Protein AF-0000000070405172 (afdb_homodimer)

Structure (mmCIF, N/CA/C/O backbone):
data_AF-0000000070405172-model_v1
#
loop_
_entity.id
_entity.type
_entity.pdbx_description
1 polymer Laccase-like
#
loop_
_atom_site.group_PDB
_atom_site.id
_atom_site.type_symbol
_atom_site.label_atom_id
_atom_site.label_alt_id
_atom_site.label_comp_id
_atom_site.label_asym_id
_atom_site.label_entity_id
_atom_site.label_seq_id
_atom_site.pdbx_PDB_ins_code
_atom_site.Cartn_x
_atom_site.Cartn_y
_atom_site.Cartn_z
_atom_site.occupancy
_atom_site.B_iso_or_equiv
_atom_site.auth_seq_id
_atom_site.auth_comp_id
_atom_site.auth_asym_id
_atom_site.auth_atom_id
_atom_site.pdbx_PDB_model_num
ATOM 1 N N . MET A 1 1 ? -9.422 -10.336 13.742 1 77.25 1 MET A N 1
ATOM 2 C CA . MET A 1 1 ? -10.562 -10.484 12.836 1 77.25 1 MET A CA 1
ATOM 3 C C . MET A 1 1 ? -11.648 -9.469 13.156 1 77.25 1 MET A C 1
ATOM 5 O O . MET A 1 1 ? -12.023 -9.297 14.32 1 77.25 1 MET A O 1
ATOM 9 N N . ILE A 1 2 ? -12.156 -8.758 12.016 1 72.69 2 ILE A N 1
ATOM 10 C CA . ILE A 1 2 ? -13.094 -7.664 12.234 1 72.69 2 ILE A CA 1
ATOM 11 C C . ILE A 1 2 ? -14.414 -7.977 11.547 1 72.69 2 ILE A C 1
ATOM 13 O O . ILE A 1 2 ? -14.438 -8.492 10.43 1 72.69 2 ILE A O 1
ATOM 17 N N . HIS A 1 3 ? -15.445 -7.883 12.359 1 69.69 3 HIS A N 1
ATOM 18 C CA . HIS A 1 3 ? -16.812 -7.941 11.844 1 69.69 3 HIS A CA 1
ATOM 19 C C . HIS A 1 3 ? -17.422 -6.551 11.758 1 69.69 3 HIS A C 1
ATOM 21 O O . HIS A 1 3 ? -17.234 -5.723 12.648 1 69.69 3 HIS A O 1
ATOM 27 N N . GLU A 1 4 ? -18.156 -6.324 10.727 1 67.81 4 GLU A N 1
ATOM 28 C CA . GLU A 1 4 ? -18.719 -5 10.477 1 67.81 4 GLU A CA 1
ATOM 29 C C . GLU A 1 4 ? -19.578 -4.535 11.648 1 67.81 4 GLU A C 1
ATOM 31 O O . GLU A 1 4 ? -19.516 -3.365 12.039 1 67.81 4 GLU A O 1
ATOM 36 N N . ARG A 1 5 ? -20.312 -5.434 12.156 1 63.16 5 ARG A N 1
ATOM 37 C CA . ARG A 1 5 ? -21.25 -5.07 13.211 1 63.16 5 ARG A CA 1
ATOM 38 C C . ARG A 1 5 ? -20.656 -5.336 14.594 1 63.16 5 ARG A C 1
ATOM 40 O O . ARG A 1 5 ? -20.875 -4.566 15.531 1 63.16 5 ARG A O 1
ATOM 47 N N . PHE A 1 6 ? -19.859 -6.395 14.664 1 64.38 6 PHE A N 1
ATOM 48 C CA . PHE A 1 6 ? -19.5 -6.891 15.992 1 64.38 6 PHE A CA 1
ATOM 49 C C . PHE A 1 6 ? -18.047 -6.555 16.312 1 64.38 6 PHE A C 1
ATOM 51 O O . PHE A 1 6 ? -17.531 -6.957 17.359 1 64.38 6 PHE A O 1
ATOM 58 N N . SER A 1 7 ? -17.422 -5.832 15.43 1 74.31 7 SER A N 1
ATOM 59 C CA . SER A 1 7 ? -16.047 -5.406 15.609 1 74.31 7 SER A CA 1
ATOM 60 C C . SER A 1 7 ? -15.094 -6.598 15.594 1 74.31 7 SER A C 1
ATOM 62 O O . SER A 1 7 ? -15.023 -7.328 14.602 1 74.31 7 SER A O 1
ATOM 64 N N . ALA A 1 8 ? -14.57 -6.934 16.906 1 84.31 8 ALA A N 1
ATOM 65 C CA . ALA A 1 8 ? -13.586 -8.016 16.969 1 84.31 8 ALA A CA 1
ATOM 66 C C . ALA A 1 8 ? -14.258 -9.344 17.312 1 84.31 8 ALA A C 1
ATOM 68 O O . ALA A 1 8 ? -15.211 -9.375 18.109 1 84.31 8 ALA A O 1
ATOM 69 N N . VAL A 1 9 ? -13.859 -10.391 16.688 1 89.56 9 VAL A N 1
ATOM 70 C CA . VAL A 1 9 ? -14.359 -11.727 16.969 1 89.56 9 VAL A CA 1
ATOM 71 C C . VAL A 1 9 ? -13.188 -12.672 17.234 1 89.56 9 VAL A C 1
ATOM 73 O O . VAL A 1 9 ? -12.039 -12.344 16.938 1 89.56 9 VAL A O 1
ATOM 76 N N . PHE A 1 10 ? -13.477 -13.758 17.922 1 90.94 10 PHE A N 1
ATOM 77 C CA . PHE A 1 10 ? -12.453 -14.766 18.172 1 90.94 10 PHE A CA 1
ATOM 78 C C . PHE A 1 10 ? -13 -16.156 17.906 1 90.94 10 PHE A C 1
ATOM 80 O O . PHE A 1 10 ? -14.219 -16.359 17.859 1 90.94 10 PHE A O 1
ATOM 87 N N . ALA A 1 11 ? -12.07 -17.062 17.656 1 92.62 11 ALA A N 1
ATOM 88 C CA . ALA A 1 11 ? -12.438 -18.438 17.312 1 92.62 11 ALA A CA 1
ATOM 89 C C . ALA A 1 11 ? -12.422 -19.344 18.531 1 92.62 11 ALA A C 1
ATOM 91 O O . ALA A 1 11 ? -11.562 -19.188 19.406 1 92.62 11 ALA A O 1
ATOM 92 N N . SER A 1 12 ? -13.391 -20.219 18.609 1 92.38 12 SER A N 1
ATOM 93 C CA . SER A 1 12 ? -13.461 -21.266 19.609 1 92.38 12 SER A CA 1
ATOM 94 C C . SER A 1 12 ? -14.219 -22.484 19.078 1 92.38 12 SER A C 1
ATOM 96 O O . SER A 1 12 ? -15.367 -22.359 18.641 1 92.38 12 SER A O 1
ATOM 98 N N . LYS A 1 13 ? -13.547 -23.641 19.047 1 91.62 13 LYS A N 1
ATOM 99 C CA . LYS A 1 13 ? -14.133 -24.922 18.656 1 91.62 13 LYS A CA 1
ATOM 100 C C . LYS A 1 13 ? -14.75 -24.844 17.266 1 91.62 13 LYS A C 1
ATOM 102 O O . LYS A 1 13 ? -15.883 -25.297 17.062 1 91.62 13 LYS A O 1
ATOM 107 N N . GLY A 1 14 ? -14.086 -24.188 16.453 1 92.62 14 GLY A N 1
ATOM 108 C CA . GLY A 1 14 ? -14.492 -24.156 15.055 1 92.62 14 GLY A CA 1
ATOM 109 C C . GLY A 1 14 ? -15.578 -23.125 14.773 1 92.62 14 GLY A C 1
ATOM 110 O O . GLY A 1 14 ? -16.188 -23.141 13.703 1 92.62 14 GLY A O 1
ATOM 111 N N . LYS A 1 15 ? -15.875 -22.312 15.758 1 93.69 15 LYS A N 1
ATOM 112 C CA . LYS A 1 15 ? -16.891 -21.281 15.641 1 93.69 15 LYS A CA 1
ATOM 113 C C . LYS A 1 15 ? -16.328 -19.906 15.977 1 93.69 15 LYS A C 1
ATOM 115 O O . LYS A 1 15 ? -15.18 -19.797 16.422 1 93.69 15 LYS A O 1
ATOM 120 N N . LEU A 1 16 ? -17.125 -18.859 15.617 1 94.19 16 LEU A N 1
ATOM 121 C CA . LEU A 1 16 ? -16.719 -17.5 15.898 1 94.19 16 LEU A CA 1
ATOM 122 C C . LEU A 1 16 ? -17.656 -16.844 16.922 1 94.19 16 LEU A C 1
ATOM 124 O O . LEU A 1 16 ? -18.859 -17.047 16.875 1 94.19 16 LEU A O 1
ATOM 128 N N . PHE A 1 17 ? -17.078 -16.094 17.781 1 93.94 17 PHE A N 1
ATOM 129 C CA . PHE A 1 17 ? -17.844 -15.398 18.812 1 93.94 17 PHE A CA 1
ATOM 130 C C . PHE A 1 17 ? -17.375 -13.945 18.938 1 93.94 17 PHE A C 1
ATOM 132 O O . PHE A 1 17 ? -16.266 -13.609 18.562 1 93.94 17 PHE A O 1
ATOM 139 N N . ARG A 1 18 ? -18.281 -13.148 19.422 1 91.12 18 ARG A N 1
ATOM 140 C CA . ARG A 1 18 ? -17.906 -11.773 19.75 1 91.12 18 ARG A CA 1
ATOM 141 C C . ARG A 1 18 ? -16.797 -11.727 20.781 1 91.12 18 ARG A C 1
ATOM 143 O O . ARG A 1 18 ? -16.719 -12.578 21.672 1 91.12 18 ARG A O 1
ATOM 150 N N . TYR A 1 19 ? -16.031 -10.672 20.703 1 88.75 19 TYR A N 1
ATOM 151 C CA . TYR A 1 19 ? -14.82 -10.578 21.516 1 88.75 19 TYR A CA 1
ATOM 152 C C . TYR A 1 19 ? -15.164 -10.609 23 1 88.75 19 TYR A C 1
ATOM 154 O O . TYR A 1 19 ? -14.359 -11.055 23.828 1 88.75 19 TYR A O 1
ATOM 162 N N . ASN A 1 20 ? -16.375 -10.211 23.391 1 88.19 20 ASN A N 1
ATOM 163 C CA . ASN A 1 20 ? -16.719 -10.047 24.797 1 88.19 20 ASN A CA 1
ATOM 164 C C . ASN A 1 20 ? -17.469 -11.266 25.344 1 88.19 20 ASN A C 1
ATOM 166 O O . ASN A 1 20 ? -17.953 -11.25 26.469 1 88.19 20 ASN A O 1
ATOM 170 N N . VAL A 1 21 ? -17.516 -12.219 24.5 1 91.62 21 VAL A N 1
ATOM 171 C CA . VAL A 1 21 ? -18.156 -13.453 24.953 1 91.62 21 VAL A CA 1
ATOM 172 C C . VAL A 1 21 ? -17.234 -14.195 25.906 1 91.62 21 VAL A C 1
ATOM 174 O O . VAL A 1 21 ? -16.078 -14.461 25.578 1 91.62 21 VAL A O 1
ATOM 177 N N . LYS A 1 22 ? -17.734 -14.523 27.078 1 88.94 22 LYS A N 1
ATOM 178 C CA . LYS A 1 22 ? -16.938 -15.219 28.094 1 88.94 22 LYS A CA 1
ATOM 179 C C . LYS A 1 22 ? -17.219 -16.719 28.062 1 88.94 22 LYS A C 1
ATOM 181 O O . LYS A 1 22 ? -16.297 -17.516 28.266 1 88.94 22 LYS A O 1
ATOM 186 N N . ASN A 1 23 ? -18.484 -17.016 27.844 1 92.5 23 ASN A N 1
ATOM 187 C CA . ASN A 1 23 ? -18.875 -18.422 27.766 1 92.5 23 ASN A CA 1
ATOM 188 C C . ASN A 1 23 ? -19.375 -18.781 26.359 1 92.5 23 ASN A C 1
ATOM 190 O O . ASN A 1 23 ? -20.531 -18.547 26.031 1 92.5 23 ASN A O 1
ATOM 194 N N . THR A 1 24 ? -18.609 -19.453 25.625 1 91.62 24 THR A N 1
ATOM 195 C CA . THR A 1 24 ? -18.906 -19.766 24.234 1 91.62 24 THR A CA 1
ATOM 196 C C . THR A 1 24 ? -19.953 -20.859 24.125 1 91.62 24 THR A C 1
ATOM 198 O O . THR A 1 24 ? -20.578 -21.031 23.078 1 91.62 24 THR A O 1
ATOM 201 N N . THR A 1 25 ? -20.172 -21.594 25.172 1 90.19 25 THR A N 1
ATOM 202 C CA . THR A 1 25 ? -21.141 -22.688 25.141 1 90.19 25 THR A CA 1
ATOM 203 C C . THR A 1 25 ? -22.562 -22.156 25.062 1 90.19 25 THR A C 1
ATOM 205 O O . THR A 1 25 ? -23.453 -22.781 24.469 1 90.19 25 THR A O 1
ATOM 208 N N . SER A 1 26 ? -22.719 -20.984 25.672 1 90.88 26 SER A N 1
ATOM 209 C CA . SER A 1 26 ? -24.078 -20.438 25.75 1 90.88 26 SER A CA 1
ATOM 210 C C . SER A 1 26 ? -24.281 -19.328 24.734 1 90.88 26 SER A C 1
ATOM 212 O O . SER A 1 26 ? -25.406 -18.922 24.469 1 90.88 26 SER A O 1
ATOM 214 N N . ALA A 1 27 ? -23.25 -18.922 24.172 1 93 27 ALA A N 1
ATOM 215 C CA . ALA A 1 27 ? -23.344 -17.797 23.25 1 93 27 ALA A CA 1
ATOM 216 C C . ALA A 1 27 ? -23.656 -18.266 21.828 1 93 27 ALA A C 1
ATOM 218 O O . ALA A 1 27 ? -23.234 -19.344 21.422 1 93 27 ALA A O 1
ATOM 219 N N . LYS A 1 28 ? -24.422 -17.453 21.125 1 92.19 28 LYS A N 1
ATOM 220 C CA . LYS A 1 28 ? -24.688 -17.734 19.719 1 92.19 28 LYS A CA 1
ATOM 221 C C . LYS A 1 28 ? -23.484 -17.375 18.859 1 92.19 28 LYS A C 1
ATOM 223 O O . LYS A 1 28 ? -23 -16.234 18.891 1 92.19 28 LYS A O 1
ATOM 228 N N . PRO A 1 29 ? -23.062 -18.391 18.078 1 93.69 29 PRO A N 1
ATOM 229 C CA . PRO A 1 29 ? -21.922 -18.094 17.219 1 93.69 29 PRO A CA 1
ATOM 230 C C . PRO A 1 29 ? -22.266 -17.125 16.094 1 93.69 29 PRO A C 1
ATOM 232 O O . PRO A 1 29 ? -23.438 -17 15.727 1 93.69 29 PRO A O 1
ATOM 235 N N . ILE A 1 30 ? -21.25 -16.422 15.648 1 92.38 30 ILE A N 1
ATOM 236 C CA . ILE A 1 30 ? -21.344 -15.562 14.469 1 92.38 30 ILE A CA 1
ATOM 237 C C . ILE A 1 30 ? -21.125 -16.391 13.211 1 92.38 30 ILE A C 1
ATOM 239 O O . ILE A 1 30 ? -20.25 -17.266 13.18 1 92.38 30 ILE A O 1
ATOM 243 N N . PRO A 1 31 ? -21.953 -16.109 12.18 1 91.38 31 PRO A N 1
ATOM 244 C CA . PRO A 1 31 ? -21.734 -16.859 10.938 1 91.38 31 PRO A CA 1
ATOM 245 C C . PRO A 1 31 ? -20.328 -16.656 10.359 1 91.38 31 PRO A C 1
ATOM 247 O O . PRO A 1 31 ? -19.891 -15.516 10.211 1 91.38 31 PRO A O 1
ATOM 250 N N . VAL A 1 32 ? -19.75 -17.734 9.977 1 90.56 32 VAL A N 1
ATOM 251 C CA . VAL A 1 32 ? -18.359 -17.75 9.539 1 90.56 32 VAL A CA 1
ATOM 252 C C . VAL A 1 32 ? -18.219 -16.953 8.242 1 90.56 32 VAL A C 1
ATOM 254 O O . VAL A 1 32 ? -17.203 -16.297 8.008 1 90.56 32 VAL A O 1
ATOM 257 N N . ASN A 1 33 ? -19.219 -16.938 7.418 1 88.62 33 ASN A N 1
ATOM 258 C CA . ASN A 1 33 ? -19.141 -16.297 6.105 1 88.62 33 ASN A CA 1
ATOM 259 C C . ASN A 1 33 ? -19.219 -14.781 6.211 1 88.62 33 ASN A C 1
ATOM 261 O O . ASN A 1 33 ? -19 -14.078 5.223 1 88.62 33 ASN A O 1
ATOM 265 N N . GLU A 1 34 ? -19.406 -14.297 7.422 1 89.81 34 GLU A N 1
ATOM 266 C CA . GLU A 1 34 ? -19.5 -12.852 7.621 1 89.81 34 GLU A CA 1
ATOM 267 C C . GLU A 1 34 ? -18.156 -12.266 8.047 1 89.81 34 GLU A C 1
ATOM 269 O O . GLU A 1 34 ? -18.031 -11.047 8.195 1 89.81 34 GLU A O 1
ATOM 274 N N . VAL A 1 35 ? -17.219 -13.125 8.156 1 90.75 35 VAL A N 1
ATOM 275 C CA . VAL A 1 35 ? -15.906 -12.695 8.648 1 90.75 35 VAL A CA 1
ATOM 276 C C . VAL A 1 35 ? -14.812 -13.281 7.766 1 90.75 35 VAL A C 1
ATOM 278 O O . VAL A 1 35 ? -14.891 -14.445 7.355 1 90.75 35 VAL A O 1
ATOM 281 N N . ILE A 1 36 ? -13.891 -12.445 7.379 1 91.81 36 ILE A N 1
ATOM 282 C CA . ILE A 1 36 ? -12.648 -13 6.84 1 91.81 36 ILE A CA 1
ATOM 283 C C . ILE A 1 36 ? -11.828 -13.617 7.965 1 91.81 36 ILE A C 1
ATOM 285 O O . ILE A 1 36 ? -11.148 -12.906 8.711 1 91.81 36 ILE A O 1
ATOM 289 N N . THR A 1 37 ? -11.82 -14.891 8.094 1 92.38 37 THR A N 1
ATOM 290 C CA . THR A 1 37 ? -11.234 -15.578 9.234 1 92.38 37 THR A CA 1
ATOM 291 C C . THR A 1 37 ? -9.75 -15.836 9.008 1 92.38 37 THR A C 1
ATOM 293 O O . THR A 1 37 ? -8.953 -15.781 9.953 1 92.38 37 THR A O 1
ATOM 296 N N . ALA A 1 38 ? -9.414 -16.172 7.777 1 93.56 38 ALA A N 1
ATOM 297 C CA . ALA A 1 38 ? -8.055 -16.609 7.473 1 93.56 38 ALA A CA 1
ATOM 298 C C . ALA A 1 38 ? -7.609 -17.734 8.398 1 93.56 38 ALA A C 1
ATOM 300 O O . ALA A 1 38 ? -8.281 -18.766 8.508 1 93.56 38 ALA A O 1
ATOM 301 N N . ASP A 1 39 ? -6.512 -17.531 9.172 1 93.12 39 ASP A N 1
ATOM 302 C CA . ASP A 1 39 ? -6.047 -18.609 10.039 1 93.12 39 ASP A CA 1
ATOM 303 C C . ASP A 1 39 ? -6.535 -18.406 11.469 1 93.12 39 ASP A C 1
ATOM 305 O O . ASP A 1 39 ? -6.039 -19.047 12.398 1 93.12 39 ASP A O 1
ATOM 309 N N . GLY A 1 40 ? -7.375 -17.484 11.703 1 91.06 40 GLY A N 1
ATOM 310 C CA . GLY A 1 40 ? -7.996 -17.266 13 1 91.06 40 GLY A CA 1
ATOM 311 C C . GLY A 1 40 ? -7.16 -16.391 13.922 1 91.06 40 GLY A C 1
ATOM 312 O O . GLY A 1 40 ? -7.512 -16.203 15.086 1 91.06 40 GLY A O 1
ATOM 313 N N . TRP A 1 41 ? -6.102 -15.883 13.383 1 87.81 41 TRP A N 1
ATOM 314 C CA . TRP A 1 41 ? -5.27 -15.008 14.203 1 87.81 41 TRP A CA 1
ATOM 315 C C . TRP A 1 41 ? -6.059 -13.789 14.672 1 87.81 41 TRP A C 1
ATOM 317 O O . TRP A 1 41 ? -6.812 -13.195 13.898 1 87.81 41 TRP A O 1
ATOM 327 N N . GLU A 1 42 ? -5.848 -13.398 15.93 1 82.38 42 GLU A N 1
ATOM 328 C CA . GLU A 1 42 ? -6.746 -12.414 16.531 1 82.38 42 GLU A CA 1
ATOM 329 C C . GLU A 1 42 ? -6.262 -10.992 16.266 1 82.38 42 GLU A C 1
ATOM 331 O O . GLU A 1 42 ? -7.066 -10.062 16.188 1 82.38 42 GLU A O 1
ATOM 336 N N . LYS A 1 43 ? -4.984 -10.82 16.219 1 77.19 43 LYS A N 1
ATOM 337 C CA . LYS A 1 43 ? -4.492 -9.461 16 1 77.19 43 LYS A CA 1
ATOM 338 C C . LYS A 1 43 ? -4.848 -8.977 14.594 1 77.19 43 LYS A C 1
ATOM 340 O O . LYS A 1 43 ? -4.699 -9.711 13.617 1 77.19 43 LYS A O 1
ATOM 345 N N . PRO A 1 44 ? -5.367 -7.852 14.562 1 73.81 44 PRO A N 1
ATOM 346 C CA . PRO A 1 44 ? -5.797 -7.324 13.266 1 73.81 44 PRO A CA 1
ATOM 347 C C . PRO A 1 44 ? -4.637 -7.141 12.289 1 73.81 44 PRO A C 1
ATOM 349 O O . PRO A 1 44 ? -3.533 -6.766 12.695 1 73.81 44 PRO A O 1
ATOM 352 N N . ARG A 1 45 ? -4.91 -7.465 11.055 1 78 45 ARG A N 1
ATOM 353 C CA . ARG A 1 45 ? -3.969 -7.188 9.977 1 78 45 ARG A CA 1
ATOM 354 C C . ARG A 1 45 ? -4.695 -6.68 8.734 1 78 45 ARG A C 1
ATOM 356 O O . ARG A 1 45 ? -5.863 -7.004 8.516 1 78 45 ARG A O 1
ATOM 363 N N . ILE A 1 46 ? -3.988 -5.957 7.926 1 79.75 46 ILE A N 1
ATOM 364 C CA . ILE A 1 46 ? -4.562 -5.453 6.684 1 79.75 46 ILE A CA 1
ATOM 365 C C . ILE A 1 46 ? -4.574 -6.559 5.633 1 79.75 46 ILE A C 1
ATOM 367 O O . ILE A 1 46 ? -3.592 -7.293 5.48 1 79.75 46 ILE A O 1
ATOM 371 N N . VAL A 1 47 ? -5.684 -6.762 4.988 1 87.06 47 VAL A N 1
ATOM 372 C CA . VAL A 1 47 ? -5.828 -7.672 3.855 1 87.06 47 VAL A CA 1
ATOM 373 C C . VAL A 1 47 ? -6.305 -6.898 2.627 1 87.06 47 VAL A C 1
ATOM 375 O O . VAL A 1 47 ? -6.895 -5.824 2.752 1 87.06 47 VAL A O 1
ATOM 378 N N . THR A 1 48 ? -6 -7.277 1.477 1 91.38 48 THR A N 1
ATOM 379 C CA . THR A 1 48 ? -6.48 -6.754 0.203 1 91.38 48 THR A CA 1
ATOM 380 C C . THR A 1 48 ? -7.371 -7.773 -0.5 1 91.38 48 THR A C 1
ATOM 382 O O . THR A 1 48 ? -6.883 -8.789 -1.003 1 91.38 48 THR A O 1
ATOM 385 N N . VAL A 1 49 ? -8.68 -7.492 -0.509 1 94.12 49 VAL A N 1
ATOM 386 C CA . VAL A 1 49 ? -9.617 -8.516 -0.968 1 94.12 49 VAL A CA 1
ATOM 387 C C . VAL A 1 49 ? -10.602 -7.906 -1.963 1 94.12 49 VAL A C 1
ATOM 389 O O . VAL A 1 49 ? -10.594 -6.695 -2.191 1 94.12 49 VAL A O 1
ATOM 392 N N . ILE A 1 50 ? -11.32 -8.703 -2.658 1 96.44 50 ILE A N 1
ATOM 393 C CA . ILE A 1 50 ? -12.375 -8.289 -3.576 1 96.44 50 ILE A CA 1
ATOM 394 C C . ILE A 1 50 ? -13.742 -8.609 -2.973 1 96.44 50 ILE A C 1
ATOM 396 O O . ILE A 1 50 ? -13.984 -9.734 -2.529 1 96.44 50 ILE A O 1
ATOM 400 N N . ASN A 1 51 ? -14.562 -7.605 -2.885 1 94.69 51 ASN A N 1
ATOM 401 C CA . ASN A 1 51 ? -15.938 -7.734 -2.416 1 94.69 51 ASN A CA 1
ATOM 402 C C . ASN A 1 51 ? -16 -8.383 -1.038 1 94.69 51 ASN A C 1
ATOM 404 O O . ASN A 1 51 ? -16.844 -9.258 -0.798 1 94.69 51 ASN A O 1
ATOM 408 N N . ARG A 1 52 ? -15.008 -8.18 -0.203 1 90.69 52 ARG A N 1
ATOM 409 C CA . ARG A 1 52 ? -14.945 -8.508 1.217 1 90.69 52 ARG A CA 1
ATOM 410 C C . ARG A 1 52 ? -14.883 -10.016 1.425 1 90.69 52 ARG A C 1
ATOM 412 O O . ARG A 1 52 ? -15.43 -10.539 2.398 1 90.69 52 ARG A O 1
ATOM 419 N N . THR A 1 53 ? -14.281 -10.688 0.492 1 94 53 THR A N 1
ATOM 420 C CA . THR A 1 53 ? -14.133 -12.125 0.672 1 94 53 THR A CA 1
ATOM 421 C C . THR A 1 53 ? -12.688 -12.555 0.438 1 94 53 THR A C 1
ATOM 423 O O . THR A 1 53 ? -11.977 -11.945 -0.37 1 94 53 THR A O 1
ATOM 426 N N . LEU A 1 54 ? -12.312 -13.625 1.164 1 94.38 54 LEU A N 1
ATOM 427 C CA . LEU A 1 54 ? -11.047 -14.328 1.021 1 94.38 54 LEU A CA 1
ATOM 428 C C . LEU A 1 54 ? -11.258 -15.828 0.912 1 94.38 54 LEU A C 1
ATOM 430 O O . LEU A 1 54 ? -11.766 -16.453 1.848 1 94.38 54 LEU A O 1
ATOM 434 N N . PRO A 1 55 ? -10.969 -16.438 -0.255 1 96.12 55 PRO A N 1
ATOM 435 C CA . PRO A 1 55 ? -10.469 -15.82 -1.483 1 96.12 55 PRO A CA 1
ATOM 436 C C . PRO A 1 55 ? -11.5 -14.914 -2.152 1 96.12 55 PRO A C 1
ATOM 438 O O . PRO A 1 55 ? -12.633 -14.812 -1.681 1 96.12 55 PRO A O 1
ATOM 441 N N . ALA A 1 56 ? -11.016 -14.234 -3.209 1 97.06 56 ALA A N 1
ATOM 442 C CA . ALA A 1 56 ? -11.93 -13.43 -4.02 1 97.06 56 ALA A CA 1
ATOM 443 C C . ALA A 1 56 ? -13.039 -14.289 -4.609 1 97.06 56 ALA A C 1
ATOM 445 O O . ALA A 1 56 ? -12.914 -15.516 -4.676 1 97.06 56 ALA A O 1
ATOM 446 N N . PRO A 1 57 ? -14.156 -13.688 -5.043 1 96.94 57 PRO A N 1
ATOM 447 C CA . PRO A 1 57 ? -15.297 -14.453 -5.539 1 96.94 57 PRO A CA 1
ATOM 448 C C . PRO A 1 57 ? -14.945 -15.312 -6.754 1 96.94 57 PRO A C 1
ATOM 450 O O . PRO A 1 57 ? -14.188 -14.875 -7.625 1 96.94 57 PRO A O 1
ATOM 453 N N . ASP A 1 58 ? -15.586 -16.516 -6.77 1 97.69 58 ASP A N 1
ATOM 454 C CA . ASP A 1 58 ? -15.438 -17.375 -7.941 1 97.69 58 ASP A CA 1
ATOM 455 C C . ASP A 1 58 ? -16.219 -16.812 -9.133 1 97.69 58 ASP A C 1
ATOM 457 O O . ASP A 1 58 ? -17.344 -16.344 -8.977 1 97.69 58 ASP A O 1
ATOM 461 N N . ILE A 1 59 ? -15.594 -16.797 -10.234 1 98.31 59 ILE A N 1
ATOM 462 C CA . ILE A 1 59 ? -16.266 -16.469 -11.492 1 98.31 59 ILE A CA 1
ATOM 463 C C . ILE A 1 59 ? -16.422 -17.734 -12.336 1 98.31 59 ILE A C 1
ATOM 465 O O . ILE A 1 59 ? -15.422 -18.359 -12.711 1 98.31 59 ILE A O 1
ATOM 469 N N . ILE A 1 60 ? -17.625 -18.156 -12.586 1 97.06 60 ILE A N 1
ATOM 470 C CA . ILE A 1 60 ? -17.938 -19.359 -13.367 1 97.06 60 ILE A CA 1
ATOM 471 C C . ILE A 1 60 ? -18.719 -18.969 -14.617 1 97.06 60 ILE A C 1
ATOM 473 O O . ILE A 1 60 ? -19.797 -18.375 -14.531 1 97.06 60 ILE A O 1
ATOM 477 N N . VAL A 1 61 ? -18.109 -19.266 -15.758 1 97.06 61 VAL A N 1
ATOM 478 C CA . VAL A 1 61 ? -18.734 -18.922 -17.031 1 97.06 61 VAL A CA 1
ATOM 479 C C . VAL A 1 61 ? -18.719 -20.125 -17.969 1 97.06 61 VAL A C 1
ATOM 481 O O . VAL A 1 61 ? -18.234 -21.203 -17.594 1 97.06 61 VAL A O 1
ATOM 484 N N . TYR A 1 62 ? -19.328 -19.984 -19.141 1 95.62 62 TYR A N 1
ATOM 485 C CA . TYR A 1 62 ? -19.328 -21.047 -20.141 1 95.62 62 TYR A CA 1
ATOM 486 C C . TYR A 1 62 ? -18.422 -20.703 -21.312 1 95.62 62 TYR A C 1
ATOM 488 O O . TYR A 1 62 ? -18.25 -19.531 -21.656 1 95.62 62 TYR A O 1
ATOM 496 N N . GLU A 1 63 ? -17.875 -21.766 -21.844 1 94.94 63 GLU A N 1
ATOM 497 C CA . GLU A 1 63 ? -16.953 -21.609 -22.969 1 94.94 63 GLU A CA 1
ATOM 498 C C . GLU A 1 63 ? -17.609 -20.828 -24.109 1 94.94 63 GLU A C 1
ATOM 500 O O . GLU A 1 63 ? -18.75 -21.109 -24.484 1 94.94 63 GLU A O 1
ATOM 505 N N . GLY A 1 64 ? -16.891 -19.844 -24.641 1 93.81 64 GLY A N 1
ATOM 506 C CA . GLY A 1 64 ? -17.359 -19.062 -25.766 1 93.81 64 GLY A CA 1
ATOM 507 C C . GLY A 1 64 ? -18.078 -17.781 -25.359 1 93.81 64 GLY A C 1
ATOM 508 O O . GLY A 1 64 ? -18.297 -16.891 -26.172 1 93.81 64 GLY A O 1
ATOM 509 N N . GLN A 1 65 ? -18.391 -17.625 -24.141 1 95.69 65 GLN A N 1
ATOM 510 C CA . GLN A 1 65 ? -19.094 -16.438 -23.656 1 95.69 65 GLN A CA 1
ATOM 511 C C . GLN A 1 65 ? -18.172 -15.227 -23.625 1 95.69 65 GLN A C 1
ATOM 513 O O . GLN A 1 65 ? -16.969 -15.359 -23.438 1 95.69 65 GLN A O 1
ATOM 518 N N . THR A 1 66 ? -18.828 -14.07 -23.906 1 96.62 66 THR A N 1
ATOM 519 C CA . THR A 1 66 ? -18.141 -12.812 -23.641 1 96.62 66 THR A CA 1
ATOM 520 C C . THR A 1 66 ? -18.156 -12.477 -22.156 1 96.62 66 THR A C 1
ATOM 522 O O . THR A 1 66 ? -19.219 -12.477 -21.516 1 96.62 66 THR A O 1
ATOM 525 N N . VAL A 1 67 ? -17.016 -12.25 -21.672 1 97.5 67 VAL A N 1
ATOM 526 C CA . VAL A 1 67 ? -16.875 -11.898 -20.25 1 97.5 67 VAL A CA 1
ATOM 527 C C . VAL A 1 67 ? -16.625 -10.398 -20.125 1 97.5 67 VAL A C 1
ATOM 529 O O . VAL A 1 67 ? -15.727 -9.852 -20.766 1 97.5 67 VAL A O 1
ATOM 532 N N . ILE A 1 68 ? -17.438 -9.688 -19.344 1 97.88 68 ILE A N 1
ATOM 533 C CA . ILE A 1 68 ? -17.266 -8.281 -18.984 1 97.88 68 ILE A CA 1
ATOM 534 C C . ILE A 1 68 ? -17.109 -8.133 -17.484 1 97.88 68 ILE A C 1
ATOM 536 O O . ILE A 1 68 ? -18.031 -8.484 -16.719 1 97.88 68 ILE A O 1
ATOM 540 N N . VAL A 1 69 ? -15.984 -7.719 -17.031 1 97.81 69 VAL A N 1
ATOM 541 C CA . VAL A 1 69 ? -15.727 -7.547 -15.609 1 97.81 69 VAL A CA 1
ATOM 542 C C . VAL A 1 69 ? -15.352 -6.094 -15.32 1 97.81 69 VAL A C 1
ATOM 544 O O . VAL A 1 69 ? -14.398 -5.566 -15.906 1 97.81 69 VAL A O 1
ATOM 547 N N . HIS A 1 70 ? -16.062 -5.422 -14.414 1 97.81 70 HIS A N 1
ATOM 548 C CA . HIS A 1 70 ? -15.727 -4.086 -13.93 1 97.81 70 HIS A CA 1
ATOM 549 C C . HIS A 1 70 ? -14.883 -4.148 -12.664 1 97.81 70 HIS A C 1
ATOM 551 O O . HIS A 1 70 ? -15.359 -4.605 -11.617 1 97.81 70 HIS A O 1
ATOM 557 N N . VAL A 1 71 ? -13.641 -3.734 -12.758 1 97.94 71 VAL A N 1
ATOM 558 C CA . VAL A 1 71 ? -12.766 -3.662 -11.594 1 97.94 71 VAL A CA 1
ATOM 559 C C . VAL A 1 71 ? -12.703 -2.225 -11.086 1 97.94 71 VAL A C 1
ATOM 561 O O . VAL A 1 71 ? -12.258 -1.322 -11.797 1 97.94 71 VAL A O 1
ATOM 564 N N . ILE A 1 72 ? -13.172 -1.985 -9.891 1 97.38 72 ILE A N 1
ATOM 565 C CA . ILE A 1 72 ? -13.133 -0.686 -9.227 1 97.38 72 ILE A CA 1
ATOM 566 C C . ILE A 1 72 ? -12.141 -0.728 -8.062 1 97.38 72 ILE A C 1
ATOM 568 O O . ILE A 1 72 ? -12.297 -1.527 -7.137 1 97.38 72 ILE A O 1
ATOM 572 N N . ASN A 1 73 ? -11.133 0.082 -8.141 1 97.5 73 ASN A N 1
ATOM 573 C CA . ASN A 1 73 ? -10.133 0.147 -7.082 1 97.5 73 ASN A CA 1
ATOM 574 C C . ASN A 1 73 ? -10.578 1.05 -5.934 1 97.5 73 ASN A C 1
ATOM 576 O O . ASN A 1 73 ? -10.594 2.273 -6.074 1 97.5 73 ASN A O 1
ATOM 580 N N . LYS A 1 74 ? -10.852 0.473 -4.812 1 93.81 74 LYS A N 1
ATOM 581 C CA . LYS A 1 74 ? -11.328 1.233 -3.66 1 93.81 74 LYS A CA 1
ATOM 582 C C . LYS A 1 74 ? -10.234 1.381 -2.607 1 93.81 74 LYS A C 1
ATOM 584 O O . LYS A 1 74 ? -10.5 1.814 -1.485 1 93.81 74 LYS A O 1
ATOM 589 N N . MET A 1 75 ? -9.055 1.018 -2.979 1 91.81 75 MET A N 1
ATOM 590 C CA . MET A 1 75 ? -7.941 1.192 -2.057 1 91.81 75 MET A CA 1
ATOM 591 C C . MET A 1 75 ? -7.504 2.654 -1.998 1 91.81 75 MET A C 1
ATOM 593 O O . MET A 1 75 ? -7.98 3.479 -2.779 1 91.81 75 MET A O 1
ATOM 597 N N . HIS A 1 76 ? -6.637 2.98 -1.044 1 88.75 76 HIS A N 1
ATOM 598 C CA . HIS A 1 76 ? -6.395 4.387 -0.733 1 88.75 76 HIS A CA 1
ATOM 599 C C . HIS A 1 76 ? -5.191 4.918 -1.5 1 88.75 76 HIS A C 1
ATOM 601 O O . HIS A 1 76 ? -5.133 6.109 -1.822 1 88.75 76 HIS A O 1
ATOM 607 N N . SER A 1 77 ? -4.234 4.062 -1.725 1 92.75 77 SER A N 1
ATOM 608 C CA . SER A 1 77 ? -3.057 4.555 -2.43 1 92.75 77 SER A CA 1
ATOM 609 C C . SER A 1 77 ? -2.527 3.516 -3.412 1 92.75 77 SER A C 1
ATOM 611 O O . SER A 1 77 ? -1.801 3.852 -4.348 1 92.75 77 SER A O 1
ATOM 613 N N . ASP A 1 78 ? -2.896 2.275 -3.26 1 94.31 78 ASP A N 1
ATOM 614 C CA . ASP A 1 78 ? -2.369 1.194 -4.086 1 94.31 78 ASP A CA 1
ATOM 615 C C . ASP A 1 78 ? -3.016 1.194 -5.469 1 94.31 78 ASP A C 1
ATOM 617 O O . ASP A 1 78 ? -4.219 1.425 -5.598 1 94.31 78 ASP A O 1
ATOM 621 N N . SER A 1 79 ? -2.178 1.03 -6.445 1 96.69 79 SER A N 1
ATOM 622 C CA . SER A 1 79 ? -2.688 0.712 -7.773 1 96.69 79 SER A CA 1
ATOM 623 C C . SER A 1 79 ? -2.814 -0.795 -7.969 1 96.69 79 SER A C 1
ATOM 625 O O . SER A 1 79 ? -2.189 -1.575 -7.25 1 96.69 79 SER A O 1
ATOM 627 N N . VAL A 1 80 ? -3.662 -1.21 -8.914 1 97.5 80 VAL A N 1
ATOM 628 C CA . VAL A 1 80 ? -3.941 -2.635 -9.062 1 97.5 80 VAL A CA 1
ATOM 629 C C . VAL A 1 80 ? -4.211 -2.953 -10.531 1 97.5 80 VAL A C 1
ATOM 631 O O . VAL A 1 80 ? -4.508 -2.057 -11.328 1 97.5 80 VAL A O 1
ATOM 634 N N . THR A 1 81 ? -3.969 -4.125 -10.945 1 97.75 81 THR A N 1
ATOM 635 C CA . THR A 1 81 ? -4.465 -4.73 -12.18 1 97.75 81 THR A CA 1
ATOM 636 C C . THR A 1 81 ? -5.012 -6.129 -11.906 1 97.75 81 THR A C 1
ATOM 638 O O . THR A 1 81 ? -4.801 -6.688 -10.828 1 97.75 81 THR A O 1
ATOM 641 N N . MET A 1 82 ? -5.777 -6.641 -12.844 1 98.06 82 MET A N 1
ATOM 642 C CA . MET A 1 82 ? -6.289 -8 -12.719 1 98.06 82 MET A CA 1
ATOM 643 C C . MET A 1 82 ? -5.82 -8.867 -13.883 1 98.06 82 MET A C 1
ATOM 645 O O . MET A 1 82 ? -6.133 -8.578 -15.047 1 98.06 82 MET A O 1
ATOM 649 N N . HIS A 1 83 ? -5.066 -9.844 -13.555 1 98.38 83 HIS A N 1
ATOM 650 C CA . HIS A 1 83 ? -4.602 -10.82 -14.531 1 98.38 83 HIS A CA 1
ATOM 651 C C . HIS A 1 83 ? -5.5 -12.055 -14.555 1 98.38 83 HIS A C 1
ATOM 653 O O . HIS A 1 83 ? -5.859 -12.578 -13.5 1 98.38 83 HIS A O 1
ATOM 659 N N . TRP A 1 84 ? -5.82 -12.477 -15.727 1 98.38 84 TRP A N 1
ATOM 660 C CA . TRP A 1 84 ? -6.633 -13.664 -15.945 1 98.38 84 TRP A CA 1
ATOM 661 C C . TRP A 1 84 ? -5.758 -14.867 -16.266 1 98.38 84 TRP A C 1
ATOM 663 O O . TRP A 1 84 ? -5.602 -15.242 -17.438 1 98.38 84 TRP A O 1
ATOM 673 N N . HIS A 1 85 ? -5.336 -15.469 -15.266 1 98.5 85 HIS A N 1
ATOM 674 C CA . HIS A 1 85 ? -4.262 -16.453 -15.297 1 98.5 85 HIS A CA 1
ATOM 675 C C . HIS A 1 85 ? -4.676 -17.703 -16.078 1 98.5 85 HIS A C 1
ATOM 677 O O . HIS A 1 85 ? -5.629 -18.391 -15.703 1 98.5 85 HIS A O 1
ATOM 683 N N . GLY A 1 86 ? -3.906 -18 -17.078 1 97.94 86 GLY A N 1
ATOM 684 C CA . GLY A 1 86 ? -4.129 -19.188 -17.891 1 97.94 86 GLY A CA 1
ATOM 685 C C . GLY A 1 86 ? -4.887 -18.906 -19.172 1 97.94 86 GLY A C 1
ATOM 686 O O . GLY A 1 86 ? -4.906 -19.734 -20.094 1 97.94 86 GLY A O 1
ATOM 687 N N . LEU A 1 87 ? -5.504 -17.734 -19.25 1 98.06 87 LEU A N 1
ATOM 688 C CA . LEU A 1 87 ? -6.215 -17.375 -20.469 1 98.06 87 LEU A CA 1
ATOM 689 C C . LEU A 1 87 ? -5.246 -16.844 -21.531 1 98.06 87 LEU A C 1
ATOM 691 O O . LEU A 1 87 ? -4.273 -16.172 -21.188 1 98.06 87 LEU A O 1
ATOM 695 N N . HIS A 1 88 ? -5.617 -17.094 -22.781 1 97.62 88 HIS A N 1
ATOM 696 C CA . HIS A 1 88 ? -4.707 -16.734 -23.859 1 97.62 88 HIS A CA 1
ATOM 697 C C . HIS A 1 88 ? -4.957 -15.312 -24.344 1 97.62 88 HIS A C 1
ATOM 699 O O . HIS A 1 88 ? -4.109 -14.719 -25.016 1 97.62 88 HIS A O 1
ATOM 705 N N . GLN A 1 89 ? -6.133 -14.797 -24.031 1 96.94 89 GLN A N 1
ATOM 706 C CA . GLN A 1 89 ? -6.492 -13.438 -24.438 1 96.94 89 GLN A CA 1
ATOM 707 C C . GLN A 1 89 ? -6.32 -13.258 -25.953 1 96.94 89 GLN A C 1
ATOM 709 O O . GLN A 1 89 ? -5.727 -12.266 -26.391 1 96.94 89 GLN A O 1
ATOM 714 N N . ARG A 1 90 ? -6.762 -14.211 -26.719 1 95.5 90 ARG A N 1
ATOM 715 C CA . ARG A 1 90 ? -6.672 -14.117 -28.172 1 95.5 90 ARG A CA 1
ATOM 716 C C . ARG A 1 90 ? -7.383 -12.875 -28.688 1 95.5 90 ARG A C 1
ATOM 718 O O . ARG A 1 90 ? -8.531 -12.617 -28.328 1 95.5 90 ARG A O 1
ATOM 725 N N . ASN A 1 91 ? -6.707 -12.055 -29.453 1 94.44 91 ASN A N 1
ATOM 726 C CA . ASN A 1 91 ? -7.199 -10.844 -30.125 1 94.44 91 ASN A CA 1
ATOM 727 C C . ASN A 1 91 ? -7.367 -9.695 -29.125 1 94.44 91 ASN A C 1
ATOM 729 O O . ASN A 1 91 ? -7.75 -8.586 -29.516 1 94.44 91 ASN A O 1
ATOM 733 N N . THR A 1 92 ? -7.176 -9.922 -27.875 1 96 92 THR A N 1
ATOM 734 C CA . THR A 1 92 ? -7.273 -8.875 -26.859 1 96 92 THR A CA 1
ATOM 735 C C . THR A 1 92 ? -6.062 -8.906 -25.938 1 96 92 THR A C 1
ATOM 737 O O . THR A 1 92 ? -6.215 -8.898 -24.703 1 96 92 THR A O 1
ATOM 740 N N . PRO A 1 93 ? -4.875 -8.852 -26.469 1 96.88 93 PRO A N 1
ATOM 741 C CA . PRO A 1 93 ? -3.697 -8.93 -25.594 1 96.88 93 PRO A CA 1
ATOM 742 C C . PRO A 1 93 ? -3.66 -7.812 -24.562 1 96.88 93 PRO A C 1
ATOM 744 O O . PRO A 1 93 ? -3.082 -7.984 -23.484 1 96.88 93 PRO A O 1
ATOM 747 N N . TYR A 1 94 ? -4.324 -6.68 -24.844 1 96.69 94 TYR A N 1
ATOM 748 C CA . TYR A 1 94 ? -4.348 -5.539 -23.922 1 96.69 94 TYR A CA 1
ATOM 749 C C . TYR A 1 94 ? -5.297 -5.793 -22.766 1 96.69 94 TYR A C 1
ATOM 751 O O . TYR A 1 94 ? -5.422 -4.957 -21.859 1 96.69 94 TYR A O 1
ATOM 759 N N . MET A 1 95 ? -5.914 -7.008 -22.672 1 97.5 95 MET A N 1
ATOM 760 C CA . MET A 1 95 ? -6.816 -7.379 -21.594 1 97.5 95 MET A CA 1
ATOM 761 C C . MET A 1 95 ? -6.16 -8.406 -20.672 1 97.5 95 MET A C 1
ATOM 763 O O . MET A 1 95 ? -6.812 -8.953 -19.781 1 97.5 95 MET A O 1
ATOM 767 N N . ASP A 1 96 ? -4.887 -8.68 -20.859 1 97.81 96 ASP A N 1
ATOM 768 C CA . ASP A 1 96 ? -4.18 -9.695 -20.078 1 97.81 96 ASP A CA 1
ATOM 769 C C . ASP A 1 96 ? -4.035 -9.273 -18.625 1 97.81 96 ASP A C 1
ATOM 771 O O . ASP A 1 96 ? -3.99 -10.125 -17.719 1 97.81 96 ASP A O 1
ATOM 775 N N . GLY A 1 97 ? -3.842 -7.969 -18.375 1 97.81 97 GLY A N 1
ATOM 776 C CA . GLY A 1 97 ? -3.904 -7.445 -17.016 1 97.81 97 GLY A CA 1
ATOM 777 C C . GLY A 1 97 ? -2.549 -7.383 -16.344 1 97.81 97 GLY A C 1
ATOM 778 O O . GLY A 1 97 ? -2.449 -7.562 -15.125 1 97.81 97 GLY A O 1
ATOM 779 N N . VAL A 1 98 ? -1.422 -7.207 -17.016 1 97.81 98 VAL A N 1
ATOM 780 C CA . VAL A 1 98 ? -0.102 -7.031 -16.406 1 97.81 98 VAL A CA 1
ATOM 781 C C . VAL A 1 98 ? 0.258 -5.547 -16.391 1 97.81 98 VAL A C 1
ATOM 783 O O . VAL A 1 98 ? 0.321 -4.898 -17.438 1 97.81 98 VAL A O 1
ATOM 786 N N . PRO A 1 99 ? 0.518 -4.98 -15.219 1 97.38 99 PRO A N 1
ATOM 787 C CA . PRO A 1 99 ? 0.84 -3.553 -15.156 1 97.38 99 PRO A CA 1
ATOM 788 C C . PRO A 1 99 ? 2.078 -3.189 -15.977 1 97.38 99 PRO A C 1
ATOM 790 O O . PRO A 1 99 ? 3.102 -3.873 -15.883 1 97.38 99 PRO A O 1
ATOM 793 N N . PHE A 1 100 ? 1.985 -2.176 -16.859 1 97.12 100 PHE A N 1
ATOM 794 C CA . PHE A 1 100 ? 3.059 -1.555 -17.625 1 97.12 100 PHE A CA 1
ATOM 795 C C . PHE A 1 100 ? 3.514 -2.469 -18.75 1 97.12 100 PHE A C 1
ATOM 797 O O 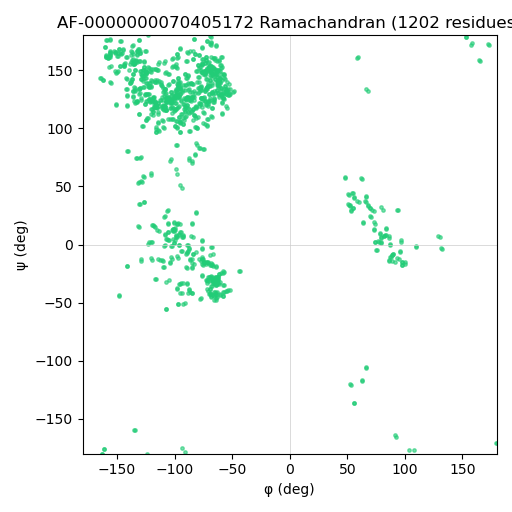. PHE A 1 100 ? 4.465 -2.152 -19.469 1 97.12 100 PHE A O 1
ATOM 804 N N . ILE A 1 101 ? 2.861 -3.639 -18.891 1 97.75 101 ILE A N 1
ATOM 805 C CA . ILE A 1 101 ? 3.127 -4.484 -20.047 1 97.75 101 ILE A CA 1
ATOM 806 C C . ILE A 1 101 ? 1.938 -4.438 -21 1 97.75 101 ILE A C 1
ATOM 808 O O . ILE A 1 101 ? 2.078 -4.027 -22.156 1 97.75 101 ILE A O 1
ATOM 812 N N . THR A 1 102 ? 0.783 -4.766 -20.453 1 97.44 102 THR A N 1
ATOM 813 C CA . THR A 1 102 ? -0.375 -4.816 -21.328 1 97.44 102 THR A CA 1
ATOM 814 C C . THR A 1 102 ? -1.342 -3.678 -21.031 1 97.44 102 THR A C 1
ATOM 816 O O . THR A 1 102 ? -2.248 -3.396 -21.812 1 97.44 102 THR A O 1
ATOM 819 N N . GLN A 1 103 ? -1.189 -2.994 -19.891 1 96.44 103 GLN A N 1
ATOM 820 C CA . GLN A 1 103 ? -2.035 -1.874 -19.5 1 96.44 103 GLN A CA 1
ATOM 821 C C . GLN A 1 103 ? -1.346 -1.007 -18.453 1 96.44 103 GLN A C 1
ATOM 823 O O . GLN A 1 103 ? -0.37 -1.433 -17.828 1 96.44 103 GLN A O 1
ATOM 828 N N . CYS A 1 104 ? -1.808 0.203 -18.297 1 96.06 104 CYS A N 1
ATOM 829 C CA . CYS A 1 104 ? -1.488 0.989 -17.109 1 96.06 104 CYS A CA 1
ATOM 830 C C . CYS A 1 104 ? -2.254 0.48 -15.898 1 96.06 104 CYS A C 1
ATOM 832 O O . CYS A 1 104 ? -3.354 -0.059 -16.031 1 96.06 104 CYS A O 1
ATOM 834 N N . PRO A 1 105 ? -1.686 0.607 -14.719 1 97.38 105 PRO A N 1
ATOM 835 C CA . PRO A 1 105 ? -2.439 0.198 -13.531 1 97.38 105 PRO A CA 1
ATOM 836 C C . PRO A 1 105 ? -3.67 1.066 -13.289 1 97.38 105 PRO A C 1
ATOM 838 O O . PRO A 1 105 ? -3.793 2.15 -13.867 1 97.38 105 PRO A O 1
ATOM 841 N N . ILE A 1 106 ? -4.602 0.558 -12.508 1 97.75 106 ILE A N 1
ATOM 842 C CA . ILE A 1 106 ? -5.824 1.251 -12.117 1 97.75 106 ILE A CA 1
ATOM 843 C C . ILE A 1 106 ? -5.574 2.051 -10.844 1 97.75 106 ILE A C 1
ATOM 845 O O . ILE A 1 106 ? -5.25 1.48 -9.797 1 97.75 106 ILE A O 1
ATOM 849 N N . PHE A 1 107 ? -5.746 3.342 -10.891 1 97.06 107 PHE A N 1
ATOM 850 C CA . PHE A 1 107 ? -5.527 4.207 -9.742 1 97.06 107 PHE A CA 1
ATOM 851 C C . PHE A 1 107 ? -6.637 4.031 -8.711 1 97.06 107 PHE A C 1
ATOM 853 O O . PHE A 1 107 ? -7.715 3.525 -9.031 1 97.06 107 PHE A O 1
ATOM 860 N N . PRO A 1 108 ? -6.352 4.473 -7.457 1 95.12 108 PRO A N 1
ATOM 861 C CA . PRO A 1 108 ? -7.441 4.523 -6.48 1 95.12 108 PRO A CA 1
ATOM 862 C C . PRO A 1 108 ? -8.641 5.332 -6.977 1 95.12 108 PRO A C 1
ATOM 864 O O . PRO A 1 108 ? -8.469 6.414 -7.539 1 95.12 108 PRO A O 1
ATOM 867 N N . GLY A 1 109 ? -9.805 4.703 -6.812 1 94.44 109 GLY A N 1
ATOM 868 C CA . GLY A 1 109 ? -11.023 5.398 -7.188 1 94.44 109 GLY A CA 1
ATOM 869 C C . GLY A 1 109 ? -11.422 5.176 -8.633 1 94.44 109 GLY A C 1
ATOM 870 O O . GLY A 1 109 ? -12.539 5.492 -9.039 1 94.44 109 GLY A O 1
ATOM 871 N N . GLN A 1 110 ? -10.578 4.535 -9.422 1 96.69 110 GLN A N 1
ATOM 872 C CA . GLN A 1 110 ? -10.828 4.375 -10.852 1 96.69 110 GLN A CA 1
ATOM 873 C C . GLN A 1 110 ? -11.43 3.004 -11.148 1 96.69 110 GLN A C 1
ATOM 875 O O . GLN A 1 110 ? -11.398 2.105 -10.305 1 96.69 110 GLN A O 1
ATOM 880 N N . LYS A 1 111 ? -11.953 2.963 -12.305 1 96.25 111 LYS A N 1
ATOM 881 C CA . LYS A 1 111 ? -12.57 1.748 -12.828 1 96.25 111 LYS A CA 1
ATOM 882 C C . LYS A 1 111 ? -11.914 1.319 -14.141 1 96.25 111 LYS A C 1
ATOM 884 O O . LYS A 1 111 ? -11.602 2.158 -14.984 1 96.25 111 LYS A O 1
ATOM 889 N N . PHE A 1 112 ? -11.641 0.096 -14.312 1 97.44 112 PHE A N 1
ATOM 890 C CA . PHE A 1 112 ? -11.203 -0.525 -15.555 1 97.44 112 PHE A CA 1
ATOM 891 C C . PHE A 1 112 ? -12.117 -1.685 -15.93 1 97.44 112 PHE A C 1
ATOM 893 O O . PHE A 1 112 ? -12.328 -2.604 -15.133 1 97.44 112 PHE A O 1
ATOM 900 N N . THR A 1 113 ? -12.695 -1.645 -17.094 1 97.56 113 THR A N 1
ATOM 901 C CA . THR A 1 113 ? -13.555 -2.723 -17.562 1 97.56 113 THR A CA 1
ATOM 902 C C . THR A 1 113 ? -12.797 -3.666 -18.484 1 97.56 113 THR A C 1
ATOM 904 O O . THR A 1 113 ? -12.312 -3.252 -19.547 1 97.56 113 THR A O 1
ATOM 907 N N . TYR A 1 114 ? -12.656 -4.906 -18.094 1 97.69 114 TYR A N 1
ATOM 908 C CA . TYR A 1 114 ? -12.109 -5.961 -18.938 1 97.69 114 TYR A CA 1
ATOM 909 C C . TYR A 1 114 ? -13.195 -6.586 -19.797 1 97.69 114 TYR A C 1
ATOM 911 O O . TYR A 1 114 ? -14.32 -6.789 -19.344 1 97.69 114 TYR A O 1
ATOM 919 N N . LYS A 1 115 ? -12.891 -6.855 -21 1 97.44 115 LYS A N 1
ATOM 920 C CA . LYS A 1 115 ? -13.781 -7.52 -21.938 1 97.44 115 LYS A CA 1
ATOM 921 C C . LYS A 1 115 ? -13.016 -8.5 -22.828 1 97.44 115 LYS A C 1
ATOM 923 O O . LYS A 1 115 ? -12.102 -8.102 -23.547 1 97.44 115 LYS A O 1
ATOM 928 N N . PHE A 1 116 ? -13.32 -9.758 -22.812 1 97 116 PHE A N 1
ATOM 929 C CA . PHE A 1 116 ? -12.648 -10.797 -23.578 1 97 116 PHE A CA 1
ATOM 930 C C . PHE A 1 116 ? -13.539 -12.023 -23.719 1 97 116 PHE A C 1
ATOM 932 O O . PHE A 1 116 ? -14.633 -12.078 -23.141 1 97 116 PHE A O 1
ATOM 939 N N . GLN A 1 117 ? -13.078 -13.016 -24.469 1 96.25 117 GLN A N 1
ATOM 940 C CA . GLN A 1 117 ? -13.82 -14.258 -24.672 1 96.25 117 GLN A CA 1
ATOM 941 C C . GLN A 1 117 ? -13.328 -15.352 -23.719 1 96.25 117 GLN A C 1
ATOM 943 O O . GLN A 1 117 ? -12.125 -15.531 -23.547 1 96.25 117 GLN A O 1
ATOM 948 N N . ALA A 1 118 ? -14.281 -16.062 -23.172 1 96.12 118 ALA A N 1
ATOM 949 C CA . ALA A 1 118 ? -13.938 -17.188 -22.312 1 96.12 118 ALA A CA 1
ATOM 950 C C . ALA A 1 118 ? -13.578 -18.422 -23.141 1 96.12 118 ALA A C 1
ATOM 952 O O . ALA A 1 118 ? -14.461 -19.172 -23.578 1 96.12 118 ALA A O 1
ATOM 953 N N . TYR A 1 119 ? -12.375 -18.641 -23.266 1 94.31 119 TYR A N 1
ATOM 954 C CA . TYR A 1 119 ? -11.859 -19.781 -24.016 1 94.31 119 TYR A CA 1
ATOM 955 C C . TYR A 1 119 ? -10.406 -20.047 -23.656 1 94.31 119 TYR A C 1
ATOM 957 O O . TYR A 1 119 ? -9.609 -19.125 -23.5 1 94.31 119 TYR A O 1
ATOM 965 N N . PRO A 1 120 ? -10.047 -21.375 -23.578 1 94.38 120 PRO A N 1
ATOM 966 C CA . PRO A 1 120 ? -10.805 -22.609 -23.641 1 94.38 120 PRO A CA 1
ATOM 967 C C . PRO A 1 120 ? -11.438 -23 -22.297 1 94.38 120 PRO A C 1
ATOM 969 O O . PRO A 1 120 ? -11.234 -22.297 -21.297 1 94.38 120 PRO A O 1
ATOM 972 N N . GLN A 1 121 ? -12.172 -24.047 -22.328 1 95.19 121 GLN A N 1
ATOM 973 C CA . GLN A 1 121 ? -12.68 -24.562 -21.062 1 95.19 121 GLN A CA 1
ATOM 974 C C . GLN A 1 121 ? -11.539 -25 -20.141 1 95.19 121 GLN A C 1
ATOM 976 O O . GLN A 1 121 ? -10.484 -25.438 -20.625 1 95.19 121 GLN A O 1
ATOM 981 N N . GLY A 1 122 ? -11.742 -24.906 -18.844 1 96.62 122 GLY A N 1
ATOM 982 C CA . GLY A 1 122 ? -10.734 -25.344 -17.906 1 96.62 122 GLY A CA 1
ATOM 983 C C . GLY A 1 122 ? -10.805 -24.625 -16.562 1 96.62 122 GLY A C 1
ATOM 984 O O . GLY A 1 122 ? -11.719 -23.828 -16.344 1 96.62 122 GLY A O 1
ATOM 985 N N . THR A 1 123 ? -9.93 -25 -15.664 1 98.25 123 THR A N 1
ATOM 986 C CA . THR A 1 123 ? -9.758 -24.359 -14.367 1 98.25 123 THR A CA 1
ATOM 987 C C . THR A 1 123 ? -8.703 -23.25 -14.461 1 98.25 123 THR A C 1
ATOM 989 O O . THR A 1 123 ? -7.52 -23.531 -14.656 1 98.25 123 THR A O 1
ATOM 992 N N . PHE A 1 124 ? -9.188 -22.047 -14.359 1 98.62 124 PHE A N 1
ATOM 993 C CA . PHE A 1 124 ? -8.336 -20.875 -14.352 1 98.62 124 PHE A CA 1
ATOM 994 C C . PHE A 1 124 ? -8.562 -20.031 -13.094 1 98.62 124 PHE A C 1
ATOM 996 O O . PHE A 1 124 ? -9.234 -20.484 -12.164 1 98.62 124 PHE A O 1
ATOM 1003 N N . TRP A 1 125 ? -7.855 -18.953 -12.969 1 98.69 125 TRP A N 1
ATOM 1004 C CA . TRP A 1 125 ? -8.016 -18.062 -11.82 1 98.69 125 TRP A CA 1
ATOM 1005 C C . TRP A 1 125 ? -7.551 -16.641 -12.156 1 98.69 125 TRP A C 1
ATOM 1007 O O . TRP A 1 125 ? -7.039 -16.406 -13.25 1 98.69 125 TRP A O 1
ATOM 1017 N N . TYR A 1 126 ? -7.918 -15.727 -11.406 1 98.62 126 TYR A N 1
ATOM 1018 C CA . TYR A 1 126 ? -7.504 -14.336 -11.586 1 98.62 126 TYR A CA 1
ATOM 1019 C C . TYR A 1 126 ? -6.844 -13.797 -10.32 1 98.62 126 TYR A C 1
ATOM 1021 O O . TYR A 1 126 ? -7.117 -14.273 -9.219 1 98.62 126 TYR A O 1
ATOM 1029 N N . HIS A 1 127 ? -5.914 -12.914 -10.484 1 98.25 127 HIS A N 1
ATOM 1030 C CA . HIS A 1 127 ? -5.215 -12.305 -9.352 1 98.25 127 HIS A CA 1
ATOM 1031 C C . HIS A 1 127 ? -4.566 -10.984 -9.758 1 98.25 127 HIS A C 1
ATOM 1033 O O . HIS A 1 127 ? -4.426 -10.695 -10.945 1 98.25 127 HIS A O 1
ATOM 1039 N N . SER A 1 128 ? -4.25 -10.234 -8.758 1 96.88 128 SER A N 1
ATOM 1040 C CA . SER A 1 128 ? -3.504 -9 -8.984 1 96.88 128 SER A CA 1
ATOM 1041 C C . SER A 1 128 ? -2.072 -9.289 -9.422 1 96.88 128 SER A C 1
ATOM 1043 O O . SER A 1 128 ? -1.447 -10.227 -8.93 1 96.88 128 SER A O 1
ATOM 1045 N N . HIS A 1 129 ? -1.57 -8.5 -10.328 1 95.31 129 HIS A N 1
ATOM 1046 C CA . HIS A 1 129 ? -0.167 -8.539 -10.719 1 95.31 129 HIS A CA 1
ATOM 1047 C C . HIS A 1 129 ? 0.6 -7.352 -10.148 1 95.31 129 HIS A C 1
ATOM 1049 O O . HIS A 1 129 ? 1.674 -7.008 -10.648 1 95.31 129 HIS A O 1
ATOM 1055 N N . SER A 1 130 ? 0.057 -6.676 -9.109 1 93.25 130 SER A N 1
ATOM 1056 C CA . SER A 1 130 ? 0.668 -5.484 -8.523 1 93.25 130 SER A CA 1
ATOM 1057 C C . SER A 1 130 ? 1.209 -5.777 -7.129 1 93.25 130 SER A C 1
ATOM 1059 O O . SER A 1 130 ? 0.449 -6.133 -6.223 1 93.25 130 SER A O 1
ATOM 1061 N N . GLY A 1 131 ? 2.494 -5.578 -7.004 1 88.94 131 GLY A N 1
ATOM 1062 C CA . GLY A 1 131 ? 3.115 -5.73 -5.699 1 88.94 131 GLY A CA 1
ATOM 1063 C C . GLY A 1 131 ? 2.861 -7.09 -5.074 1 88.94 131 GLY A C 1
ATOM 1064 O O . GLY A 1 131 ? 3.043 -8.125 -5.723 1 88.94 131 GLY A O 1
ATOM 1065 N N . SER A 1 132 ? 2.549 -7.062 -3.762 1 89.06 132 SER A N 1
ATOM 1066 C CA . SER A 1 132 ? 2.314 -8.289 -3.004 1 89.06 132 SER A CA 1
ATOM 1067 C C . SER A 1 132 ? 0.83 -8.484 -2.719 1 89.06 132 SER A C 1
ATOM 1069 O O . SER A 1 132 ? 0.461 -9.094 -1.714 1 89.06 132 SER A O 1
ATOM 1071 N N . GLN A 1 133 ? 0.062 -7.996 -3.596 1 93.06 133 GLN A N 1
ATOM 1072 C CA . GLN A 1 133 ? -1.376 -7.988 -3.354 1 93.06 133 GLN A CA 1
ATOM 1073 C C . GLN A 1 133 ? -1.954 -9.398 -3.443 1 93.06 133 GLN A C 1
ATOM 1075 O O . GLN A 1 133 ? -2.934 -9.719 -2.766 1 93.06 133 GLN A O 1
ATOM 1080 N N . ARG A 1 134 ? -1.319 -10.273 -4.234 1 93.56 134 ARG A N 1
ATOM 1081 C CA . ARG A 1 134 ? -1.775 -11.656 -4.328 1 93.56 134 ARG A CA 1
ATOM 1082 C C . ARG A 1 134 ? -1.635 -12.375 -2.986 1 93.56 134 ARG A C 1
ATOM 1084 O O . ARG A 1 134 ? -2.588 -12.984 -2.5 1 93.56 134 ARG A O 1
ATOM 1091 N N . SER A 1 135 ? -0.487 -12.211 -2.334 1 90.31 135 SER A N 1
ATOM 1092 C CA . SER A 1 135 ? -0.246 -12.875 -1.057 1 90.31 135 SER A CA 1
ATOM 1093 C C . SER A 1 135 ? -1.093 -12.258 0.053 1 90.31 135 SER A C 1
ATOM 1095 O O . SER A 1 135 ? -1.261 -12.859 1.117 1 90.31 135 SER A O 1
ATOM 1097 N N . ASN A 1 136 ? -1.625 -11.086 -0.234 1 90.62 136 ASN A N 1
ATOM 1098 C CA . ASN A 1 136 ? -2.484 -10.43 0.75 1 90.62 136 ASN A CA 1
ATOM 1099 C C . ASN A 1 136 ? -3.947 -10.828 0.565 1 90.62 136 ASN A C 1
ATOM 1101 O O . ASN A 1 136 ? -4.797 -10.469 1.381 1 90.62 136 ASN A O 1
ATOM 1105 N N . GLY A 1 137 ? -4.254 -11.539 -0.508 1 91.94 137 GLY A N 1
ATOM 1106 C CA . GLY A 1 137 ? -5.602 -12.078 -0.591 1 91.94 137 GLY A CA 1
ATOM 1107 C C . GLY A 1 137 ? -6.266 -11.828 -1.933 1 91.94 137 GLY A C 1
ATOM 1108 O O . GLY A 1 137 ? -7.363 -12.32 -2.193 1 91.94 137 GLY A O 1
ATOM 1109 N N . LEU A 1 138 ? -5.637 -11.117 -2.852 1 95.31 138 LEU A N 1
ATOM 1110 C CA . LEU A 1 138 ? -6.297 -10.695 -4.078 1 95.31 138 LEU A CA 1
ATOM 1111 C C . LEU A 1 138 ? -6.176 -11.766 -5.16 1 95.31 138 LEU A C 1
ATOM 1113 O O . LEU A 1 138 ? -5.492 -11.555 -6.168 1 95.31 138 LEU A O 1
ATOM 1117 N N . ALA A 1 139 ? -6.906 -12.844 -5.051 1 97.38 139 ALA A N 1
ATOM 1118 C CA . ALA A 1 139 ? -6.949 -13.945 -6.008 1 97.38 139 ALA A CA 1
ATOM 1119 C C . ALA A 1 139 ? -8.266 -14.711 -5.91 1 97.38 139 ALA A C 1
ATOM 1121 O O . ALA A 1 139 ? -8.805 -14.891 -4.816 1 97.38 139 ALA A O 1
ATOM 1122 N N . GLY A 1 140 ? -8.805 -15.094 -7.012 1 98.12 140 GLY A N 1
ATOM 1123 C CA . GLY A 1 140 ? -10.039 -15.859 -7.086 1 98.12 140 GLY A CA 1
ATOM 1124 C C . GLY A 1 140 ? -10.062 -16.828 -8.25 1 98.12 140 GLY A C 1
ATOM 1125 O O . GLY A 1 140 ? -9.25 -16.734 -9.172 1 98.12 140 GLY A O 1
ATOM 1126 N N . ALA A 1 141 ? -10.992 -17.766 -8.172 1 98.62 141 ALA A N 1
ATOM 1127 C CA . ALA A 1 141 ? -11.117 -18.781 -9.211 1 98.62 141 ALA A CA 1
ATOM 1128 C C . ALA A 1 141 ? -11.844 -18.219 -10.438 1 98.62 141 ALA A C 1
ATOM 1130 O O . ALA A 1 141 ? -12.734 -17.375 -10.305 1 98.62 141 ALA A O 1
ATOM 1131 N N . PHE A 1 142 ? -11.453 -18.625 -11.602 1 98.62 142 PHE A N 1
ATOM 1132 C CA . PHE A 1 142 ? -12.117 -18.391 -12.875 1 98.62 142 PHE A CA 1
ATOM 1133 C C . PHE A 1 142 ? -12.328 -19.703 -13.625 1 98.62 142 PHE A C 1
ATOM 1135 O O . PHE A 1 142 ? -11.398 -20.234 -14.234 1 98.62 142 PHE A O 1
ATOM 1142 N N . ILE A 1 143 ? -13.516 -20.203 -13.594 1 98.12 143 ILE A N 1
ATOM 1143 C CA . ILE A 1 143 ? -13.82 -21.516 -14.156 1 98.12 143 ILE A CA 1
ATOM 1144 C C . ILE A 1 143 ? -14.594 -21.344 -15.453 1 98.12 143 ILE A C 1
ATOM 1146 O O . ILE A 1 143 ? -15.602 -20.641 -15.5 1 98.12 143 ILE A O 1
ATOM 1150 N N . ILE A 1 144 ? -14.094 -21.953 -16.484 1 97.44 144 ILE A N 1
ATOM 1151 C CA . ILE A 1 144 ? -14.805 -22 -17.766 1 97.44 144 ILE A CA 1
ATOM 1152 C C . ILE A 1 144 ? -15.344 -23.406 -18 1 97.44 144 ILE A C 1
ATOM 1154 O O . ILE A 1 144 ? -14.57 -24.344 -18.203 1 97.44 144 ILE A O 1
ATOM 1158 N N . ARG A 1 145 ? -16.625 -23.547 -18.047 1 94.69 145 ARG A N 1
ATOM 1159 C CA . ARG A 1 145 ? -17.312 -24.812 -18.266 1 94.69 145 ARG A CA 1
ATOM 1160 C C . ARG A 1 145 ? -17.719 -24.969 -19.719 1 94.69 145 ARG A C 1
ATOM 1162 O O . ARG A 1 145 ? -17.922 -23.984 -20.438 1 94.69 145 ARG A O 1
ATOM 1169 N N . LYS A 1 146 ? -17.766 -26.25 -20.016 1 90.56 146 LYS A N 1
ATOM 1170 C CA . LYS A 1 146 ? -18.469 -26.516 -21.266 1 90.56 146 LYS A CA 1
ATOM 1171 C C . LYS A 1 146 ? -19.969 -26.312 -21.125 1 90.56 146 LYS A C 1
ATOM 1173 O O . LYS A 1 146 ? -20.516 -26.469 -20.031 1 90.56 146 LYS A O 1
ATOM 1178 N N . ARG A 1 147 ? -20.594 -25.953 -22.156 1 84.94 147 ARG A N 1
ATOM 1179 C CA . ARG A 1 147 ? -22.031 -25.703 -22.125 1 84.94 147 ARG A CA 1
ATOM 1180 C C . ARG A 1 147 ? -22.797 -26.984 -21.812 1 84.94 147 ARG A C 1
ATOM 1182 O O . ARG A 1 147 ? -23.828 -26.953 -21.156 1 84.94 147 ARG A O 1
ATOM 1189 N N . GLU A 1 148 ? -22.219 -28.031 -22.297 1 80.12 148 GLU A N 1
ATOM 1190 C CA . GLU A 1 148 ? -22.906 -29.281 -22 1 80.12 148 GLU A CA 1
ATOM 1191 C C . GLU A 1 148 ? -22.766 -29.656 -20.531 1 80.12 148 GLU A C 1
ATOM 1193 O O . GLU A 1 148 ? -21.703 -29.484 -19.938 1 80.12 148 GLU A O 1
ATOM 1198 N N . ARG A 1 149 ? -23.906 -29.812 -19.922 1 65.81 149 ARG A N 1
ATOM 1199 C CA . ARG A 1 149 ? -23.953 -30.031 -18.484 1 65.81 149 ARG A CA 1
ATOM 1200 C C . ARG A 1 149 ? -23.156 -31.281 -18.094 1 65.81 149 ARG A C 1
ATOM 1202 O O . ARG A 1 149 ? -23.297 -32.344 -18.719 1 65.81 149 ARG A O 1
ATOM 1209 N N . ASP A 1 150 ? -22.047 -31.156 -17.391 1 68.81 150 ASP A N 1
ATOM 1210 C CA . ASP A 1 150 ? -21.359 -32.25 -16.688 1 68.81 150 ASP A CA 1
ATOM 1211 C C . ASP A 1 150 ? -22.094 -32.625 -15.398 1 68.81 150 ASP A C 1
ATOM 1213 O O . ASP A 1 150 ? -22.297 -31.766 -14.531 1 68.81 150 ASP A O 1
ATOM 1217 N N . PRO A 1 151 ? -22.531 -33.812 -15.367 1 76.56 151 PRO A N 1
ATOM 1218 C CA . PRO A 1 151 ? -23.312 -34.25 -14.203 1 76.56 151 PRO A CA 1
ATOM 1219 C C . PRO A 1 151 ? -22.484 -34.312 -12.922 1 76.56 151 PRO A C 1
ATOM 1221 O O . PRO A 1 151 ? -23.047 -34.375 -11.828 1 76.56 151 PRO A O 1
ATOM 1224 N N . ILE A 1 152 ? -21.297 -34.156 -13.062 1 86.94 152 ILE A N 1
ATOM 1225 C CA . ILE A 1 152 ? -20.469 -34.344 -11.883 1 86.94 152 ILE A CA 1
ATOM 1226 C C . ILE A 1 152 ? -20.422 -33.031 -11.078 1 86.94 152 ILE A C 1
ATOM 1228 O O . ILE A 1 152 ? -20.156 -31.969 -11.625 1 86.94 152 ILE A O 1
ATOM 1232 N N . GLU A 1 153 ? -20.75 -33.219 -9.836 1 93.44 153 GLU A N 1
ATOM 1233 C CA . GLU A 1 153 ? -20.656 -32.062 -8.938 1 93.44 153 GLU A CA 1
ATOM 1234 C C . GLU A 1 153 ? -19.188 -31.656 -8.711 1 93.44 153 GLU A C 1
ATOM 1236 O O . GLU A 1 153 ? -18.297 -32.5 -8.789 1 93.44 153 GLU A O 1
ATOM 1241 N N . GLU A 1 154 ? -19.031 -30.359 -8.508 1 95.38 154 GLU A N 1
ATOM 1242 C CA . GLU A 1 154 ? -17.656 -29.906 -8.406 1 95.38 154 GLU A CA 1
ATOM 1243 C C . GLU A 1 154 ? -17.438 -29.094 -7.137 1 95.38 154 GLU A C 1
ATOM 1245 O O . GLU A 1 154 ? -18.375 -28.5 -6.602 1 95.38 154 GLU A O 1
ATOM 1250 N N . HIS A 1 155 ? -16.297 -29.141 -6.641 1 98.19 155 HIS A N 1
ATOM 1251 C CA . HIS A 1 155 ? -15.773 -28.281 -5.582 1 98.19 155 HIS A CA 1
ATOM 1252 C C . HIS A 1 155 ? -14.539 -27.5 -6.051 1 98.19 155 HIS A C 1
ATOM 1254 O O . HIS A 1 155 ? -13.703 -28.047 -6.773 1 98.19 155 HIS A O 1
ATOM 1260 N N . ILE A 1 156 ? -14.508 -26.234 -5.719 1 98.5 156 ILE A N 1
ATOM 1261 C CA . ILE A 1 156 ? -13.32 -25.422 -5.953 1 98.5 156 ILE A CA 1
ATOM 1262 C C . ILE A 1 156 ? -12.5 -25.328 -4.664 1 98.5 156 ILE A C 1
ATOM 1264 O O . ILE A 1 156 ? -13.039 -25.031 -3.6 1 98.5 156 ILE A O 1
ATOM 1268 N N . MET A 1 157 ? -11.25 -25.641 -4.77 1 98.69 157 MET A N 1
ATOM 1269 C CA . MET A 1 157 ? -10.336 -25.625 -3.627 1 98.69 157 MET A CA 1
ATOM 1270 C C . MET A 1 157 ? -9.133 -24.734 -3.908 1 98.69 157 MET A C 1
ATOM 1272 O O . MET A 1 157 ? -8.242 -25.109 -4.676 1 98.69 157 MET A O 1
ATOM 1276 N N . ASN A 1 158 ? -9.109 -23.625 -3.289 1 98.44 158 ASN A N 1
ATOM 1277 C CA . ASN A 1 158 ? -7.977 -22.703 -3.354 1 98.44 158 ASN A CA 1
ATOM 1278 C C . ASN A 1 158 ? -7.027 -22.906 -2.174 1 98.44 158 ASN A C 1
ATOM 1280 O O . ASN A 1 158 ? -7.461 -22.906 -1.02 1 98.44 158 ASN A O 1
ATOM 1284 N N . VAL A 1 159 ? -5.73 -23.047 -2.447 1 98.19 159 VAL A N 1
ATOM 1285 C CA . VAL A 1 159 ? -4.746 -23.266 -1.396 1 98.19 159 VAL A CA 1
ATOM 1286 C C . VAL A 1 159 ? -3.678 -22.172 -1.452 1 98.19 159 VAL A C 1
ATOM 1288 O O . VAL A 1 159 ? -3.166 -21.859 -2.527 1 98.19 159 VAL A O 1
ATOM 1291 N N . MET A 1 160 ? -3.311 -21.656 -0.29 1 95.88 160 MET A N 1
ATOM 1292 C CA . MET A 1 160 ? -2.262 -20.641 -0.217 1 95.88 160 MET A CA 1
ATOM 1293 C C . MET A 1 160 ? -1.626 -20.609 1.169 1 95.88 160 MET A C 1
ATOM 1295 O O . MET A 1 160 ? -2.264 -20.984 2.156 1 95.88 160 MET A O 1
ATOM 1299 N N . GLU A 1 161 ? -0.382 -20.188 1.241 1 91.81 161 GLU A N 1
ATOM 1300 C CA . GLU A 1 161 ? 0.197 -19.891 2.551 1 91.81 161 GLU A CA 1
ATOM 1301 C C . GLU A 1 161 ? -0.323 -18.578 3.105 1 91.81 161 GLU A C 1
ATOM 1303 O O . GLU A 1 161 ? -0.857 -17.75 2.361 1 91.81 161 GLU A O 1
ATOM 1308 N N . TRP A 1 162 ? -0.203 -18.438 4.402 1 91.75 162 TRP A N 1
ATOM 1309 C CA . TRP A 1 162 ? -0.694 -17.234 5.07 1 91.75 162 TRP A CA 1
ATOM 1310 C C . TRP A 1 162 ? 0.258 -16.812 6.18 1 91.75 162 TRP A C 1
ATOM 1312 O O . TRP A 1 162 ? 0.694 -17.625 6.988 1 91.75 162 TRP A O 1
ATOM 1322 N N . ASN A 1 163 ? 0.65 -15.555 6.129 1 82.81 163 ASN A N 1
ATOM 1323 C CA . ASN A 1 163 ? 1.406 -14.938 7.215 1 82.81 163 ASN A CA 1
ATOM 1324 C C . ASN A 1 163 ? 0.6 -13.844 7.906 1 82.81 163 ASN A C 1
ATOM 1326 O O . ASN A 1 163 ? 0.161 -12.891 7.266 1 82.81 163 ASN A O 1
ATOM 1330 N N . HIS A 1 164 ? 0.354 -13.992 9.125 1 75.81 164 HIS A N 1
ATOM 1331 C CA . HIS A 1 164 ? -0.544 -13.078 9.82 1 75.81 164 HIS A CA 1
ATOM 1332 C C . HIS A 1 164 ? 0.182 -11.797 10.234 1 75.81 164 HIS A C 1
ATOM 1334 O O . HIS A 1 164 ? -0.45 -10.836 10.664 1 75.81 164 HIS A O 1
ATOM 1340 N N . ASP A 1 165 ? 1.53 -11.648 10.07 1 71.62 165 ASP A N 1
ATOM 1341 C CA . ASP A 1 165 ? 2.246 -10.445 10.492 1 71.62 165 ASP A CA 1
ATOM 1342 C C . ASP A 1 165 ? 2.676 -9.609 9.297 1 71.62 165 ASP A C 1
ATOM 1344 O O . ASP A 1 165 ? 2.859 -8.398 9.406 1 71.62 165 ASP A O 1
ATOM 1348 N N . HIS A 1 166 ? 2.934 -10.336 8.273 1 68.12 166 HIS A N 1
ATOM 1349 C CA . HIS A 1 166 ? 3.514 -9.602 7.152 1 68.12 166 HIS A CA 1
ATOM 1350 C C . HIS A 1 166 ? 3.023 -10.156 5.82 1 68.12 166 HIS A C 1
ATOM 1352 O O . HIS A 1 166 ? 2.623 -11.32 5.734 1 68.12 166 HIS A O 1
ATOM 1358 N N . ASP A 1 167 ? 3.051 -9.242 4.824 1 64.31 167 ASP A N 1
ATOM 1359 C CA . ASP A 1 167 ? 2.871 -9.703 3.451 1 64.31 167 ASP A CA 1
ATOM 1360 C C . ASP A 1 167 ? 4.215 -9.977 2.785 1 64.31 167 ASP A C 1
ATOM 1362 O O . ASP A 1 167 ? 5.254 -9.992 3.449 1 64.31 167 ASP A O 1
ATOM 1366 N N . SER A 1 168 ? 4.176 -10.297 1.542 1 69 168 SER A N 1
ATOM 1367 C CA . SER A 1 168 ? 5.379 -10.695 0.822 1 69 168 SER A CA 1
ATOM 1368 C C . SER A 1 168 ? 6.379 -9.547 0.744 1 69 168 SER A C 1
ATOM 1370 O O . SER A 1 168 ? 7.59 -9.773 0.715 1 69 168 SER A O 1
ATOM 1372 N N . LEU A 1 169 ? 5.863 -8.336 0.774 1 71.56 169 LEU A N 1
ATOM 1373 C CA . LEU A 1 169 ? 6.766 -7.195 0.71 1 71.56 169 LEU A CA 1
ATOM 1374 C C . LEU A 1 169 ? 7.594 -7.086 1.985 1 71.56 169 LEU A C 1
ATOM 1376 O O . LEU A 1 169 ? 8.812 -6.906 1.925 1 71.56 169 LEU A O 1
ATOM 1380 N N . ALA A 1 170 ? 6.965 -7.23 3.057 1 73.06 170 ALA A N 1
ATOM 1381 C CA . ALA A 1 170 ? 7.672 -7.207 4.332 1 73.06 170 ALA A CA 1
ATOM 1382 C C . ALA A 1 170 ? 8.656 -8.367 4.438 1 73.06 170 ALA A C 1
ATOM 1384 O O . ALA A 1 170 ? 9.758 -8.211 4.965 1 73.06 170 ALA A O 1
ATOM 1385 N N . GLN A 1 171 ? 8.234 -9.398 3.857 1 72.19 171 GLN A N 1
ATOM 1386 C CA . GLN A 1 171 ? 9.102 -10.578 3.891 1 72.19 171 GLN A CA 1
ATOM 1387 C C . GLN A 1 171 ? 10.352 -10.359 3.043 1 72.19 171 GLN A C 1
ATOM 1389 O O . GLN A 1 171 ? 11.438 -10.836 3.395 1 72.19 171 GLN A O 1
ATOM 1394 N N . THR A 1 172 ? 10.18 -9.703 1.944 1 68.44 172 THR A N 1
ATOM 1395 C CA . THR A 1 172 ? 11.312 -9.414 1.072 1 68.44 172 THR A CA 1
ATOM 1396 C C . THR A 1 172 ? 12.359 -8.578 1.8 1 68.44 172 THR A C 1
ATOM 1398 O O . THR A 1 172 ? 13.555 -8.828 1.679 1 68.44 172 THR A O 1
ATOM 1401 N N . LEU A 1 173 ? 11.852 -7.656 2.479 1 68.94 173 LEU A N 1
ATOM 1402 C CA . LEU A 1 173 ? 12.781 -6.812 3.223 1 68.94 173 LEU A CA 1
ATOM 1403 C C . LEU A 1 173 ? 13.531 -7.629 4.27 1 68.94 173 LEU A C 1
ATOM 1405 O O . LEU A 1 173 ? 14.727 -7.41 4.492 1 68.94 173 LEU A O 1
ATOM 1409 N N . HIS A 1 174 ? 12.82 -8.586 4.715 1 65.62 174 HIS A N 1
ATOM 1410 C CA . HIS A 1 174 ? 13.445 -9.469 5.688 1 65.62 174 HIS A CA 1
ATOM 1411 C C . HIS A 1 174 ? 14.492 -10.359 5.031 1 65.62 174 HIS A C 1
ATOM 1413 O O . HIS A 1 174 ? 15.539 -10.641 5.621 1 65.62 174 HIS A O 1
ATOM 1419 N N . TYR A 1 175 ? 14.148 -10.656 3.816 1 63.81 175 TYR A N 1
ATOM 1420 C CA . TYR A 1 175 ? 15.047 -11.523 3.057 1 63.81 175 TYR A CA 1
ATOM 1421 C C . TYR A 1 175 ? 16.344 -10.805 2.727 1 63.81 175 TYR A C 1
ATOM 1423 O O . TYR A 1 175 ? 17.422 -11.383 2.838 1 63.81 175 TYR A O 1
ATOM 1431 N N . GLU A 1 176 ? 16.141 -9.609 2.369 1 67.31 176 GLU A N 1
ATOM 1432 C CA . GLU A 1 176 ? 17.312 -8.844 1.949 1 67.31 176 GLU A CA 1
ATOM 1433 C C . GLU A 1 176 ? 18.234 -8.562 3.127 1 67.31 176 GLU A C 1
ATOM 1435 O O . GLU A 1 176 ? 19.453 -8.508 2.965 1 67.31 176 GLU A O 1
ATOM 1440 N N . HIS A 1 177 ? 17.641 -8.477 4.297 1 70.25 177 HIS A N 1
ATOM 1441 C CA . HIS A 1 177 ? 18.453 -8.07 5.441 1 70.25 177 HIS A CA 1
ATOM 1442 C C . HIS A 1 177 ? 18.516 -9.172 6.492 1 70.25 177 HIS A C 1
ATOM 1444 O O . HIS A 1 177 ? 19.094 -8.992 7.559 1 70.25 177 HIS A O 1
ATOM 1450 N N . LYS A 1 178 ? 18.172 -10.359 6.258 1 68.62 178 LYS A N 1
ATOM 1451 C CA . LYS A 1 178 ? 18.078 -11.477 7.191 1 68.62 178 LYS A CA 1
ATOM 1452 C C . LYS A 1 178 ? 16.953 -11.266 8.195 1 68.62 178 LYS A C 1
ATOM 1454 O O . LYS A 1 178 ? 16.781 -10.164 8.727 1 68.62 178 LYS A O 1
ATOM 1459 N N . VAL A 1 179 ? 16.203 -12.234 8.359 1 69.12 179 VAL A N 1
ATOM 1460 C CA . VAL A 1 179 ? 15.102 -12.18 9.305 1 69.12 179 VAL A CA 1
ATOM 1461 C C . VAL A 1 179 ? 15.617 -12.414 10.727 1 69.12 179 VAL A C 1
ATOM 1463 O O . VAL A 1 179 ? 16.203 -13.453 11.016 1 69.12 179 VAL A O 1
ATOM 1466 N N . VAL A 1 180 ? 15.594 -11.383 11.516 1 75.06 180 VAL A N 1
ATOM 1467 C CA . VAL A 1 180 ? 15.984 -11.469 12.922 1 75.06 180 VAL A CA 1
ATOM 1468 C C . VAL A 1 180 ? 14.773 -11.195 13.812 1 75.06 180 VAL A C 1
ATOM 1470 O O . VAL A 1 180 ? 14.109 -10.164 13.672 1 75.06 180 VAL A O 1
ATOM 1473 N N . VAL A 1 181 ? 14.344 -12.242 14.523 1 72.12 181 VAL A N 1
ATOM 1474 C CA . VAL A 1 181 ? 13.266 -12.094 15.492 1 72.12 181 VAL A CA 1
ATOM 1475 C C . VAL A 1 181 ? 13.828 -12.219 16.906 1 72.12 181 VAL A C 1
ATOM 1477 O O . VAL A 1 181 ? 14.5 -13.203 17.234 1 72.12 181 VAL A O 1
ATOM 1480 N N . ASP A 1 182 ? 13.539 -11.258 17.75 1 77.94 182 ASP A N 1
ATOM 1481 C CA . ASP A 1 182 ? 14.031 -11.234 19.125 1 77.94 182 ASP A CA 1
ATOM 1482 C C . ASP A 1 182 ? 15.547 -11.398 19.172 1 77.94 182 ASP A C 1
ATOM 1484 O O . ASP A 1 182 ? 16.062 -12.18 19.969 1 77.94 182 ASP A O 1
ATOM 1488 N N . ARG A 1 183 ? 16.156 -10.867 18.141 1 80.94 183 ARG A N 1
ATOM 1489 C CA . ARG A 1 183 ? 17.609 -10.797 18.031 1 80.94 183 ARG A CA 1
ATOM 1490 C C . ARG A 1 183 ? 18.203 -12.164 17.719 1 80.94 183 ARG A C 1
ATOM 1492 O O . ARG A 1 183 ? 19.375 -12.422 18.016 1 80.94 183 ARG A O 1
ATOM 1499 N N . ILE A 1 184 ? 17.391 -13.008 17.266 1 81.12 184 ILE A N 1
ATOM 1500 C CA . ILE A 1 184 ? 17.812 -14.328 16.812 1 81.12 184 ILE A CA 1
ATOM 1501 C C . ILE A 1 184 ? 17.547 -14.469 15.312 1 81.12 184 ILE A C 1
ATOM 1503 O O . ILE A 1 184 ? 16.422 -14.312 14.852 1 81.12 184 ILE A O 1
ATOM 1507 N N . PRO A 1 185 ? 18.609 -14.695 14.609 1 77.94 185 PRO A N 1
ATOM 1508 C CA . PRO A 1 185 ? 18.375 -14.938 13.18 1 77.94 185 PRO A CA 1
ATOM 1509 C C . PRO A 1 185 ? 17.484 -16.141 12.922 1 77.94 185 PRO A C 1
ATOM 1511 O O . PRO A 1 185 ? 17.641 -17.188 13.578 1 77.94 185 PRO A O 1
ATOM 1514 N N . GLN A 1 186 ? 16.516 -15.898 12.133 1 72.56 186 GLN A N 1
ATOM 1515 C CA . GLN A 1 186 ? 15.633 -17 11.766 1 72.56 186 GLN A CA 1
ATOM 1516 C C . GLN A 1 186 ? 16.219 -17.828 10.625 1 72.56 186 GLN A C 1
ATOM 1518 O O . GLN A 1 186 ? 16.781 -17.266 9.672 1 72.56 186 GLN A O 1
ATOM 1523 N N . PRO A 1 187 ? 16.219 -19.125 10.844 1 67.94 187 PRO A N 1
ATOM 1524 C CA . PRO A 1 187 ? 16.781 -19.953 9.766 1 67.94 187 PRO A CA 1
ATOM 1525 C C . PRO A 1 187 ? 15.922 -19.938 8.508 1 67.94 187 PRO A C 1
ATOM 1527 O O . PRO A 1 187 ? 14.719 -19.688 8.578 1 67.94 187 PRO A O 1
ATOM 1530 N N . SER A 1 188 ? 16.641 -20.141 7.414 1 63.97 188 SER A N 1
ATOM 1531 C CA . SER A 1 188 ? 15.93 -20.312 6.152 1 63.97 188 SER A CA 1
ATOM 1532 C C . SER A 1 188 ? 15.078 -21.578 6.16 1 63.97 188 SER A C 1
ATOM 1534 O O . SER A 1 188 ? 15.383 -22.531 6.879 1 63.97 188 SER A O 1
ATOM 1536 N N . SER A 1 189 ? 13.906 -21.406 5.523 1 65.12 189 SER A N 1
ATOM 1537 C CA . SER A 1 189 ? 13.07 -22.578 5.375 1 65.12 189 SER A CA 1
ATOM 1538 C C . SER A 1 189 ? 13.672 -23.578 4.383 1 65.12 189 SER A C 1
ATOM 1540 O O . SER A 1 189 ? 14.234 -23.172 3.363 1 65.12 189 SER A O 1
ATOM 1542 N N . MET A 1 190 ? 13.859 -24.844 4.934 1 63.94 190 MET A N 1
ATOM 1543 C CA . MET A 1 190 ? 14.383 -25.906 4.086 1 63.94 190 MET A CA 1
ATOM 1544 C C . MET A 1 190 ? 13.32 -26.969 3.826 1 63.94 190 MET A C 1
ATOM 1546 O O . MET A 1 190 ? 12.461 -27.219 4.672 1 63.94 190 MET A O 1
ATOM 1550 N N . SER A 1 191 ? 13.32 -27.344 2.648 1 61.28 191 SER A N 1
ATOM 1551 C CA . SER A 1 191 ? 12.477 -28.5 2.346 1 61.28 191 SER A CA 1
ATOM 1552 C C . SER A 1 191 ? 13.023 -29.766 2.99 1 61.28 191 SER A C 1
ATOM 1554 O O . SER A 1 191 ? 14.18 -29.812 3.408 1 61.28 191 SER A O 1
ATOM 1556 N N . HIS A 1 192 ? 12.055 -30.688 3.299 1 53.72 192 HIS A N 1
ATOM 1557 C CA . HIS A 1 192 ? 12.398 -31.984 3.865 1 53.72 192 HIS A CA 1
ATOM 1558 C C . HIS A 1 192 ? 13.594 -32.594 3.145 1 53.72 192 HIS A C 1
ATOM 1560 O O . HIS A 1 192 ? 14.312 -33.438 3.717 1 53.72 192 HIS A O 1
ATOM 1566 N N . ASP A 1 193 ? 13.703 -32.094 1.979 1 49.5 193 ASP A N 1
ATOM 1567 C CA . ASP A 1 193 ? 14.758 -32.719 1.189 1 49.5 193 ASP A CA 1
ATOM 1568 C C . ASP A 1 193 ? 16.031 -31.875 1.19 1 49.5 193 ASP A C 1
ATOM 1570 O O . ASP A 1 193 ? 16.953 -32.125 0.409 1 49.5 193 ASP A O 1
ATOM 1574 N N . GLY A 1 194 ? 15.953 -30.953 2.088 1 52.03 194 GLY A N 1
ATOM 1575 C CA . GLY A 1 194 ? 17.156 -30.141 2.262 1 52.03 194 GLY A CA 1
ATOM 1576 C C . GLY A 1 194 ? 17.219 -28.953 1.322 1 52.03 194 GLY A C 1
ATOM 1577 O O . GLY A 1 194 ? 18.188 -28.188 1.351 1 52.03 194 GLY A O 1
ATOM 1578 N N . MET A 1 195 ? 16.188 -28.922 0.577 1 55.12 195 MET A N 1
ATOM 1579 C CA . MET A 1 195 ? 16.203 -27.812 -0.364 1 55.12 195 MET A CA 1
ATOM 1580 C C . MET A 1 195 ? 15.781 -26.516 0.327 1 55.12 195 MET A C 1
ATOM 1582 O O . MET A 1 195 ? 14.883 -26.516 1.17 1 55.12 195 MET A O 1
ATOM 1586 N N . ILE A 1 196 ? 16.578 -25.531 -0.001 1 60.09 196 ILE A N 1
ATOM 1587 C CA . ILE A 1 196 ? 16.297 -24.219 0.561 1 60.09 196 ILE A CA 1
ATOM 1588 C C . ILE A 1 196 ? 15.07 -23.625 -0.136 1 60.09 196 ILE A C 1
ATOM 1590 O O . ILE A 1 196 ? 15.031 -23.531 -1.365 1 60.09 196 ILE A O 1
ATOM 1594 N N . PHE A 1 197 ? 13.883 -23.594 0.453 1 61.88 197 PHE A N 1
ATOM 1595 C CA . PHE A 1 197 ? 12.719 -22.953 -0.135 1 61.88 197 PHE A CA 1
ATOM 1596 C C . PHE A 1 197 ? 12.867 -21.438 -0.094 1 61.88 197 PHE A C 1
ATOM 1598 O O . PHE A 1 197 ? 12.477 -20.734 -1.038 1 61.88 197 PHE A O 1
ATOM 1605 N N . GLY A 1 198 ? 13.406 -20.984 0.964 1 62.47 198 GLY A N 1
ATOM 1606 C CA . GLY A 1 198 ? 13.531 -19.547 1.082 1 62.47 198 GLY A CA 1
ATOM 1607 C C . GLY A 1 198 ? 13.664 -19.078 2.518 1 62.47 198 GLY A C 1
ATOM 1608 O O . GLY A 1 198 ? 13.664 -19.891 3.445 1 62.47 198 GLY A O 1
ATOM 1609 N N . ASN A 1 199 ? 13.945 -17.844 2.559 1 64.25 199 ASN A N 1
ATOM 1610 C CA . ASN A 1 199 ? 14.047 -17.203 3.869 1 64.25 199 ASN A CA 1
ATOM 1611 C C . ASN A 1 199 ? 12.68 -16.75 4.371 1 64.25 199 ASN A C 1
ATOM 1613 O O . ASN A 1 199 ? 12.586 -15.984 5.34 1 64.25 199 ASN A O 1
ATOM 1617 N N . MET A 1 200 ? 11.656 -17.422 3.641 1 71.5 200 MET A N 1
ATOM 1618 C CA . MET A 1 200 ? 10.32 -17.062 4.094 1 71.5 200 MET A CA 1
ATOM 1619 C C . MET A 1 200 ? 9.867 -17.969 5.234 1 71.5 200 MET A C 1
ATOM 1621 O O . MET A 1 200 ? 10.117 -19.172 5.211 1 71.5 200 MET A O 1
ATOM 1625 N N . ILE A 1 201 ? 9.266 -17.359 6.156 1 74.75 201 ILE A N 1
ATOM 1626 C CA . ILE A 1 201 ? 8.766 -18.109 7.301 1 74.75 201 ILE A CA 1
ATOM 1627 C C . ILE A 1 201 ? 7.324 -18.562 7.039 1 74.75 201 ILE A C 1
ATOM 1629 O O . ILE A 1 201 ? 6.488 -17.75 6.621 1 74.75 201 ILE A O 1
ATOM 1633 N N . PHE A 1 202 ? 7.117 -19.859 7.172 1 82.44 202 PHE A N 1
ATOM 1634 C CA . PHE A 1 202 ? 5.766 -20.391 7.062 1 82.44 202 PHE A CA 1
ATOM 1635 C C . PHE A 1 202 ? 5.016 -20.234 8.383 1 82.44 202 PHE A C 1
ATOM 1637 O O . PHE A 1 202 ? 5.43 -20.797 9.406 1 82.44 202 PHE A O 1
ATOM 1644 N N . HIS A 1 203 ? 3.934 -19.5 8.43 1 83.81 203 HIS A N 1
ATOM 1645 C CA . HIS A 1 203 ? 3.102 -19.375 9.617 1 83.81 203 HIS A CA 1
ATOM 1646 C C . HIS A 1 203 ? 1.913 -20.328 9.57 1 83.81 203 HIS A C 1
ATOM 1648 O O . HIS A 1 203 ? 1.65 -21.047 10.531 1 83.81 203 HIS A O 1
ATOM 1654 N N . SER A 1 204 ? 1.238 -20.281 8.531 1 91 204 SER A N 1
ATOM 1655 C CA . SER A 1 204 ? 0.062 -21.125 8.32 1 91 204 SER A CA 1
ATOM 1656 C C . SER A 1 204 ? -0.319 -21.172 6.844 1 91 204 SER A C 1
ATOM 1658 O O . SER A 1 204 ? 0.385 -20.609 5.996 1 91 204 SER A O 1
ATOM 1660 N N . ALA A 1 205 ? -1.342 -21.891 6.594 1 94.56 205 ALA A N 1
ATOM 1661 C CA . ALA A 1 205 ? -1.898 -21.969 5.246 1 94.56 205 ALA A CA 1
ATOM 1662 C C . ALA A 1 205 ? -3.424 -22.016 5.281 1 94.56 205 ALA A C 1
ATOM 1664 O O . ALA A 1 205 ? -4.02 -22.25 6.34 1 94.56 205 ALA A O 1
ATOM 1665 N N . LEU A 1 206 ? -3.969 -21.688 4.129 1 96.94 206 LEU A N 1
ATOM 1666 C CA . LEU A 1 206 ? -5.418 -21.578 4.027 1 96.94 206 LEU A CA 1
ATOM 1667 C C . LEU A 1 206 ? -5.953 -22.469 2.902 1 96.94 206 LEU A C 1
ATOM 1669 O O . LEU A 1 206 ? -5.309 -22.609 1.86 1 96.94 206 LEU A O 1
ATOM 1673 N N . ILE A 1 207 ? -7.07 -23.031 3.131 1 98.38 207 ILE A N 1
ATOM 1674 C CA . ILE A 1 207 ? -7.906 -23.625 2.098 1 98.38 207 ILE A CA 1
ATOM 1675 C C . ILE A 1 207 ? -9.219 -22.859 1.989 1 98.38 207 ILE A C 1
ATOM 1677 O O . ILE A 1 207 ? -10.008 -22.812 2.939 1 98.38 207 ILE A O 1
ATOM 1681 N N . ASN A 1 208 ? -9.445 -22.297 0.845 1 98.12 208 ASN A N 1
ATOM 1682 C CA . ASN A 1 208 ? -10.594 -21.438 0.601 1 98.12 208 ASN A CA 1
ATOM 1683 C C . ASN A 1 208 ? -10.727 -20.359 1.672 1 98.12 208 ASN A C 1
ATOM 1685 O O . ASN A 1 208 ? -11.812 -20.125 2.203 1 98.12 208 ASN A O 1
ATOM 1689 N N . GLY A 1 209 ? -9.594 -19.766 2.021 1 96.25 209 GLY A N 1
ATOM 1690 C CA . GLY A 1 209 ? -9.562 -18.594 2.896 1 96.25 209 GLY A CA 1
ATOM 1691 C C . GLY A 1 209 ? -9.656 -18.953 4.367 1 96.25 209 GLY A C 1
ATOM 1692 O O . GLY A 1 209 ? -9.711 -18.078 5.227 1 96.25 209 GLY A O 1
ATOM 1693 N N . ARG A 1 210 ? -9.602 -20.266 4.684 1 96.69 210 ARG A N 1
ATOM 1694 C CA . ARG A 1 210 ? -9.75 -20.688 6.066 1 96.69 210 ARG A CA 1
ATOM 1695 C C . ARG A 1 210 ? -8.648 -21.672 6.465 1 96.69 210 ARG A C 1
ATOM 1697 O O . ARG A 1 210 ? -8.266 -22.531 5.684 1 96.69 210 ARG A O 1
ATOM 1704 N N . GLY A 1 211 ? -8.07 -21.453 7.578 1 95.75 211 GLY A N 1
ATOM 1705 C CA . GLY A 1 211 ? -7.043 -22.281 8.18 1 95.75 211 GLY A CA 1
ATOM 1706 C C . GLY A 1 211 ? -6.871 -22.031 9.664 1 95.75 211 GLY A C 1
ATOM 1707 O O . GLY A 1 211 ? -7.672 -21.328 10.281 1 95.75 211 GLY A O 1
ATOM 1708 N N . ARG A 1 212 ? -5.891 -22.703 10.273 1 93.81 212 ARG A N 1
ATOM 1709 C CA . ARG A 1 212 ? -5.625 -22.578 11.703 1 93.81 212 ARG A CA 1
ATOM 1710 C C . ARG A 1 212 ? -4.16 -22.25 11.961 1 93.81 212 ARG A C 1
ATOM 1712 O O . ARG A 1 212 ? -3.283 -22.641 11.188 1 93.81 212 ARG A O 1
ATOM 1719 N N . TYR A 1 213 ? -4.023 -21.484 12.961 1 90.31 213 TYR A N 1
ATOM 1720 C CA . TYR A 1 213 ? -2.674 -21.219 13.445 1 90.31 213 TYR A CA 1
ATOM 1721 C C . TYR A 1 213 ? -2.312 -22.141 14.602 1 90.31 213 TYR A C 1
ATOM 1723 O O . TYR A 1 213 ? -3.062 -22.25 15.57 1 90.31 213 TYR A O 1
ATOM 1731 N N . TYR A 1 214 ? -1.147 -22.797 14.398 1 86.5 214 TYR A N 1
ATOM 1732 C CA . TYR A 1 214 ? -0.651 -23.719 15.422 1 86.5 214 TYR A CA 1
ATOM 1733 C C . TYR A 1 214 ? 0.478 -23.078 16.219 1 86.5 214 TYR A C 1
ATOM 1735 O O . TYR A 1 214 ? 1.37 -22.438 15.656 1 86.5 214 TYR A O 1
ATOM 1743 N N . ASP A 1 215 ? 0.297 -23.031 17.516 1 75.12 215 ASP A N 1
ATOM 1744 C CA . ASP A 1 215 ? 1.354 -22.531 18.391 1 75.12 215 ASP A CA 1
ATOM 1745 C C . ASP A 1 215 ? 2.568 -23.453 18.375 1 75.12 215 ASP A C 1
ATOM 1747 O O . ASP A 1 215 ? 2.441 -24.656 18.609 1 75.12 215 ASP A O 1
ATOM 1751 N N . ASP A 1 216 ? 3.744 -23.016 18.078 1 63.03 216 ASP A N 1
ATOM 1752 C CA . ASP A 1 216 ? 4.957 -23.812 17.938 1 63.03 216 ASP A CA 1
ATOM 1753 C C . ASP A 1 216 ? 5.312 -24.5 19.25 1 63.03 216 ASP A C 1
ATOM 1755 O O . ASP A 1 216 ? 6 -25.531 19.25 1 63.03 216 ASP A O 1
ATOM 1759 N N . ARG A 1 217 ? 4.91 -23.906 20.422 1 59.22 217 ARG A N 1
ATOM 1760 C CA . ARG A 1 217 ? 5.309 -24.453 21.719 1 59.22 217 ARG A CA 1
ATOM 1761 C C . ARG A 1 217 ? 4.469 -25.688 22.078 1 59.22 217 ARG A C 1
ATOM 1763 O O . ARG A 1 217 ? 4.801 -26.406 23 1 59.22 217 ARG A O 1
ATOM 1770 N N . SER A 1 218 ? 3.309 -25.922 21.328 1 59.62 218 SER A N 1
ATOM 1771 C CA . SER A 1 218 ? 2.459 -27.078 21.562 1 59.62 218 SER A CA 1
ATOM 1772 C C . SER A 1 218 ? 2.064 -27.766 20.266 1 59.62 218 SER A C 1
ATOM 1774 O O . SER A 1 218 ? 1.781 -27.094 19.266 1 59.62 218 SER A O 1
ATOM 1776 N N . ARG A 1 219 ? 2.393 -29.062 20.125 1 51.81 219 ARG A N 1
ATOM 1777 C CA . ARG A 1 219 ? 2.039 -29.891 18.969 1 51.81 219 ARG A CA 1
ATOM 1778 C C . ARG A 1 219 ? 0.529 -29.906 18.766 1 51.81 219 ARG A C 1
ATOM 1780 O O . ARG A 1 219 ? 0.055 -30.219 17.656 1 51.81 219 ARG A O 1
ATOM 1787 N N . MET A 1 220 ? -0.239 -29.703 19.562 1 56.84 220 MET A N 1
ATOM 1788 C CA . MET A 1 220 ? -1.661 -30.031 19.516 1 56.84 220 MET A CA 1
ATOM 1789 C C . MET A 1 220 ? -2.514 -28.781 19.625 1 56.84 220 MET A C 1
ATOM 1791 O O . MET A 1 220 ? -3.727 -28.828 19.406 1 56.84 220 MET A O 1
ATOM 1795 N N . HIS A 1 221 ? -1.824 -27.672 19.688 1 76.19 221 HIS A N 1
ATOM 1796 C CA . HIS A 1 221 ? -2.729 -26.609 20.078 1 76.19 221 HIS A CA 1
ATOM 1797 C C . HIS A 1 221 ? -2.846 -25.562 18.969 1 76.19 221 HIS A C 1
ATOM 1799 O O . HIS A 1 221 ? -1.846 -24.953 18.562 1 76.19 221 HIS A O 1
ATOM 1805 N N . HIS A 1 222 ? -3.891 -25.734 18.203 1 87.69 222 HIS A N 1
ATOM 1806 C CA . HIS A 1 222 ? -4.281 -24.672 17.281 1 87.69 222 HIS A CA 1
ATOM 1807 C C . HIS A 1 222 ? -5.344 -23.781 17.891 1 87.69 222 HIS A C 1
ATOM 1809 O O . HIS A 1 222 ? -5.863 -24.062 18.969 1 87.69 222 HIS A O 1
ATOM 1815 N N . ASN A 1 223 ? -5.66 -22.672 17.344 1 90.12 223 ASN A N 1
ATOM 1816 C CA . ASN A 1 223 ? -6.551 -21.656 17.891 1 90.12 223 ASN A CA 1
ATOM 1817 C C . ASN A 1 223 ? -8.016 -21.969 17.594 1 90.12 223 ASN A C 1
ATOM 1819 O O . ASN A 1 223 ? -8.883 -21.109 17.734 1 90.12 223 ASN A O 1
ATOM 1823 N N . ASP A 1 224 ? -8.375 -23.094 17.031 1 92.38 224 ASP A N 1
ATOM 1824 C CA . ASP A 1 224 ? -9.719 -23.641 16.844 1 92.38 224 ASP A CA 1
ATOM 1825 C C . ASP A 1 224 ? -10.492 -22.844 15.797 1 92.38 224 ASP A C 1
ATOM 1827 O O . ASP A 1 224 ? -11.727 -22.797 15.828 1 92.38 224 ASP A O 1
ATOM 1831 N N . ALA A 1 225 ? -9.82 -22.172 14.914 1 94.38 225 ALA A N 1
ATOM 1832 C CA . ALA A 1 225 ? -10.5 -21.422 13.867 1 94.38 225 ALA A CA 1
ATOM 1833 C C . ALA A 1 225 ? -11.344 -22.328 12.984 1 94.38 225 ALA A C 1
ATOM 1835 O O . ALA A 1 225 ? -11.031 -23.516 12.836 1 94.38 225 ALA A O 1
ATOM 1836 N N . PRO A 1 226 ? -12.453 -21.797 12.43 1 95.5 226 PRO A N 1
ATOM 1837 C CA . PRO A 1 226 ? -13.258 -22.625 11.523 1 95.5 226 PRO A CA 1
ATOM 1838 C C . PRO A 1 226 ? -12.5 -23.031 10.266 1 95.5 226 PRO A C 1
ATOM 1840 O O . PRO A 1 226 ? -11.672 -22.25 9.766 1 95.5 226 PRO A O 1
ATOM 1843 N N . LEU A 1 227 ? -12.859 -24.188 9.797 1 97.56 227 LEU A N 1
ATOM 1844 C CA . LEU A 1 227 ? -12.227 -24.719 8.594 1 97.56 227 LEU A CA 1
ATOM 1845 C C . LEU A 1 227 ? -13.234 -24.812 7.449 1 97.56 227 LEU A C 1
ATOM 1847 O O . LEU A 1 227 ? -14.445 -24.781 7.68 1 97.56 227 LEU A O 1
ATOM 1851 N N . GLU A 1 228 ? -12.719 -24.812 6.219 1 97.88 228 GLU A N 1
ATOM 1852 C CA . GLU A 1 228 ? -13.562 -25.109 5.066 1 97.88 228 GLU A CA 1
ATOM 1853 C C . GLU A 1 228 ? -14.109 -26.531 5.137 1 97.88 228 GLU A C 1
ATOM 1855 O O . GLU A 1 228 ? -13.391 -27.453 5.535 1 97.88 228 GLU A O 1
ATOM 1860 N N . ILE A 1 229 ? -15.352 -26.688 4.789 1 97.94 229 ILE A N 1
ATOM 1861 C CA . ILE A 1 229 ? -16 -28 4.746 1 97.94 229 ILE A CA 1
ATOM 1862 C C . ILE A 1 229 ? -16.5 -28.281 3.326 1 97.94 229 ILE A C 1
ATOM 1864 O O . ILE A 1 229 ? -17.234 -27.469 2.746 1 97.94 229 ILE A O 1
ATOM 1868 N N . PHE A 1 230 ? -16.047 -29.359 2.83 1 98.62 230 PHE A N 1
ATOM 1869 C CA . PHE A 1 230 ? -16.562 -29.859 1.56 1 98.62 230 PHE A CA 1
ATOM 1870 C C . PHE A 1 230 ? -17.547 -31 1.784 1 98.62 230 PHE A C 1
ATOM 1872 O O . PHE A 1 230 ? -17.156 -32.062 2.268 1 98.62 230 PHE A O 1
ATOM 1879 N N . ASN A 1 231 ? -18.734 -30.797 1.37 1 98.38 231 ASN A N 1
ATOM 1880 C CA . ASN A 1 231 ? -19.766 -31.828 1.556 1 98.38 231 ASN A CA 1
ATOM 1881 C C . ASN A 1 231 ? -19.828 -32.781 0.36 1 98.38 231 ASN A C 1
ATOM 1883 O O . ASN A 1 231 ? -19.719 -32.344 -0.788 1 98.38 231 ASN A O 1
ATOM 1887 N N . VAL A 1 232 ? -19.953 -34.062 0.686 1 98.62 232 VAL A N 1
ATOM 1888 C CA . VAL A 1 232 ? -20.109 -35.062 -0.363 1 98.62 232 VAL A CA 1
ATOM 1889 C C . VAL A 1 232 ? -21.203 -36.062 0.03 1 98.62 232 VAL A C 1
ATOM 1891 O O . VAL A 1 232 ? -21.547 -36.188 1.206 1 98.62 232 VAL A O 1
ATOM 1894 N N . ARG A 1 233 ? -21.703 -36.719 -0.968 1 97.88 233 ARG A N 1
ATOM 1895 C CA . ARG A 1 233 ? -22.672 -37.781 -0.777 1 97.88 233 ARG A CA 1
ATOM 1896 C C . ARG A 1 233 ? -22.062 -39.156 -1.112 1 97.88 233 ARG A C 1
ATOM 1898 O O . ARG A 1 233 ? -21.469 -39.312 -2.176 1 97.88 233 ARG A O 1
ATOM 1905 N N . LYS A 1 234 ? -22.266 -40.094 -0.194 1 97.75 234 LYS A N 1
ATOM 1906 C CA . LYS A 1 234 ? -21.734 -41.438 -0.438 1 97.75 234 LYS A CA 1
ATOM 1907 C C . LYS A 1 234 ? -22.234 -42 -1.765 1 97.75 234 LYS A C 1
ATOM 1909 O O . LYS A 1 234 ? -23.422 -41.875 -2.092 1 97.75 234 LYS A O 1
ATOM 1914 N N . GLY A 1 235 ? -21.375 -42.562 -2.561 1 97 235 GLY A N 1
ATOM 1915 C CA . GLY A 1 235 ? -21.75 -43.219 -3.816 1 97 235 GLY A CA 1
ATOM 1916 C C . GLY A 1 235 ? -21.594 -42.281 -5.016 1 97 235 GLY A C 1
ATOM 1917 O O . GLY A 1 235 ? -21.734 -42.719 -6.16 1 97 235 GLY A O 1
ATOM 1918 N N . PHE A 1 236 ? -21.297 -41.062 -4.75 1 97.25 236 PHE A N 1
ATOM 1919 C CA . PHE A 1 236 ? -21.188 -40.125 -5.84 1 97.25 236 PHE A CA 1
ATOM 1920 C C . PHE A 1 236 ? -19.719 -39.75 -6.078 1 97.25 236 PHE A C 1
ATOM 1922 O O . PHE A 1 236 ? -18.875 -39.969 -5.211 1 97.25 236 PHE A O 1
ATOM 1929 N N . THR A 1 237 ? -19.453 -39.281 -7.293 1 97.44 237 THR A N 1
ATOM 1930 C CA . THR A 1 237 ? -18.141 -38.781 -7.668 1 97.44 237 THR A CA 1
ATOM 1931 C C . THR A 1 237 ? -18.141 -37.25 -7.75 1 97.44 237 THR A C 1
ATOM 1933 O O . THR A 1 237 ? -19.094 -36.656 -8.242 1 97.44 237 THR A O 1
ATOM 1936 N N . TYR A 1 238 ? -17.125 -36.656 -7.234 1 98.19 238 TYR A N 1
ATOM 1937 C CA . TYR A 1 238 ? -16.984 -35.219 -7.234 1 98.19 238 TYR A CA 1
ATOM 1938 C C . TYR A 1 238 ? -15.711 -34.781 -7.949 1 98.19 238 TYR A C 1
ATOM 1940 O O . TYR A 1 238 ? -14.672 -35.406 -7.812 1 98.19 238 TYR A O 1
ATOM 1948 N N . ARG A 1 239 ? -15.812 -33.75 -8.703 1 97.75 239 ARG A N 1
ATOM 1949 C CA . ARG A 1 239 ? -14.633 -33.094 -9.266 1 97.75 239 ARG A CA 1
ATOM 1950 C C . ARG A 1 239 ? -14.109 -32 -8.336 1 97.75 239 ARG A C 1
ATOM 1952 O O . ARG A 1 239 ? -14.859 -31.109 -7.945 1 97.75 239 ARG A O 1
ATOM 1959 N N . PHE A 1 240 ? -12.898 -32.062 -7.977 1 98.69 240 PHE A N 1
ATOM 1960 C CA . PHE A 1 240 ? -12.227 -31.016 -7.238 1 98.69 240 PHE A CA 1
ATOM 1961 C C . PHE A 1 240 ? -11.312 -30.203 -8.156 1 98.69 240 PHE A C 1
ATOM 1963 O O . PHE A 1 240 ? -10.461 -30.781 -8.852 1 98.69 240 PHE A O 1
ATOM 1970 N N . ARG A 1 241 ? -11.531 -28.922 -8.219 1 98.62 241 ARG A N 1
ATOM 1971 C CA . ARG A 1 241 ? -10.656 -27.984 -8.922 1 98.62 241 ARG A CA 1
ATOM 1972 C C . ARG A 1 241 ? -9.711 -27.297 -7.945 1 98.62 241 ARG A C 1
ATOM 1974 O O . ARG A 1 241 ? -10.117 -26.359 -7.246 1 98.62 241 ARG A O 1
ATOM 1981 N N . VAL A 1 242 ? -8.453 -27.719 -8 1 98.81 242 VAL A N 1
ATOM 1982 C CA . VAL A 1 242 ? -7.484 -27.219 -7.031 1 98.81 242 VAL A CA 1
ATOM 1983 C C . VAL A 1 242 ? -6.645 -26.125 -7.664 1 98.81 242 VAL A C 1
ATOM 1985 O O . VAL A 1 242 ? -6.102 -26.297 -8.758 1 98.81 242 VAL A O 1
ATOM 1988 N N . ILE A 1 243 ? -6.574 -25.016 -6.977 1 98.75 243 ILE A N 1
ATOM 1989 C CA . ILE A 1 243 ? -5.816 -23.844 -7.422 1 98.75 243 ILE A CA 1
ATOM 1990 C C . ILE A 1 243 ? -4.781 -23.469 -6.367 1 98.75 243 ILE A C 1
ATOM 1992 O O . ILE A 1 243 ? -5.121 -23.281 -5.195 1 98.75 243 ILE A O 1
ATOM 1996 N N . ALA A 1 244 ? -3.535 -23.391 -6.766 1 98.31 244 ALA A N 1
ATOM 1997 C CA . ALA A 1 244 ? -2.486 -22.922 -5.867 1 98.31 244 ALA A CA 1
ATOM 1998 C C . ALA A 1 244 ? -2.229 -21.422 -6.055 1 98.31 244 ALA A C 1
ATOM 2000 O O . ALA A 1 244 ? -1.37 -21.031 -6.848 1 98.31 244 ALA A O 1
ATOM 2001 N N . SER A 1 245 ? -2.83 -20.625 -5.23 1 97.19 245 SER A N 1
ATOM 2002 C CA . SER A 1 245 ? -2.736 -19.172 -5.371 1 97.19 245 SER A CA 1
ATOM 2003 C C . SER A 1 245 ? -1.647 -18.594 -4.469 1 97.19 245 SER A C 1
ATOM 2005 O O . SER A 1 245 ? -1.521 -17.375 -4.34 1 97.19 245 SER A O 1
ATOM 2007 N N . GLY A 1 246 ? -0.894 -19.469 -3.898 1 92.88 246 GLY A N 1
ATOM 2008 C CA . GLY A 1 246 ? 0.119 -19.047 -2.941 1 92.88 246 GLY A CA 1
ATOM 2009 C C . GLY A 1 246 ? 1.265 -18.297 -3.58 1 92.88 246 GLY A C 1
ATOM 2010 O O . GLY A 1 246 ? 1.296 -18.109 -4.801 1 92.88 246 GLY A O 1
ATOM 2011 N N . ALA A 1 247 ? 2.197 -17.891 -2.682 1 90.12 247 ALA A N 1
ATOM 2012 C CA . ALA A 1 247 ? 3.268 -17 -3.137 1 90.12 247 ALA A CA 1
ATOM 2013 C C . ALA A 1 247 ? 4.609 -17.734 -3.164 1 90.12 247 ALA A C 1
ATOM 2015 O O . ALA A 1 247 ? 5.539 -17.312 -3.855 1 90.12 247 ALA A O 1
ATOM 2016 N N . ASN A 1 248 ? 4.691 -18.797 -2.459 1 88.06 248 ASN A N 1
ATOM 2017 C CA . ASN A 1 248 ? 6.043 -19.312 -2.299 1 88.06 248 ASN A CA 1
ATOM 2018 C C . ASN A 1 248 ? 6.047 -20.844 -2.18 1 88.06 248 ASN A C 1
ATOM 2020 O O . ASN A 1 248 ? 6.828 -21.516 -2.85 1 88.06 248 ASN A O 1
ATOM 2024 N N . PHE A 1 249 ? 5.203 -21.391 -1.446 1 88.75 249 PHE A N 1
ATOM 2025 C CA . PHE A 1 249 ? 5.352 -22.781 -1.015 1 88.75 249 PHE A CA 1
ATOM 2026 C C . PHE A 1 249 ? 4.551 -23.719 -1.911 1 88.75 249 PHE A C 1
ATOM 2028 O O . PHE A 1 249 ? 3.395 -23.438 -2.234 1 88.75 249 PHE A O 1
ATOM 2035 N N . PRO A 1 250 ? 5.145 -24.812 -2.273 1 92.25 250 PRO A N 1
ATOM 2036 C CA . PRO A 1 250 ? 4.34 -25.906 -2.811 1 92.25 250 PRO A CA 1
ATOM 2037 C C . PRO A 1 250 ? 3.574 -26.672 -1.726 1 92.25 250 PRO A C 1
ATOM 2039 O O . PRO A 1 250 ? 4.012 -26.719 -0.573 1 92.25 250 PRO A O 1
ATOM 2042 N N . PHE A 1 251 ? 2.518 -27.266 -2.131 1 94.44 251 PHE A N 1
ATOM 2043 C CA . PHE A 1 251 ? 1.708 -28.047 -1.202 1 94.44 251 PHE A CA 1
ATOM 2044 C C . PHE A 1 251 ? 1.491 -29.453 -1.728 1 94.44 251 PHE A C 1
ATOM 2046 O O . PHE A 1 251 ? 1.273 -29.656 -2.926 1 94.44 251 PHE A O 1
ATOM 2053 N N . ARG A 1 252 ? 1.635 -30.406 -0.856 1 94.25 252 ARG A N 1
ATOM 2054 C CA . ARG A 1 252 ? 1.188 -31.766 -1.129 1 94.25 252 ARG A CA 1
ATOM 2055 C C . ARG A 1 252 ? -0.245 -31.969 -0.65 1 94.25 252 ARG A C 1
ATOM 2057 O O . ARG A 1 252 ? -0.51 -31.969 0.554 1 94.25 252 ARG A O 1
ATOM 2064 N N . ILE A 1 253 ? -1.133 -32.188 -1.574 1 97.44 253 ILE A N 1
ATOM 2065 C CA . ILE A 1 253 ? -2.559 -32.312 -1.289 1 97.44 253 ILE A CA 1
ATOM 2066 C C . ILE A 1 253 ? -2.945 -33.781 -1.174 1 97.44 253 ILE A C 1
ATOM 2068 O O . ILE A 1 253 ? -2.637 -34.594 -2.059 1 97.44 253 ILE A O 1
ATOM 2072 N N . SER A 1 254 ? -3.6 -34.125 -0.101 1 96.94 254 SER A N 1
ATOM 2073 C CA . SER A 1 254 ? -4.121 -35.469 0.101 1 96.94 254 SER A CA 1
ATOM 2074 C C . SER A 1 254 ? -5.457 -35.438 0.837 1 96.94 254 SER A C 1
ATOM 2076 O O . SER A 1 254 ? -5.797 -34.438 1.481 1 96.94 254 SER A O 1
ATOM 2078 N N . ILE A 1 255 ? -6.246 -36.406 0.636 1 98.06 255 ILE A N 1
ATOM 2079 C CA . ILE A 1 255 ? -7.48 -36.625 1.38 1 98.06 255 ILE A CA 1
ATOM 2080 C C . ILE A 1 255 ? -7.434 -38 2.064 1 98.06 255 ILE A C 1
ATOM 2082 O O . ILE A 1 255 ? -7.312 -39.031 1.399 1 98.06 255 ILE A O 1
ATOM 2086 N N . ASP A 1 256 ? -7.594 -37.938 3.391 1 97.5 256 ASP A N 1
ATOM 2087 C CA . ASP A 1 256 ? -7.438 -39.156 4.176 1 97.5 256 ASP A CA 1
ATOM 2088 C C . ASP A 1 256 ? -8.406 -40.25 3.705 1 97.5 256 ASP A C 1
ATOM 2090 O O . ASP A 1 256 ? -9.602 -40 3.557 1 97.5 256 ASP A O 1
ATOM 2094 N N . GLY A 1 257 ? -7.828 -41.438 3.475 1 95.5 257 GLY A N 1
ATOM 2095 C CA . GLY A 1 257 ? -8.648 -42.594 3.15 1 95.5 257 GLY A CA 1
ATOM 2096 C C . GLY A 1 257 ? -9.133 -42.594 1.715 1 95.5 257 GLY A C 1
ATOM 2097 O O . GLY A 1 257 ? -9.898 -43.469 1.314 1 95.5 257 GLY A O 1
ATOM 2098 N N . HIS A 1 258 ? -8.781 -41.688 0.953 1 96.94 258 HIS A N 1
ATOM 2099 C CA . HIS A 1 258 ? -9.266 -41.562 -0.418 1 96.94 258 HIS A CA 1
ATOM 2100 C C . HIS A 1 258 ? -8.109 -41.5 -1.407 1 96.94 258 HIS A C 1
ATOM 2102 O O . HIS A 1 258 ? -7.02 -41.031 -1.058 1 96.94 258 HIS A O 1
ATOM 2108 N N . PHE A 1 259 ? -8.359 -42 -2.6 1 95.94 259 PHE A N 1
ATOM 2109 C CA . PHE A 1 259 ? -7.457 -41.75 -3.723 1 95.94 259 PHE A CA 1
ATOM 2110 C C . PHE A 1 259 ? -7.969 -40.625 -4.613 1 95.94 259 PHE A C 1
ATOM 2112 O O . PHE A 1 259 ? -9.172 -40.344 -4.637 1 95.94 259 PHE A O 1
ATOM 2119 N N . LEU A 1 260 ? -7.066 -40.031 -5.27 1 98.06 260 LEU A N 1
ATOM 2120 C CA . LEU A 1 260 ? -7.363 -38.938 -6.203 1 98.06 260 LEU A CA 1
ATOM 2121 C C . LEU A 1 260 ? -7.098 -39.375 -7.641 1 98.06 260 LEU A C 1
ATOM 2123 O O . LEU A 1 260 ? -5.996 -39.812 -7.965 1 98.06 260 LEU A O 1
ATOM 2127 N N . THR A 1 261 ? -8.078 -39.25 -8.461 1 98.5 261 THR A N 1
ATOM 2128 C CA . THR A 1 261 ? -7.867 -39.5 -9.891 1 98.5 261 THR A CA 1
ATOM 2129 C C . THR A 1 261 ? -7.691 -38.188 -10.641 1 98.5 261 THR A C 1
ATOM 2131 O O . THR A 1 261 ? -8.672 -37.5 -10.961 1 98.5 261 THR A O 1
ATOM 2134 N N . VAL A 1 262 ? -6.473 -37.844 -10.961 1 98.56 262 VAL A N 1
ATOM 2135 C CA . VAL A 1 262 ? -6.172 -36.594 -11.641 1 98.56 262 VAL A CA 1
ATOM 2136 C C . VAL A 1 262 ? -6.598 -36.688 -13.102 1 98.56 262 VAL A C 1
ATOM 2138 O O . VAL A 1 262 ? -6.258 -37.656 -13.797 1 98.56 262 VAL A O 1
ATOM 2141 N N . ILE A 1 263 ? -7.328 -35.625 -13.562 1 97.94 263 ILE A N 1
ATOM 2142 C CA . ILE A 1 263 ? -7.891 -35.719 -14.906 1 97.94 263 ILE A CA 1
ATOM 2143 C C . ILE A 1 263 ? -7.531 -34.469 -15.711 1 97.94 263 ILE A C 1
ATOM 2145 O O . ILE A 1 263 ? -7.734 -34.438 -16.922 1 97.94 263 ILE A O 1
ATOM 2149 N N . GLU A 1 264 ? -7.055 -33.469 -15.094 1 97.88 264 GLU A N 1
ATOM 2150 C CA . GLU A 1 264 ? -6.73 -32.219 -15.781 1 97.88 264 GLU A CA 1
ATOM 2151 C C . GLU A 1 264 ? -5.594 -31.469 -15.078 1 97.88 264 GLU A C 1
ATOM 2153 O O . GLU A 1 264 ? -5.434 -31.578 -13.859 1 97.88 264 GLU A O 1
ATOM 2158 N N . SER A 1 265 ? -4.797 -30.734 -15.82 1 98.06 265 SER A N 1
ATOM 2159 C CA . SER A 1 265 ? -3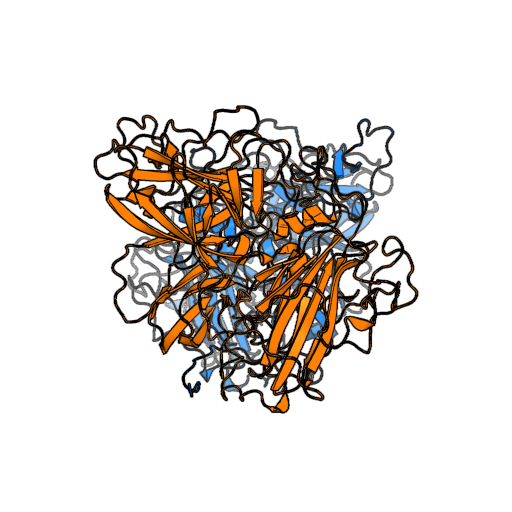.779 -29.812 -15.32 1 98.06 265 SER A CA 1
ATOM 2160 C C . SER A 1 265 ? -3.799 -28.5 -16.078 1 98.06 265 SER A C 1
ATOM 2162 O O . SER A 1 265 ? -3.709 -28.484 -17.312 1 98.06 265 SER A O 1
ATOM 2164 N N . ASP A 1 266 ? -3.881 -27.406 -15.367 1 98.38 266 ASP A N 1
ATOM 2165 C CA . ASP A 1 266 ? -3.861 -26.047 -15.906 1 98.38 266 ASP A CA 1
ATOM 2166 C C . ASP A 1 266 ? -4.918 -25.875 -16.984 1 98.38 266 ASP A C 1
ATOM 2168 O O . ASP A 1 266 ? -4.688 -25.188 -17.984 1 98.38 266 ASP A O 1
ATOM 2172 N N . GLY A 1 267 ? -6.008 -26.625 -16.859 1 96.75 267 GLY A N 1
ATOM 2173 C CA . GLY A 1 267 ? -7.137 -26.453 -17.766 1 96.75 267 GLY A CA 1
ATOM 2174 C C . GLY A 1 267 ? -7.125 -27.438 -18.922 1 96.75 267 GLY A C 1
ATOM 2175 O O . GLY A 1 267 ? -8.031 -27.422 -19.75 1 96.75 267 GLY A O 1
ATOM 2176 N N . PHE A 1 268 ? -6.195 -28.328 -18.969 1 96.94 268 PHE A N 1
ATOM 2177 C CA . PHE A 1 268 ? -6.086 -29.25 -20.094 1 96.94 268 PHE A CA 1
ATOM 2178 C C . PHE A 1 268 ? -6.211 -30.703 -19.625 1 96.94 268 PHE A C 1
ATOM 2180 O O . PHE A 1 268 ? -5.637 -31.078 -18.609 1 96.94 268 PHE A O 1
ATOM 2187 N N . SER A 1 269 ? -6.867 -31.469 -20.391 1 96.25 269 SER A N 1
ATOM 2188 C CA . SER A 1 269 ? -7.234 -32.812 -19.984 1 96.25 269 SER A CA 1
ATOM 2189 C C . SER A 1 269 ? -6.035 -33.75 -20.047 1 96.25 269 SER A C 1
ATOM 2191 O O . SER A 1 269 ? -5.168 -33.625 -20.906 1 96.25 269 SER A O 1
ATOM 2193 N N . LEU A 1 270 ? -6.035 -34.719 -19.156 1 97.81 270 LEU A N 1
ATOM 2194 C CA . LEU A 1 270 ? -5.008 -35.75 -19.031 1 97.81 270 LEU A CA 1
ATOM 2195 C C . LEU A 1 270 ? -5.621 -37.125 -19.047 1 97.81 270 LEU A C 1
ATOM 2197 O O . LEU A 1 270 ? -6.797 -37.312 -18.703 1 97.81 270 LEU A O 1
ATOM 2201 N N . GLU A 1 271 ? -4.738 -38.094 -19.531 1 97.5 271 GLU A N 1
ATOM 2202 C CA . GLU A 1 271 ? -5.105 -39.469 -19.172 1 97.5 271 GLU A CA 1
ATOM 2203 C C . GLU A 1 271 ? -5.203 -39.625 -17.656 1 97.5 271 GLU A C 1
ATOM 2205 O O . GLU A 1 271 ? -4.277 -39.281 -16.938 1 97.5 271 GLU A O 1
ATOM 2210 N N . PRO A 1 272 ? -6.348 -40.125 -17.25 1 97.88 272 PRO A N 1
ATOM 2211 C CA . PRO A 1 272 ? -6.551 -40.188 -15.797 1 97.88 272 PRO A CA 1
ATOM 2212 C C . PRO A 1 272 ? -5.43 -40.938 -15.078 1 97.88 272 PRO A C 1
ATOM 2214 O O . PRO A 1 272 ? -4.938 -41.969 -15.586 1 97.88 272 PRO A O 1
ATOM 2217 N N . MET A 1 273 ? -5.043 -40.438 -13.977 1 97.38 273 MET A N 1
ATOM 2218 C CA . MET A 1 273 ? -4.008 -41.031 -13.141 1 97.38 273 MET A CA 1
ATOM 2219 C C . MET A 1 273 ? -4.461 -41.094 -11.68 1 97.38 273 MET A C 1
ATOM 2221 O O . MET A 1 273 ? -4.785 -40.094 -11.078 1 97.38 273 MET A O 1
ATOM 2225 N N . VAL A 1 274 ? -4.457 -42.344 -11.094 1 97.12 274 VAL A N 1
ATOM 2226 C CA . VAL A 1 274 ? -4.844 -42.531 -9.695 1 97.12 274 VAL A CA 1
ATOM 2227 C C . VAL A 1 274 ? -3.629 -42.344 -8.797 1 97.12 274 VAL A C 1
ATOM 2229 O O . VAL A 1 274 ? -2.604 -43 -8.977 1 97.12 274 VAL A O 1
ATOM 2232 N N . ILE A 1 275 ? -3.779 -41.438 -7.859 1 96.81 275 ILE A N 1
ATOM 2233 C CA . ILE A 1 275 ? -2.658 -41.125 -6.98 1 96.81 275 ILE A CA 1
ATOM 2234 C C . ILE A 1 275 ? -3.146 -41.031 -5.535 1 96.81 275 ILE A C 1
ATOM 2236 O O . ILE A 1 275 ? -4.352 -40.938 -5.289 1 96.81 275 ILE A O 1
ATOM 2240 N N . GLU A 1 276 ? -2.137 -41.094 -4.637 1 95.69 276 GLU A N 1
ATOM 2241 C CA . GLU A 1 276 ? -2.42 -40.844 -3.225 1 95.69 276 GLU A CA 1
ATOM 2242 C C . GLU A 1 276 ? -2.393 -39.375 -2.91 1 95.69 276 GLU A C 1
ATOM 2244 O O . GLU A 1 276 ? -3.189 -38.875 -2.105 1 95.69 276 GLU A O 1
ATOM 2249 N N . SER A 1 277 ? -1.446 -38.688 -3.461 1 95.5 277 SER A N 1
ATOM 2250 C CA . SER A 1 277 ? -1.325 -37.281 -3.215 1 95.5 277 SER A CA 1
ATOM 2251 C C . SER A 1 277 ? -0.712 -36.562 -4.414 1 95.5 277 SER A C 1
ATOM 2253 O O . SER A 1 277 ? -0.164 -37.188 -5.312 1 95.5 277 SER A O 1
ATOM 2255 N N . LEU A 1 278 ? -0.915 -35.25 -4.406 1 96.31 278 LEU A N 1
ATOM 2256 C CA . LEU A 1 278 ? -0.515 -34.375 -5.496 1 96.31 278 LEU A CA 1
ATOM 2257 C C . LEU A 1 278 ? 0.284 -33.188 -4.969 1 96.31 278 LEU A C 1
ATOM 2259 O O . LEU A 1 278 ? -0.139 -32.5 -4.023 1 96.31 278 LEU A O 1
ATOM 2263 N N . ILE A 1 279 ? 1.493 -32.969 -5.516 1 95.5 279 ILE A N 1
ATOM 2264 C CA . ILE A 1 279 ? 2.221 -31.75 -5.191 1 95.5 279 ILE A CA 1
ATOM 2265 C C . ILE A 1 279 ? 1.842 -30.656 -6.176 1 95.5 279 ILE A C 1
ATOM 2267 O O . ILE A 1 279 ? 1.886 -30.859 -7.391 1 95.5 279 ILE A O 1
ATOM 2271 N N . ILE A 1 280 ? 1.435 -29.547 -5.656 1 97.25 280 ILE A N 1
ATOM 2272 C CA . ILE A 1 280 ? 1.01 -28.422 -6.473 1 97.25 280 ILE A CA 1
ATOM 2273 C C . ILE A 1 280 ? 1.85 -27.188 -6.129 1 97.25 280 ILE A C 1
ATOM 2275 O O . ILE A 1 280 ? 2.061 -26.891 -4.953 1 97.25 280 ILE A O 1
ATOM 2279 N N . ASN A 1 281 ? 2.4 -26.547 -7.133 1 96.12 281 ASN A N 1
ATOM 2280 C CA . ASN A 1 281 ? 3.234 -25.359 -6.957 1 96.12 281 ASN A CA 1
ATOM 2281 C C . ASN A 1 281 ? 2.441 -24.078 -7.18 1 96.12 281 ASN A C 1
ATOM 2283 O O . ASN A 1 281 ? 1.387 -24.094 -7.816 1 96.12 281 ASN A O 1
ATOM 2287 N N . PRO A 1 282 ? 2.975 -22.953 -6.664 1 95.75 282 PRO A N 1
ATOM 2288 C CA . PRO A 1 282 ? 2.273 -21.688 -6.91 1 95.75 282 PRO A CA 1
ATOM 2289 C C . PRO A 1 282 ? 1.996 -21.438 -8.391 1 95.75 282 PRO A C 1
ATOM 2291 O O . PRO A 1 282 ? 2.906 -21.547 -9.219 1 95.75 282 PRO A O 1
ATOM 2294 N N . GLY A 1 283 ? 0.721 -21.141 -8.625 1 98.06 283 GLY A N 1
ATOM 2295 C CA . GLY A 1 283 ? 0.331 -20.828 -9.992 1 98.06 283 GLY A CA 1
ATOM 2296 C C . GLY A 1 283 ? -0.264 -22.016 -10.727 1 98.06 283 GLY A C 1
ATOM 2297 O O . GLY A 1 283 ? -0.936 -21.844 -11.75 1 98.06 283 GLY A O 1
ATOM 2298 N N . GLU A 1 284 ? -0.061 -23.234 -10.258 1 98.56 284 GLU A N 1
ATOM 2299 C CA . GLU A 1 284 ? -0.562 -24.438 -10.922 1 98.56 284 GLU A CA 1
ATOM 2300 C C . GLU A 1 284 ? -2.01 -24.719 -10.531 1 98.56 284 GLU A C 1
ATOM 2302 O O . GLU A 1 284 ? -2.498 -24.219 -9.523 1 98.56 284 GLU A O 1
ATOM 2307 N N . ARG A 1 285 ? -2.625 -25.484 -11.383 1 98.81 285 ARG A N 1
ATOM 2308 C CA . ARG A 1 285 ? -3.955 -26.031 -11.117 1 98.81 285 ARG A CA 1
ATOM 2309 C C . ARG A 1 285 ? -4.043 -27.5 -11.5 1 98.81 285 ARG A C 1
ATOM 2311 O O . ARG A 1 285 ? -3.42 -27.922 -12.469 1 98.81 285 ARG A O 1
ATOM 2318 N N . TYR A 1 286 ? -4.824 -28.203 -10.75 1 98.69 286 TYR A N 1
ATOM 2319 C CA . TYR A 1 286 ? -5.152 -29.594 -11.055 1 98.69 286 TYR A CA 1
ATOM 2320 C C . TYR A 1 286 ? -6.613 -29.891 -10.727 1 98.69 286 TYR A C 1
ATOM 2322 O O . TYR A 1 286 ? -7.152 -29.375 -9.742 1 98.69 286 TYR A O 1
ATOM 2330 N N . ASP A 1 287 ? -7.168 -30.688 -11.57 1 98.5 287 ASP A N 1
ATOM 2331 C CA . ASP A 1 287 ? -8.477 -31.266 -11.258 1 98.5 287 ASP A CA 1
ATOM 2332 C C . ASP A 1 287 ? -8.367 -32.75 -11 1 98.5 287 ASP A C 1
ATOM 2334 O O . ASP A 1 287 ? -7.688 -33.469 -11.734 1 98.5 287 ASP A O 1
ATOM 2338 N N . PHE A 1 288 ? -9.039 -33.188 -9.977 1 98.69 288 PHE A N 1
ATOM 2339 C CA . PHE A 1 288 ? -9.125 -34.625 -9.742 1 98.69 288 PHE A CA 1
ATOM 2340 C C . PHE A 1 288 ? -10.555 -35.031 -9.406 1 98.69 288 PHE A C 1
ATOM 2342 O O . PHE A 1 288 ? -11.359 -34.219 -8.992 1 98.69 288 PHE A O 1
ATOM 2349 N N . LEU A 1 289 ? -10.82 -36.281 -9.656 1 98.31 289 LEU A N 1
ATOM 2350 C CA . LEU A 1 289 ? -12.086 -36.906 -9.258 1 98.31 289 LEU A CA 1
ATOM 2351 C C . LEU A 1 289 ? -11.938 -37.625 -7.934 1 98.31 289 LEU A C 1
ATOM 2353 O O . LEU A 1 289 ? -10.922 -38.281 -7.695 1 98.31 289 LEU A O 1
ATOM 2357 N N . LEU A 1 290 ? -12.852 -37.406 -7.125 1 98.44 290 LEU A N 1
ATOM 2358 C CA . LEU A 1 290 ? -12.953 -38.125 -5.859 1 98.44 290 LEU A CA 1
ATOM 2359 C C . LEU A 1 290 ? -14.211 -39 -5.816 1 98.44 290 LEU A C 1
ATOM 2361 O O . LEU A 1 290 ? -15.32 -38.469 -5.953 1 98.44 290 LEU A O 1
ATOM 2365 N N . GLU A 1 291 ? -14.008 -40.25 -5.617 1 98 291 GLU A N 1
ATOM 2366 C CA . GLU A 1 291 ? -15.133 -41.125 -5.391 1 98 291 GLU A CA 1
ATOM 2367 C C . GLU A 1 291 ? -15.469 -41.25 -3.906 1 98 291 GLU A C 1
ATOM 2369 O O . GLU A 1 291 ? -14.641 -41.688 -3.111 1 98 291 GLU A O 1
ATOM 2374 N N . ALA A 1 292 ? -16.656 -40.844 -3.627 1 97.94 292 ALA A N 1
ATOM 2375 C CA . ALA A 1 292 ? -17.094 -40.906 -2.23 1 97.94 292 ALA A CA 1
ATOM 2376 C C . ALA A 1 292 ? -17.547 -42.312 -1.859 1 97.94 292 ALA A C 1
ATOM 2378 O O . ALA A 1 292 ? -18.75 -42.562 -1.716 1 97.94 292 ALA A O 1
ATOM 2379 N N . ILE A 1 293 ? -16.594 -43.125 -1.465 1 97.25 293 ILE A N 1
ATOM 2380 C CA . ILE A 1 293 ? -16.938 -44.531 -1.284 1 97.25 293 ILE A CA 1
ATOM 2381 C C . ILE A 1 293 ? -16.625 -44.969 0.148 1 97.25 293 ILE A C 1
ATOM 2383 O O . ILE A 1 293 ? -16.812 -46.125 0.508 1 97.25 293 ILE A O 1
ATOM 2387 N N . ARG A 1 294 ? -16.172 -44.125 0.974 1 97.12 294 ARG A N 1
ATOM 2388 C CA . ARG A 1 294 ? -15.805 -44.469 2.35 1 97.12 294 ARG A CA 1
ATOM 2389 C C . ARG A 1 294 ? -17.016 -44.375 3.268 1 97.12 294 ARG A C 1
ATOM 2391 O O . ARG A 1 294 ? -18.078 -43.875 2.875 1 97.12 294 ARG A O 1
ATOM 2398 N N . PRO A 1 295 ? -16.891 -44.938 4.492 1 97.75 295 PRO A N 1
ATOM 2399 C CA . PRO A 1 295 ? -18 -44.812 5.445 1 97.75 295 PRO A CA 1
ATOM 2400 C C . PRO A 1 295 ? -18.375 -43.375 5.746 1 97.75 295 PRO A C 1
ATOM 2402 O O . PRO A 1 295 ? -17.516 -42.5 5.734 1 97.75 295 PRO A O 1
ATOM 2405 N N . ILE A 1 296 ? -19.703 -43.219 5.977 1 98.25 296 ILE A N 1
ATOM 2406 C CA . ILE A 1 296 ? -20.203 -41.906 6.34 1 98.25 296 ILE A CA 1
ATOM 2407 C C . ILE A 1 296 ? -19.438 -41.375 7.551 1 98.25 296 ILE A C 1
ATOM 2409 O O . ILE A 1 296 ? -19.391 -42.031 8.594 1 98.25 296 ILE A O 1
ATOM 2413 N N . GLY A 1 297 ? -18.75 -40.281 7.383 1 98.19 297 GLY A N 1
ATOM 2414 C CA . GLY A 1 297 ? -17.906 -39.656 8.406 1 98.19 297 GLY A CA 1
ATOM 2415 C C . GLY A 1 297 ? -17.219 -38.406 7.945 1 98.19 297 GLY A C 1
ATOM 2416 O O . GLY A 1 297 ? -17.656 -37.75 6.988 1 98.19 297 GLY A O 1
ATOM 2417 N N . ASN A 1 298 ? -16.344 -38 8.789 1 98.38 298 ASN A N 1
ATOM 2418 C CA . ASN A 1 298 ? -15.5 -36.844 8.508 1 98.38 298 ASN A CA 1
ATOM 2419 C C . ASN A 1 298 ? -14.055 -37.25 8.234 1 98.38 298 ASN A C 1
ATOM 2421 O O . ASN A 1 298 ? -13.5 -38.094 8.93 1 98.38 298 ASN A O 1
ATOM 2425 N N . TYR A 1 299 ? -13.477 -36.656 7.148 1 98.5 299 TYR A N 1
ATOM 2426 C CA . TYR A 1 299 ? -12.109 -36.969 6.754 1 98.5 299 TYR A CA 1
ATOM 2427 C C . TYR A 1 299 ? -11.289 -35.688 6.566 1 98.5 299 TYR A C 1
ATOM 2429 O O . TYR A 1 299 ? -11.797 -34.688 6.078 1 98.5 299 TYR A O 1
ATOM 2437 N N . TRP A 1 300 ? -10.023 -35.781 6.879 1 98.12 300 TRP A N 1
ATOM 2438 C CA . TRP A 1 300 ? -9.148 -34.656 6.703 1 98.12 300 TRP A CA 1
ATOM 2439 C C . TRP A 1 300 ? -8.75 -34.469 5.238 1 98.12 300 TRP A C 1
ATOM 2441 O O . TRP A 1 300 ? -8.422 -35.438 4.562 1 98.12 300 TRP A O 1
ATOM 2451 N N . ILE A 1 301 ? -8.836 -33.312 4.785 1 98.31 301 ILE A N 1
ATOM 2452 C CA . ILE A 1 301 ? -8.094 -32.844 3.619 1 98.31 301 ILE A CA 1
ATOM 2453 C C . ILE A 1 301 ? -6.836 -32.094 4.07 1 98.31 301 ILE A C 1
ATOM 2455 O O . ILE A 1 301 ? -6.906 -31.219 4.914 1 98.31 301 ILE A O 1
ATOM 2459 N N . ARG A 1 302 ? -5.691 -32.469 3.461 1 96.5 302 ARG A N 1
ATOM 2460 C CA . ARG A 1 302 ? -4.426 -31.922 3.918 1 96.5 302 ARG A CA 1
ATOM 2461 C C . ARG A 1 302 ? -3.66 -31.281 2.764 1 96.5 302 ARG A C 1
ATOM 2463 O O . ARG A 1 302 ? -3.574 -31.859 1.676 1 96.5 302 ARG A O 1
ATOM 2470 N N . ALA A 1 303 ? -3.258 -30.078 2.979 1 96.69 303 ALA A N 1
ATOM 2471 C CA . ALA A 1 303 ? -2.258 -29.406 2.145 1 96.69 303 ALA A CA 1
ATOM 2472 C C . ALA A 1 303 ? -0.981 -29.141 2.936 1 96.69 303 ALA A C 1
ATOM 2474 O O . ALA A 1 303 ? -0.872 -28.109 3.615 1 96.69 303 ALA A O 1
ATOM 2475 N N . LYS A 1 304 ? -0.046 -30 2.758 1 91.94 304 LYS A N 1
ATOM 2476 C CA . LYS A 1 304 ? 1.196 -29.906 3.52 1 91.94 304 LYS A CA 1
ATOM 2477 C C . LYS A 1 304 ? 2.324 -29.328 2.666 1 91.94 304 LYS A C 1
ATOM 2479 O O . LYS A 1 304 ? 2.523 -29.75 1.526 1 91.94 304 LYS A O 1
ATOM 2484 N N . THR A 1 305 ? 2.986 -28.344 3.256 1 89.5 305 THR A N 1
ATOM 2485 C CA . THR A 1 305 ? 4.145 -27.859 2.518 1 89.5 305 THR A CA 1
ATOM 2486 C C . THR A 1 305 ? 5.254 -28.906 2.494 1 89.5 305 THR A C 1
ATOM 2488 O O . THR A 1 305 ? 5.152 -29.938 3.152 1 89.5 305 THR A O 1
ATOM 2491 N N . LEU A 1 306 ? 6.277 -28.641 1.738 1 84.19 306 LEU A N 1
ATOM 2492 C CA . LEU A 1 306 ? 7.383 -29.594 1.644 1 84.19 306 LEU A CA 1
ATOM 2493 C C . LEU A 1 306 ? 8.492 -29.219 2.623 1 84.19 306 LEU A C 1
ATOM 2495 O O . LEU A 1 306 ? 9.578 -29.812 2.584 1 84.19 306 LEU A O 1
ATOM 2499 N N . GLU A 1 307 ? 8.172 -28.312 3.482 1 77.31 307 GLU A N 1
ATOM 2500 C CA . GLU A 1 307 ? 9.141 -27.922 4.496 1 77.31 307 GLU A CA 1
ATOM 2501 C C . GLU A 1 307 ? 9.312 -29 5.559 1 77.31 307 GLU A C 1
ATOM 2503 O O . GLU A 1 307 ? 8.484 -29.906 5.668 1 77.31 307 GLU A O 1
ATOM 2508 N N . GLU A 1 308 ? 10.492 -28.844 6.191 1 72 308 GLU A N 1
ATOM 2509 C CA . GLU A 1 308 ? 10.734 -29.719 7.332 1 72 308 GLU A CA 1
ATOM 2510 C C . GLU A 1 308 ? 10.555 -28.969 8.648 1 72 308 GLU A C 1
ATOM 2512 O O . GLU A 1 308 ? 11.516 -28.438 9.211 1 72 308 GLU A O 1
ATOM 2517 N N . LYS A 1 309 ? 9.336 -28.641 9.016 1 71.31 309 LYS A N 1
ATOM 2518 C CA . LYS A 1 309 ? 9.016 -27.984 10.281 1 71.31 309 LYS A CA 1
ATOM 2519 C C . LYS A 1 309 ? 7.68 -28.484 10.828 1 71.31 309 LYS A C 1
ATOM 2521 O O . LYS A 1 309 ? 6.992 -29.281 10.18 1 71.31 309 LYS A O 1
ATOM 2526 N N . ARG A 1 310 ? 7.559 -28.094 12.07 1 65.31 310 ARG A N 1
ATOM 2527 C CA . ARG A 1 310 ? 6.266 -28.406 12.672 1 65.31 310 ARG A CA 1
ATOM 2528 C C . ARG A 1 310 ? 5.168 -27.5 12.125 1 65.31 310 ARG A C 1
ATOM 2530 O O . ARG A 1 310 ? 5.441 -26.391 11.68 1 65.31 310 ARG A O 1
ATOM 2537 N N . HIS A 1 311 ? 3.949 -27.969 11.992 1 72.38 311 HIS A N 1
ATOM 2538 C CA . HIS A 1 311 ? 2.723 -27.25 11.672 1 72.38 311 HIS A CA 1
ATOM 2539 C C . HIS A 1 311 ? 2.801 -26.609 10.289 1 72.38 311 HIS A C 1
ATOM 2541 O O . HIS A 1 311 ? 2.557 -25.406 10.141 1 72.38 311 HIS A O 1
ATOM 2547 N N . ILE A 1 312 ? 3.045 -27.375 9.359 1 81.62 312 ILE A N 1
ATOM 2548 C CA . ILE A 1 312 ? 3.334 -26.938 8 1 81.62 312 ILE A CA 1
ATOM 2549 C C . ILE A 1 312 ? 2.158 -27.266 7.086 1 81.62 312 ILE A C 1
ATOM 2551 O O . ILE A 1 312 ? 2.348 -27.547 5.898 1 81.62 312 ILE A O 1
ATOM 2555 N N . GLU A 1 313 ? 0.973 -27.391 7.668 1 87.19 313 GLU A N 1
ATOM 2556 C CA . GLU A 1 313 ? -0.099 -27.828 6.773 1 87.19 313 GLU A CA 1
ATOM 2557 C C . GLU A 1 313 ? -1.355 -26.984 6.977 1 87.19 313 GLU A C 1
ATOM 2559 O O . GLU A 1 313 ? -1.551 -26.391 8.047 1 87.19 313 GLU A O 1
ATOM 2564 N N . ALA A 1 314 ? -2.098 -26.859 5.898 1 93.62 314 ALA A N 1
ATOM 2565 C CA . ALA A 1 314 ? -3.49 -26.422 5.945 1 93.62 314 ALA A CA 1
ATOM 2566 C C . ALA A 1 314 ? -4.441 -27.609 5.918 1 93.62 314 ALA A C 1
ATOM 2568 O O . ALA A 1 314 ? -4.172 -28.609 5.25 1 93.62 314 ALA A O 1
ATOM 2569 N N . GLU A 1 315 ? -5.531 -27.469 6.672 1 96.06 315 GLU A N 1
ATOM 2570 C CA . GLU A 1 315 ? -6.496 -28.562 6.758 1 96.06 315 GLU A CA 1
ATOM 2571 C C . GLU A 1 315 ? -7.895 -28.094 6.371 1 96.06 315 GLU A C 1
ATOM 2573 O O . GLU A 1 315 ? -8.242 -26.938 6.57 1 96.06 315 GLU A O 1
ATOM 2578 N N . ALA A 1 316 ? -8.633 -28.938 5.801 1 98.31 316 ALA A N 1
ATOM 2579 C CA . ALA A 1 316 ? -10.07 -28.828 5.566 1 98.31 316 ALA A CA 1
ATOM 2580 C C . ALA A 1 316 ? -10.781 -30.141 5.875 1 98.31 316 ALA A C 1
ATOM 2582 O O . ALA A 1 316 ? -10.133 -31.141 6.23 1 98.31 316 ALA A O 1
ATOM 2583 N N . ILE A 1 317 ? -12.117 -30.125 5.883 1 98.5 317 ILE A N 1
ATOM 2584 C CA . ILE A 1 317 ? -12.883 -31.312 6.25 1 98.5 317 ILE A CA 1
ATOM 2585 C C . ILE A 1 317 ? -13.711 -31.781 5.059 1 98.5 317 ILE A C 1
ATOM 2587 O O . ILE A 1 317 ? -14.453 -30.984 4.465 1 98.5 317 ILE A O 1
ATOM 2591 N N . LEU A 1 318 ? -13.469 -32.969 4.652 1 98.75 318 LEU A N 1
ATOM 2592 C CA . LEU A 1 318 ? -14.422 -33.656 3.791 1 98.75 318 LEU A CA 1
ATOM 2593 C C . LEU A 1 318 ? -15.523 -34.312 4.613 1 98.75 318 LEU A C 1
ATOM 2595 O O . LEU A 1 318 ? -15.266 -35.281 5.367 1 98.75 318 LEU A O 1
ATOM 2599 N N . ARG A 1 319 ? -16.719 -33.875 4.418 1 98.69 319 ARG A N 1
ATOM 2600 C CA . ARG A 1 319 ? -17.812 -34.344 5.246 1 98.69 319 ARG A CA 1
ATOM 2601 C C . ARG A 1 319 ? -18.859 -35.094 4.402 1 98.69 319 ARG A C 1
ATOM 2603 O O . ARG A 1 319 ? -19.422 -34.5 3.471 1 98.69 319 ARG A O 1
ATOM 2610 N N . TYR A 1 320 ? -19.078 -36.312 4.77 1 98.56 320 TYR A N 1
ATOM 2611 C CA . TYR A 1 320 ? -20.141 -37.094 4.137 1 98.56 320 TYR A CA 1
ATOM 2612 C C . TYR A 1 320 ? -21.5 -36.688 4.688 1 98.56 320 TYR A C 1
ATOM 2614 O O . TYR A 1 320 ? -21.656 -36.5 5.898 1 98.56 320 TYR A O 1
ATOM 2622 N N . ASN A 1 321 ? -22.438 -36.531 3.756 1 98 321 ASN A N 1
ATOM 2623 C CA . ASN A 1 321 ? -23.797 -36.25 4.207 1 98 321 ASN A CA 1
ATOM 2624 C C . ASN A 1 321 ? -24.266 -37.281 5.234 1 98 321 ASN A C 1
ATOM 2626 O O . ASN A 1 321 ? -24.172 -38.469 5 1 98 321 ASN A O 1
ATOM 2630 N N . GLY A 1 322 ? -24.781 -36.75 6.324 1 97.44 322 GLY A N 1
ATOM 2631 C CA . GLY A 1 322 ? -25.234 -37.625 7.391 1 97.44 322 GLY A CA 1
ATOM 2632 C C . GLY A 1 322 ? -24.234 -37.75 8.523 1 97.44 322 GLY A C 1
ATOM 2633 O O . GLY A 1 322 ? -24.578 -38.25 9.602 1 97.44 322 GLY A O 1
ATOM 2634 N N . ALA A 1 323 ? -23.047 -37.375 8.273 1 98.12 323 ALA A N 1
ATOM 2635 C CA . ALA A 1 323 ? -22.016 -37.469 9.312 1 98.12 323 ALA A CA 1
ATOM 2636 C C . ALA A 1 323 ? -22.266 -36.438 10.414 1 98.12 323 ALA A C 1
ATOM 2638 O O . ALA A 1 323 ? -22.875 -35.406 10.18 1 98.12 323 ALA A O 1
ATOM 2639 N N . GLU A 1 324 ? -21.734 -36.688 11.594 1 96.06 324 GLU A N 1
ATOM 2640 C CA . GLU A 1 324 ? -21.766 -35.719 12.688 1 96.06 324 GLU A CA 1
ATOM 2641 C C . GLU A 1 324 ? -20.875 -34.531 12.391 1 96.06 324 GLU A C 1
ATOM 2643 O O . GLU A 1 324 ? -19.875 -34.656 11.68 1 96.06 324 GLU A O 1
ATOM 2648 N N . HIS A 1 325 ? -21.281 -33.469 12.953 1 93.31 325 HIS A N 1
ATOM 2649 C CA . HIS A 1 325 ? -20.5 -32.25 12.75 1 93.31 325 HIS A CA 1
ATOM 2650 C C . HIS A 1 325 ? -19.344 -32.188 13.75 1 93.31 325 HIS A C 1
ATOM 2652 O O . HIS A 1 325 ? -19.312 -31.297 14.609 1 93.31 325 HIS A O 1
ATOM 2658 N N . ILE A 1 326 ? -18.375 -33 13.57 1 94.56 326 ILE A N 1
ATOM 2659 C CA . ILE A 1 326 ? -17.188 -33.062 14.43 1 94.56 326 ILE A CA 1
ATOM 2660 C C . ILE A 1 326 ? -15.93 -33.062 13.578 1 94.56 326 ILE A C 1
ATOM 2662 O O . ILE A 1 326 ? -15.992 -33.281 12.367 1 94.56 326 ILE A O 1
ATOM 2666 N N . GLU A 1 327 ? -14.852 -32.844 14.18 1 94.25 327 GLU A N 1
ATOM 2667 C CA . GLU A 1 327 ? -13.57 -32.906 13.484 1 94.25 327 GLU A CA 1
ATOM 2668 C C . GLU A 1 327 ? -13.148 -34.344 13.188 1 94.25 327 GLU A C 1
ATOM 2670 O O . GLU A 1 327 ? -13.453 -35.25 13.969 1 94.25 327 GLU A O 1
ATOM 2675 N N . PRO A 1 328 ? -12.438 -34.469 12.117 1 96.62 328 PRO A N 1
ATOM 2676 C CA . PRO A 1 328 ? -11.992 -35.812 11.758 1 96.62 328 PRO A CA 1
ATOM 2677 C C . PRO A 1 328 ? -10.953 -36.375 12.734 1 96.62 328 PRO A C 1
ATOM 2679 O O . PRO A 1 328 ? -10.227 -35.594 13.367 1 96.62 328 PRO A O 1
ATOM 2682 N N . THR A 1 329 ? -10.906 -37.656 12.812 1 95.25 329 THR A N 1
ATOM 2683 C CA . THR A 1 329 ? -9.859 -38.344 13.547 1 95.25 329 THR A CA 1
ATOM 2684 C C . THR A 1 329 ? -9.062 -39.25 12.609 1 95.25 329 THR A C 1
ATOM 2686 O O . THR A 1 329 ? -8.367 -40.156 13.07 1 95.25 329 THR A O 1
ATOM 2689 N N . THR A 1 330 ? -9.219 -39 11.398 1 95.75 330 THR A N 1
ATOM 2690 C CA . THR A 1 330 ? -8.586 -39.844 10.391 1 95.75 330 THR A CA 1
ATOM 2691 C C . THR A 1 330 ? -7.105 -39.5 10.242 1 95.75 330 THR A C 1
ATOM 2693 O O . THR A 1 330 ? -6.668 -38.438 10.695 1 95.75 330 THR A O 1
ATOM 2696 N N . GLU A 1 331 ? -6.371 -40.406 9.641 1 91.56 331 GLU A N 1
ATOM 2697 C CA . GLU A 1 331 ? -4.957 -40.219 9.336 1 91.56 331 GLU A CA 1
ATOM 2698 C C . GLU A 1 331 ? -4.664 -40.562 7.875 1 91.56 331 GLU A C 1
ATOM 2700 O O . GLU A 1 331 ? -5.43 -41.281 7.23 1 91.56 331 GLU A O 1
ATOM 2705 N N . ARG A 1 332 ? -3.578 -39.969 7.488 1 86.62 332 ARG A N 1
ATOM 2706 C CA . ARG A 1 332 ? -3.148 -40.25 6.125 1 86.62 332 ARG A CA 1
ATOM 2707 C C . ARG A 1 332 ? -2.736 -41.719 5.992 1 86.62 332 ARG A C 1
ATOM 2709 O O . ARG A 1 332 ? -2.266 -42.312 6.957 1 86.62 332 ARG A O 1
ATOM 2716 N N . GLY A 1 333 ? -2.904 -42.156 4.816 1 76.94 333 GLY A N 1
ATOM 2717 C CA . GLY A 1 333 ? -2.51 -43.562 4.57 1 76.94 333 GLY A CA 1
ATOM 2718 C C . GLY A 1 333 ? -1.021 -43.781 4.75 1 76.94 333 GLY A C 1
ATOM 2719 O O . GLY A 1 333 ? -0.215 -42.875 4.539 1 76.94 333 GLY A O 1
ATOM 2720 N N . HIS A 1 334 ? -0.712 -45 5.234 1 80.56 334 HIS A N 1
ATOM 2721 C CA . HIS A 1 334 ? 0.677 -45.375 5.453 1 80.56 334 HIS A CA 1
ATOM 2722 C C . HIS A 1 334 ? 1.354 -45.75 4.141 1 80.56 334 HIS A C 1
ATOM 2724 O O . HIS A 1 334 ? 0.763 -46.469 3.312 1 80.56 334 HIS A O 1
ATOM 2730 N N . CYS A 1 335 ? 2.396 -45.031 3.861 1 86.44 335 CYS A N 1
ATOM 2731 C CA . CYS A 1 335 ? 3.219 -45.375 2.701 1 86.44 335 CYS A CA 1
ATOM 2732 C C . CYS A 1 335 ? 4.438 -46.188 3.111 1 86.44 335 CYS A C 1
ATOM 2734 O O . CYS A 1 335 ? 5.059 -45.906 4.141 1 86.44 335 CYS A O 1
ATOM 2736 N N . SER A 1 336 ? 4.727 -47.312 2.357 1 84.12 336 SER A N 1
ATOM 2737 C CA . SER A 1 336 ? 5.898 -48.156 2.635 1 84.12 336 SER A CA 1
ATOM 2738 C C . SER A 1 336 ? 6.602 -48.562 1.346 1 84.12 336 SER A C 1
ATOM 2740 O O . SER A 1 336 ? 6.078 -48.344 0.25 1 84.12 336 SER A O 1
ATOM 2742 N N . GLU A 1 337 ? 7.766 -49.031 1.572 1 81 337 GLU A N 1
ATOM 2743 C CA . GLU A 1 337 ? 8.523 -49.531 0.427 1 81 337 GLU A CA 1
ATOM 2744 C C . GLU A 1 337 ? 7.758 -50.625 -0.299 1 81 337 GLU A C 1
ATOM 2746 O O . GLU A 1 337 ? 7.855 -50.75 -1.521 1 81 337 GLU A O 1
ATOM 2751 N N . PHE A 1 338 ? 7.043 -51.406 0.479 1 83.25 338 PHE A N 1
ATOM 2752 C CA . PHE A 1 338 ? 6.344 -52.562 -0.086 1 83.25 338 PHE A CA 1
ATOM 2753 C C . PHE A 1 338 ? 4.984 -52.125 -0.639 1 83.25 338 PHE A C 1
ATOM 2755 O O . PHE A 1 338 ? 4.418 -52.844 -1.486 1 83.25 338 PHE A O 1
ATOM 2762 N N . ASP A 1 339 ? 4.531 -51.031 -0.183 1 87.56 339 ASP A N 1
ATOM 2763 C CA . ASP A 1 339 ? 3.279 -50.438 -0.652 1 87.56 339 ASP A CA 1
ATOM 2764 C C . ASP A 1 339 ? 3.393 -48.938 -0.771 1 87.56 339 ASP A C 1
ATOM 2766 O O . ASP A 1 339 ? 2.881 -48.188 0.077 1 87.56 339 ASP A O 1
ATOM 2770 N N . PRO A 1 340 ? 3.992 -48.531 -1.864 1 90.31 340 PRO A N 1
ATOM 2771 C CA . PRO A 1 340 ? 4.312 -47.125 -1.973 1 90.31 340 PRO A CA 1
ATOM 2772 C C . PRO A 1 340 ? 3.092 -46.25 -2.301 1 90.31 340 PRO A C 1
ATOM 2774 O O . PRO A 1 340 ? 2.15 -46.75 -2.941 1 90.31 340 PRO A O 1
ATOM 2777 N N . CYS A 1 341 ? 3.135 -45.094 -1.825 1 92.56 341 CYS A N 1
ATOM 2778 C CA . CYS A 1 341 ? 2.154 -44.094 -2.203 1 92.56 341 CYS A CA 1
ATOM 2779 C C . CYS A 1 341 ? 2.59 -43.344 -3.461 1 92.56 341 CYS A C 1
ATOM 2781 O O . CYS A 1 341 ? 3.713 -42.844 -3.533 1 92.56 341 CYS A O 1
ATOM 2783 N N . ARG A 1 342 ? 1.703 -43.344 -4.414 1 93.69 342 ARG A N 1
ATOM 2784 C CA . ARG A 1 342 ? 1.983 -42.594 -5.637 1 93.69 342 ARG A CA 1
ATOM 2785 C C . ARG A 1 342 ? 1.777 -41.094 -5.43 1 93.69 342 ARG A C 1
ATOM 2787 O O . ARG A 1 342 ? 0.695 -40.656 -5.031 1 93.69 342 ARG A O 1
ATOM 2794 N N . VAL A 1 343 ? 2.818 -40.375 -5.648 1 94.31 343 VAL A N 1
ATOM 2795 C CA . VAL A 1 343 ? 2.783 -38.938 -5.527 1 94.31 343 VAL A CA 1
ATOM 2796 C C . VAL A 1 343 ? 3.068 -38.281 -6.887 1 94.31 343 VAL A C 1
ATOM 2798 O O . VAL A 1 343 ? 4.086 -38.594 -7.516 1 94.31 343 VAL A O 1
ATOM 2801 N N . LEU A 1 344 ? 2.146 -37.469 -7.316 1 96.38 344 LEU A N 1
ATOM 2802 C CA . LEU A 1 344 ? 2.283 -36.812 -8.617 1 96.38 344 LEU A CA 1
ATOM 2803 C C . LEU A 1 344 ? 2.982 -35.469 -8.477 1 96.38 344 LEU A C 1
ATOM 2805 O O . LEU A 1 344 ? 2.746 -34.75 -7.516 1 96.38 344 LEU A O 1
ATOM 2809 N N . ASN A 1 345 ? 3.793 -35.094 -9.539 1 95.38 345 ASN A N 1
ATOM 2810 C CA . ASN A 1 345 ? 4.414 -33.781 -9.688 1 95.38 345 ASN A CA 1
ATOM 2811 C C . ASN A 1 345 ? 5.457 -33.531 -8.594 1 95.38 345 ASN A C 1
ATOM 2813 O O . ASN A 1 345 ? 5.512 -32.438 -8.023 1 95.38 345 ASN A O 1
ATOM 2817 N N . CYS A 1 346 ? 6.215 -34.562 -8.32 1 88.31 346 CYS A N 1
ATOM 2818 C CA . CYS A 1 346 ? 7.305 -34.469 -7.355 1 88.31 346 CYS A CA 1
ATOM 2819 C C . CYS A 1 346 ? 8.43 -33.594 -7.895 1 88.31 346 CYS A C 1
ATOM 2821 O O . CYS A 1 346 ? 8.633 -33.5 -9.109 1 88.31 346 CYS A O 1
ATOM 2823 N N . PRO A 1 347 ? 9.148 -32.938 -7 1 80.94 347 PRO A N 1
ATOM 2824 C CA . PRO A 1 347 ? 10.188 -32 -7.457 1 80.94 347 PRO A CA 1
ATOM 2825 C C . PRO A 1 347 ? 11.344 -32.719 -8.156 1 80.94 347 PRO A C 1
ATOM 2827 O O . PRO A 1 347 ? 12.008 -32.125 -9.008 1 80.94 347 PRO A O 1
ATOM 2830 N N . PHE A 1 348 ? 11.641 -33.906 -7.723 1 78.06 348 PHE A N 1
ATOM 2831 C CA . PHE A 1 348 ? 12.672 -34.75 -8.352 1 78.06 348 PHE A CA 1
ATOM 2832 C C . PHE A 1 348 ? 12.328 -36.219 -8.242 1 78.06 348 PHE A C 1
ATOM 2834 O O . PHE A 1 348 ? 11.477 -36.594 -7.438 1 78.06 348 PHE A O 1
ATOM 2841 N N . SER A 1 349 ? 13 -37.031 -9.031 1 73.06 349 SER A N 1
ATOM 2842 C CA . SER A 1 349 ? 12.602 -38.406 -9.242 1 73.06 349 SER A CA 1
ATOM 2843 C C . SER A 1 349 ? 12.75 -39.25 -7.961 1 73.06 349 SER A C 1
ATOM 2845 O O . SER A 1 349 ? 11.945 -40.125 -7.691 1 73.06 349 SER A O 1
ATOM 2847 N N . SER A 1 350 ? 13.711 -38.906 -7.121 1 74.38 350 SER A N 1
ATOM 2848 C CA . SER A 1 350 ? 13.945 -39.719 -5.934 1 74.38 350 SER A CA 1
ATOM 2849 C C . SER A 1 350 ? 13.266 -39.125 -4.707 1 74.38 350 SER A C 1
ATOM 2851 O O . SER A 1 350 ? 13.602 -39.469 -3.574 1 74.38 350 SER A O 1
ATOM 2853 N N . PHE A 1 351 ? 12.359 -38.281 -5.008 1 79.56 351 PHE A N 1
ATOM 2854 C CA . PHE A 1 351 ? 11.68 -37.625 -3.902 1 79.56 351 PHE A CA 1
ATOM 2855 C C . PHE A 1 351 ? 11.016 -38.656 -2.992 1 79.56 351 PHE A C 1
ATOM 2857 O O . PHE A 1 351 ? 10.188 -39.469 -3.445 1 79.56 351 PHE A O 1
ATOM 2864 N N . GLY A 1 352 ? 11.375 -38.656 -1.699 1 73 352 GLY A N 1
ATOM 2865 C CA . GLY A 1 352 ? 10.742 -39.469 -0.659 1 73 352 GLY A CA 1
ATOM 2866 C C . GLY A 1 352 ? 10.898 -40.969 -0.875 1 73 352 GLY A C 1
ATOM 2867 O O . GLY A 1 352 ? 10.078 -41.75 -0.403 1 73 352 GLY A O 1
ATOM 2868 N N . PHE A 1 353 ? 11.781 -41.375 -1.624 1 68 353 PHE A N 1
ATOM 2869 C CA . PHE A 1 353 ? 11.945 -42.781 -1.955 1 68 353 PHE A CA 1
ATOM 2870 C C . PHE A 1 353 ? 12.086 -43.625 -0.691 1 68 353 PHE A C 1
ATOM 2872 O O . PHE A 1 353 ? 11.398 -44.625 -0.528 1 68 353 PHE A O 1
ATOM 2879 N N . ILE A 1 354 ? 12.805 -43.094 0.228 1 68.62 354 ILE A N 1
ATOM 2880 C CA . ILE A 1 354 ? 13.07 -43.875 1.445 1 68.62 354 ILE A CA 1
ATOM 2881 C C . ILE A 1 354 ? 11.812 -43.906 2.305 1 68.62 354 ILE A C 1
ATOM 2883 O O . ILE A 1 354 ? 11.664 -44.812 3.15 1 68.62 354 ILE A O 1
ATOM 2887 N N . LYS A 1 355 ? 10.922 -43.062 1.998 1 77.31 355 LYS A N 1
ATOM 2888 C CA . LYS A 1 355 ? 9.711 -42.969 2.812 1 77.31 355 LYS A CA 1
ATOM 2889 C C . LYS A 1 355 ? 8.531 -43.656 2.125 1 77.31 355 LYS A C 1
ATOM 2891 O O . LYS A 1 355 ? 7.383 -43.469 2.52 1 77.31 355 LYS A O 1
ATOM 2896 N N . GLY A 1 356 ? 8.852 -44.406 1.109 1 84.12 356 GLY A N 1
ATOM 2897 C CA . GLY A 1 356 ? 7.812 -45.188 0.445 1 84.12 356 GLY A CA 1
ATOM 2898 C C . GLY A 1 356 ? 7.004 -44.375 -0.546 1 84.12 356 GLY A C 1
ATOM 2899 O O . GLY A 1 356 ? 5.801 -44.594 -0.703 1 84.12 356 GLY A O 1
ATOM 2900 N N . ILE A 1 357 ? 7.559 -43.438 -1.11 1 88 357 ILE A N 1
ATOM 2901 C CA . ILE A 1 357 ? 6.891 -42.625 -2.111 1 88 357 ILE A CA 1
ATOM 2902 C C . ILE A 1 357 ? 7.305 -43.062 -3.51 1 88 357 ILE A C 1
ATOM 2904 O O . ILE A 1 357 ? 8.492 -43.281 -3.775 1 88 357 ILE A O 1
ATOM 2908 N N . GLU A 1 358 ? 6.336 -43.375 -4.285 1 90.94 358 GLU A N 1
ATOM 2909 C CA . GLU A 1 358 ? 6.555 -43.5 -5.723 1 90.94 358 GLU A CA 1
ATOM 2910 C C . GLU A 1 358 ? 6.285 -42.156 -6.438 1 90.94 358 GLU A C 1
ATOM 2912 O O . GLU A 1 358 ? 5.129 -41.781 -6.613 1 90.94 358 GLU A O 1
ATOM 2917 N N . CYS A 1 359 ? 7.344 -41.562 -6.852 1 90.69 359 CYS A N 1
ATOM 2918 C CA . CYS A 1 359 ? 7.234 -40.25 -7.477 1 90.69 359 CYS A CA 1
ATOM 2919 C C . CYS A 1 359 ? 6.871 -40.375 -8.953 1 90.69 359 CYS A C 1
ATOM 2921 O O . CYS A 1 359 ? 7.555 -41.062 -9.703 1 90.69 359 CYS A O 1
ATOM 2923 N N . ILE A 1 360 ? 5.828 -39.688 -9.352 1 93.56 360 ILE A N 1
ATOM 2924 C CA . ILE A 1 360 ? 5.457 -39.562 -10.75 1 93.56 360 ILE A CA 1
ATOM 2925 C C . ILE A 1 360 ? 5.715 -38.156 -11.234 1 93.56 360 ILE A C 1
ATOM 2927 O O . ILE A 1 360 ? 4.883 -37.25 -11.031 1 93.56 360 ILE A O 1
ATOM 2931 N N . PRO A 1 361 ? 6.836 -37.938 -11.945 1 92.38 361 PRO A N 1
ATOM 2932 C CA . PRO A 1 361 ? 7.078 -36.594 -12.484 1 92.38 361 PRO A CA 1
ATOM 2933 C C . PRO A 1 361 ? 6.023 -36.188 -13.5 1 92.38 361 PRO A C 1
ATOM 2935 O O . PRO A 1 361 ? 5.363 -37.031 -14.102 1 92.38 361 PRO A O 1
ATOM 2938 N N . PHE A 1 362 ? 5.883 -34.938 -13.68 1 94.06 362 PHE A N 1
ATOM 2939 C CA . PHE A 1 362 ? 4.801 -34.438 -14.516 1 94.06 362 PHE A CA 1
ATOM 2940 C C . PHE A 1 362 ? 4.961 -34.906 -15.961 1 94.06 362 PHE A C 1
ATOM 2942 O O . PHE A 1 362 ? 3.973 -35.188 -16.641 1 94.06 362 PHE A O 1
ATOM 2949 N N . ASP A 1 363 ? 6.203 -34.906 -16.5 1 91.62 363 ASP A N 1
ATOM 2950 C CA . ASP A 1 363 ? 6.406 -35.188 -17.906 1 91.62 363 ASP A CA 1
ATOM 2951 C C . ASP A 1 363 ? 6.078 -36.656 -18.219 1 91.62 363 ASP A C 1
ATOM 2953 O O . ASP A 1 363 ? 6.121 -37.062 -19.375 1 91.62 363 ASP A O 1
ATOM 2957 N N . HIS A 1 364 ? 5.719 -37.438 -17.188 1 92.38 364 HIS A N 1
ATOM 2958 C CA . HIS A 1 364 ? 5.273 -38.812 -17.406 1 92.38 364 HIS A CA 1
ATOM 2959 C C . HIS A 1 364 ? 3.775 -38.875 -17.703 1 92.38 364 HIS A C 1
ATOM 2961 O O . HIS A 1 364 ? 3.264 -39.906 -18.156 1 92.38 364 HIS A O 1
ATOM 2967 N N . LEU A 1 365 ? 3.162 -37.812 -17.453 1 95.94 365 LEU A N 1
ATOM 2968 C CA . LEU A 1 365 ? 1.741 -37.75 -17.781 1 95.94 365 LEU A CA 1
ATOM 2969 C C . LEU A 1 365 ? 1.532 -37.625 -19.281 1 95.94 365 LEU A C 1
ATOM 2971 O O . LEU A 1 365 ? 2.447 -37.25 -20.016 1 95.94 365 LEU A O 1
ATOM 2975 N N . ARG A 1 366 ? 0.314 -38.062 -19.703 1 97.44 366 ARG A N 1
ATOM 2976 C CA . ARG A 1 366 ? -0.062 -38 -21.109 1 97.44 366 ARG A CA 1
ATOM 2977 C C . ARG A 1 366 ? -1.403 -37.281 -21.297 1 97.44 366 ARG A C 1
ATOM 2979 O O . ARG A 1 366 ? -2.303 -37.438 -20.453 1 97.44 366 ARG A O 1
ATOM 2986 N N . SER A 1 367 ? -1.457 -36.5 -22.344 1 97 367 SER A N 1
ATOM 2987 C CA . SER A 1 367 ? -2.746 -35.938 -22.734 1 97 367 SER A CA 1
ATOM 2988 C C . SER A 1 367 ? -3.74 -37.031 -23.125 1 97 367 SER A C 1
ATOM 2990 O O . SER A 1 367 ? -3.352 -38.062 -23.672 1 97 367 SER A O 1
ATOM 2992 N N . ASP A 1 368 ? -4.977 -36.812 -22.797 1 95.06 368 ASP A N 1
ATOM 2993 C CA . ASP A 1 368 ? -5.996 -37.781 -23.188 1 95.06 368 ASP A CA 1
ATOM 2994 C C . ASP A 1 368 ? -6.535 -37.469 -24.594 1 95.06 368 ASP A C 1
ATOM 2996 O O . ASP A 1 368 ? -7.391 -38.188 -25.109 1 95.06 368 ASP A O 1
ATOM 3000 N N . ARG A 1 369 ? -6.055 -36.406 -25.109 1 91.44 369 ARG A N 1
ATOM 3001 C CA . ARG A 1 369 ? -6.5 -36 -26.438 1 91.44 369 ARG A CA 1
ATOM 3002 C C . ARG A 1 369 ? -5.512 -36.438 -27.516 1 91.44 369 ARG A C 1
ATOM 3004 O O . ARG A 1 369 ? -4.34 -36.062 -27.484 1 91.44 369 ARG A O 1
ATOM 3011 N N . GLU A 1 370 ? -5.969 -37.125 -28.5 1 87.31 370 GLU A N 1
ATOM 3012 C CA . GLU A 1 370 ? -5.102 -37.625 -29.562 1 87.31 370 GLU A CA 1
ATOM 3013 C C . GLU A 1 370 ? -4.855 -36.562 -30.625 1 87.31 370 GLU A C 1
ATOM 3015 O O . GLU A 1 370 ? -3.867 -36.625 -31.359 1 87.31 370 GLU A O 1
ATOM 3020 N N . ASP A 1 371 ? -5.688 -35.594 -30.594 1 88.19 371 ASP A N 1
ATOM 3021 C CA . ASP A 1 371 ? -5.609 -34.594 -31.656 1 88.19 371 ASP A CA 1
ATOM 3022 C C . ASP A 1 371 ? -4.859 -33.344 -31.172 1 88.19 371 ASP A C 1
ATOM 3024 O O . ASP A 1 371 ? -4.918 -32.281 -31.812 1 88.19 371 ASP A O 1
ATOM 3028 N N . ASP A 1 372 ? -4.219 -33.438 -30.125 1 92.5 372 ASP A N 1
ATOM 3029 C CA . ASP A 1 372 ? -3.518 -32.281 -29.578 1 92.5 372 ASP A CA 1
ATOM 3030 C C . ASP A 1 372 ? -2.02 -32.562 -29.453 1 92.5 372 ASP A C 1
ATOM 3032 O O . ASP A 1 372 ? -1.447 -32.438 -28.359 1 92.5 372 ASP A O 1
ATOM 3036 N N . GLU A 1 373 ? -1.407 -32.844 -30.578 1 95.69 373 GLU A N 1
ATOM 3037 C CA . GLU A 1 373 ? 0.026 -33.125 -30.594 1 95.69 373 GLU A CA 1
ATOM 3038 C C . GLU A 1 373 ? 0.841 -31.828 -30.469 1 95.69 373 GLU A C 1
ATOM 3040 O O . GLU A 1 373 ? 0.379 -30.75 -30.859 1 95.69 373 GLU A O 1
ATOM 3045 N N . ALA A 1 374 ? 2.027 -31.984 -29.859 1 97.38 374 ALA A N 1
ATOM 3046 C CA . ALA A 1 374 ? 2.945 -30.844 -29.828 1 97.38 374 ALA A CA 1
ATOM 3047 C C . ALA A 1 374 ? 3.32 -30.406 -31.234 1 97.38 374 ALA A C 1
ATOM 3049 O O . ALA A 1 374 ? 3.482 -31.234 -32.125 1 97.38 374 ALA A O 1
ATOM 3050 N N . PRO A 1 375 ? 3.451 -29.094 -31.484 1 97.06 375 PRO A N 1
ATOM 3051 C CA . PRO A 1 375 ? 3.857 -28.641 -32.812 1 97.06 375 PRO A CA 1
ATOM 3052 C C . PRO A 1 375 ? 5.188 -29.25 -33.281 1 97.06 375 PRO A C 1
ATOM 3054 O O . PRO A 1 375 ? 6.141 -29.297 -32.5 1 97.06 375 PRO A O 1
ATOM 3057 N N . PRO A 1 376 ? 5.262 -29.656 -34.469 1 94.88 376 PRO A N 1
ATOM 3058 C CA . PRO A 1 376 ? 6.473 -30.328 -34.938 1 94.88 376 PRO A CA 1
ATOM 3059 C C . PRO A 1 376 ? 7.57 -29.344 -35.344 1 94.88 376 PRO A C 1
ATOM 3061 O O . PRO A 1 376 ? 7.32 -28.141 -35.469 1 94.88 376 PRO A O 1
ATOM 3064 N N . PHE A 1 377 ? 8.695 -29.922 -35.438 1 95.56 377 PHE A N 1
ATOM 3065 C CA . PHE A 1 377 ? 9.781 -29.172 -36.062 1 95.56 377 PHE A CA 1
ATOM 3066 C C . PHE A 1 377 ? 9.508 -28.984 -37.562 1 95.56 377 PHE A C 1
ATOM 3068 O O . PHE A 1 377 ? 9.25 -29.953 -38.281 1 95.56 377 PHE A O 1
ATOM 3075 N N . VAL A 1 378 ? 9.555 -27.75 -38 1 94.25 378 VAL A N 1
ATOM 3076 C CA . VAL A 1 378 ? 9.477 -27.391 -39.406 1 94.25 378 VAL A CA 1
ATOM 3077 C C . VAL A 1 378 ? 10.672 -26.531 -39.812 1 94.25 378 VAL A C 1
ATOM 3079 O O . VAL A 1 378 ? 10.844 -25.422 -39.281 1 94.25 378 VAL A O 1
ATOM 3082 N N . PRO A 1 379 ? 11.453 -27.031 -40.812 1 93.94 379 PRO A N 1
ATOM 3083 C CA . PRO A 1 379 ? 12.625 -26.234 -41.219 1 93.94 379 PRO A CA 1
ATOM 3084 C C . PRO A 1 379 ? 12.258 -24.812 -41.625 1 93.94 379 PRO A C 1
ATOM 3086 O O . PRO A 1 379 ? 11.32 -24.609 -42.406 1 93.94 379 PRO A O 1
ATOM 3089 N N . GLY A 1 380 ? 12.945 -23.875 -41.062 1 94.19 380 GLY A N 1
ATOM 3090 C CA . GLY A 1 380 ? 12.719 -22.469 -41.406 1 94.19 380 GLY A CA 1
ATOM 3091 C C . GLY A 1 380 ? 11.633 -21.828 -40.562 1 94.19 380 GLY A C 1
ATOM 3092 O O . GLY A 1 380 ? 11.453 -20.609 -40.594 1 94.19 380 GLY A O 1
ATOM 3093 N N . GLN A 1 381 ? 10.898 -22.641 -39.812 1 96.75 381 GLN A N 1
ATOM 3094 C CA . GLN A 1 381 ? 9.828 -22.141 -38.969 1 96.75 381 GLN A CA 1
ATOM 3095 C C . GLN A 1 381 ? 9.93 -22.703 -37.562 1 96.75 381 GLN A C 1
ATOM 3097 O O . GLN A 1 381 ? 8.93 -23.156 -37 1 96.75 381 GLN A O 1
ATOM 3102 N N . PHE A 1 382 ? 11.086 -22.875 -37.125 1 97.56 382 PHE A N 1
ATOM 3103 C CA . PHE A 1 382 ? 11.367 -23.406 -35.781 1 97.56 382 PHE A CA 1
ATOM 3104 C C . PHE A 1 382 ? 12.375 -22.531 -35.062 1 97.56 382 PHE A C 1
ATOM 3106 O O . PHE A 1 382 ? 13.391 -22.141 -35.625 1 97.56 382 PHE A O 1
ATOM 3113 N N . GLN A 1 383 ? 12.062 -22.141 -33.844 1 97.62 383 GLN A N 1
ATOM 3114 C CA . GLN A 1 383 ? 12.961 -21.391 -33 1 97.62 383 GLN A CA 1
ATOM 3115 C C . GLN A 1 383 ? 13.172 -22.109 -31.656 1 97.62 383 GLN A C 1
ATOM 3117 O O . GLN A 1 383 ? 12.211 -22.547 -31.031 1 97.62 383 GLN A O 1
ATOM 3122 N N . GLU A 1 384 ? 14.438 -22.266 -31.312 1 97.38 384 GLU A N 1
ATOM 3123 C CA . GLU A 1 384 ? 14.805 -22.859 -30.031 1 97.38 384 GLU A CA 1
ATOM 3124 C C . GLU A 1 384 ? 15.594 -21.859 -29.172 1 97.38 384 GLU A C 1
ATOM 3126 O O . GLU A 1 384 ? 16.547 -21.25 -29.656 1 97.38 384 GLU A O 1
ATOM 3131 N N . HIS A 1 385 ? 15.148 -21.656 -27.984 1 97.44 385 HIS A N 1
ATOM 3132 C CA . HIS A 1 385 ? 15.805 -20.734 -27.062 1 97.44 385 HIS A CA 1
ATOM 3133 C C . HIS A 1 385 ? 16.062 -21.391 -25.719 1 97.44 385 HIS A C 1
ATOM 3135 O O . HIS A 1 385 ? 15.258 -22.203 -25.25 1 97.44 385 HIS A O 1
ATOM 3141 N N . PHE A 1 386 ? 17.203 -21.078 -25.125 1 97.31 386 PHE A N 1
ATOM 3142 C CA . PHE A 1 386 ? 17.547 -21.531 -23.781 1 97.31 386 PHE A CA 1
ATOM 3143 C C . PHE A 1 386 ? 17.391 -20.391 -22.781 1 97.31 386 PHE A C 1
ATOM 3145 O O . PHE A 1 386 ? 17.984 -19.328 -22.938 1 97.31 386 PHE A O 1
ATOM 3152 N N . LEU A 1 387 ? 16.547 -20.594 -21.781 1 97.5 387 LEU A N 1
ATOM 3153 C CA . LEU A 1 387 ? 16.297 -19.625 -20.734 1 97.5 387 LEU A CA 1
ATOM 3154 C C . LEU A 1 387 ? 16.672 -20.188 -19.359 1 97.5 387 LEU A C 1
ATOM 3156 O O . LEU A 1 387 ? 15.984 -21.078 -18.859 1 97.5 387 LEU A O 1
ATOM 3160 N N . ASN A 1 388 ? 17.688 -19.656 -18.766 1 96.38 388 ASN A N 1
ATOM 3161 C CA . ASN A 1 388 ? 18.109 -20.109 -17.438 1 96.38 388 ASN A CA 1
ATOM 3162 C C . ASN A 1 388 ? 17.547 -19.203 -16.344 1 96.38 388 ASN A C 1
ATOM 3164 O O . ASN A 1 388 ? 17.797 -18 -16.328 1 96.38 388 ASN A O 1
ATOM 3168 N N . PHE A 1 389 ? 16.781 -19.766 -15.516 1 96.19 389 PHE A N 1
ATOM 3169 C CA . PHE A 1 389 ? 16.234 -19.094 -14.344 1 96.19 389 PHE A CA 1
ATOM 3170 C C . PHE A 1 389 ? 17.094 -19.359 -13.117 1 96.19 389 PHE A C 1
ATOM 3172 O O . PHE A 1 389 ? 17.047 -20.453 -12.539 1 96.19 389 PHE A O 1
ATOM 3179 N N . ALA A 1 390 ? 17.828 -18.375 -12.742 1 92.38 390 ALA A N 1
ATOM 3180 C CA . ALA A 1 390 ? 18.797 -18.516 -11.664 1 92.38 390 ALA A CA 1
ATOM 3181 C C . ALA A 1 390 ? 19.109 -17.172 -11.023 1 92.38 390 ALA A C 1
ATOM 3183 O O . ALA A 1 390 ? 18.547 -16.156 -11.406 1 92.38 390 ALA A O 1
ATOM 3184 N N . PHE A 1 391 ? 19.922 -17.25 -10 1 87.94 391 PHE A N 1
ATOM 3185 C CA . PHE A 1 391 ? 20.266 -16.031 -9.266 1 87.94 391 PHE A CA 1
ATOM 3186 C C . PHE A 1 391 ? 21.641 -15.516 -9.703 1 87.94 391 PHE A C 1
ATOM 3188 O O . PHE A 1 391 ? 22.578 -16.297 -9.859 1 87.94 391 PHE A O 1
ATOM 3195 N N . THR A 1 392 ? 21.719 -14.32 -10.086 1 84.25 392 THR A N 1
ATOM 3196 C CA . THR A 1 392 ? 22.984 -13.609 -10.234 1 84.25 392 THR A CA 1
ATOM 3197 C C . THR A 1 392 ? 23.297 -12.797 -8.977 1 84.25 392 THR A C 1
ATOM 3199 O O . THR A 1 392 ? 22.688 -11.75 -8.742 1 84.25 392 THR A O 1
ATOM 3202 N N . GLY A 1 393 ? 24.203 -13.281 -8.281 1 76 393 GLY A N 1
ATOM 3203 C CA . GLY A 1 393 ? 24.297 -12.742 -6.934 1 76 393 GLY A CA 1
ATOM 3204 C C . GLY A 1 393 ? 23.062 -13.008 -6.086 1 76 393 GLY A C 1
ATOM 3205 O O . GLY A 1 393 ? 22.688 -14.164 -5.887 1 76 393 GLY A O 1
ATOM 3206 N N . ARG A 1 394 ? 22.406 -11.875 -5.707 1 75.81 394 ARG A N 1
ATOM 3207 C CA . ARG A 1 394 ? 21.219 -12.031 -4.883 1 75.81 394 ARG A CA 1
ATOM 3208 C C . ARG A 1 394 ? 19.953 -11.781 -5.703 1 75.81 394 ARG A C 1
ATOM 3210 O O . ARG A 1 394 ? 18.844 -11.938 -5.199 1 75.81 394 ARG A O 1
ATOM 3217 N N . ASN A 1 395 ? 20.156 -11.555 -6.957 1 85.75 395 ASN A N 1
ATOM 3218 C CA . ASN A 1 395 ? 19.016 -11.125 -7.746 1 85.75 395 ASN A CA 1
ATOM 3219 C C . ASN A 1 395 ? 18.484 -12.25 -8.625 1 85.75 395 ASN A C 1
ATOM 3221 O O . ASN A 1 395 ? 19.25 -12.875 -9.367 1 85.75 395 ASN A O 1
ATOM 3225 N N . PRO A 1 396 ? 17.234 -12.539 -8.508 1 91.5 396 PRO A N 1
ATOM 3226 C CA . PRO A 1 396 ? 16.625 -13.461 -9.477 1 91.5 396 PRO A CA 1
ATOM 3227 C C . PRO A 1 396 ? 16.672 -12.922 -10.898 1 91.5 396 PRO A C 1
ATOM 3229 O O . PRO A 1 396 ? 16.406 -11.742 -11.125 1 91.5 396 PRO A O 1
ATOM 3232 N N . SER A 1 397 ? 17.016 -13.758 -11.875 1 93.81 397 SER A N 1
ATOM 3233 C CA . SER A 1 397 ? 17.234 -13.281 -13.234 1 93.81 397 SER A CA 1
ATOM 3234 C C . SER A 1 397 ? 16.922 -14.375 -14.258 1 93.81 397 SER A C 1
ATOM 3236 O O . SER A 1 397 ? 16.688 -15.531 -13.883 1 93.81 397 SER A O 1
ATOM 3238 N N . VAL A 1 398 ? 16.781 -14.008 -15.445 1 96.12 398 VAL A N 1
ATOM 3239 C CA . VAL A 1 398 ? 16.719 -14.914 -16.594 1 96.12 398 VAL A CA 1
ATOM 3240 C C . VAL A 1 398 ? 17.922 -14.664 -17.516 1 96.12 398 VAL A C 1
ATOM 3242 O O . VAL A 1 398 ? 18.062 -13.578 -18.078 1 96.12 398 VAL A O 1
ATOM 3245 N N . ASN A 1 399 ? 18.766 -15.695 -17.688 1 93.94 399 ASN A N 1
ATOM 3246 C CA . ASN A 1 399 ? 20 -15.562 -18.469 1 93.94 399 ASN A CA 1
ATOM 3247 C C . ASN A 1 399 ? 20.828 -14.367 -18 1 93.94 399 ASN A C 1
ATOM 3249 O O . ASN A 1 399 ? 21.328 -13.602 -18.828 1 93.94 399 ASN A O 1
ATOM 3253 N N . GLY A 1 400 ? 20.75 -14.148 -16.703 1 92.12 400 GLY A N 1
ATOM 3254 C CA . GLY A 1 400 ? 21.594 -13.117 -16.109 1 92.12 400 GLY A CA 1
ATOM 3255 C C . GLY A 1 400 ? 20.938 -11.742 -16.109 1 92.12 400 GLY A C 1
ATOM 3256 O O . GLY A 1 400 ? 21.453 -10.805 -15.492 1 92.12 400 GLY A O 1
ATOM 3257 N N . ASN A 1 401 ? 19.828 -11.594 -16.781 1 94.31 401 ASN A N 1
ATOM 3258 C CA . ASN A 1 401 ? 19.141 -10.312 -16.844 1 94.31 401 ASN A CA 1
ATOM 3259 C C . ASN A 1 401 ? 18.094 -10.188 -15.742 1 94.31 401 ASN A C 1
ATOM 3261 O O . ASN A 1 401 ? 17.172 -11.016 -15.656 1 94.31 401 ASN A O 1
ATOM 3265 N N . VAL A 1 402 ? 18.266 -9.156 -14.883 1 94.75 402 VAL A N 1
ATOM 3266 C CA . VAL A 1 402 ? 17.219 -8.797 -13.93 1 94.75 402 VAL A CA 1
ATOM 3267 C C . VAL A 1 402 ? 16.156 -7.938 -14.625 1 94.75 402 VAL A C 1
ATOM 3269 O O . VAL A 1 402 ? 16.453 -6.836 -15.094 1 94.75 402 VAL A O 1
ATOM 3272 N N . PHE A 1 403 ? 15 -8.398 -14.664 1 96.38 403 PHE A N 1
ATOM 3273 C CA . PHE A 1 403 ? 13.938 -7.746 -15.43 1 96.38 403 PHE A CA 1
ATOM 3274 C C . PHE A 1 403 ? 13.539 -6.43 -14.766 1 96.38 403 PHE A C 1
ATOM 3276 O O . PHE A 1 403 ? 13.203 -6.402 -13.578 1 96.38 403 PHE A O 1
ATOM 3283 N N . ARG A 1 404 ? 13.5 -5.445 -15.5 1 95.31 404 ARG A N 1
ATOM 3284 C CA . ARG A 1 404 ? 12.992 -4.148 -15.062 1 95.31 404 ARG A CA 1
ATOM 3285 C C . ARG A 1 404 ? 11.648 -3.84 -15.711 1 95.31 404 ARG A C 1
ATOM 3287 O O . ARG A 1 404 ? 11.547 -3.744 -16.938 1 95.31 404 ARG A O 1
ATOM 3294 N N . MET A 1 405 ? 10.633 -3.695 -14.859 1 95.25 405 MET A N 1
ATOM 3295 C CA . MET A 1 405 ? 9.328 -3.295 -15.383 1 95.25 405 MET A CA 1
ATOM 3296 C C . MET A 1 405 ? 9.398 -1.911 -16.016 1 95.25 405 MET A C 1
ATOM 3298 O O . MET A 1 405 ? 10.039 -1.007 -15.484 1 95.25 405 MET A O 1
ATOM 3302 N N . PRO A 1 406 ? 8.844 -1.756 -17.219 1 95.94 406 PRO A N 1
ATOM 3303 C CA . PRO A 1 406 ? 8.789 -0.407 -17.781 1 95.94 406 PRO A CA 1
ATOM 3304 C C . PRO A 1 406 ? 7.914 0.543 -16.969 1 95.94 406 PRO A C 1
ATOM 3306 O O . PRO A 1 406 ? 7.207 0.108 -16.062 1 95.94 406 PRO A O 1
ATOM 3309 N N . SER A 1 407 ? 7.961 1.822 -17.328 1 94.06 407 SER A N 1
ATOM 3310 C CA . SER A 1 407 ? 7.152 2.824 -16.641 1 94.06 407 SER A CA 1
ATOM 3311 C C . SER A 1 407 ? 5.934 3.213 -17.469 1 94.06 407 SER A C 1
ATOM 3313 O O . SER A 1 407 ? 5.188 4.121 -17.094 1 94.06 407 SER A O 1
ATOM 3315 N N . VAL A 1 408 ? 5.797 2.645 -18.625 1 95.5 408 VAL A N 1
ATOM 3316 C CA . VAL A 1 408 ? 4.656 2.814 -19.516 1 95.5 408 VAL A CA 1
ATOM 3317 C C . VAL A 1 408 ? 4.156 1.448 -19.984 1 95.5 408 VAL A C 1
ATOM 3319 O O . VAL A 1 408 ? 4.797 0.426 -19.719 1 95.5 408 VAL A O 1
ATOM 3322 N N . SER A 1 409 ? 3.016 1.373 -20.594 1 95.81 409 SER A N 1
ATOM 3323 C CA . SER A 1 409 ? 2.523 0.123 -21.156 1 95.81 409 SER A CA 1
ATOM 3324 C C . SER A 1 409 ? 3.318 -0.272 -22.406 1 95.81 409 SER A C 1
ATOM 3326 O O . SER A 1 409 ? 3.096 0.269 -23.484 1 95.81 409 SER A O 1
ATOM 3328 N N . ALA A 1 410 ? 4.094 -1.236 -22.281 1 97 410 ALA A N 1
ATOM 3329 C CA . ALA A 1 410 ? 4.992 -1.639 -23.359 1 97 410 ALA A CA 1
ATOM 3330 C C . ALA A 1 410 ? 4.211 -2.059 -24.609 1 97 410 ALA A C 1
ATOM 3332 O O . ALA A 1 410 ? 4.66 -1.849 -25.734 1 97 410 ALA A O 1
ATOM 3333 N N . LEU A 1 411 ? 3.082 -2.65 -24.406 1 97.38 411 LEU A N 1
ATOM 3334 C CA . LEU A 1 411 ? 2.256 -3.125 -25.516 1 97.38 411 LEU A CA 1
ATOM 3335 C C . LEU A 1 411 ? 1.67 -1.956 -26.297 1 97.38 411 LEU A C 1
ATOM 3337 O O . LEU A 1 411 ? 1.665 -1.97 -27.531 1 97.38 411 LEU A O 1
ATOM 3341 N N . THR A 1 412 ? 1.175 -0.875 -25.594 1 95 412 THR A N 1
ATOM 3342 C CA . THR A 1 412 ? 0.418 0.184 -26.266 1 95 412 THR A CA 1
ATOM 3343 C C . THR A 1 412 ? 1.277 1.433 -26.438 1 95 412 THR A C 1
ATOM 3345 O O . THR A 1 412 ? 0.925 2.332 -27.203 1 95 412 THR A O 1
ATOM 3348 N N . GLN A 1 413 ? 2.396 1.51 -25.734 1 94.5 413 GLN A N 1
ATOM 3349 C CA . GLN A 1 413 ? 3.328 2.629 -25.844 1 94.5 413 GLN A CA 1
ATOM 3350 C C . GLN A 1 413 ? 4.754 2.139 -26.078 1 94.5 413 GLN A C 1
ATOM 3352 O O . GLN A 1 413 ? 5.676 2.523 -25.359 1 94.5 413 GLN A O 1
ATOM 3357 N N . PRO A 1 414 ? 4.961 1.326 -27.109 1 94.81 414 PRO A N 1
ATOM 3358 C CA . PRO A 1 414 ? 6.258 0.674 -27.297 1 94.81 414 PRO A CA 1
ATOM 3359 C C . PRO A 1 414 ? 7.395 1.673 -27.516 1 94.81 414 PRO A C 1
ATOM 3361 O O . PRO A 1 414 ? 8.523 1.428 -27.078 1 94.81 414 PRO A O 1
ATOM 3364 N N . GLN A 1 415 ? 7.172 2.832 -28.109 1 94.31 415 GLN A N 1
ATOM 3365 C CA . GLN A 1 415 ? 8.219 3.797 -28.422 1 94.31 415 GLN A CA 1
ATOM 3366 C C . GLN A 1 415 ? 8.695 4.527 -27.172 1 94.31 415 GLN A C 1
ATOM 3368 O O . GLN A 1 415 ? 9.75 5.156 -27.172 1 94.31 415 GLN A O 1
ATOM 3373 N N . GLU A 1 416 ? 7.914 4.418 -26.141 1 93.88 416 GLU A N 1
ATOM 3374 C CA . GLU A 1 416 ? 8.211 5.188 -24.938 1 93.88 416 GLU A CA 1
ATOM 3375 C C . GLU A 1 416 ? 8.891 4.32 -23.875 1 93.88 416 GLU A C 1
ATOM 3377 O O . GLU A 1 416 ? 9.211 4.793 -22.781 1 93.88 416 GLU A O 1
ATOM 3382 N N . VAL A 1 417 ? 9.141 3.074 -24.172 1 95.31 417 VAL A N 1
ATOM 3383 C CA . VAL A 1 417 ? 9.836 2.193 -23.234 1 95.31 417 VAL A CA 1
ATOM 3384 C C . VAL A 1 417 ? 11.32 2.541 -23.219 1 95.31 417 VAL A C 1
ATOM 3386 O O . VAL A 1 417 ? 12.047 2.262 -24.172 1 95.31 417 VAL A O 1
ATOM 3389 N N . GLU A 1 418 ? 11.789 3.039 -22.109 1 92.12 418 GLU A N 1
ATOM 3390 C CA . GLU A 1 418 ? 13.164 3.516 -22 1 92.12 418 GLU A CA 1
ATOM 3391 C C . GLU A 1 418 ? 14.07 2.451 -21.375 1 92.12 418 GLU A C 1
ATOM 3393 O O . GLU A 1 418 ? 15.297 2.545 -21.453 1 92.12 418 GLU A O 1
ATOM 3398 N N . SER A 1 419 ? 13.531 1.437 -20.875 1 93.12 419 SER A N 1
ATOM 3399 C CA . SER A 1 419 ? 14.305 0.478 -20.094 1 93.12 419 SER A CA 1
ATOM 3400 C C . SER A 1 419 ? 14.672 -0.748 -20.922 1 93.12 419 SER A C 1
ATOM 3402 O O . SER A 1 419 ? 15.062 -1.781 -20.375 1 93.12 419 SER A O 1
ATOM 3404 N N . ARG A 1 420 ? 14.625 -0.723 -22.25 1 93.12 420 ARG A N 1
ATOM 3405 C CA . ARG A 1 420 ? 14.938 -1.867 -23.109 1 93.12 420 ARG A CA 1
ATOM 3406 C C . ARG A 1 420 ? 16.406 -2.256 -22.984 1 93.12 420 ARG A C 1
ATOM 3408 O O . ARG A 1 420 ? 17.266 -1.402 -22.734 1 93.12 420 ARG A O 1
ATOM 3415 N N . CYS A 1 421 ? 16.625 -3.625 -23.125 1 90.94 421 CYS A N 1
ATOM 3416 C CA . CYS A 1 421 ? 18 -4.094 -23.094 1 90.94 421 CYS A CA 1
ATOM 3417 C C . CYS A 1 421 ? 18.75 -3.668 -24.344 1 90.94 421 CYS A C 1
ATOM 3419 O O . CYS A 1 421 ? 18.188 -3.662 -25.438 1 90.94 421 CYS A O 1
ATOM 3421 N N . HIS A 1 422 ? 20 -3.207 -24.094 1 83.94 422 HIS A N 1
ATOM 3422 C CA . HIS A 1 422 ? 20.891 -2.922 -25.203 1 83.94 422 HIS A CA 1
ATOM 3423 C C . HIS A 1 422 ? 21.859 -4.078 -25.453 1 83.94 422 HIS A C 1
ATOM 3425 O O . HIS A 1 422 ? 23.031 -4 -25.094 1 83.94 422 HIS A O 1
ATOM 3431 N N . GLY A 1 423 ? 21.406 -5.301 -25.781 1 78.31 423 GLY A N 1
ATOM 3432 C CA . GLY A 1 423 ? 22.219 -6.484 -26.016 1 78.31 423 GLY A CA 1
ATOM 3433 C C . GLY A 1 423 ? 22.109 -7.5 -24.891 1 78.31 423 GLY A C 1
ATOM 3434 O O . GLY A 1 423 ? 21.281 -7.359 -24 1 78.31 423 GLY A O 1
ATOM 3435 N N . GLY A 1 424 ? 22.812 -8.5 -25 1 75.75 424 GLY A N 1
ATOM 3436 C CA . GLY A 1 424 ? 22.828 -9.523 -23.969 1 75.75 424 GLY A CA 1
ATOM 3437 C C . GLY A 1 424 ? 23.625 -9.117 -22.734 1 75.75 424 GLY A C 1
ATOM 3438 O O . GLY A 1 424 ? 24.438 -8.195 -22.797 1 75.75 424 GLY A O 1
ATOM 3439 N N . CYS A 1 425 ? 23.266 -9.734 -21.656 1 80.19 425 CYS A N 1
ATOM 3440 C CA . CYS A 1 425 ? 23.984 -9.461 -20.406 1 80.19 425 CYS A CA 1
ATOM 3441 C C . CYS A 1 425 ? 25.344 -10.156 -20.406 1 80.19 425 CYS A C 1
ATOM 3443 O O . CYS A 1 425 ? 25.422 -11.359 -20.656 1 80.19 425 CYS A O 1
ATOM 3445 N N . ARG A 1 426 ? 26.438 -9.359 -20.156 1 74.75 426 ARG A N 1
ATOM 3446 C CA . ARG A 1 426 ? 27.781 -9.93 -20.047 1 74.75 426 ARG A CA 1
ATOM 3447 C C . ARG A 1 426 ? 28.016 -10.531 -18.656 1 74.75 426 ARG A C 1
ATOM 3449 O O . ARG A 1 426 ? 27.531 -10 -17.656 1 74.75 426 ARG A O 1
ATOM 3456 N N . VAL A 1 427 ? 28.672 -11.641 -18.797 1 68.69 427 VAL A N 1
ATOM 3457 C CA . VAL A 1 427 ? 28.984 -12.328 -17.547 1 68.69 427 VAL A CA 1
ATOM 3458 C C . VAL A 1 427 ? 29.656 -11.367 -16.578 1 68.69 427 VAL A C 1
ATOM 3460 O O . VAL A 1 427 ? 30.609 -10.664 -16.953 1 68.69 427 VAL A O 1
ATOM 3463 N N . GLY A 1 428 ? 29.188 -11.406 -15.383 1 65.19 428 GLY A N 1
ATOM 3464 C CA . GLY A 1 428 ? 29.75 -10.547 -14.352 1 65.19 428 GLY A CA 1
ATOM 3465 C C . GLY A 1 428 ? 29.078 -9.195 -14.273 1 65.19 428 GLY A C 1
ATOM 3466 O O . GLY A 1 428 ? 29.297 -8.445 -13.312 1 65.19 428 GLY A O 1
ATOM 3467 N N . ALA A 1 429 ? 28.297 -8.883 -15.32 1 74.25 429 ALA A N 1
ATOM 3468 C CA . ALA A 1 429 ? 27.641 -7.582 -15.32 1 74.25 429 ALA A CA 1
ATOM 3469 C C . ALA A 1 429 ? 26.281 -7.656 -14.625 1 74.25 429 ALA A C 1
ATOM 3471 O O . ALA A 1 429 ? 25.703 -8.742 -14.5 1 74.25 429 ALA A O 1
ATOM 3472 N N . SER A 1 430 ? 26.031 -6.594 -13.945 1 73.5 430 SER A N 1
ATOM 3473 C CA . SER A 1 430 ? 24.672 -6.434 -13.445 1 73.5 430 SER A CA 1
ATOM 3474 C C . SER A 1 430 ? 23.75 -5.883 -14.523 1 73.5 430 SER A C 1
ATOM 3476 O O . SER A 1 430 ? 23.906 -4.746 -14.969 1 73.5 430 SER A O 1
ATOM 3478 N N . CYS A 1 431 ? 22.984 -6.703 -15.117 1 88.56 431 CYS A N 1
ATOM 3479 C CA . CYS A 1 431 ? 22.094 -6.277 -16.188 1 88.56 431 CYS A CA 1
ATOM 3480 C C . CYS A 1 431 ? 20.656 -6.148 -15.672 1 88.56 431 CYS A C 1
ATOM 3482 O O . CYS A 1 431 ? 20.078 -7.125 -15.203 1 88.56 431 CYS A O 1
ATOM 3484 N N . LYS A 1 432 ? 20.203 -4.945 -15.648 1 93.19 432 LYS A N 1
ATOM 3485 C CA . LYS A 1 432 ? 18.812 -4.68 -15.281 1 93.19 432 LYS A CA 1
ATOM 3486 C C . LYS A 1 432 ? 18.094 -3.9 -16.375 1 93.19 432 LYS A C 1
ATOM 3488 O O . LYS A 1 432 ? 18.406 -2.732 -16.625 1 93.19 432 LYS A O 1
ATOM 3493 N N . CYS A 1 433 ? 17.188 -4.555 -17.078 1 95.44 433 CYS A N 1
ATOM 3494 C CA . CYS A 1 433 ? 16.484 -3.959 -18.203 1 95.44 433 CYS A CA 1
ATOM 3495 C C . CYS A 1 433 ? 15.203 -4.73 -18.516 1 95.44 433 CYS A C 1
ATOM 3497 O O . CYS A 1 433 ? 14.945 -5.777 -17.922 1 95.44 433 CYS A O 1
ATOM 3499 N N . THR A 1 434 ? 14.391 -4.172 -19.375 1 96.44 434 THR A N 1
ATOM 3500 C CA . THR A 1 434 ? 13.219 -4.887 -19.859 1 96.44 434 THR A CA 1
ATOM 3501 C C . THR A 1 434 ? 13.602 -5.887 -20.938 1 96.44 434 THR A C 1
ATOM 3503 O O . THR A 1 434 ? 13.484 -5.598 -22.141 1 96.44 434 THR A O 1
ATOM 3506 N N . HIS A 1 435 ? 14.047 -7.035 -20.469 1 95.06 435 HIS A N 1
ATOM 3507 C CA . HIS A 1 435 ? 14.539 -8.078 -21.359 1 95.06 435 HIS A CA 1
ATOM 3508 C C . HIS A 1 435 ? 13.391 -8.742 -22.125 1 95.06 435 HIS A C 1
ATOM 3510 O O . HIS A 1 435 ? 12.336 -9.016 -21.547 1 95.06 435 HIS A O 1
ATOM 3516 N N . SER A 1 436 ? 13.617 -8.898 -23.453 1 95.75 436 SER A N 1
ATOM 3517 C CA . SER A 1 436 ? 12.586 -9.492 -24.297 1 95.75 436 SER A CA 1
ATOM 3518 C C . SER A 1 436 ? 13.18 -10.492 -25.281 1 95.75 436 SER A C 1
ATOM 3520 O O . SER A 1 436 ? 14.32 -10.344 -25.719 1 95.75 436 SER A O 1
ATOM 3522 N N . LEU A 1 437 ? 12.469 -11.516 -25.5 1 95.88 437 LEU A N 1
ATOM 3523 C CA . LEU A 1 437 ? 12.758 -12.523 -26.516 1 95.88 437 LEU A CA 1
ATOM 3524 C C . LEU A 1 437 ? 11.859 -12.344 -27.734 1 95.88 437 LEU A C 1
ATOM 3526 O O . LEU A 1 437 ? 10.633 -12.273 -27.594 1 95.88 437 LEU A O 1
ATOM 3530 N N . GLN A 1 438 ? 12.453 -12.266 -28.922 1 96 438 GLN A N 1
ATOM 3531 C CA . GLN A 1 438 ? 11.68 -12.086 -30.141 1 96 438 GLN A CA 1
ATOM 3532 C C . GLN A 1 438 ? 11.273 -13.438 -30.734 1 96 438 GLN A C 1
ATOM 3534 O O . GLN A 1 438 ? 12.117 -14.32 -30.906 1 96 438 GLN A O 1
ATOM 3539 N N . ILE A 1 439 ? 10.031 -13.633 -30.984 1 96.62 439 ILE A N 1
ATOM 3540 C CA . ILE A 1 439 ? 9.586 -14.828 -31.688 1 96.62 439 ILE A CA 1
ATOM 3541 C C . ILE A 1 439 ? 8.758 -14.43 -32.906 1 96.62 439 ILE A C 1
ATOM 3543 O O . ILE A 1 439 ? 8 -13.461 -32.875 1 96.62 439 ILE A O 1
ATOM 3547 N N . ASP A 1 440 ? 8.852 -15.211 -33.938 1 96.44 440 ASP A N 1
ATOM 3548 C CA . ASP A 1 440 ? 8.25 -14.859 -35.219 1 96.44 440 ASP A CA 1
ATOM 3549 C C . ASP A 1 440 ? 6.938 -15.617 -35.438 1 96.44 440 ASP A C 1
ATOM 3551 O O . ASP A 1 440 ? 6.773 -16.734 -34.938 1 96.44 440 ASP A O 1
ATOM 3555 N N . LYS A 1 441 ? 6.133 -14.992 -36.219 1 95 441 LYS A N 1
ATOM 3556 C CA . LYS A 1 441 ? 4.797 -15.516 -36.469 1 95 441 LYS A CA 1
ATOM 3557 C C . LYS A 1 441 ? 4.867 -16.922 -37.094 1 95 441 LYS A C 1
ATOM 3559 O O . LYS A 1 441 ? 5.695 -17.172 -37.969 1 95 441 LYS A O 1
ATOM 3564 N N . ARG A 1 442 ? 4.109 -17.844 -36.594 1 94.38 442 ARG A N 1
ATOM 3565 C CA . ARG A 1 442 ? 3.836 -19.172 -37.125 1 94.38 442 ARG A CA 1
ATOM 3566 C C . ARG A 1 442 ? 4.984 -20.125 -36.812 1 94.38 442 ARG A C 1
ATOM 3568 O O . ARG A 1 442 ? 4.91 -21.328 -37.125 1 94.38 442 ARG A O 1
ATOM 3575 N N . ASN A 1 443 ? 5.941 -19.719 -36.156 1 97.25 443 ASN A N 1
ATOM 3576 C CA . ASN A 1 443 ? 7.023 -20.609 -35.781 1 97.25 443 ASN A CA 1
ATOM 3577 C C . ASN A 1 443 ? 6.59 -21.578 -34.688 1 97.25 443 ASN A C 1
ATOM 3579 O O . ASN A 1 443 ? 5.746 -21.234 -33.844 1 97.25 443 ASN A O 1
ATOM 3583 N N . THR A 1 444 ? 7.102 -22.812 -34.812 1 98.06 444 THR A N 1
ATOM 3584 C CA . THR A 1 444 ? 7.184 -23.641 -33.594 1 98.06 444 THR A CA 1
ATOM 3585 C C . THR A 1 444 ? 8.289 -23.141 -32.688 1 98.06 444 THR A C 1
ATOM 3587 O O . THR A 1 444 ? 9.453 -23.062 -33.094 1 98.06 444 THR A O 1
ATOM 3590 N N . VAL A 1 445 ? 7.902 -22.781 -31.516 1 98.44 445 VAL A N 1
ATOM 3591 C CA . VAL A 1 445 ? 8.859 -22.25 -30.562 1 98.44 445 VAL A CA 1
ATOM 3592 C C . VAL A 1 445 ? 9.133 -23.297 -29.469 1 98.44 445 VAL A C 1
ATOM 3594 O O . VAL A 1 445 ? 8.203 -23.797 -28.844 1 98.44 445 VAL A O 1
ATOM 3597 N N . GLN A 1 446 ? 10.398 -23.656 -29.328 1 98.5 446 GLN A N 1
ATOM 3598 C CA . GLN A 1 446 ? 10.852 -24.516 -28.25 1 98.5 446 GLN A CA 1
ATOM 3599 C C . GLN A 1 446 ? 11.664 -23.719 -27.219 1 98.5 446 GLN A C 1
ATOM 3601 O O . GLN A 1 446 ? 12.656 -23.078 -27.578 1 98.5 446 GLN A O 1
ATOM 3606 N N . LEU A 1 447 ? 11.211 -23.688 -26.016 1 98.62 447 LEU A N 1
ATOM 3607 C CA . LEU A 1 447 ? 11.961 -23.094 -24.922 1 98.62 447 LEU A CA 1
ATOM 3608 C C . LEU A 1 447 ? 12.539 -24.172 -24.016 1 98.62 447 LEU A C 1
ATOM 3610 O O . LEU A 1 447 ? 11.828 -25.078 -23.594 1 98.62 447 LEU A O 1
ATOM 3614 N N . VAL A 1 448 ? 13.789 -24.094 -23.797 1 98.5 448 VAL A N 1
ATOM 3615 C CA . VAL A 1 448 ? 14.453 -24.906 -22.781 1 98.5 448 VAL A CA 1
ATOM 3616 C C . VAL A 1 448 ? 14.625 -24.094 -21.5 1 98.5 448 VAL A C 1
ATOM 3618 O O . VAL A 1 448 ? 15.555 -23.297 -21.375 1 98.5 448 VAL A O 1
ATOM 3621 N N . LEU A 1 449 ? 13.742 -24.344 -20.578 1 98.44 449 LEU A N 1
ATOM 3622 C CA . LEU A 1 449 ? 13.789 -23.672 -19.281 1 98.44 449 LEU A CA 1
ATOM 3623 C C . LEU A 1 449 ? 14.719 -24.422 -18.328 1 98.44 449 LEU A C 1
ATOM 3625 O O . LEU A 1 449 ? 14.547 -25.625 -18.078 1 98.44 449 LEU A O 1
ATOM 3629 N N . SER A 1 450 ? 15.703 -23.703 -17.781 1 97.5 450 SER A N 1
ATOM 3630 C CA . SER A 1 450 ? 16.656 -24.422 -16.953 1 97.5 450 SER A CA 1
ATOM 3631 C C . SER A 1 450 ? 16.906 -23.672 -15.641 1 97.5 450 SER A C 1
ATOM 3633 O O . SER A 1 450 ? 16.547 -22.5 -15.508 1 97.5 450 SER A O 1
ATOM 3635 N N . ASN A 1 451 ? 17.344 -24.328 -14.68 1 95.19 451 ASN A N 1
ATOM 3636 C CA . ASN A 1 451 ? 17.844 -23.906 -13.375 1 95.19 451 ASN A CA 1
ATOM 3637 C C . ASN A 1 451 ? 19.188 -24.531 -13.062 1 95.19 451 ASN A C 1
ATOM 3639 O O . ASN A 1 451 ? 19.266 -25.5 -12.305 1 95.19 451 ASN A O 1
ATOM 3643 N N . LEU A 1 452 ? 20.156 -23.984 -13.734 1 95 452 LEU A N 1
ATOM 3644 C CA . LEU A 1 452 ? 21.5 -24.578 -13.75 1 95 452 LEU A CA 1
ATOM 3645 C C . LEU A 1 452 ? 22.547 -23.531 -13.438 1 95 452 LEU A C 1
ATOM 3647 O O . LEU A 1 452 ? 22.266 -22.328 -13.453 1 95 452 LEU A O 1
ATOM 3651 N N . GLY A 1 453 ? 23.703 -24.047 -13.125 1 92.88 453 GLY A N 1
ATOM 3652 C CA . GLY A 1 453 ? 24.859 -23.188 -12.93 1 92.88 453 GLY A CA 1
ATOM 3653 C C . GLY A 1 453 ? 25.047 -22.766 -11.484 1 92.88 453 GLY A C 1
ATOM 3654 O O . GLY A 1 453 ? 24.438 -23.328 -10.578 1 92.88 453 GLY A O 1
ATOM 3655 N N . MET A 1 454 ? 25.906 -21.734 -11.297 1 88.88 454 MET A N 1
ATOM 3656 C CA . MET A 1 454 ? 26.281 -21.266 -9.969 1 88.88 454 MET A CA 1
ATOM 3657 C C . MET A 1 454 ? 25.094 -20.609 -9.266 1 88.88 454 MET A C 1
ATOM 3659 O O . MET A 1 454 ? 25 -20.641 -8.039 1 88.88 454 MET A O 1
ATOM 3663 N N . GLY A 1 455 ? 24.25 -20.109 -10.023 1 87.25 455 GLY A N 1
ATOM 3664 C CA . GLY A 1 455 ? 23.125 -19.406 -9.445 1 87.25 455 GLY A CA 1
ATOM 3665 C C . GLY A 1 455 ? 21.906 -20.281 -9.266 1 87.25 455 GLY A C 1
ATOM 3666 O O . GLY A 1 455 ? 20.844 -19.797 -8.828 1 87.25 455 GLY A O 1
ATOM 3667 N N . ALA A 1 456 ? 22.062 -21.547 -9.531 1 88.88 456 ALA A N 1
ATOM 3668 C CA . ALA A 1 456 ? 20.922 -22.453 -9.422 1 88.88 456 ALA A CA 1
ATOM 3669 C C . ALA A 1 456 ? 20.484 -22.609 -7.969 1 88.88 456 ALA A C 1
ATOM 3671 O O . ALA A 1 456 ? 21.266 -22.391 -7.047 1 88.88 456 ALA A O 1
ATOM 3672 N N . GLY A 1 457 ? 19.234 -22.797 -7.84 1 81.88 457 GLY A N 1
ATOM 3673 C CA . GLY A 1 457 ? 18.641 -23 -6.527 1 81.88 457 GLY A CA 1
ATOM 3674 C C . GLY A 1 457 ? 17.141 -22.844 -6.52 1 81.88 457 GLY A C 1
ATOM 3675 O O . GLY A 1 457 ? 16.562 -22.328 -7.477 1 81.88 457 GLY A O 1
ATOM 3676 N N . TRP A 1 458 ? 16.656 -23.391 -5.605 1 78.31 458 TRP A N 1
ATOM 3677 C CA . TRP A 1 458 ? 15.203 -23.281 -5.449 1 78.31 458 TRP A CA 1
ATOM 3678 C C . TRP A 1 458 ? 14.484 -23.844 -6.668 1 78.31 458 TRP A C 1
ATOM 3680 O O . TRP A 1 458 ? 15.117 -24.156 -7.68 1 78.31 458 TRP A O 1
ATOM 3690 N N . PHE A 1 459 ? 13.195 -24.188 -6.629 1 84.75 459 PHE A N 1
ATOM 3691 C CA . PHE A 1 459 ? 12.344 -24.562 -7.75 1 84.75 459 PHE A CA 1
ATOM 3692 C C . PHE A 1 459 ? 11.562 -23.359 -8.266 1 84.75 459 PHE A C 1
ATOM 3694 O O . PHE A 1 459 ? 11.188 -22.484 -7.492 1 84.75 459 PHE A O 1
ATOM 3701 N N . HIS A 1 460 ? 11.539 -23.281 -9.586 1 93.12 460 HIS A N 1
ATOM 3702 C CA . HIS A 1 460 ? 10.891 -22.109 -10.164 1 93.12 460 HIS A CA 1
ATOM 3703 C C . HIS A 1 460 ? 9.656 -22.516 -10.969 1 93.12 460 HIS A C 1
ATOM 3705 O O . HIS A 1 460 ? 9.773 -23 -12.094 1 93.12 460 HIS A O 1
ATOM 3711 N N . PRO A 1 461 ? 8.453 -22.359 -10.398 1 96.75 461 PRO A N 1
ATOM 3712 C CA . PRO A 1 461 ? 7.277 -22.5 -11.25 1 96.75 461 PRO A CA 1
ATOM 3713 C C . PRO A 1 461 ? 7.156 -21.359 -12.281 1 96.75 461 PRO A C 1
ATOM 3715 O O . PRO A 1 461 ? 6.844 -20.234 -11.914 1 96.75 461 PRO A O 1
ATOM 3718 N N . ILE A 1 462 ? 7.355 -21.672 -13.5 1 98.38 462 ILE A N 1
ATOM 3719 C CA . ILE A 1 462 ? 7.406 -20.672 -14.547 1 98.38 462 ILE A CA 1
ATOM 3720 C C . ILE A 1 462 ? 6.066 -20.609 -15.281 1 98.38 462 ILE A C 1
ATOM 3722 O O . ILE A 1 462 ? 5.559 -21.641 -15.734 1 98.38 462 ILE A O 1
ATOM 3726 N N . HIS A 1 463 ? 5.543 -19.469 -15.367 1 98.69 463 HIS A N 1
ATOM 3727 C CA . HIS A 1 463 ? 4.277 -19.219 -16.047 1 98.69 463 HIS A CA 1
ATOM 3728 C C . HIS A 1 463 ? 4.492 -18.438 -17.344 1 98.69 463 HIS A C 1
ATOM 3730 O O . HIS A 1 463 ? 5.285 -17.5 -17.375 1 98.69 463 HIS A O 1
ATOM 3736 N N . LEU A 1 464 ? 3.85 -18.859 -18.375 1 98.69 464 LEU A N 1
ATOM 3737 C CA . LEU A 1 464 ? 3.84 -18.188 -19.672 1 98.69 464 LEU A CA 1
ATOM 3738 C C . LEU A 1 464 ? 2.473 -17.578 -19.953 1 98.69 464 LEU A C 1
ATOM 3740 O O . LEU A 1 464 ? 1.474 -18.297 -20.047 1 98.69 464 LEU A O 1
ATOM 3744 N N . HIS A 1 465 ? 2.447 -16.234 -20.062 1 98.56 465 HIS A N 1
ATOM 3745 C CA . HIS A 1 465 ? 1.23 -15.547 -20.469 1 98.56 465 HIS A CA 1
ATOM 3746 C C . HIS A 1 465 ? 0.942 -15.766 -21.953 1 98.56 465 HIS A C 1
ATOM 3748 O O . HIS A 1 465 ? 1.862 -15.984 -22.75 1 98.56 465 HIS A O 1
ATOM 3754 N N . GLY A 1 466 ? -0.354 -15.773 -22.359 1 98 466 GLY A N 1
ATOM 3755 C CA . GLY A 1 466 ? -0.767 -15.695 -23.75 1 98 466 GLY A CA 1
ATOM 3756 C C . GLY A 1 466 ? -0.808 -17.047 -24.438 1 98 466 GLY A C 1
ATOM 3757 O O . GLY A 1 466 ? -1.386 -17.188 -25.516 1 98 466 GLY A O 1
ATOM 3758 N N . HIS A 1 467 ? -0.177 -18.047 -23.766 1 98 467 HIS A N 1
ATOM 3759 C CA . HIS A 1 467 ? -0.122 -19.375 -24.375 1 98 467 HIS A CA 1
ATOM 3760 C C . HIS A 1 467 ? -0.262 -20.469 -23.312 1 98 467 HIS A C 1
ATOM 3762 O O . HIS A 1 467 ? -0.082 -20.219 -22.125 1 98 467 HIS A O 1
ATOM 3768 N N . SER A 1 468 ? -0.7 -21.578 -23.797 1 98 468 SER A N 1
ATOM 3769 C CA . SER A 1 468 ? -0.333 -22.844 -23.188 1 98 468 SER A CA 1
ATOM 3770 C C . SER A 1 468 ? 0.758 -23.547 -23.984 1 98 468 SER A C 1
ATOM 3772 O O . SER A 1 468 ? 1.021 -23.188 -25.141 1 98 468 SER A O 1
ATOM 3774 N N . PHE A 1 469 ? 1.434 -24.438 -23.375 1 98.62 469 PHE A N 1
ATOM 3775 C CA . PHE A 1 469 ? 2.533 -25.125 -24.047 1 98.62 469 PHE A CA 1
ATOM 3776 C C . PHE A 1 469 ? 2.477 -26.625 -23.766 1 98.62 469 PHE A C 1
ATOM 3778 O O . PHE A 1 469 ? 1.893 -27.062 -22.781 1 98.62 469 PHE A O 1
ATOM 3785 N N . HIS A 1 470 ? 3.057 -27.359 -24.688 1 98.31 470 HIS A N 1
ATOM 3786 C CA . HIS A 1 470 ? 3.266 -28.781 -24.5 1 98.31 470 HIS A CA 1
ATOM 3787 C C . HIS A 1 470 ? 4.559 -29.047 -23.734 1 98.31 470 HIS A C 1
ATOM 3789 O O . HIS A 1 470 ? 5.59 -28.438 -24.016 1 98.31 470 HIS A O 1
ATOM 3795 N N . VAL A 1 471 ? 4.449 -29.875 -22.719 1 98.31 471 VAL A N 1
ATOM 3796 C CA . VAL A 1 471 ? 5.641 -30.312 -22 1 98.31 471 VAL A CA 1
ATOM 3797 C C . VAL A 1 471 ? 6.262 -31.516 -22.719 1 98.31 471 VAL A C 1
ATOM 3799 O O . VAL A 1 471 ? 5.73 -32.625 -22.641 1 98.31 471 VAL A O 1
ATOM 3802 N N . ILE A 1 472 ? 7.488 -31.312 -23.25 1 97.38 472 ILE A N 1
ATOM 3803 C CA . ILE A 1 472 ? 8.109 -32.281 -24.172 1 97.38 472 ILE A CA 1
ATOM 3804 C C . ILE A 1 472 ? 9.023 -33.219 -23.391 1 97.38 472 ILE A C 1
ATOM 3806 O O . ILE A 1 472 ? 9.078 -34.406 -23.688 1 97.38 472 ILE A O 1
ATOM 3810 N N . LYS A 1 473 ? 9.688 -32.625 -22.547 1 96.88 473 LYS A N 1
ATOM 3811 C CA . LYS A 1 473 ? 10.68 -33.375 -21.766 1 96.88 473 LYS A CA 1
ATOM 3812 C C . LYS A 1 473 ? 11.117 -32.594 -20.531 1 96.88 473 LYS A C 1
ATOM 3814 O O . LYS A 1 473 ? 11.195 -31.359 -20.562 1 96.88 473 LYS A O 1
ATOM 3819 N N . MET A 1 474 ? 11.328 -33.344 -19.484 1 96.31 474 MET A N 1
ATOM 3820 C CA . MET A 1 474 ? 11.977 -32.781 -18.312 1 96.31 474 MET A CA 1
ATOM 3821 C C . MET A 1 474 ? 13.227 -33.562 -17.922 1 96.31 474 MET A C 1
ATOM 3823 O O . MET A 1 474 ? 13.281 -34.781 -18.125 1 96.31 474 MET A O 1
ATOM 3827 N N . GLY A 1 475 ? 14.242 -32.875 -17.562 1 95.06 475 GLY A N 1
ATOM 3828 C CA . GLY A 1 475 ? 15.469 -33.438 -17.047 1 95.06 475 GLY A CA 1
ATOM 3829 C C . GLY A 1 475 ? 15.75 -33.062 -15.602 1 95.06 475 GLY A C 1
ATOM 3830 O O . GLY A 1 475 ? 15.492 -31.906 -15.211 1 95.06 475 GLY A O 1
ATOM 3831 N N . TYR A 1 476 ? 16.234 -34 -14.875 1 92.56 476 TYR A N 1
ATOM 3832 C CA . TYR A 1 476 ? 16.438 -33.781 -13.445 1 92.56 476 TYR A CA 1
ATOM 3833 C C . TYR A 1 476 ? 17.906 -33.969 -13.07 1 92.56 476 TYR A C 1
ATOM 3835 O O . TYR A 1 476 ? 18.641 -34.688 -13.742 1 92.56 476 TYR A O 1
ATOM 3843 N N . GLY A 1 477 ? 18.266 -33.188 -12.062 1 89.88 477 GLY A N 1
ATOM 3844 C CA . GLY A 1 477 ? 19.562 -33.469 -11.445 1 89.88 477 GLY A CA 1
ATOM 3845 C C . GLY A 1 477 ? 19.547 -34.75 -10.617 1 89.88 477 GLY A C 1
ATOM 3846 O O . GLY A 1 477 ? 18.531 -35.438 -10.539 1 89.88 477 GLY A O 1
ATOM 3847 N N . ILE A 1 478 ? 20.75 -35.062 -10.133 1 88.31 478 ILE A N 1
ATOM 3848 C CA . ILE A 1 478 ? 20.875 -36.188 -9.227 1 88.31 478 ILE A CA 1
ATOM 3849 C C . ILE A 1 478 ? 20.812 -35.719 -7.781 1 88.31 478 ILE A C 1
ATOM 3851 O O . ILE A 1 478 ? 21.547 -34.812 -7.387 1 88.31 478 ILE A O 1
ATOM 3855 N N . PHE A 1 479 ? 19.859 -36.312 -7.102 1 84.31 479 PHE A N 1
ATOM 3856 C CA . PHE A 1 479 ? 19.656 -35.906 -5.715 1 84.31 479 PHE A CA 1
ATOM 3857 C C . PHE A 1 479 ? 19.984 -37.062 -4.766 1 84.31 479 PHE A C 1
ATOM 3859 O O . PHE A 1 479 ? 19.844 -38.25 -5.121 1 84.31 479 PHE A O 1
ATOM 3866 N N . ASP A 1 480 ? 20.422 -36.562 -3.586 1 79.88 480 ASP A N 1
ATOM 3867 C CA . ASP A 1 480 ? 20.656 -37.562 -2.533 1 79.88 480 ASP A CA 1
ATOM 3868 C C . ASP A 1 480 ? 19.344 -38.219 -2.105 1 79.88 480 ASP A C 1
ATOM 3870 O O . ASP A 1 480 ? 18.359 -37.531 -1.821 1 79.88 480 ASP A O 1
ATOM 3874 N N . GLU A 1 481 ? 19.375 -39.5 -2.035 1 73.25 481 GLU A N 1
ATOM 3875 C CA . GLU A 1 481 ? 18.156 -40.25 -1.758 1 73.25 481 GLU A CA 1
ATOM 3876 C C . GLU A 1 481 ? 17.719 -40.094 -0.302 1 73.25 481 GLU A C 1
ATOM 3878 O O . GLU A 1 481 ? 16.531 -40.188 0.014 1 73.25 481 GLU A O 1
ATOM 3883 N N . LYS A 1 482 ? 18.75 -39.906 0.569 1 68.81 482 LYS A N 1
ATOM 3884 C CA . LYS A 1 482 ? 18.453 -39.844 1.999 1 68.81 482 LYS A CA 1
ATOM 3885 C C . LYS A 1 482 ? 18.094 -38.438 2.443 1 68.81 482 LYS A C 1
ATOM 3887 O O . LYS A 1 482 ? 17.156 -38.25 3.201 1 68.81 482 LYS A O 1
ATOM 3892 N N . TYR A 1 483 ? 18.859 -37.438 1.878 1 67.62 483 TYR A N 1
ATOM 3893 C CA . TYR A 1 483 ? 18.719 -36.094 2.428 1 67.62 483 TYR A CA 1
ATOM 3894 C C . TYR A 1 483 ? 18.109 -35.156 1.408 1 67.62 483 TYR A C 1
ATOM 3896 O O . TYR A 1 483 ? 17.641 -34.062 1.763 1 67.62 483 TYR A O 1
ATOM 3904 N N . GLY A 1 484 ? 18.031 -35.562 0.167 1 72.31 484 GLY A N 1
ATOM 3905 C CA . GLY A 1 484 ? 17.297 -34.812 -0.841 1 72.31 484 GLY A CA 1
ATOM 3906 C C . GLY A 1 484 ? 18.078 -33.625 -1.37 1 72.31 484 GLY A C 1
ATOM 3907 O O . GLY A 1 484 ? 17.531 -32.781 -2.082 1 72.31 484 GLY A O 1
ATOM 3908 N N . PHE A 1 485 ? 19.359 -33.469 -0.97 1 75.88 485 PHE A N 1
ATOM 3909 C CA . PHE A 1 485 ? 20.125 -32.344 -1.509 1 75.88 485 PHE A CA 1
ATOM 3910 C C . PHE A 1 485 ? 20.625 -32.688 -2.912 1 75.88 485 PHE A C 1
ATOM 3912 O O . PHE A 1 485 ? 20.828 -33.844 -3.258 1 75.88 485 PHE A O 1
ATOM 3919 N N . LEU A 1 486 ? 20.844 -31.672 -3.662 1 82.06 486 LEU A N 1
ATOM 3920 C CA . LEU A 1 486 ? 21.328 -31.797 -5.031 1 82.06 486 LEU A CA 1
ATOM 3921 C C . LEU A 1 486 ? 22.781 -32.25 -5.059 1 82.06 486 LEU A C 1
ATOM 3923 O O . LEU A 1 486 ? 23.656 -31.578 -4.488 1 82.06 486 LEU A O 1
ATOM 3927 N N . LEU A 1 487 ? 23.078 -33.406 -5.66 1 86.25 487 LEU A N 1
ATOM 3928 C CA . LEU A 1 487 ? 24.438 -33.938 -5.777 1 86.25 487 LEU A CA 1
ATOM 3929 C C . LEU A 1 487 ? 25.094 -33.469 -7.07 1 86.25 487 LEU A C 1
ATOM 3931 O O . LEU A 1 487 ? 26.25 -33 -7.055 1 86.25 487 LEU A O 1
ATOM 3935 N N . GLU A 1 488 ? 24.359 -33.656 -8.141 1 90.38 488 GLU A N 1
ATOM 3936 C CA . GLU A 1 488 ? 24.891 -33.281 -9.453 1 90.38 488 GLU A CA 1
ATOM 3937 C C . GLU A 1 488 ? 23.797 -32.688 -10.336 1 90.38 488 GLU A C 1
ATOM 3939 O O . GLU A 1 488 ? 22.688 -33.219 -10.406 1 90.38 488 GLU A O 1
ATOM 3944 N N . GLN A 1 489 ? 24.141 -31.562 -10.977 1 92.88 489 GLN A N 1
ATOM 3945 C CA . GLN A 1 489 ? 23.219 -30.969 -11.938 1 92.88 489 GLN A CA 1
ATOM 3946 C C . GLN A 1 489 ? 23.109 -31.828 -13.195 1 92.88 489 GLN A C 1
ATOM 3948 O O . GLN A 1 489 ? 24.016 -32.594 -13.508 1 92.88 489 GLN A O 1
ATOM 3953 N N . ASN A 1 490 ? 21.984 -31.719 -13.82 1 93.81 490 ASN A N 1
ATOM 3954 C CA . ASN A 1 490 ? 21.797 -32.438 -15.07 1 93.81 490 ASN A CA 1
ATOM 3955 C C . ASN A 1 490 ? 22.859 -32.062 -16.094 1 93.81 490 ASN A C 1
ATOM 3957 O O . ASN A 1 490 ? 23.234 -30.891 -16.219 1 93.81 490 ASN A O 1
ATOM 3961 N N . LYS A 1 491 ? 23.266 -33.031 -16.938 1 94.19 491 LYS A N 1
ATOM 3962 C CA . LYS A 1 491 ? 24.422 -32.812 -17.812 1 94.19 491 LYS A CA 1
ATOM 3963 C C . LYS A 1 491 ? 24 -32.656 -19.266 1 94.19 491 LYS A C 1
ATOM 3965 O O . LYS A 1 491 ? 24.828 -32.406 -20.141 1 94.19 491 LYS A O 1
ATOM 3970 N N . ASP A 1 492 ? 22.734 -32.75 -19.531 1 96.38 492 ASP A N 1
ATOM 3971 C CA . ASP A 1 492 ? 22.266 -32.656 -20.906 1 96.38 492 ASP A CA 1
ATOM 3972 C C . ASP A 1 492 ? 22.562 -31.281 -21.484 1 96.38 492 ASP A C 1
ATOM 3974 O O . ASP A 1 492 ? 22.781 -31.141 -22.703 1 96.38 492 ASP A O 1
ATOM 3978 N N . ILE A 1 493 ? 22.484 -30.281 -20.625 1 97.12 493 ILE A N 1
ATOM 3979 C CA . ILE A 1 493 ? 22.688 -28.906 -21.047 1 97.12 493 ILE A CA 1
ATOM 3980 C C . ILE A 1 493 ? 24.125 -28.469 -20.719 1 97.12 493 ILE A C 1
ATOM 3982 O O . ILE A 1 493 ? 24.641 -28.75 -19.641 1 97.12 493 ILE A O 1
ATOM 3986 N N . ASP A 1 494 ? 24.766 -27.875 -21.688 1 96.31 494 ASP A N 1
ATOM 3987 C CA . ASP A 1 494 ? 26.094 -27.281 -21.516 1 96.31 494 ASP A CA 1
ATOM 3988 C C . ASP A 1 494 ? 25.984 -25.781 -21.25 1 96.31 494 ASP A C 1
ATOM 3990 O O . ASP A 1 494 ? 25.75 -24.984 -22.156 1 96.31 494 ASP A O 1
ATOM 3994 N N . CYS A 1 495 ? 26.297 -25.391 -20.016 1 94.12 495 CYS A N 1
ATOM 3995 C CA . CYS A 1 495 ? 26.188 -24 -19.594 1 94.12 495 CYS A CA 1
ATOM 3996 C C . CYS A 1 495 ? 27.328 -23.156 -20.156 1 94.12 495 CYS A C 1
ATOM 3998 O O . CYS A 1 495 ? 27.266 -21.938 -20.125 1 94.12 495 CYS A O 1
ATOM 4000 N N . SER A 1 496 ? 28.344 -23.781 -20.703 1 89.25 496 SER A N 1
ATOM 4001 C CA . SER A 1 496 ? 29.516 -23.062 -21.188 1 89.25 496 SER A CA 1
ATOM 4002 C C . SER A 1 496 ? 29.375 -22.719 -22.672 1 89.25 496 SER A C 1
ATOM 4004 O O . SER A 1 496 ? 30.344 -22.25 -23.297 1 89.25 496 SER A O 1
ATOM 4006 N N . GLY A 1 497 ? 28.234 -22.953 -23.219 1 87.19 497 GLY A N 1
ATOM 4007 C CA . GLY A 1 497 ? 28 -22.594 -24.609 1 87.19 497 GLY A CA 1
ATOM 4008 C C . GLY A 1 497 ? 28.734 -23.484 -25.594 1 87.19 497 GLY A C 1
ATOM 4009 O O . GLY A 1 497 ? 29.266 -23 -26.594 1 87.19 497 GLY A O 1
ATOM 4010 N N . GLY A 1 498 ? 28.969 -24.688 -25.266 1 83.69 498 GLY A N 1
ATOM 4011 C CA . GLY A 1 498 ? 29.594 -25.625 -26.172 1 83.69 498 GLY A CA 1
ATOM 4012 C C . GLY A 1 498 ? 31 -26 -25.781 1 83.69 498 GLY A C 1
ATOM 4013 O O . GLY A 1 498 ? 31.641 -26.828 -26.438 1 83.69 498 GLY A O 1
ATOM 4014 N N . LYS A 1 499 ? 31.469 -25.422 -24.75 1 84.06 499 LYS A N 1
ATOM 4015 C CA . LYS A 1 499 ? 32.844 -25.703 -24.344 1 84.06 499 LYS A CA 1
ATOM 4016 C C . LYS A 1 499 ? 32.906 -26.969 -23.5 1 84.06 499 LYS A C 1
ATOM 4018 O O . LYS A 1 499 ? 34 -27.484 -23.234 1 84.06 499 LYS A O 1
ATOM 4023 N N . LYS A 1 500 ? 31.812 -27.453 -23.172 1 84.81 500 LYS A N 1
ATOM 4024 C CA . LYS A 1 500 ? 31.672 -28.719 -22.453 1 84.81 500 LYS A CA 1
ATOM 4025 C C . LYS A 1 500 ? 32.406 -28.688 -21.109 1 84.81 500 LYS A C 1
ATOM 4027 O O . LYS A 1 500 ? 33.094 -29.641 -20.734 1 84.81 500 LYS A O 1
ATOM 4032 N N . LEU A 1 501 ? 32.312 -27.5 -20.5 1 85.06 501 LEU A N 1
ATOM 4033 C CA . LEU A 1 501 ? 32.812 -27.344 -19.141 1 85.06 501 LEU A CA 1
ATOM 4034 C C . LEU A 1 501 ? 31.734 -27.672 -18.109 1 85.06 501 LEU A C 1
ATOM 4036 O O . LEU A 1 501 ? 30.562 -27.812 -18.469 1 85.06 501 LEU A O 1
ATOM 4040 N N . SER A 1 502 ? 32.219 -27.828 -16.922 1 86.5 502 SER A N 1
ATOM 4041 C CA . SER A 1 502 ? 31.281 -28.109 -15.844 1 86.5 502 SER A CA 1
ATOM 4042 C C . SER A 1 502 ? 30.312 -26.953 -15.648 1 86.5 502 SER A C 1
ATOM 4044 O O . SER A 1 502 ? 30.703 -25.797 -15.711 1 86.5 502 SER A O 1
ATOM 4046 N N . ASN A 1 503 ? 29.016 -27.297 -15.453 1 90.31 503 ASN A N 1
ATOM 4047 C CA . ASN A 1 503 ? 27.984 -26.281 -15.242 1 90.31 503 ASN A CA 1
ATOM 4048 C C . ASN A 1 503 ? 28.172 -25.578 -13.906 1 90.31 503 ASN A C 1
ATOM 4050 O O . ASN A 1 503 ? 27.703 -24.438 -13.734 1 90.31 503 ASN A O 1
ATOM 4054 N N . ASP A 1 504 ? 28.938 -26.156 -12.977 1 84.38 504 ASP A N 1
ATOM 4055 C CA . ASP A 1 504 ? 29.047 -25.688 -11.602 1 84.38 504 ASP A CA 1
ATOM 4056 C C . ASP A 1 504 ? 29.844 -24.375 -11.531 1 84.38 504 ASP A C 1
ATOM 4058 O O . ASP A 1 504 ? 29.781 -23.672 -10.523 1 84.38 504 ASP A O 1
ATOM 4062 N N . TYR A 1 505 ? 30.531 -24.078 -12.594 1 85.44 505 TYR A N 1
ATOM 4063 C CA . TYR A 1 505 ? 31.375 -22.891 -12.57 1 85.44 505 TYR A CA 1
ATOM 4064 C C . TYR A 1 505 ? 30.891 -21.859 -13.57 1 85.44 505 TYR A C 1
ATOM 4066 O O . TYR A 1 505 ? 31.609 -20.906 -13.898 1 85.44 505 TYR A O 1
ATOM 4074 N N . SER A 1 506 ? 29.703 -22.109 -14.055 1 88.94 506 SER A N 1
ATOM 4075 C CA . SER A 1 506 ? 29.141 -21.219 -15.055 1 88.94 506 SER A CA 1
ATOM 4076 C C . SER A 1 506 ? 27.859 -20.547 -14.547 1 88.94 506 SER A C 1
ATOM 4078 O O . SER A 1 506 ? 27.125 -21.141 -13.75 1 88.94 506 SER A O 1
ATOM 4080 N N . LEU A 1 507 ? 27.578 -19.359 -15.031 1 89 507 LEU A N 1
ATOM 4081 C CA . LEU A 1 507 ? 26.328 -18.688 -14.711 1 89 507 LEU A CA 1
ATOM 4082 C C . LEU A 1 507 ? 25.234 -19.062 -15.703 1 89 507 LEU A C 1
ATOM 4084 O O . LEU A 1 507 ? 24.062 -18.719 -15.516 1 89 507 LEU A O 1
ATOM 4088 N N . CYS A 1 508 ? 25.609 -19.812 -16.75 1 92.44 508 CYS A N 1
ATOM 4089 C CA . CYS A 1 508 ? 24.703 -20.469 -17.688 1 92.44 508 CYS A CA 1
ATOM 4090 C C . CYS A 1 508 ? 23.922 -19.453 -18.5 1 92.44 508 CYS A C 1
ATOM 4092 O O . CYS A 1 508 ? 22.734 -19.641 -18.75 1 92.44 508 CYS A O 1
ATOM 4094 N N . TYR A 1 509 ? 24.531 -18.312 -18.891 1 89.12 509 TYR A N 1
ATOM 4095 C CA . TYR A 1 509 ? 23.875 -17.25 -19.641 1 89.12 509 TYR A CA 1
ATOM 4096 C C . TYR A 1 509 ? 23.719 -17.641 -21.109 1 89.12 509 TYR A C 1
ATOM 4098 O O . TYR A 1 509 ? 22.844 -17.109 -21.797 1 89.12 509 TYR A O 1
ATOM 4106 N N . ASN A 1 510 ? 24.625 -18.531 -21.641 1 88.56 510 ASN A N 1
ATOM 4107 C CA . ASN A 1 510 ? 24.641 -18.922 -23.047 1 88.56 510 ASN A CA 1
ATOM 4108 C C . ASN A 1 510 ? 24.609 -20.453 -23.203 1 88.56 510 ASN A C 1
ATOM 4110 O O . ASN A 1 510 ? 25.469 -21.016 -23.875 1 88.56 510 ASN A O 1
ATOM 4114 N N . ALA A 1 511 ? 23.609 -21 -22.672 1 94.44 511 ALA A N 1
ATOM 4115 C CA . ALA A 1 511 ? 23.516 -22.453 -22.609 1 94.44 511 ALA A CA 1
ATOM 4116 C C . ALA A 1 511 ? 23.094 -23.031 -23.969 1 94.44 511 ALA A C 1
ATOM 4118 O O . ALA A 1 511 ? 22.484 -22.328 -24.781 1 94.44 511 ALA A O 1
ATOM 4119 N N . THR A 1 512 ? 23.5 -24.234 -24.203 1 96.31 512 THR A N 1
ATOM 4120 C CA . THR A 1 512 ? 23.094 -25.047 -25.328 1 96.31 512 THR A CA 1
ATOM 4121 C C . THR A 1 512 ? 23.062 -26.531 -24.938 1 96.31 512 THR A C 1
ATOM 4123 O O . THR A 1 512 ? 23.359 -26.875 -23.797 1 96.31 512 THR A O 1
ATOM 4126 N N . TRP A 1 513 ? 22.625 -27.344 -25.797 1 97.31 513 TRP A N 1
ATOM 4127 C CA . TRP A 1 513 ? 22.703 -28.766 -25.531 1 97.31 513 TRP A CA 1
ATOM 4128 C C . TRP A 1 513 ? 24.156 -29.25 -25.516 1 97.31 513 TRP A C 1
ATOM 4130 O O . TRP A 1 513 ? 24.953 -28.828 -26.359 1 97.31 513 TRP A O 1
ATOM 4140 N N . ARG A 1 514 ? 24.406 -30.109 -24.562 1 96.31 514 ARG A N 1
ATOM 4141 C CA . ARG A 1 514 ? 25.734 -30.688 -24.547 1 96.31 514 ARG A CA 1
ATOM 4142 C C . ARG A 1 514 ? 25.969 -31.562 -25.766 1 96.31 514 ARG A C 1
ATOM 4144 O O . ARG A 1 514 ? 27.062 -31.547 -26.359 1 96.31 514 ARG A O 1
ATOM 4151 N N . ASP A 1 515 ? 25.047 -32.438 -26.078 1 96.19 515 ASP A N 1
ATOM 4152 C CA . ASP A 1 515 ? 25 -33.125 -27.359 1 96.19 515 ASP A CA 1
ATOM 4153 C C . ASP A 1 515 ? 24.344 -32.25 -28.422 1 96.19 515 ASP A C 1
ATOM 4155 O O . ASP A 1 515 ? 23.125 -32.188 -28.5 1 96.19 515 ASP A O 1
ATOM 4159 N N . GLN A 1 516 ? 25.094 -31.766 -29.344 1 94.88 516 GLN A N 1
ATOM 4160 C CA . GLN A 1 516 ? 24.641 -30.797 -30.328 1 94.88 516 GLN A CA 1
ATOM 4161 C C . GLN A 1 516 ? 23.656 -31.422 -31.312 1 94.88 516 GLN A C 1
ATOM 4163 O O . GLN A 1 516 ? 22.922 -30.703 -32 1 94.88 516 GLN A O 1
ATOM 4168 N N . SER A 1 517 ? 23.641 -32.688 -31.375 1 95.44 517 SER A N 1
ATOM 4169 C CA . SER A 1 517 ? 22.688 -33.344 -32.25 1 95.44 517 SER A CA 1
ATOM 4170 C C . SER A 1 517 ? 21.266 -33.156 -31.781 1 95.44 517 SER A C 1
ATOM 4172 O O . SER A 1 517 ? 20.312 -33.406 -32.531 1 95.44 517 SER A O 1
ATOM 4174 N N . TRP A 1 518 ? 21.062 -32.75 -30.516 1 96.62 518 TRP A N 1
ATOM 4175 C CA . TRP A 1 518 ? 19.734 -32.562 -29.938 1 96.62 518 TRP A CA 1
ATOM 4176 C C . TRP A 1 518 ? 19.109 -31.266 -30.438 1 96.62 518 TRP A C 1
ATOM 4178 O O . TRP A 1 518 ? 17.891 -31.062 -30.312 1 96.62 518 TRP A O 1
ATOM 4188 N N . LEU A 1 519 ? 19.875 -30.375 -31.078 1 95.19 519 LEU A N 1
ATOM 4189 C CA . LEU A 1 519 ? 19.375 -29.109 -31.578 1 95.19 519 LEU A CA 1
ATOM 4190 C C . LEU A 1 519 ? 18.266 -29.328 -32.594 1 95.19 519 LEU A C 1
ATOM 4192 O O . LEU A 1 519 ? 18.156 -30.406 -33.188 1 95.19 519 LEU A O 1
ATOM 4196 N N . ASN A 1 520 ? 17.438 -28.391 -32.719 1 93.38 520 ASN A N 1
ATOM 4197 C CA . ASN A 1 520 ? 16.359 -28.375 -33.719 1 93.38 520 ASN A CA 1
ATOM 4198 C C . ASN A 1 520 ? 15.312 -29.453 -33.406 1 93.38 520 ASN A C 1
ATOM 4200 O O . ASN A 1 520 ? 14.797 -30.109 -34.312 1 93.38 520 ASN A O 1
ATOM 4204 N N . GLY A 1 521 ? 15.156 -29.641 -32.125 1 91.56 521 GLY A N 1
ATOM 4205 C CA . GLY A 1 521 ? 14.047 -30.453 -31.656 1 91.56 521 GLY A CA 1
ATOM 4206 C C . GLY A 1 521 ? 14.352 -31.938 -31.672 1 91.56 521 GLY A C 1
ATOM 4207 O O . GLY A 1 521 ? 13.445 -32.75 -31.531 1 91.56 521 GLY A O 1
ATOM 4208 N N . ASN A 1 522 ? 15.594 -32.281 -31.828 1 93.88 522 ASN A N 1
ATOM 4209 C CA . ASN A 1 522 ? 15.969 -33.688 -31.891 1 93.88 522 ASN A CA 1
ATOM 4210 C C . ASN A 1 522 ? 16.375 -34.25 -30.531 1 93.88 522 ASN A C 1
ATOM 4212 O O . ASN A 1 522 ? 17.453 -34.812 -30.391 1 93.88 522 ASN A O 1
ATOM 4216 N N . ILE A 1 523 ? 15.594 -34 -29.594 1 96.25 523 ILE A N 1
ATOM 4217 C CA . ILE A 1 523 ? 15.898 -34.406 -28.219 1 96.25 523 ILE A CA 1
ATOM 4218 C C . ILE A 1 523 ? 15.469 -35.875 -28.031 1 96.25 523 ILE A C 1
ATOM 4220 O O . ILE A 1 523 ? 14.305 -36.219 -28.234 1 96.25 523 ILE A O 1
ATOM 4224 N N . PRO A 1 524 ? 16.406 -36.719 -27.609 1 95.75 524 PRO A N 1
ATOM 4225 C CA . PRO A 1 524 ? 16 -38.094 -27.344 1 95.75 524 PRO A CA 1
ATOM 4226 C C . PRO A 1 524 ? 14.961 -38.219 -26.234 1 95.75 524 PRO A C 1
ATOM 4228 O O . PRO A 1 524 ? 15.047 -37.469 -25.234 1 95.75 524 PRO A O 1
ATOM 4231 N N . GLY A 1 525 ? 14.023 -39.062 -26.406 1 93.38 525 GLY A N 1
ATOM 4232 C CA . GLY A 1 525 ? 13.039 -39.344 -25.375 1 93.38 525 GLY A CA 1
ATOM 4233 C C . GLY A 1 525 ? 11.961 -38.281 -25.266 1 93.38 525 GLY A C 1
ATOM 4234 O O . GLY A 1 525 ? 11.172 -38.281 -24.312 1 93.38 525 GLY A O 1
ATOM 4235 N N . GLN A 1 526 ? 11.883 -37.344 -26.188 1 95.06 526 GLN A N 1
ATOM 4236 C CA . GLN A 1 526 ? 10.836 -36.312 -26.156 1 95.06 526 GLN A CA 1
ATOM 4237 C C . GLN A 1 526 ? 9.469 -36.938 -26.453 1 95.06 526 GLN A C 1
ATOM 4239 O O . GLN A 1 526 ? 9.367 -37.969 -27.125 1 95.06 526 GLN A O 1
ATOM 4244 N N . GLU A 1 527 ? 8.5 -36.406 -25.828 1 95.81 527 GLU A N 1
ATOM 4245 C CA . GLU A 1 527 ? 7.113 -36.781 -26.078 1 95.81 527 GLU A CA 1
ATOM 4246 C C . GLU A 1 527 ? 6.398 -35.75 -26.922 1 95.81 527 GLU A C 1
ATOM 4248 O O . GLU A 1 527 ? 6.215 -34.594 -26.484 1 95.81 527 GLU A O 1
ATOM 4253 N N . LEU A 1 528 ? 5.918 -36.094 -28.156 1 96 528 LEU A N 1
ATOM 4254 C CA . LEU A 1 528 ? 5.281 -35.125 -29.031 1 96 528 LEU A CA 1
ATOM 4255 C C . LEU A 1 528 ? 3.818 -35.5 -29.281 1 96 528 LEU A C 1
ATOM 4257 O O . LEU A 1 528 ? 2.982 -34.594 -29.484 1 96 528 LEU A O 1
ATOM 4261 N N . LYS A 1 529 ? 3.5 -36.75 -29.25 1 95.69 529 LYS A N 1
ATOM 4262 C CA . LYS A 1 529 ? 2.186 -37.219 -29.688 1 95.69 529 LYS A CA 1
ATOM 4263 C C . LYS A 1 529 ? 1.13 -36.938 -28.609 1 95.69 529 LYS A C 1
ATOM 4265 O O . LYS A 1 529 ? 0.024 -36.5 -28.922 1 95.69 529 LYS A O 1
ATOM 4270 N N . ARG A 1 530 ? 1.427 -37.25 -27.344 1 96.88 530 ARG A N 1
ATOM 4271 C CA . ARG A 1 530 ? 0.478 -37.062 -26.25 1 96.88 530 ARG A CA 1
ATOM 4272 C C . ARG A 1 530 ? 1.092 -36.25 -25.141 1 96.88 530 ARG A C 1
ATOM 4274 O O . ARG A 1 530 ? 0.915 -36.562 -23.953 1 96.88 530 ARG A O 1
ATOM 4281 N N . ALA A 1 531 ? 1.904 -35.281 -25.531 1 97.25 531 ALA A N 1
ATOM 4282 C CA . ALA A 1 531 ? 2.512 -34.406 -24.531 1 97.25 531 ALA A CA 1
ATOM 4283 C C . ALA A 1 531 ? 1.448 -33.625 -23.766 1 97.25 531 ALA A C 1
ATOM 4285 O O . ALA A 1 531 ? 0.545 -33.031 -24.375 1 97.25 531 ALA A O 1
ATOM 4286 N N . PRO A 1 532 ? 1.501 -33.625 -22.453 1 97.31 532 PRO A N 1
ATOM 4287 C CA . PRO A 1 532 ? 0.53 -32.844 -21.703 1 97.31 532 PRO A CA 1
ATOM 4288 C C . PRO A 1 532 ? 0.746 -31.344 -21.844 1 97.31 532 PRO A C 1
ATOM 4290 O O . PRO A 1 532 ? 1.869 -30.891 -22.094 1 97.31 532 PRO A O 1
ATOM 4293 N N . ARG A 1 533 ? -0.294 -30.547 -21.688 1 97.38 533 ARG A N 1
ATOM 4294 C CA . ARG A 1 533 ? -0.228 -29.094 -21.812 1 97.38 533 ARG A CA 1
ATOM 4295 C C . ARG A 1 533 ? -0.304 -28.438 -20.438 1 97.38 533 ARG A C 1
ATOM 4297 O O . ARG A 1 533 ? -0.971 -28.938 -19.531 1 97.38 533 ARG A O 1
ATOM 4304 N N . LYS A 1 534 ? 0.345 -27.375 -20.312 1 98.06 534 LYS A N 1
ATOM 4305 C CA . LYS A 1 534 ? 0.337 -26.516 -19.141 1 98.06 534 LYS A CA 1
ATOM 4306 C C . LYS A 1 534 ? 0.536 -25.047 -19.531 1 98.06 534 LYS A C 1
ATOM 4308 O O . LYS A 1 534 ? 0.8 -24.734 -20.688 1 98.06 534 LYS A O 1
ATOM 4313 N N . ASP A 1 535 ? 0.298 -24.188 -18.562 1 98.5 535 ASP A N 1
ATOM 4314 C CA . ASP A 1 535 ? 0.749 -22.812 -18.703 1 98.5 535 ASP A CA 1
ATOM 4315 C C . ASP A 1 535 ? 1.715 -22.422 -17.578 1 98.5 535 ASP A C 1
ATOM 4317 O O . ASP A 1 535 ? 2.34 -21.359 -17.625 1 98.5 535 ASP A O 1
ATOM 4321 N N . THR A 1 536 ? 1.839 -23.203 -16.578 1 98.62 536 THR A N 1
ATOM 4322 C CA . THR A 1 536 ? 2.76 -23.047 -15.453 1 98.62 536 THR A CA 1
ATOM 4323 C C . THR A 1 536 ? 3.461 -24.359 -15.148 1 98.62 536 THR A C 1
ATOM 4325 O O . THR A 1 536 ? 2.805 -25.375 -14.891 1 98.62 536 THR A O 1
ATOM 4328 N N . LEU A 1 537 ? 4.742 -24.375 -15.18 1 97.94 537 LEU A N 1
ATOM 4329 C CA . LEU A 1 537 ? 5.496 -25.609 -14.992 1 97.94 537 LEU A CA 1
ATOM 4330 C C . LEU A 1 537 ? 6.664 -25.406 -14.039 1 97.94 537 LEU A C 1
ATOM 4332 O O . LEU A 1 537 ? 7.391 -24.422 -14.148 1 97.94 537 LEU A O 1
ATOM 4336 N N . ILE A 1 538 ? 6.812 -26.328 -13.141 1 95.25 538 ILE A N 1
ATOM 4337 C CA . ILE A 1 538 ? 7.926 -26.266 -12.195 1 95.25 538 ILE A CA 1
ATOM 4338 C C . ILE A 1 538 ? 9.227 -26.625 -12.914 1 95.25 538 ILE A C 1
ATOM 4340 O O . ILE A 1 538 ? 9.32 -27.656 -13.578 1 95.25 538 ILE A O 1
ATOM 4344 N N . VAL A 1 539 ? 10.195 -25.781 -12.891 1 95.56 539 VAL A N 1
ATOM 4345 C CA . VAL A 1 539 ? 11.547 -26.078 -13.352 1 95.56 539 VAL A CA 1
ATOM 4346 C C . VAL A 1 539 ? 12.391 -26.594 -12.188 1 95.56 539 VAL A C 1
ATOM 4348 O O . VAL A 1 539 ? 12.602 -25.875 -11.203 1 95.56 539 VAL A O 1
ATOM 4351 N N . PRO A 1 540 ? 12.844 -27.812 -12.297 1 91.94 540 PRO A N 1
ATOM 4352 C CA . PRO A 1 540 ? 13.539 -28.422 -11.164 1 91.94 540 PRO A CA 1
ATOM 4353 C C . PRO A 1 540 ? 14.898 -27.781 -10.891 1 91.94 540 PRO A C 1
ATOM 4355 O O . PRO A 1 540 ? 15.586 -27.359 -11.828 1 91.94 540 PRO A O 1
ATOM 4358 N N . ASP A 1 541 ? 15.273 -27.781 -9.625 1 89.31 541 ASP A N 1
ATOM 4359 C CA . ASP A 1 541 ? 16.625 -27.375 -9.266 1 89.31 541 ASP A CA 1
ATOM 4360 C C . ASP A 1 541 ? 17.656 -28.297 -9.906 1 89.31 541 ASP A C 1
ATOM 4362 O O . ASP A 1 541 ? 17.547 -29.516 -9.836 1 89.31 541 ASP A O 1
ATOM 4366 N N . GLY A 1 542 ? 18.625 -27.688 -10.578 1 91.25 542 GLY A N 1
ATOM 4367 C CA . GLY A 1 542 ? 19.656 -28.469 -11.227 1 91.25 542 GLY A CA 1
ATOM 4368 C C . GLY A 1 542 ? 19.172 -29.188 -12.477 1 91.25 542 GLY A C 1
ATOM 4369 O O . GLY A 1 542 ? 19.828 -30.094 -12.977 1 91.25 542 GLY A O 1
ATOM 4370 N N . GLY A 1 543 ? 18.078 -28.875 -12.938 1 94.19 543 GLY A N 1
ATOM 4371 C CA . GLY A 1 543 ? 17.5 -29.562 -14.086 1 94.19 543 GLY A CA 1
ATOM 4372 C C . GLY A 1 543 ? 16.922 -28.609 -15.109 1 94.19 543 GLY A C 1
ATOM 4373 O O . GLY A 1 543 ? 17.406 -27.469 -15.258 1 94.19 543 GLY A O 1
ATOM 4374 N N . TYR A 1 544 ? 16.016 -29.188 -15.93 1 96.44 544 TYR A N 1
ATOM 4375 C CA . TYR A 1 544 ? 15.438 -28.375 -17 1 96.44 544 TYR A CA 1
ATOM 4376 C C . TYR A 1 544 ? 14.086 -28.922 -17.422 1 96.44 544 TYR A C 1
ATOM 4378 O O . TYR A 1 544 ? 13.695 -30.016 -17.031 1 96.44 544 TYR A O 1
ATOM 4386 N N . ALA A 1 545 ? 13.344 -28.172 -18.109 1 97.56 545 ALA A N 1
ATOM 4387 C CA . ALA A 1 545 ? 12.094 -28.547 -18.766 1 97.56 545 ALA A CA 1
ATOM 4388 C C . ALA A 1 545 ? 12.023 -27.984 -20.188 1 97.56 545 ALA A C 1
ATOM 4390 O O . ALA A 1 545 ? 12.367 -26.812 -20.422 1 97.56 545 ALA A O 1
ATOM 4391 N N . VAL A 1 546 ? 11.664 -28.828 -21.125 1 98.44 546 VAL A N 1
ATOM 4392 C CA . VAL A 1 546 ? 11.5 -28.406 -22.516 1 98.44 546 VAL A CA 1
ATOM 4393 C C . VAL A 1 546 ? 10.016 -28.25 -22.828 1 98.44 546 VAL A C 1
ATOM 4395 O O . VAL A 1 546 ? 9.227 -29.188 -22.672 1 98.44 546 VAL A O 1
ATOM 4398 N N . ILE A 1 547 ? 9.695 -27.047 -23.266 1 98.62 547 ILE A N 1
ATOM 4399 C CA . ILE A 1 547 ? 8.305 -26.781 -23.625 1 98.62 547 ILE A CA 1
ATOM 4400 C C . ILE A 1 547 ? 8.219 -26.312 -25.062 1 98.62 547 ILE A C 1
ATOM 4402 O O . ILE A 1 547 ? 9.188 -25.766 -25.609 1 98.62 547 ILE A O 1
ATOM 4406 N N . ARG A 1 548 ? 7.062 -26.578 -25.688 1 98.31 548 ARG A N 1
ATOM 4407 C CA . ARG A 1 548 ? 6.863 -26.219 -27.094 1 98.31 548 ARG A CA 1
ATOM 4408 C C . ARG A 1 548 ? 5.477 -25.625 -27.312 1 98.31 548 ARG A C 1
ATOM 4410 O O . ARG A 1 548 ? 4.504 -26.047 -26.688 1 98.31 548 ARG A O 1
ATOM 4417 N N . PHE A 1 549 ? 5.383 -24.609 -28.141 1 98.06 549 PHE A N 1
ATOM 4418 C CA . PHE A 1 549 ? 4.113 -24.016 -28.547 1 98.06 549 PHE A CA 1
ATOM 4419 C C . PHE A 1 549 ? 4.23 -23.375 -29.922 1 98.06 549 PHE A C 1
ATOM 4421 O O . PHE A 1 549 ? 5.332 -23.234 -30.453 1 98.06 549 PHE A O 1
ATOM 4428 N N . ARG A 1 550 ? 3.117 -23.062 -30.5 1 97.62 550 ARG A N 1
ATOM 4429 C CA . ARG A 1 550 ? 3.066 -22.359 -31.766 1 97.62 550 ARG A CA 1
ATOM 4430 C C . ARG A 1 550 ? 2.934 -20.844 -31.562 1 97.62 550 ARG A C 1
ATOM 4432 O O . ARG A 1 550 ? 2.123 -20.391 -30.75 1 97.62 550 ARG A O 1
ATOM 4439 N N . ALA A 1 551 ? 3.748 -20.094 -32.25 1 97.81 551 ALA A N 1
ATOM 4440 C CA . ALA A 1 551 ? 3.625 -18.641 -32.219 1 97.81 551 ALA A CA 1
ATOM 4441 C C . ALA A 1 551 ? 2.447 -18.172 -33.062 1 97.81 551 ALA A C 1
ATOM 4443 O O . ALA A 1 551 ? 2.633 -17.656 -34.156 1 97.81 551 ALA A O 1
ATOM 4444 N N . ASP A 1 552 ? 1.269 -18.219 -32.5 1 97.44 552 ASP A N 1
ATOM 4445 C CA . ASP A 1 552 ? 0.064 -17.906 -33.25 1 97.44 552 ASP A CA 1
ATOM 4446 C C . ASP A 1 552 ? -0.82 -16.922 -32.5 1 97.44 552 ASP A C 1
ATOM 4448 O O . ASP A 1 552 ? -2.021 -16.828 -32.75 1 97.44 552 ASP A O 1
ATOM 4452 N N . ASN A 1 553 ? -0.293 -16.281 -31.516 1 97.69 553 ASN A N 1
ATOM 4453 C CA . ASN A 1 553 ? -1.018 -15.312 -30.703 1 97.69 553 ASN A CA 1
ATOM 4454 C C . ASN A 1 553 ? -0.214 -14.023 -30.516 1 97.69 553 ASN A C 1
ATOM 4456 O O . ASN A 1 553 ? 0.296 -13.758 -29.422 1 97.69 553 ASN A O 1
ATOM 4460 N N . PRO A 1 554 ? -0.159 -13.234 -31.594 1 97.88 554 PRO A N 1
ATOM 4461 C CA . PRO A 1 554 ? 0.644 -12.016 -31.5 1 97.88 554 PRO A CA 1
ATOM 4462 C C . PRO A 1 554 ? 0.336 -11.203 -30.25 1 97.88 554 PRO A C 1
ATOM 4464 O O . PRO A 1 554 ? -0.833 -11.023 -29.891 1 97.88 554 PRO A O 1
ATOM 4467 N N . GLY A 1 555 ? 1.347 -10.789 -29.516 1 97.62 555 GLY A N 1
ATOM 4468 C CA . GLY A 1 555 ? 1.231 -10.07 -28.266 1 97.62 555 GLY A CA 1
ATOM 4469 C C . GLY A 1 555 ? 2.562 -9.867 -27.562 1 97.62 555 GLY A C 1
ATOM 4470 O O . GLY A 1 555 ? 3.611 -10.227 -28.094 1 97.62 555 GLY A O 1
ATOM 4471 N N . LEU A 1 556 ? 2.547 -9.109 -26.547 1 97.88 556 LEU A N 1
ATOM 4472 C CA . LEU A 1 556 ? 3.646 -9.016 -25.578 1 97.88 556 LEU A CA 1
ATOM 4473 C C . LEU A 1 556 ? 3.309 -9.75 -24.297 1 97.88 556 LEU A C 1
ATOM 4475 O O . LEU A 1 556 ? 2.475 -9.281 -23.516 1 97.88 556 LEU A O 1
ATOM 4479 N N . TRP A 1 557 ? 3.994 -10.883 -24.141 1 98.5 557 TRP A N 1
ATOM 4480 C CA . TRP A 1 557 ? 3.604 -11.789 -23.062 1 98.5 557 TRP A CA 1
ATOM 4481 C C . TRP A 1 557 ? 4.727 -11.953 -22.047 1 98.5 557 TRP A C 1
ATOM 4483 O O . TRP A 1 557 ? 5.902 -12.023 -22.422 1 98.5 557 TRP A O 1
ATOM 4493 N N . LEU A 1 558 ? 4.336 -11.984 -20.828 1 98.44 558 LEU A N 1
ATOM 4494 C CA . LEU A 1 558 ? 5.312 -12.148 -19.766 1 98.44 558 LEU A CA 1
ATOM 4495 C C . LEU A 1 558 ? 5.57 -13.625 -19.484 1 98.44 558 LEU A C 1
ATOM 4497 O O . LEU A 1 558 ? 4.633 -14.43 -19.438 1 98.44 558 LEU A O 1
ATOM 4501 N N . ILE A 1 559 ? 6.781 -14.039 -19.359 1 98.62 559 ILE A N 1
ATOM 4502 C CA . ILE A 1 559 ? 7.234 -15.289 -18.75 1 98.62 559 ILE A CA 1
ATOM 4503 C C . ILE A 1 559 ? 7.891 -15.016 -17.406 1 98.62 559 ILE A C 1
ATOM 4505 O O . ILE A 1 559 ? 8.805 -14.188 -17.312 1 98.62 559 ILE A O 1
ATOM 4509 N N . HIS A 1 560 ? 7.438 -15.656 -16.422 1 98.06 560 HIS A N 1
ATOM 4510 C CA . HIS A 1 560 ? 8.016 -15.305 -15.125 1 98.06 560 HIS A CA 1
ATOM 4511 C C . HIS A 1 560 ? 7.836 -16.438 -14.117 1 98.06 560 HIS A C 1
ATOM 4513 O O . HIS A 1 560 ? 7.023 -17.344 -14.328 1 98.06 560 HIS A O 1
ATOM 4519 N N . CYS A 1 561 ? 8.664 -16.406 -13.062 1 97 561 CYS A N 1
ATOM 4520 C CA . CYS A 1 561 ? 8.508 -17.297 -11.914 1 97 561 CYS A CA 1
ATOM 4521 C C . CYS A 1 561 ? 7.297 -16.906 -11.078 1 97 561 CYS A C 1
ATOM 4523 O O . CYS A 1 561 ? 7.09 -15.719 -10.797 1 97 561 CYS A O 1
ATOM 4525 N N . HIS A 1 562 ? 6.531 -17.859 -10.68 1 96.5 562 HIS A N 1
ATOM 4526 C CA . HIS A 1 562 ? 5.309 -17.578 -9.938 1 96.5 562 HIS A CA 1
ATOM 4527 C C . HIS A 1 562 ? 5.57 -17.516 -8.438 1 96.5 562 HIS A C 1
ATOM 4529 O O . HIS A 1 562 ? 4.648 -17.281 -7.652 1 96.5 562 HIS A O 1
ATOM 4535 N N . ILE A 1 563 ? 6.82 -17.734 -8.062 1 91.88 563 ILE A N 1
ATOM 4536 C CA . ILE A 1 563 ? 7.211 -17.266 -6.73 1 91.88 563 ILE A CA 1
ATOM 4537 C C . ILE A 1 563 ? 7.199 -15.742 -6.691 1 91.88 563 ILE A C 1
ATOM 4539 O O . ILE A 1 563 ? 7.98 -15.094 -7.391 1 91.88 563 ILE A O 1
ATOM 4543 N N . GLU A 1 564 ? 6.359 -15.258 -5.867 1 90.44 564 GLU A N 1
ATOM 4544 C CA . GLU A 1 564 ? 6.02 -13.844 -5.914 1 90.44 564 GLU A CA 1
ATOM 4545 C C . GLU A 1 564 ? 7.262 -12.969 -5.73 1 90.44 564 GLU A C 1
ATOM 4547 O O . GLU A 1 564 ? 7.473 -12.016 -6.48 1 90.44 564 GLU A O 1
ATOM 4552 N N . LEU A 1 565 ? 8.133 -13.273 -4.797 1 85.5 565 LEU A N 1
ATOM 4553 C CA . LEU A 1 565 ? 9.328 -12.484 -4.523 1 85.5 565 LEU A CA 1
ATOM 4554 C C . LEU A 1 565 ? 10.289 -12.523 -5.711 1 85.5 565 LEU A C 1
ATOM 4556 O O . LEU A 1 565 ? 10.914 -11.516 -6.039 1 85.5 565 LEU A O 1
ATOM 4560 N N . HIS A 1 566 ? 10.43 -13.695 -6.32 1 90.19 566 HIS A N 1
ATOM 4561 C CA . HIS A 1 566 ? 11.328 -13.836 -7.465 1 90.19 566 HIS A CA 1
ATOM 4562 C C . HIS A 1 566 ? 10.859 -12.984 -8.641 1 90.19 566 HIS A C 1
ATOM 4564 O O . HIS A 1 566 ? 11.664 -12.328 -9.297 1 90.19 566 HIS A O 1
ATOM 4570 N N . SER A 1 567 ? 9.625 -13.039 -8.836 1 92 567 SER A N 1
ATOM 4571 C CA . SER A 1 567 ? 9.062 -12.25 -9.922 1 92 567 SER A CA 1
ATOM 4572 C C . SER A 1 567 ? 9.195 -10.75 -9.641 1 92 567 SER A C 1
ATOM 4574 O O . SER A 1 567 ? 9.594 -9.984 -10.516 1 92 567 SER A O 1
ATOM 4576 N N . MET A 1 568 ? 8.914 -10.344 -8.445 1 87.88 568 MET A N 1
ATOM 4577 C CA . MET A 1 568 ? 8.977 -8.938 -8.062 1 87.88 568 MET A CA 1
ATOM 4578 C C . MET A 1 568 ? 10.406 -8.414 -8.172 1 87.88 568 MET A C 1
ATOM 4580 O O . MET A 1 568 ? 10.617 -7.242 -8.484 1 87.88 568 MET A O 1
ATOM 4584 N N . GLN A 1 569 ? 11.336 -9.312 -7.973 1 88.19 569 GLN A N 1
ATOM 4585 C CA . GLN A 1 569 ? 12.734 -8.891 -7.957 1 88.19 569 GLN A CA 1
ATOM 4586 C C . GLN A 1 569 ? 13.375 -9.055 -9.328 1 88.19 569 GLN A C 1
ATOM 4588 O O . GLN A 1 569 ? 14.539 -8.711 -9.523 1 88.19 569 GLN A O 1
ATOM 4593 N N . GLY A 1 570 ? 12.633 -9.648 -10.297 1 92.75 570 GLY A N 1
ATOM 4594 C CA . GLY A 1 570 ? 13.164 -9.492 -11.641 1 92.75 570 GLY A CA 1
ATOM 4595 C C . GLY A 1 570 ? 13.281 -10.805 -12.391 1 92.75 570 GLY A C 1
ATOM 4596 O O . GLY A 1 570 ? 13.812 -10.844 -13.5 1 92.75 570 GLY A O 1
ATOM 4597 N N . MET A 1 571 ? 12.797 -11.898 -11.875 1 95.44 571 MET A N 1
ATOM 4598 C CA . MET A 1 571 ? 12.883 -13.156 -12.602 1 95.44 571 MET A CA 1
ATOM 4599 C C . MET A 1 571 ? 11.75 -13.273 -13.625 1 95.44 571 MET A C 1
ATOM 4601 O O . MET A 1 571 ? 10.812 -14.039 -13.43 1 95.44 571 MET A O 1
ATOM 4605 N N . ALA A 1 572 ? 11.922 -12.609 -14.664 1 97.69 572 ALA A N 1
ATOM 4606 C CA . ALA A 1 572 ? 10.93 -12.523 -15.734 1 97.69 572 ALA A CA 1
ATOM 4607 C C . ALA A 1 572 ? 11.586 -12.148 -17.062 1 97.69 572 ALA A C 1
ATOM 4609 O O . ALA A 1 572 ? 12.734 -11.703 -17.094 1 97.69 572 ALA A O 1
ATOM 4610 N N . ILE A 1 573 ? 10.906 -12.398 -18.109 1 97.5 573 ILE A N 1
ATOM 4611 C CA . ILE A 1 573 ? 11.297 -12.008 -19.469 1 97.5 573 ILE A CA 1
ATOM 4612 C C . ILE A 1 573 ? 10.055 -11.789 -20.328 1 97.5 573 ILE A C 1
ATOM 4614 O O . ILE A 1 573 ? 9.016 -12.406 -20.078 1 97.5 573 ILE A O 1
ATOM 4618 N N . LEU A 1 574 ? 10.133 -10.867 -21.281 1 97.69 574 LEU A N 1
ATOM 4619 C CA . LEU A 1 574 ? 9.016 -10.625 -22.203 1 97.69 574 LEU A CA 1
ATOM 4620 C C . LEU A 1 574 ? 9.148 -11.477 -23.453 1 97.69 574 LEU A C 1
ATOM 4622 O O . LEU A 1 574 ? 10.25 -11.633 -24 1 97.69 574 LEU A O 1
ATOM 4626 N N . LEU A 1 575 ? 8.07 -12.078 -23.797 1 97.81 575 LEU A N 1
ATOM 4627 C CA . LEU A 1 575 ? 7.941 -12.703 -25.109 1 97.81 575 LEU A CA 1
ATOM 4628 C C . LEU A 1 575 ? 7.312 -11.734 -26.109 1 97.81 575 LEU A C 1
ATOM 4630 O O . LEU A 1 575 ? 6.113 -11.453 -26.031 1 97.81 575 LEU A O 1
ATOM 4634 N N . ASN A 1 576 ? 8.125 -11.195 -26.953 1 97.75 576 ASN A N 1
ATOM 4635 C CA . ASN A 1 576 ? 7.656 -10.32 -28.016 1 97.75 576 ASN A CA 1
ATOM 4636 C C . ASN A 1 576 ? 7.266 -11.117 -29.266 1 97.75 576 ASN A C 1
ATOM 4638 O O . ASN A 1 576 ? 8.117 -11.445 -30.094 1 97.75 576 ASN A O 1
ATOM 4642 N N . GLU A 1 577 ? 5.98 -11.367 -29.375 1 97.81 577 GLU A N 1
ATOM 4643 C CA . GLU A 1 577 ? 5.492 -12.242 -30.438 1 97.81 577 GLU A CA 1
ATOM 4644 C C . GLU A 1 577 ? 4.895 -11.445 -31.594 1 97.81 577 GLU A C 1
ATOM 4646 O O . GLU A 1 577 ? 3.789 -10.914 -31.484 1 97.81 577 GLU A O 1
ATOM 4651 N N . SER A 1 578 ? 5.59 -11.406 -32.719 1 94.19 578 SER A N 1
ATOM 4652 C CA . SER A 1 578 ? 5.078 -10.836 -33.969 1 94.19 578 SER A CA 1
ATOM 4653 C C . SER A 1 578 ? 4.445 -9.469 -33.75 1 94.19 578 SER A C 1
ATOM 4655 O O . SER A 1 578 ? 3.289 -9.242 -34.125 1 94.19 578 SER A O 1
ATOM 4657 N N . PHE A 1 579 ? 5.199 -8.578 -33.219 1 92.88 579 PHE A N 1
ATOM 4658 C CA . PHE A 1 579 ? 4.711 -7.297 -32.719 1 92.88 579 PHE A CA 1
ATOM 4659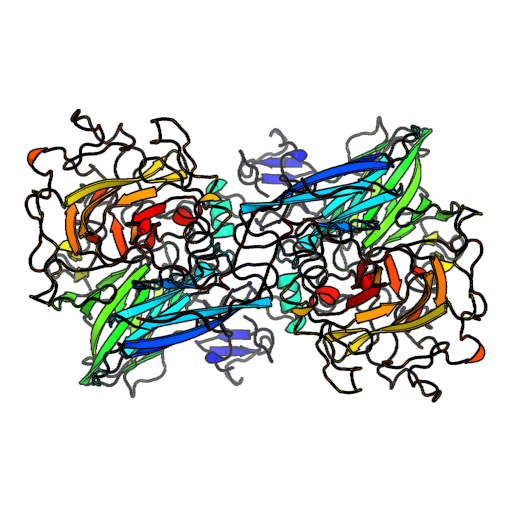 C C . PHE A 1 579 ? 3.883 -6.574 -33.781 1 92.88 579 PHE A C 1
ATOM 4661 O O . PHE A 1 579 ? 2.818 -6.031 -33.469 1 92.88 579 PHE A O 1
ATOM 4668 N N . PRO A 1 580 ? 4.258 -6.602 -35.094 1 93 580 PRO A N 1
ATOM 4669 C CA . PRO A 1 580 ? 3.484 -5.871 -36.125 1 93 580 PRO A CA 1
ATOM 4670 C C . PRO A 1 580 ? 2.068 -6.414 -36.281 1 93 580 PRO A C 1
ATOM 4672 O O . PRO A 1 580 ? 1.207 -5.746 -36.844 1 93 580 PRO A O 1
ATOM 4675 N N . PHE A 1 581 ? 1.871 -7.602 -35.812 1 94.5 581 PHE A N 1
ATOM 4676 C CA . PHE A 1 581 ? 0.588 -8.258 -36.031 1 94.5 581 PHE A CA 1
ATOM 4677 C C . PHE A 1 581 ? -0.287 -8.172 -34.781 1 94.5 581 PHE A C 1
ATOM 4679 O O . PHE A 1 581 ? -1.372 -8.758 -34.75 1 94.5 581 PHE A O 1
ATOM 4686 N N . ILE A 1 582 ? 0.141 -7.508 -33.812 1 94.75 582 ILE A N 1
ATOM 4687 C CA . ILE A 1 582 ? -0.636 -7.359 -32.562 1 94.75 582 ILE A CA 1
ATOM 4688 C C . ILE A 1 582 ? -1.886 -6.527 -32.844 1 94.75 582 ILE A C 1
ATOM 4690 O O . ILE A 1 582 ? -1.807 -5.465 -33.469 1 94.75 582 ILE A O 1
ATOM 4694 N N . PRO A 1 583 ? -3.027 -7.023 -32.406 1 92.31 583 PRO A N 1
ATOM 4695 C CA . PRO A 1 583 ? -4.234 -6.203 -32.562 1 92.31 583 PRO A CA 1
ATOM 4696 C C . PRO A 1 583 ? -4.098 -4.836 -31.891 1 92.31 583 PRO A C 1
ATOM 4698 O O . PRO A 1 583 ? -3.51 -4.723 -30.812 1 92.31 583 PRO A O 1
ATOM 4701 N N . ARG A 1 584 ? -4.676 -3.775 -32.531 1 89.44 584 ARG A N 1
ATOM 4702 C CA . ARG A 1 584 ? -4.621 -2.422 -31.984 1 89.44 584 ARG A CA 1
ATOM 4703 C C . ARG A 1 584 ? -5.504 -2.295 -30.75 1 89.44 584 ARG A C 1
ATOM 4705 O O . ARG A 1 584 ? -6.609 -2.84 -30.719 1 89.44 584 ARG A O 1
ATOM 4712 N N . PRO A 1 585 ? -5 -1.627 -29.75 1 91.19 585 PRO A N 1
ATOM 4713 C CA . PRO A 1 585 ? -5.883 -1.351 -28.625 1 91.19 585 PRO A CA 1
ATOM 4714 C C . PRO A 1 585 ? -7.023 -0.4 -28.969 1 91.19 585 PRO A C 1
ATOM 4716 O O . PRO A 1 585 ? -6.941 0.323 -29.969 1 91.19 585 PRO A O 1
ATOM 4719 N N . PRO A 1 586 ? -8.047 -0.411 -28.156 1 91.31 586 PRO A N 1
ATOM 4720 C CA . PRO A 1 586 ? -9.117 0.555 -28.406 1 91.31 586 PRO A CA 1
ATOM 4721 C C . PRO A 1 586 ? -8.641 2.002 -28.312 1 91.31 586 PRO A C 1
ATOM 4723 O O . PRO A 1 586 ? -7.637 2.281 -27.656 1 91.31 586 PRO A O 1
ATOM 4726 N N . GLN A 1 587 ? -9.352 2.93 -28.906 1 86.5 587 GLN A N 1
ATOM 4727 C CA . GLN A 1 587 ? -8.945 4.328 -29.031 1 86.5 587 GLN A CA 1
ATOM 4728 C C . GLN A 1 587 ? -8.883 5 -27.656 1 86.5 587 GLN A C 1
ATOM 4730 O O . GLN A 1 587 ? -8.031 5.859 -27.422 1 86.5 587 GLN A O 1
ATOM 4735 N N . ASN A 1 588 ? -9.688 4.617 -26.812 1 87.19 588 ASN A N 1
ATOM 4736 C CA . ASN A 1 588 ? -9.773 5.27 -25.516 1 87.19 588 ASN A CA 1
ATOM 4737 C C . ASN A 1 588 ? -8.969 4.52 -24.453 1 87.19 588 ASN A C 1
ATOM 4739 O O . ASN A 1 588 ? -9.203 4.68 -23.266 1 87.19 588 ASN A O 1
ATOM 4743 N N . PHE A 1 589 ? -8.062 3.691 -24.953 1 91.88 589 PHE A N 1
ATOM 4744 C CA . PHE A 1 589 ? -7.32 2.887 -23.984 1 91.88 589 PHE A CA 1
ATOM 4745 C C . PHE A 1 589 ? -6.434 3.768 -23.125 1 91.88 589 PHE A C 1
ATOM 4747 O O . PHE A 1 589 ? -6.012 4.848 -23.547 1 91.88 589 PHE A O 1
ATOM 4754 N N . ASP A 1 590 ? -6.168 3.361 -21.984 1 88.44 590 ASP A N 1
ATOM 4755 C CA . ASP A 1 590 ? -5.457 4.137 -20.969 1 88.44 590 ASP A CA 1
ATOM 4756 C C . ASP A 1 590 ? -4.023 4.43 -21.406 1 88.44 590 ASP A C 1
ATOM 4758 O O . ASP A 1 590 ? -3.443 3.678 -22.203 1 88.44 590 ASP A O 1
ATOM 4762 N N . TYR A 1 591 ? -3.561 5.484 -20.953 1 90.06 591 TYR A N 1
ATOM 4763 C CA . TYR A 1 591 ? -2.209 5.973 -21.203 1 90.06 591 TYR A CA 1
ATOM 4764 C C . TYR A 1 591 ? -1.523 6.367 -19.891 1 90.06 591 TYR A C 1
ATOM 4766 O O . TYR A 1 591 ? -2.158 6.922 -19 1 90.06 591 TYR A O 1
ATOM 4774 N N . CYS A 1 592 ? -0.271 5.965 -19.688 1 91.25 592 CYS A N 1
ATOM 4775 C CA . CYS A 1 592 ? 0.507 6.359 -18.531 1 91.25 592 CYS A CA 1
ATOM 4776 C C . CYS A 1 592 ? 1.942 6.695 -18.906 1 91.25 592 CYS A C 1
ATOM 4778 O O . CYS A 1 592 ? 2.521 6.047 -19.781 1 91.25 592 CYS A O 1
ATOM 4780 N N . ASN A 1 593 ? 2.484 7.75 -18.312 1 90.06 593 ASN A N 1
ATOM 4781 C CA . ASN A 1 593 ? 3.832 8.18 -18.672 1 90.06 593 ASN A CA 1
ATOM 4782 C C . ASN A 1 593 ? 4.48 8.984 -17.547 1 90.06 593 ASN A C 1
ATOM 4784 O O . ASN A 1 593 ? 3.811 9.359 -16.578 1 90.06 593 ASN A O 1
ATOM 4788 N N . ASN A 1 594 ? 5.812 9.156 -17.656 1 88.94 594 ASN A N 1
ATOM 4789 C CA . ASN A 1 594 ? 6.535 10.133 -16.844 1 88.94 594 ASN A CA 1
ATOM 4790 C C . ASN A 1 594 ? 6.16 11.562 -17.219 1 88.94 594 ASN A C 1
ATOM 4792 O O . ASN A 1 594 ? 5.773 11.828 -18.359 1 88.94 594 ASN A O 1
ATOM 4796 N N . PHE A 1 595 ? 6.145 12.367 -16.281 1 92.69 595 PHE A N 1
ATOM 4797 C CA . PHE A 1 595 ? 5.973 13.781 -16.562 1 92.69 595 PHE A CA 1
ATOM 4798 C C . PHE A 1 595 ? 7.281 14.539 -16.359 1 92.69 595 PHE A C 1
ATOM 4800 O O . PHE A 1 595 ? 7.855 14.508 -15.266 1 92.69 595 PHE A O 1
ATOM 4807 N N . ASP A 1 596 ? 7.637 15.164 -17.438 1 89.88 596 ASP A N 1
ATOM 4808 C CA . ASP A 1 596 ? 8.805 16.031 -17.375 1 89.88 596 ASP A CA 1
ATOM 4809 C C . ASP A 1 596 ? 8.398 17.5 -17.438 1 89.88 596 ASP A C 1
ATOM 4811 O O . ASP A 1 596 ? 7.426 17.859 -18.109 1 89.88 596 ASP A O 1
ATOM 4815 N N . ALA A 1 597 ? 8.797 18.375 -16.625 1 87.56 597 ALA A N 1
ATOM 4816 C CA . ALA A 1 597 ? 8.375 19.766 -16.484 1 87.56 597 ALA A CA 1
ATOM 4817 C C . ALA A 1 597 ? 9.062 20.656 -17.5 1 87.56 597 ALA A C 1
ATOM 4819 O O . ALA A 1 597 ? 9.266 21.859 -17.266 1 87.56 597 ALA A O 1
ATOM 4820 N N . SER A 1 598 ? 9.43 20.109 -18.656 1 80.94 598 SER A N 1
ATOM 4821 C CA . SER A 1 598 ? 10.141 20.859 -19.688 1 80.94 598 SER A CA 1
ATOM 4822 C C . SER A 1 598 ? 9.266 21.969 -20.25 1 80.94 598 SER A C 1
ATOM 4824 O O . SER A 1 598 ? 9.766 23.031 -20.625 1 80.94 598 SER A O 1
ATOM 4826 N N . ASP A 1 599 ? 7.918 21.797 -20.25 1 81.69 599 ASP A N 1
ATOM 4827 C CA . ASP A 1 599 ? 7.008 22.781 -20.844 1 81.69 599 ASP A CA 1
ATOM 4828 C C . ASP A 1 599 ? 6.375 23.672 -19.781 1 81.69 599 ASP A C 1
ATOM 4830 O O . ASP A 1 599 ? 5.371 24.328 -20.031 1 81.69 599 ASP A O 1
ATOM 4834 N N . VAL A 1 600 ? 6.891 23.578 -18.625 1 84.88 600 VAL A N 1
ATOM 4835 C CA . VAL A 1 600 ? 6.41 24.453 -17.562 1 84.88 600 VAL A CA 1
ATOM 4836 C C . VAL A 1 600 ? 7.191 25.781 -17.594 1 84.88 600 VAL A C 1
ATOM 4838 O O . VAL A 1 600 ? 8.406 25.781 -17.391 1 84.88 600 VAL A O 1
ATOM 4841 N N . TYR A 1 601 ? 6.508 26.906 -17.859 1 82.44 601 TYR A N 1
ATOM 4842 C CA . TYR A 1 601 ? 7.105 28.234 -17.906 1 82.44 601 TYR A CA 1
ATOM 4843 C C . TYR A 1 601 ? 6.66 29.078 -16.719 1 82.44 601 TYR A C 1
ATOM 4845 O O . TYR A 1 601 ? 5.461 29.234 -16.484 1 82.44 601 TYR A O 1
ATOM 4853 N N . LEU A 1 602 ? 7.621 29.469 -15.953 1 82.5 602 LEU A N 1
ATOM 4854 C CA . LEU A 1 602 ? 7.332 30.281 -14.773 1 82.5 602 LEU A CA 1
ATOM 4855 C C . LEU A 1 602 ? 7.309 31.766 -15.117 1 82.5 602 LEU A C 1
ATOM 4857 O O . LEU A 1 602 ? 8.172 32.25 -15.852 1 82.5 602 LEU A O 1
ATOM 4861 N N . HIS A 1 603 ? 6.156 32.375 -15.016 1 70.94 603 HIS A N 1
ATOM 4862 C CA . HIS A 1 603 ? 6.047 33.812 -15.281 1 70.94 603 HIS A CA 1
ATOM 4863 C C . HIS A 1 603 ? 6.199 34.625 -14 1 70.94 603 HIS A C 1
ATOM 4865 O O .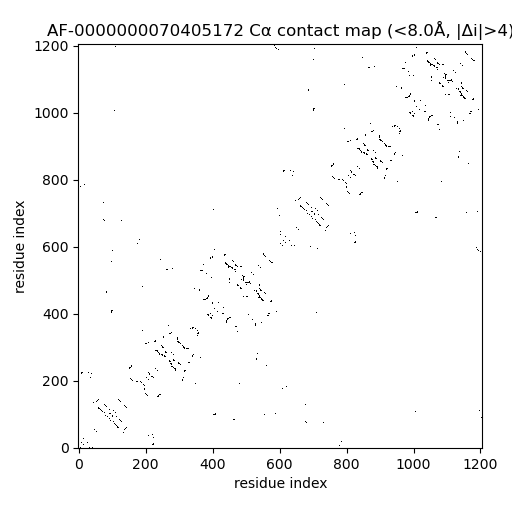 HIS A 1 603 ? 5.879 34.156 -12.914 1 70.94 603 HIS A O 1
ATOM 4871 N N . MET B 1 1 ? 14.25 -2.531 13.484 1 78.5 1 MET B N 1
ATOM 4872 C CA . MET B 1 1 ? 15.18 -1.628 12.805 1 78.5 1 MET B CA 1
ATOM 4873 C C . MET B 1 1 ? 16.172 -2.408 11.961 1 78.5 1 MET B C 1
ATOM 4875 O O . MET B 1 1 ? 16.828 -3.332 12.453 1 78.5 1 MET B O 1
ATOM 4879 N N . ILE B 1 2 ? 16.281 -1.952 10.617 1 73.25 2 ILE B N 1
ATOM 4880 C CA . ILE B 1 2 ? 17.094 -2.719 9.695 1 73.25 2 ILE B CA 1
ATOM 4881 C C . ILE B 1 2 ? 18.234 -1.847 9.172 1 73.25 2 ILE B C 1
ATOM 4883 O O . ILE B 1 2 ? 18.047 -0.667 8.875 1 73.25 2 ILE B O 1
ATOM 4887 N N . HIS B 1 3 ? 19.422 -2.393 9.344 1 69.75 3 HIS B N 1
ATOM 4888 C CA . HIS B 1 3 ? 20.594 -1.802 8.727 1 69.75 3 HIS B CA 1
ATOM 4889 C C . HIS B 1 3 ? 21 -2.564 7.473 1 69.75 3 HIS B C 1
ATOM 4891 O O . HIS B 1 3 ? 20.953 -3.797 7.445 1 69.75 3 HIS B O 1
ATOM 4897 N N . GLU B 1 4 ? 21.391 -1.847 6.492 1 68.38 4 GLU B N 1
ATOM 4898 C CA . GLU B 1 4 ? 21.703 -2.447 5.199 1 68.38 4 GLU B CA 1
ATOM 4899 C C . GLU B 1 4 ? 22.781 -3.52 5.34 1 68.38 4 GLU B C 1
ATOM 4901 O O . GLU B 1 4 ? 22.703 -4.578 4.719 1 68.38 4 GLU B O 1
ATOM 4906 N N . ARG B 1 5 ? 23.734 -3.223 6.133 1 64.69 5 ARG B N 1
ATOM 4907 C CA . ARG B 1 5 ? 24.859 -4.133 6.258 1 64.69 5 ARG B CA 1
ATOM 4908 C C . ARG B 1 5 ? 24.688 -5.07 7.449 1 64.69 5 ARG B C 1
ATOM 4910 O O . ARG B 1 5 ? 25.062 -6.242 7.383 1 64.69 5 ARG B O 1
ATOM 4917 N N . PHE B 1 6 ? 24.062 -4.551 8.5 1 65.5 6 PHE B N 1
ATOM 4918 C CA . PHE B 1 6 ? 24.109 -5.27 9.773 1 65.5 6 PHE B CA 1
ATOM 4919 C C . PHE B 1 6 ? 22.766 -5.918 10.086 1 65.5 6 PHE B C 1
ATOM 4921 O O . PHE B 1 6 ? 22.594 -6.5 11.156 1 65.5 6 PHE B O 1
ATOM 4928 N N . SER B 1 7 ? 21.859 -5.801 9.148 1 75.19 7 SER B N 1
ATOM 4929 C CA . SER B 1 7 ? 20.531 -6.387 9.281 1 75.19 7 SER B CA 1
ATOM 4930 C C . SER B 1 7 ? 19.75 -5.719 10.406 1 75.19 7 SER B C 1
ATOM 4932 O O . SER B 1 7 ? 19.484 -4.516 10.359 1 75.19 7 SER B O 1
ATOM 4934 N N . ALA B 1 8 ? 19.641 -6.551 11.594 1 83.81 8 ALA B N 1
ATOM 4935 C CA . ALA B 1 8 ? 18.844 -6.02 12.703 1 83.81 8 ALA B CA 1
ATOM 4936 C C . ALA B 1 8 ? 19.734 -5.348 13.742 1 83.81 8 ALA B C 1
ATOM 4938 O O . ALA B 1 8 ? 20.844 -5.809 14.008 1 83.81 8 ALA B O 1
ATOM 4939 N N . VAL B 1 9 ? 19.312 -4.23 14.258 1 89.38 9 VAL B N 1
ATOM 4940 C CA . VAL B 1 9 ? 20.016 -3.514 15.312 1 89.38 9 VAL B CA 1
ATOM 4941 C C . VAL B 1 9 ? 19.078 -3.252 16.484 1 89.38 9 VAL B C 1
ATOM 4943 O O . VAL B 1 9 ? 17.859 -3.381 16.344 1 89.38 9 VAL B O 1
ATOM 4946 N N . PHE B 1 10 ? 19.656 -3.047 17.641 1 90.69 10 PHE B N 1
ATOM 4947 C CA . PHE B 1 10 ? 18.859 -2.713 18.812 1 90.69 10 PHE B CA 1
ATOM 4948 C C . PHE B 1 10 ? 19.469 -1.537 19.562 1 90.69 10 PHE B C 1
ATOM 4950 O O . PHE B 1 10 ? 20.641 -1.21 19.375 1 90.69 10 PHE B O 1
ATOM 4957 N N . ALA B 1 11 ? 18.609 -0.899 20.344 1 92.38 11 ALA B N 1
ATOM 4958 C CA . ALA B 1 11 ? 19.031 0.299 21.062 1 92.38 11 ALA B CA 1
ATOM 4959 C C . ALA B 1 11 ? 19.438 -0.041 22.484 1 92.38 11 ALA B C 1
ATOM 4961 O O . ALA B 1 11 ? 18.828 -0.904 23.125 1 92.38 11 ALA B O 1
ATOM 4962 N N . SER B 1 12 ? 20.484 0.586 22.953 1 92.25 12 SER B N 1
ATOM 4963 C CA . SER B 1 12 ? 20.938 0.53 24.328 1 92.25 12 SER B CA 1
ATOM 4964 C C . SER B 1 12 ? 21.656 1.808 24.734 1 92.25 12 SER B C 1
ATOM 4966 O O . SER B 1 12 ? 22.625 2.205 24.078 1 92.25 12 SER B O 1
ATOM 4968 N N . LYS B 1 13 ? 21.156 2.5 25.766 1 91.56 13 LYS B N 1
ATOM 4969 C CA . LYS B 1 13 ? 21.766 3.689 26.359 1 91.56 13 LYS B CA 1
ATOM 4970 C C . LYS B 1 13 ? 22 4.766 25.297 1 91.56 13 LYS B C 1
ATOM 4972 O O . LYS B 1 13 ? 23.078 5.348 25.219 1 91.56 13 LYS B O 1
ATOM 4977 N N . GLY B 1 14 ? 21.047 4.879 24.469 1 92.56 14 GLY B N 1
ATOM 4978 C CA . GLY B 1 14 ? 21.078 5.957 23.5 1 92.56 14 GLY B CA 1
ATOM 4979 C C . GLY B 1 14 ? 21.922 5.645 22.281 1 92.56 14 GLY B C 1
ATOM 4980 O O . GLY B 1 14 ? 22.219 6.531 21.484 1 92.56 14 GLY B O 1
ATOM 4981 N N . LYS B 1 15 ? 22.359 4.418 22.188 1 93.62 15 LYS B N 1
ATOM 4982 C CA . LYS B 1 15 ? 23.188 3.973 21.078 1 93.62 15 LYS B CA 1
ATOM 4983 C C . LYS B 1 15 ? 22.578 2.754 20.391 1 93.62 15 LYS B C 1
ATOM 4985 O O . LYS B 1 15 ? 21.578 2.203 20.859 1 93.62 15 LYS B O 1
ATOM 4990 N N . LEU B 1 16 ? 23.141 2.453 19.172 1 94 16 LEU B N 1
ATOM 4991 C CA . LEU B 1 16 ? 22.656 1.303 18.422 1 94 16 LEU B CA 1
ATOM 4992 C C . LEU B 1 16 ? 23.75 0.24 18.297 1 94 16 LEU B C 1
ATOM 4994 O O . LEU B 1 16 ? 24.922 0.566 18.109 1 94 16 LEU B O 1
ATOM 4998 N N . PHE B 1 17 ? 23.344 -0.972 18.391 1 93.88 17 PHE B N 1
ATOM 4999 C CA . PHE B 1 17 ? 24.25 -2.104 18.297 1 93.88 17 PHE B CA 1
ATOM 5000 C C . PHE B 1 17 ? 23.688 -3.189 17.406 1 93.88 17 PHE B C 1
ATOM 5002 O O . PHE B 1 17 ? 22.469 -3.258 17.188 1 93.88 17 PHE B O 1
ATOM 5009 N N . ARG B 1 18 ? 24.594 -3.969 16.859 1 91.12 18 ARG B N 1
ATOM 5010 C CA . ARG B 1 18 ? 24.156 -5.141 16.109 1 91.12 18 ARG B CA 1
ATOM 5011 C C . ARG B 1 18 ? 23.328 -6.082 16.984 1 91.12 18 ARG B C 1
ATOM 5013 O O . ARG B 1 18 ? 23.594 -6.211 18.188 1 91.12 18 ARG B O 1
ATOM 5020 N N . TYR B 1 19 ? 22.453 -6.809 16.328 1 88.75 19 TYR B N 1
ATOM 5021 C CA . TYR B 1 19 ? 21.516 -7.633 17.062 1 88.75 19 TYR B CA 1
ATOM 5022 C C . TYR B 1 19 ? 22.234 -8.688 17.906 1 88.75 19 TYR B C 1
ATOM 5024 O O . TYR B 1 19 ? 21.719 -9.117 18.938 1 88.75 19 TYR B O 1
ATOM 5032 N N . ASN B 1 20 ? 23.438 -9.094 17.531 1 88.19 20 ASN B N 1
ATOM 5033 C CA . ASN B 1 20 ? 24.109 -10.219 18.172 1 88.19 20 ASN B CA 1
ATOM 5034 C C . ASN B 1 20 ? 25.109 -9.742 19.219 1 88.19 20 ASN B C 1
ATOM 5036 O O . ASN B 1 20 ? 25.875 -10.547 19.766 1 88.19 20 ASN B O 1
ATOM 5040 N N . VAL B 1 21 ? 25.062 -8.477 19.422 1 91.31 21 VAL B N 1
ATOM 5041 C CA . VAL B 1 21 ? 25.938 -7.941 20.453 1 91.31 21 VAL B CA 1
ATOM 5042 C C . VAL B 1 21 ? 25.375 -8.297 21.828 1 91.31 21 VAL B C 1
ATOM 5044 O O . VAL B 1 21 ? 24.219 -8.016 22.125 1 91.31 21 VAL B O 1
ATOM 5047 N N . LYS B 1 22 ? 26.203 -8.914 22.672 1 88.75 22 LYS B N 1
ATOM 5048 C CA . LYS B 1 22 ? 25.781 -9.32 24 1 88.75 22 LYS B CA 1
ATOM 5049 C C . LYS B 1 22 ? 26.219 -8.297 25.047 1 88.75 22 LYS B C 1
ATOM 5051 O O . LYS B 1 22 ? 25.484 -8.031 26.016 1 88.75 22 LYS B O 1
ATOM 5056 N N . ASN B 1 23 ? 27.406 -7.77 24.828 1 92.38 23 ASN B N 1
ATOM 5057 C CA . ASN B 1 23 ? 27.938 -6.75 25.734 1 92.38 23 ASN B CA 1
ATOM 5058 C C . ASN B 1 23 ? 28.078 -5.402 25.031 1 92.38 23 ASN B C 1
ATOM 5060 O O . ASN B 1 23 ? 29.078 -5.152 24.359 1 92.38 23 ASN B O 1
ATOM 5064 N N . THR B 1 24 ? 27.234 -4.52 25.297 1 91.5 24 THR B N 1
ATOM 5065 C CA . THR B 1 24 ? 27.188 -3.236 24.609 1 91.5 24 THR B CA 1
ATOM 5066 C C . THR B 1 24 ? 28.297 -2.311 25.094 1 91.5 24 THR B C 1
ATOM 5068 O O . THR B 1 24 ? 28.625 -1.328 24.438 1 91.5 24 THR B O 1
ATOM 5071 N N . THR B 1 25 ? 28.891 -2.592 26.219 1 90.06 25 THR B N 1
ATOM 5072 C CA . THR B 1 25 ? 29.922 -1.732 26.766 1 90.06 25 THR B CA 1
ATOM 5073 C C . THR B 1 25 ? 31.203 -1.851 25.953 1 90.06 25 THR B C 1
ATOM 5075 O O . THR B 1 25 ? 31.969 -0.889 25.844 1 90.06 25 THR B O 1
ATOM 5078 N N . SER B 1 26 ? 31.375 -3.031 25.406 1 90.75 26 SER B N 1
ATOM 5079 C CA . SER B 1 26 ? 32.625 -3.285 24.688 1 90.75 26 SER B CA 1
ATOM 5080 C C . SER B 1 26 ? 32.438 -3.197 23.172 1 90.75 26 SER B C 1
ATOM 5082 O O . SER B 1 26 ? 33.406 -3.094 22.422 1 90.75 26 SER B O 1
ATOM 5084 N N . ALA B 1 27 ? 31.234 -3.168 22.812 1 92.81 27 ALA B N 1
ATOM 5085 C CA . ALA B 1 27 ? 30.969 -3.197 21.375 1 92.81 27 ALA B CA 1
ATOM 5086 C C . ALA B 1 27 ? 30.953 -1.788 20.797 1 92.81 27 ALA B C 1
ATOM 5088 O O . ALA B 1 27 ? 30.547 -0.834 21.469 1 92.81 27 ALA B O 1
ATOM 5089 N N . LYS B 1 28 ? 31.422 -1.677 19.578 1 92.06 28 LYS B N 1
ATOM 5090 C CA . LYS B 1 28 ? 31.344 -0.404 18.859 1 92.06 28 LYS B CA 1
ATOM 5091 C C . LYS B 1 28 ? 29.922 -0.134 18.375 1 92.06 28 LYS B C 1
ATOM 5093 O O . LYS B 1 28 ? 29.328 -0.957 17.672 1 92.06 28 LYS B O 1
ATOM 5098 N N . PRO B 1 29 ? 29.406 1.045 18.797 1 93.69 29 PRO B N 1
ATOM 5099 C CA . PRO B 1 29 ? 28.062 1.357 18.344 1 93.69 29 PRO B CA 1
ATOM 5100 C C . PRO B 1 29 ? 27.984 1.624 16.844 1 93.69 29 PRO B C 1
ATOM 5102 O O . PRO B 1 29 ? 28.984 1.971 16.219 1 93.69 29 PRO B O 1
ATOM 5105 N N . ILE B 1 30 ? 26.812 1.382 16.297 1 92.5 30 ILE B N 1
ATOM 5106 C CA . ILE B 1 30 ? 26.5 1.722 14.922 1 92.5 30 ILE B CA 1
ATOM 5107 C C . ILE B 1 30 ? 26.047 3.18 14.836 1 92.5 30 ILE B C 1
ATOM 5109 O O . ILE B 1 30 ? 25.297 3.654 15.695 1 92.5 30 ILE B O 1
ATOM 5113 N N . PRO B 1 31 ? 26.531 3.877 13.781 1 91.19 31 PRO B N 1
ATOM 5114 C CA . PRO B 1 31 ? 26.078 5.266 13.648 1 91.19 31 PRO B CA 1
ATOM 5115 C C . PRO B 1 31 ? 24.562 5.387 13.508 1 91.19 31 PRO B C 1
ATOM 5117 O O . PRO B 1 31 ? 23.969 4.707 12.664 1 91.19 31 PRO B O 1
ATOM 5120 N N . VAL B 1 32 ? 24.031 6.309 14.234 1 90.5 32 VAL B N 1
ATOM 5121 C CA . VAL B 1 32 ? 22.578 6.457 14.328 1 90.5 32 VAL B CA 1
ATOM 5122 C C . VAL B 1 32 ? 22.016 6.898 12.984 1 90.5 32 VAL B C 1
ATOM 5124 O O . VAL B 1 32 ? 20.906 6.527 12.617 1 90.5 32 VAL B O 1
ATOM 5127 N N . ASN B 1 33 ? 22.75 7.637 12.211 1 88.75 33 ASN B N 1
ATOM 5128 C CA . ASN B 1 33 ? 22.25 8.203 10.961 1 88.75 33 ASN B CA 1
ATOM 5129 C C . ASN B 1 33 ? 22.172 7.152 9.859 1 88.75 33 ASN B C 1
ATOM 5131 O O . ASN B 1 33 ? 21.625 7.41 8.789 1 88.75 33 ASN B O 1
ATOM 5135 N N . GLU B 1 34 ? 22.625 5.953 10.18 1 89.75 34 GLU B N 1
ATOM 5136 C CA . GLU B 1 34 ? 22.594 4.883 9.188 1 89.75 34 GLU B CA 1
ATOM 5137 C C . GLU B 1 34 ? 21.344 4.016 9.352 1 89.75 34 GLU B C 1
ATOM 5139 O O . GLU B 1 34 ? 21.109 3.1 8.555 1 89.75 34 GLU B O 1
ATOM 5144 N N . VAL B 1 35 ? 20.578 4.371 10.305 1 90.75 35 VAL B N 1
ATOM 5145 C CA . VAL B 1 35 ? 19.406 3.557 10.617 1 90.75 35 VAL B CA 1
ATOM 5146 C C . VAL B 1 35 ? 18.188 4.457 10.812 1 90.75 35 VAL B C 1
ATOM 5148 O O . VAL B 1 35 ? 18.281 5.531 11.406 1 90.75 35 VAL B O 1
ATOM 5151 N N . ILE B 1 36 ? 17.109 4.086 10.172 1 91.56 36 ILE B N 1
ATOM 5152 C CA . ILE B 1 36 ? 15.844 4.688 10.578 1 91.56 36 ILE B CA 1
ATOM 5153 C C . ILE B 1 36 ? 15.422 4.141 11.938 1 91.56 36 ILE B C 1
ATOM 5155 O O . ILE B 1 36 ? 14.883 3.033 12.031 1 91.56 36 ILE B O 1
ATOM 5159 N N . THR B 1 37 ? 15.602 4.867 12.984 1 92.25 37 THR B N 1
ATOM 5160 C CA . THR B 1 37 ? 15.422 4.375 14.344 1 92.25 37 THR B CA 1
ATOM 5161 C C . THR B 1 37 ? 13.969 4.523 14.781 1 92.25 37 THR B C 1
ATOM 5163 O O . THR B 1 37 ? 13.445 3.686 15.523 1 92.25 37 THR B O 1
ATOM 5166 N N . ALA B 1 38 ? 13.375 5.633 14.383 1 93.31 38 ALA B N 1
ATOM 5167 C CA . ALA B 1 38 ? 12.039 5.969 14.875 1 93.31 38 ALA B CA 1
ATOM 5168 C C . ALA B 1 38 ? 11.992 5.941 16.391 1 93.31 38 ALA B C 1
ATOM 5170 O O . ALA B 1 38 ? 12.781 6.617 17.062 1 93.31 38 ALA B O 1
ATOM 5171 N N . ASP B 1 39 ? 11.125 5.09 17 1 92.81 39 ASP B N 1
ATOM 5172 C CA . ASP B 1 39 ? 11.039 5.078 18.453 1 92.81 39 ASP B CA 1
ATOM 5173 C C . ASP B 1 39 ? 11.867 3.934 19.031 1 92.81 39 ASP B C 1
ATOM 5175 O O . ASP B 1 39 ? 11.703 3.584 20.203 1 92.81 39 ASP B O 1
ATOM 5179 N N . GLY B 1 40 ? 12.602 3.264 18.266 1 90.75 40 GLY B N 1
ATOM 5180 C CA . GLY B 1 40 ? 13.508 2.221 18.719 1 90.75 40 GLY B CA 1
ATOM 5181 C C . GLY B 1 40 ? 12.844 0.862 18.844 1 90.75 40 GLY B C 1
ATOM 5182 O O . GLY B 1 40 ? 13.469 -0.1 19.297 1 90.75 40 GLY B O 1
ATOM 5183 N N . TRP B 1 41 ? 11.641 0.79 18.391 1 87.31 41 TRP B N 1
ATOM 5184 C CA . TRP B 1 41 ? 10.961 -0.498 18.438 1 87.31 41 TRP B CA 1
ATOM 5185 C C . TRP B 1 41 ? 11.695 -1.536 17.609 1 87.31 41 TRP B C 1
ATOM 5187 O O . TRP B 1 41 ? 12.141 -1.241 16.484 1 87.31 41 TRP B O 1
ATOM 5197 N N . GLU B 1 42 ? 11.773 -2.758 18.125 1 81.88 42 GLU B N 1
ATOM 5198 C CA . GLU B 1 42 ? 12.68 -3.725 17.516 1 81.88 42 GLU B CA 1
ATOM 5199 C C . GLU B 1 42 ? 11.984 -4.512 16.406 1 81.88 42 GLU B C 1
ATOM 5201 O O . GLU B 1 42 ? 12.625 -4.941 15.445 1 81.88 42 GLU B O 1
ATOM 5206 N N . LYS B 1 43 ? 10.734 -4.754 16.562 1 76.69 43 LYS B N 1
ATOM 5207 C CA . LYS B 1 43 ? 10.039 -5.512 15.516 1 76.69 43 LYS B CA 1
ATOM 5208 C C . LYS B 1 43 ? 9.961 -4.719 14.219 1 76.69 43 LYS B C 1
ATOM 5210 O O . LYS B 1 43 ? 9.617 -3.535 14.227 1 76.69 43 LYS B O 1
ATOM 5215 N N . PRO B 1 44 ? 10.344 -5.328 13.227 1 73.19 44 PRO B N 1
ATOM 5216 C CA . PRO B 1 44 ? 10.359 -4.625 11.938 1 73.19 44 PRO B CA 1
ATOM 5217 C C . PRO B 1 44 ? 8.969 -4.203 11.484 1 73.19 44 PRO B C 1
ATOM 5219 O O . PRO B 1 44 ? 7.992 -4.926 11.703 1 73.19 44 PRO B O 1
ATOM 5222 N N . ARG B 1 45 ? 8.906 -3.029 10.914 1 77.88 45 ARG B N 1
ATOM 5223 C CA . ARG B 1 45 ? 7.684 -2.557 10.273 1 77.88 45 ARG B CA 1
ATOM 5224 C C . ARG B 1 45 ? 7.996 -1.852 8.953 1 77.88 45 ARG B C 1
ATOM 5226 O O . ARG B 1 45 ? 9.094 -1.32 8.773 1 77.88 45 ARG B O 1
ATOM 5233 N N . ILE B 1 46 ? 7.023 -1.802 8.102 1 79.31 46 ILE B N 1
ATOM 5234 C CA . ILE B 1 46 ? 7.188 -1.111 6.828 1 79.31 46 ILE B CA 1
ATOM 5235 C C . ILE B 1 46 ? 7.039 0.395 7.035 1 79.31 46 ILE B C 1
ATOM 5237 O O . ILE B 1 46 ? 6.137 0.845 7.742 1 79.31 46 ILE B O 1
ATOM 5241 N N . VAL B 1 47 ? 7.965 1.156 6.535 1 86.62 47 VAL B N 1
ATOM 5242 C CA . VAL B 1 47 ? 7.902 2.613 6.512 1 86.62 47 VAL B CA 1
ATOM 5243 C C . VAL B 1 47 ? 7.934 3.109 5.066 1 86.62 47 VAL B C 1
ATOM 5245 O O . VAL B 1 47 ? 8.391 2.4 4.172 1 86.62 47 VAL B O 1
ATOM 5248 N N . THR B 1 48 ? 7.371 4.191 4.734 1 91.06 48 THR B N 1
ATOM 5249 C CA . THR B 1 48 ? 7.43 4.883 3.453 1 91.06 48 THR B CA 1
ATOM 5250 C C . THR B 1 48 ? 8.219 6.18 3.572 1 91.06 48 THR B C 1
ATOM 5252 O O . THR B 1 48 ? 7.742 7.152 4.156 1 91.06 48 THR B O 1
ATOM 5255 N N . VAL B 1 49 ? 9.445 6.168 3.02 1 93.88 49 VAL B N 1
ATOM 5256 C CA . VAL B 1 49 ? 10.336 7.289 3.275 1 93.88 49 VAL B CA 1
ATOM 5257 C C . VAL B 1 49 ? 10.953 7.77 1.963 1 93.88 49 VAL B C 1
ATOM 5259 O O . VAL B 1 49 ? 10.734 7.164 0.911 1 93.88 49 VAL B O 1
ATOM 5262 N N . ILE B 1 50 ? 11.547 8.898 1.961 1 96.38 50 ILE B N 1
ATOM 5263 C CA . ILE B 1 50 ? 12.273 9.461 0.823 1 96.38 50 ILE B CA 1
ATOM 5264 C C . ILE B 1 50 ? 13.773 9.375 1.074 1 96.38 50 ILE B C 1
ATOM 5266 O O . ILE B 1 50 ? 14.266 9.797 2.127 1 96.38 50 ILE B O 1
ATOM 5270 N N . ASN B 1 51 ? 14.469 8.766 0.158 1 94.69 51 ASN B N 1
ATOM 5271 C CA . ASN B 1 51 ? 15.922 8.664 0.178 1 94.69 51 ASN B CA 1
ATOM 5272 C C . ASN B 1 51 ? 16.422 8.055 1.482 1 94.69 51 ASN B C 1
ATOM 5274 O O . ASN B 1 51 ? 17.391 8.539 2.068 1 94.69 51 ASN B O 1
ATOM 5278 N N . ARG B 1 52 ? 15.664 7.168 2.086 1 90.56 52 ARG B N 1
ATOM 5279 C CA . ARG B 1 52 ? 16.016 6.301 3.207 1 90.56 52 ARG B CA 1
ATOM 5280 C C . ARG B 1 52 ? 16.188 7.109 4.488 1 90.56 52 ARG B C 1
ATOM 5282 O O . ARG B 1 52 ? 17.016 6.781 5.328 1 90.56 52 ARG B O 1
ATOM 5289 N N . THR B 1 53 ? 15.453 8.172 4.586 1 93.94 53 THR B N 1
ATOM 5290 C CA . THR B 1 53 ? 15.531 8.953 5.816 1 93.94 53 THR B CA 1
ATOM 5291 C C . THR B 1 53 ? 14.133 9.227 6.375 1 93.94 53 THR B C 1
ATOM 5293 O O . THR B 1 53 ? 13.172 9.352 5.613 1 93.94 53 THR B O 1
ATOM 5296 N N . LEU B 1 54 ? 14.102 9.328 7.715 1 94.19 54 LEU B N 1
ATOM 5297 C CA . LEU B 1 54 ? 12.93 9.734 8.492 1 94.19 54 LEU B CA 1
ATOM 5298 C C . LEU B 1 54 ? 13.289 10.812 9.5 1 94.19 54 LEU B C 1
ATOM 5300 O O . LEU B 1 54 ? 14.086 10.578 10.414 1 94.19 54 LEU B O 1
ATOM 5304 N N . PRO B 1 55 ? 12.781 12.055 9.328 1 96.06 55 PRO B N 1
ATOM 5305 C CA . PRO B 1 55 ? 11.898 12.523 8.25 1 96.06 55 PRO B CA 1
ATOM 5306 C C . PRO B 1 55 ? 12.602 12.562 6.895 1 96.06 55 PRO B C 1
ATOM 5308 O O . PRO B 1 55 ? 13.805 12.281 6.809 1 96.06 55 PRO B O 1
ATOM 5311 N N . ALA B 1 56 ? 11.781 12.867 5.871 1 97 56 ALA B N 1
ATOM 5312 C CA . ALA B 1 56 ? 12.352 13.07 4.543 1 97 56 ALA B CA 1
ATOM 5313 C C . ALA B 1 56 ? 13.375 14.211 4.551 1 97 56 ALA B C 1
ATOM 5315 O O . ALA B 1 56 ? 13.383 15.031 5.469 1 97 56 ALA B O 1
ATOM 5316 N N . PRO B 1 57 ? 14.25 14.289 3.543 1 96.94 57 PRO B N 1
ATOM 5317 C CA . PRO B 1 57 ? 15.305 15.297 3.529 1 96.94 57 PRO B CA 1
ATOM 5318 C C . PRO B 1 57 ? 14.766 16.719 3.533 1 96.94 57 PRO B C 1
ATOM 5320 O O . PRO B 1 57 ? 13.758 17 2.877 1 96.94 57 PRO B O 1
ATOM 5323 N N . ASP B 1 58 ? 15.516 17.578 4.27 1 97.69 58 ASP B N 1
ATOM 5324 C CA . ASP B 1 58 ? 15.172 19 4.246 1 97.69 58 ASP B CA 1
ATOM 5325 C C . ASP B 1 58 ? 15.539 19.625 2.906 1 97.69 58 ASP B C 1
ATOM 5327 O O . ASP B 1 58 ? 16.609 19.344 2.354 1 97.69 58 ASP B O 1
ATOM 5331 N N . ILE B 1 59 ? 14.656 20.391 2.398 1 98.31 59 ILE B N 1
ATOM 5332 C CA . ILE B 1 59 ? 14.938 21.203 1.222 1 98.31 59 ILE B CA 1
ATOM 5333 C C . ILE B 1 59 ? 15.016 22.672 1.623 1 98.31 59 ILE B C 1
ATOM 5335 O O . ILE B 1 59 ? 14.039 23.234 2.127 1 98.31 59 ILE B O 1
ATOM 5339 N N . ILE B 1 60 ? 16.156 23.281 1.474 1 97 60 ILE B N 1
ATOM 5340 C CA . ILE B 1 60 ? 16.391 24.672 1.825 1 97 60 ILE B CA 1
ATOM 5341 C C . ILE B 1 60 ? 16.781 25.469 0.575 1 97 60 ILE B C 1
ATOM 5343 O O . ILE B 1 60 ? 17.766 25.141 -0.094 1 97 60 ILE B O 1
ATOM 5347 N N . VAL B 1 61 ? 15.938 26.438 0.271 1 97.06 61 VAL B N 1
ATOM 5348 C CA . VAL B 1 61 ? 16.156 27.266 -0.917 1 97.06 61 VAL B CA 1
ATOM 5349 C C . VAL B 1 61 ? 16.047 28.734 -0.555 1 97.06 61 VAL B C 1
ATOM 5351 O O . VAL B 1 61 ? 15.805 29.094 0.602 1 97.06 61 VAL B O 1
ATOM 5354 N N . TYR B 1 62 ? 16.312 29.609 -1.547 1 95.62 62 TYR B N 1
ATOM 5355 C CA . TYR B 1 62 ? 16.188 31.047 -1.344 1 95.62 62 TYR B CA 1
ATOM 5356 C C . TYR B 1 62 ? 14.977 31.609 -2.08 1 95.62 62 TYR B C 1
ATOM 5358 O O . TYR B 1 62 ? 14.586 31.078 -3.123 1 95.62 62 TYR B O 1
ATOM 5366 N N . GLU B 1 63 ? 14.445 32.625 -1.447 1 94.88 63 GLU B N 1
ATOM 5367 C CA . GLU B 1 63 ? 13.25 33.25 -2.01 1 94.88 63 GLU B CA 1
ATOM 5368 C C . GLU B 1 63 ? 13.492 33.688 -3.449 1 94.88 63 GLU B C 1
ATOM 5370 O O . GLU B 1 63 ? 14.516 34.281 -3.756 1 94.88 63 GLU B O 1
ATOM 5375 N N . GLY B 1 64 ? 12.531 33.344 -4.328 1 93.75 64 GLY B N 1
ATOM 5376 C CA . GLY B 1 64 ? 12.602 33.781 -5.723 1 93.75 64 GLY B CA 1
ATOM 5377 C C . GLY B 1 64 ? 13.242 32.719 -6.617 1 93.75 64 GLY B C 1
ATOM 5378 O O . GLY B 1 64 ? 13.125 32.781 -7.844 1 93.75 64 GLY B O 1
ATOM 5379 N N . GLN B 1 65 ? 13.836 31.734 -6.082 1 95.69 65 GLN B N 1
ATOM 5380 C CA . GLN B 1 65 ? 14.492 30.703 -6.875 1 95.69 65 GLN B CA 1
ATOM 5381 C C . GLN B 1 65 ? 13.477 29.781 -7.527 1 95.69 65 GLN B C 1
ATOM 5383 O O . GLN B 1 65 ? 12.383 29.578 -7 1 95.69 65 GLN B O 1
ATOM 5388 N N . THR B 1 66 ? 13.891 29.312 -8.742 1 96.62 66 THR B N 1
ATOM 5389 C CA . THR B 1 66 ? 13.148 28.219 -9.359 1 96.62 66 THR B CA 1
ATOM 5390 C C . THR B 1 66 ? 13.5 26.891 -8.711 1 96.62 66 THR B C 1
ATOM 5392 O O . THR B 1 66 ? 14.68 26.531 -8.609 1 96.62 66 THR B O 1
ATOM 5395 N N . VAL B 1 67 ? 12.508 26.234 -8.297 1 97.5 67 VAL B N 1
ATOM 5396 C CA . VAL B 1 67 ? 12.688 24.922 -7.672 1 97.5 67 VAL B CA 1
ATOM 5397 C C . VAL B 1 67 ? 12.305 23.828 -8.656 1 97.5 67 VAL B C 1
ATOM 5399 O O . VAL B 1 67 ? 11.203 23.844 -9.219 1 97.5 67 VAL B O 1
ATOM 5402 N N . ILE B 1 68 ? 13.211 22.891 -8.93 1 97.88 68 ILE B N 1
ATOM 5403 C CA . ILE B 1 68 ? 12.953 21.688 -9.734 1 97.88 68 ILE B CA 1
ATOM 5404 C C . ILE B 1 68 ? 13.188 20.438 -8.891 1 97.88 68 ILE B C 1
ATOM 5406 O O . ILE B 1 68 ? 14.297 20.219 -8.398 1 97.88 68 ILE B O 1
ATOM 5410 N N . VAL B 1 69 ? 12.172 19.688 -8.648 1 97.81 69 VAL B N 1
ATOM 5411 C CA . VAL B 1 69 ? 12.273 18.469 -7.852 1 97.81 69 VAL B CA 1
ATOM 5412 C C . VAL B 1 69 ? 11.805 17.281 -8.68 1 97.81 69 VAL B C 1
ATOM 5414 O O . VAL B 1 69 ? 10.68 17.266 -9.18 1 97.81 69 VAL B O 1
ATOM 5417 N N . HIS B 1 70 ? 12.633 16.25 -8.812 1 97.81 70 HIS B N 1
ATOM 5418 C CA . HIS B 1 70 ? 12.281 14.977 -9.453 1 97.81 70 HIS B CA 1
ATOM 5419 C C . HIS B 1 70 ? 11.812 13.961 -8.422 1 97.81 70 HIS B C 1
ATOM 5421 O O . HIS B 1 70 ? 12.594 13.523 -7.566 1 97.81 70 HIS B O 1
ATOM 5427 N N . VAL B 1 71 ? 10.547 13.609 -8.477 1 97.94 71 VAL B N 1
ATOM 5428 C CA . VAL B 1 71 ? 10 12.578 -7.605 1 97.94 71 VAL B CA 1
ATOM 5429 C C . VAL B 1 71 ? 9.898 11.258 -8.367 1 97.94 71 VAL B C 1
ATOM 5431 O O . VAL B 1 71 ? 9.18 11.164 -9.367 1 97.94 71 VAL B O 1
ATOM 5434 N N . ILE B 1 72 ? 10.617 10.25 -7.941 1 97.44 72 ILE B N 1
ATOM 5435 C CA . ILE B 1 72 ? 10.594 8.906 -8.516 1 97.44 72 ILE B CA 1
ATOM 5436 C C . ILE B 1 72 ? 9.953 7.934 -7.531 1 97.44 72 ILE B C 1
ATOM 5438 O O . ILE B 1 72 ? 10.438 7.766 -6.41 1 97.44 72 ILE B O 1
ATOM 5442 N N . ASN B 1 73 ? 8.859 7.352 -7.926 1 97.5 73 ASN B N 1
ATOM 5443 C CA . ASN B 1 73 ? 8.164 6.387 -7.078 1 97.5 73 ASN B CA 1
ATOM 5444 C C . ASN B 1 73 ? 8.781 4.996 -7.191 1 97.5 73 ASN B C 1
ATOM 5446 O O . ASN B 1 73 ? 8.609 4.312 -8.203 1 97.5 73 ASN B O 1
ATOM 5450 N N . LYS B 1 74 ? 9.406 4.543 -6.137 1 93.88 74 LYS B N 1
ATOM 5451 C CA . LYS B 1 74 ? 10.062 3.24 -6.145 1 93.88 74 LYS B CA 1
ATOM 5452 C C . LYS B 1 74 ? 9.266 2.219 -5.344 1 93.88 74 LYS B C 1
ATOM 5454 O O . LYS B 1 74 ? 9.75 1.12 -5.066 1 93.88 74 LYS B O 1
ATOM 5459 N N . MET B 1 75 ? 8.086 2.594 -4.988 1 91.75 75 MET B N 1
ATOM 5460 C CA . MET B 1 75 ? 7.234 1.646 -4.277 1 91.75 75 MET B CA 1
ATOM 5461 C C . MET B 1 75 ? 6.652 0.613 -5.234 1 91.75 75 MET B C 1
ATOM 5463 O O . MET B 1 75 ? 6.793 0.741 -6.453 1 91.75 75 MET B O 1
ATOM 5467 N N . HIS B 1 76 ? 6.047 -0.429 -4.688 1 88.81 76 HIS B N 1
ATOM 5468 C CA . HIS B 1 76 ? 5.723 -1.596 -5.5 1 88.81 76 HIS B CA 1
ATOM 5469 C C . HIS B 1 76 ? 4.305 -1.503 -6.059 1 88.81 76 HIS B C 1
ATOM 5471 O O . HIS B 1 76 ? 4.023 -2.027 -7.137 1 88.81 76 HIS B O 1
ATOM 5477 N N . SER B 1 77 ? 3.434 -0.896 -5.305 1 92.88 77 SER B N 1
ATOM 5478 C CA . SER B 1 77 ? 2.062 -0.824 -5.797 1 92.88 77 SER B CA 1
ATOM 5479 C C . SER B 1 77 ? 1.425 0.521 -5.465 1 92.88 77 SER B C 1
ATOM 5481 O O . SER B 1 77 ? 0.443 0.92 -6.094 1 92.88 77 SER B O 1
ATOM 5483 N N . ASP B 1 78 ? 1.97 1.252 -4.531 1 94.25 78 ASP B N 1
ATOM 5484 C CA . ASP B 1 78 ? 1.38 2.506 -4.074 1 94.25 78 ASP B CA 1
ATOM 5485 C C . ASP B 1 78 ? 1.638 3.631 -5.074 1 94.25 78 ASP B C 1
ATOM 5487 O O . ASP B 1 78 ? 2.729 3.727 -5.641 1 94.25 78 ASP B O 1
ATOM 5491 N N . SER B 1 79 ? 0.604 4.379 -5.312 1 96.69 79 SER B N 1
ATOM 5492 C CA . SER B 1 79 ? 0.786 5.652 -6.004 1 96.69 79 SER B CA 1
ATOM 5493 C C . SER B 1 79 ? 1.035 6.789 -5.016 1 96.69 79 SER B C 1
ATOM 5495 O O . SER B 1 79 ? 0.711 6.672 -3.834 1 96.69 79 SER B O 1
ATOM 5497 N N . VAL B 1 80 ? 1.657 7.867 -5.488 1 97.31 80 VAL B N 1
ATOM 5498 C CA . VAL B 1 80 ? 2.055 8.938 -4.574 1 97.31 80 VAL B CA 1
ATOM 5499 C C . VAL B 1 80 ? 1.978 10.281 -5.289 1 97.31 80 VAL B C 1
ATOM 5501 O O . VAL B 1 80 ? 1.957 10.336 -6.523 1 97.31 80 VAL B O 1
ATOM 5504 N N . THR B 1 81 ? 1.776 11.32 -4.594 1 97.69 81 THR B N 1
ATOM 5505 C CA . THR B 1 81 ? 2.012 12.703 -5.008 1 97.69 81 THR B CA 1
ATOM 5506 C C . THR B 1 81 ? 2.768 13.469 -3.924 1 97.69 81 THR B C 1
ATOM 5508 O O . THR B 1 81 ? 2.898 12.992 -2.795 1 97.69 81 THR B O 1
ATOM 5511 N N . MET B 1 82 ? 3.33 14.594 -4.301 1 98 82 MET B N 1
ATOM 5512 C CA . MET B 1 82 ? 4.016 15.438 -3.33 1 98 82 MET B CA 1
ATOM 5513 C C . MET B 1 82 ? 3.373 16.812 -3.26 1 98 82 MET B C 1
ATOM 5515 O O . MET B 1 82 ? 3.336 17.547 -4.254 1 98 82 MET B O 1
ATOM 5519 N N . HIS B 1 83 ? 2.859 17.109 -2.129 1 98.38 83 HIS B N 1
ATOM 5520 C CA . HIS B 1 83 ? 2.279 18.422 -1.863 1 98.38 83 HIS B CA 1
ATOM 5521 C C . HIS B 1 83 ? 3.287 19.344 -1.182 1 98.38 83 HIS B C 1
ATOM 5523 O O . HIS B 1 83 ? 3.971 18.938 -0.24 1 98.38 83 HIS B O 1
ATOM 5529 N N . TRP B 1 84 ? 3.34 20.531 -1.658 1 98.38 84 TRP B N 1
ATOM 5530 C CA . TRP B 1 84 ? 4.207 21.578 -1.104 1 98.38 84 TRP B CA 1
ATOM 5531 C C . TRP B 1 84 ? 3.43 22.484 -0.161 1 98.38 84 TRP B C 1
ATOM 5533 O O . TRP B 1 84 ? 3.025 23.594 -0.545 1 98.38 84 TRP B O 1
ATOM 5543 N N . HIS B 1 85 ? 3.359 22.062 1.004 1 98.5 85 HIS B N 1
ATOM 5544 C CA . HIS B 1 85 ? 2.443 22.594 2.012 1 98.5 85 HIS B CA 1
ATOM 5545 C C . HIS B 1 85 ? 2.787 24.031 2.369 1 98.5 85 HIS B C 1
ATOM 5547 O O . HIS B 1 85 ? 3.883 24.312 2.863 1 98.5 85 HIS B O 1
ATOM 5553 N N . GLY B 1 86 ? 1.831 24.891 2.195 1 97.94 86 GLY B N 1
ATOM 5554 C CA . GLY B 1 86 ? 1.977 26.297 2.543 1 97.94 86 GLY B CA 1
ATOM 5555 C C . GLY B 1 86 ? 2.336 27.172 1.355 1 97.94 86 GLY B C 1
ATOM 5556 O O . GLY B 1 86 ? 2.223 28.391 1.424 1 97.94 86 GLY B O 1
ATOM 5557 N N . LEU B 1 87 ? 2.764 26.547 0.269 1 98.06 87 LEU B N 1
ATOM 5558 C CA . LEU B 1 87 ? 3.084 27.312 -0.927 1 98.06 87 LEU B CA 1
ATOM 5559 C C . LEU B 1 87 ? 1.821 27.656 -1.713 1 98.06 87 LEU B C 1
ATOM 5561 O O . LEU B 1 87 ? 0.888 26.844 -1.768 1 98.06 87 LEU B O 1
ATOM 5565 N N . HIS B 1 88 ? 1.878 28.812 -2.385 1 97.62 88 HIS B N 1
ATOM 5566 C CA . HIS B 1 88 ? 0.683 29.281 -3.072 1 97.62 88 HIS B CA 1
ATOM 5567 C C . HIS B 1 88 ? 0.626 28.75 -4.504 1 97.62 88 HIS B C 1
ATOM 5569 O O . HIS B 1 88 ? -0.433 28.766 -5.133 1 97.62 88 HIS B O 1
ATOM 5575 N N . GLN B 1 89 ? 1.76 28.344 -5.016 1 96.94 89 GLN B N 1
ATOM 5576 C CA . GLN B 1 89 ? 1.837 27.812 -6.375 1 96.94 89 GLN B CA 1
ATOM 5577 C C . GLN B 1 89 ? 1.261 28.812 -7.379 1 96.94 89 GLN B C 1
ATOM 5579 O O . GLN B 1 89 ? 0.459 28.438 -8.234 1 96.94 89 GLN B O 1
ATOM 5584 N N . ARG B 1 90 ? 1.613 30.062 -7.23 1 95.44 90 ARG B N 1
ATOM 5585 C CA . ARG B 1 90 ? 1.139 31.094 -8.156 1 95.44 90 ARG B CA 1
ATOM 5586 C C . ARG B 1 90 ? 1.535 30.766 -9.586 1 95.44 90 ARG B C 1
ATOM 5588 O O . ARG B 1 90 ? 2.699 30.469 -9.867 1 95.44 90 ARG B O 1
ATOM 5595 N N . ASN B 1 91 ? 0.586 30.734 -10.508 1 94.38 91 ASN B N 1
ATOM 5596 C CA . ASN B 1 91 ? 0.737 30.516 -11.938 1 94.38 91 ASN B CA 1
ATOM 5597 C C . ASN B 1 91 ? 1.017 29.047 -12.25 1 94.38 91 ASN B C 1
ATOM 5599 O O . ASN B 1 91 ? 1.146 28.672 -13.414 1 94.38 91 ASN B O 1
ATOM 5603 N N . THR B 1 92 ? 1.181 28.219 -11.266 1 96 92 THR B N 1
ATOM 5604 C CA . THR B 1 92 ? 1.411 26.797 -11.469 1 96 92 THR B CA 1
ATOM 5605 C C . THR B 1 92 ? 0.495 25.953 -10.578 1 96 92 THR B C 1
ATOM 5607 O O . THR B 1 92 ? 0.954 25.047 -9.875 1 96 92 THR B O 1
ATOM 5610 N N . PRO B 1 93 ? -0.787 26.188 -10.625 1 96.94 93 PRO B N 1
ATOM 5611 C CA . PRO B 1 93 ? -1.681 25.438 -9.742 1 96.94 93 PRO B CA 1
ATOM 5612 C C . PRO B 1 93 ? -1.582 23.938 -9.945 1 96.94 93 PRO B C 1
ATOM 5614 O O . PRO B 1 93 ? -1.835 23.156 -9.016 1 96.94 93 PRO B O 1
ATOM 5617 N N . TYR B 1 94 ? -1.153 23.484 -11.141 1 96.69 94 TYR B N 1
ATOM 5618 C CA . TYR B 1 94 ? -1.033 22.078 -11.453 1 96.69 94 TYR B CA 1
ATOM 5619 C C . TYR B 1 94 ? 0.206 21.469 -10.805 1 96.69 94 TYR B C 1
ATOM 5621 O O . TYR B 1 94 ? 0.457 20.266 -10.922 1 96.69 94 TYR B O 1
ATOM 5629 N N . MET B 1 95 ? 0.972 22.266 -9.992 1 97.44 95 MET B N 1
ATOM 5630 C CA . MET B 1 95 ? 2.16 21.797 -9.289 1 97.44 95 MET B CA 1
ATOM 5631 C C . MET B 1 95 ? 1.894 21.688 -7.789 1 97.44 95 MET B C 1
ATOM 5633 O O . MET B 1 95 ? 2.816 21.453 -7.008 1 97.44 95 MET B O 1
ATOM 5637 N N . ASP B 1 96 ? 0.651 21.844 -7.371 1 97.81 96 ASP B N 1
ATOM 5638 C CA . ASP B 1 96 ? 0.293 21.828 -5.953 1 97.81 96 ASP B CA 1
ATOM 5639 C C . ASP B 1 96 ? 0.484 20.438 -5.355 1 97.81 96 ASP B C 1
ATOM 5641 O O . ASP B 1 96 ? 0.771 20.312 -4.164 1 97.81 96 ASP B O 1
ATOM 5645 N N . GLY B 1 97 ? 0.212 19.391 -6.145 1 97.81 97 GLY B N 1
ATOM 5646 C CA . GLY B 1 97 ? 0.558 18.031 -5.738 1 97.81 97 GLY B CA 1
ATOM 5647 C C . GLY B 1 97 ? -0.573 17.312 -5.027 1 97.81 97 GLY B C 1
ATOM 5648 O O . GLY B 1 97 ? -0.334 16.5 -4.133 1 97.81 97 GLY B O 1
ATOM 5649 N N . VAL B 1 98 ? -1.849 17.578 -5.277 1 97.81 98 VAL B N 1
ATOM 5650 C CA . VAL B 1 98 ? -2.982 16.844 -4.711 1 97.81 98 VAL B CA 1
ATOM 5651 C C . VAL B 1 98 ? -3.5 15.828 -5.719 1 97.81 98 VAL B C 1
ATOM 5653 O O . VAL B 1 98 ? -3.91 16.188 -6.824 1 97.81 98 VAL B O 1
ATOM 5656 N N . PRO B 1 99 ? -3.518 14.555 -5.363 1 97.31 99 PRO B N 1
ATOM 5657 C CA . PRO B 1 99 ? -3.986 13.539 -6.316 1 97.31 99 PRO B CA 1
ATOM 5658 C C . PRO B 1 99 ? -5.43 13.773 -6.758 1 97.31 99 PRO B C 1
ATOM 5660 O O . PRO B 1 99 ? -6.301 14.023 -5.926 1 97.31 99 PRO B O 1
ATOM 5663 N N . PHE B 1 100 ? -5.688 13.797 -8.094 1 97.06 100 PHE B N 1
ATOM 5664 C CA . PHE B 1 100 ? -6.992 13.844 -8.75 1 97.06 100 PHE B CA 1
ATOM 5665 C C . PHE B 1 100 ? -7.609 15.234 -8.625 1 97.06 100 PHE B C 1
ATOM 5667 O O . PHE B 1 100 ? -8.75 15.453 -9.047 1 97.06 100 PHE B O 1
ATOM 5674 N N . ILE B 1 101 ? -6.875 16.172 -7.992 1 97.69 101 ILE B N 1
ATOM 5675 C CA . ILE B 1 101 ? -7.328 17.547 -7.984 1 97.69 101 ILE B CA 1
ATOM 5676 C C . ILE B 1 101 ? -6.441 18.391 -8.906 1 97.69 101 ILE B C 1
ATOM 5678 O O . ILE B 1 101 ? -6.922 18.969 -9.883 1 97.69 101 ILE B O 1
ATOM 5682 N N . THR B 1 102 ? -5.148 18.328 -8.625 1 97.38 102 THR B N 1
ATOM 5683 C CA . THR B 1 102 ? -4.266 19.172 -9.422 1 97.38 102 THR B CA 1
ATOM 5684 C C . THR B 1 102 ? -3.395 18.312 -10.344 1 97.38 102 THR B C 1
ATOM 5686 O O . THR B 1 102 ? -2.762 18.844 -11.266 1 97.38 102 THR B O 1
ATOM 5689 N N . GLN B 1 103 ? -3.336 17.016 -10.133 1 96.44 103 GLN B N 1
ATOM 5690 C CA . GLN B 1 103 ? -2.557 16.094 -10.961 1 96.44 103 GLN B CA 1
ATOM 5691 C C . GLN B 1 103 ? -3.051 14.664 -10.805 1 96.44 103 GLN B C 1
ATOM 5693 O O . GLN B 1 103 ? -3.771 14.344 -9.852 1 96.44 103 GLN B O 1
ATOM 5698 N N . CYS B 1 104 ? -2.711 13.828 -11.75 1 96.06 104 CYS B N 1
ATOM 5699 C CA . CYS B 1 104 ? -2.805 12.391 -11.547 1 96.06 104 CYS B CA 1
ATOM 5700 C C . CYS B 1 104 ? -1.695 11.898 -10.625 1 96.06 104 CYS B C 1
ATOM 5702 O O . CYS B 1 104 ? -0.613 12.484 -10.578 1 96.06 104 CYS B O 1
ATOM 5704 N N . PRO B 1 105 ? -1.956 10.852 -9.859 1 97.38 105 PRO B N 1
ATOM 5705 C CA . PRO B 1 105 ? -0.879 10.305 -9.031 1 97.38 105 PRO B CA 1
ATOM 5706 C C . PRO B 1 105 ? 0.261 9.711 -9.859 1 97.38 105 PRO B C 1
ATOM 5708 O O . PRO B 1 105 ? 0.1 9.477 -11.055 1 97.38 105 PRO B O 1
ATOM 5711 N N . ILE B 1 106 ? 1.417 9.562 -9.234 1 97.69 106 ILE B N 1
ATOM 5712 C CA . ILE B 1 106 ? 2.605 8.961 -9.844 1 97.69 106 ILE B CA 1
ATOM 5713 C C . ILE B 1 106 ? 2.598 7.453 -9.609 1 97.69 106 ILE B C 1
ATOM 5715 O O . ILE B 1 106 ? 2.623 6.992 -8.469 1 97.69 106 ILE B O 1
ATOM 5719 N N . PHE B 1 107 ? 2.594 6.68 -10.664 1 97.06 107 PHE B N 1
ATOM 5720 C CA . PHE B 1 107 ? 2.574 5.223 -10.57 1 97.06 107 PHE B CA 1
ATOM 5721 C C . PHE B 1 107 ? 3.926 4.695 -10.109 1 97.06 107 PHE B C 1
ATOM 5723 O O . PHE B 1 107 ? 4.938 5.395 -10.195 1 97.06 107 PHE B O 1
ATOM 5730 N N . PRO B 1 108 ? 3.92 3.426 -9.602 1 95.25 108 PRO B N 1
ATOM 5731 C CA . PRO B 1 108 ? 5.211 2.787 -9.328 1 95.25 108 PRO B CA 1
ATOM 5732 C C . PRO B 1 108 ? 6.133 2.785 -10.547 1 95.25 108 PRO B C 1
ATOM 5734 O O . PRO B 1 108 ? 5.691 2.492 -11.664 1 95.25 108 PRO B O 1
ATOM 5737 N N . GLY B 1 109 ? 7.371 3.213 -10.273 1 94.56 109 GLY B N 1
ATOM 5738 C CA . GLY B 1 109 ? 8.359 3.197 -11.344 1 94.56 109 GLY B CA 1
ATOM 5739 C C . GLY B 1 109 ? 8.391 4.484 -12.141 1 94.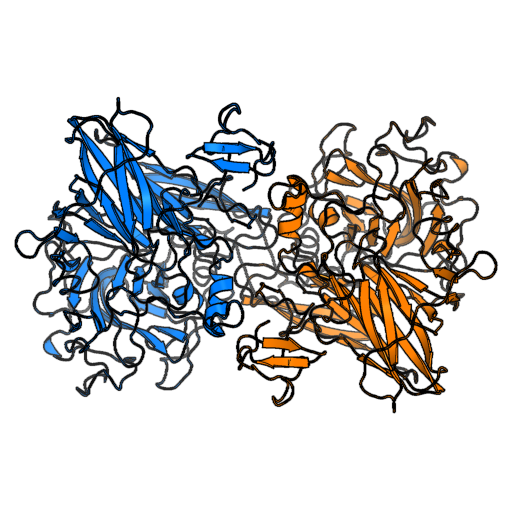56 109 GLY B C 1
ATOM 5740 O O . GLY B 1 109 ? 9.328 4.719 -12.906 1 94.56 109 GLY B O 1
ATOM 5741 N N . GLN B 1 110 ? 7.461 5.383 -11.914 1 96.69 110 GLN B N 1
ATOM 5742 C CA . GLN B 1 110 ? 7.359 6.598 -12.719 1 96.69 110 GLN B CA 1
ATOM 5743 C C . GLN B 1 110 ? 8.023 7.777 -12.023 1 96.69 110 GLN B C 1
ATOM 5745 O O . GLN B 1 110 ? 8.32 7.715 -10.828 1 96.69 110 GLN B O 1
ATOM 5750 N N . LYS B 1 111 ? 8.234 8.75 -12.82 1 96.31 111 LYS B N 1
ATOM 5751 C CA . LYS B 1 111 ? 8.836 10 -12.375 1 96.31 111 LYS B CA 1
ATOM 5752 C C . LYS B 1 111 ? 7.922 11.188 -12.672 1 96.31 111 LYS B C 1
ATOM 5754 O O . LYS B 1 111 ? 7.297 11.242 -13.734 1 96.31 111 LYS B O 1
ATOM 5759 N N . PHE B 1 112 ? 7.762 12.062 -11.781 1 97.5 112 PHE B N 1
ATOM 5760 C CA . PHE B 1 112 ? 7.098 13.352 -11.945 1 97.5 112 PHE B CA 1
ATOM 5761 C C . PHE B 1 112 ? 8.023 14.492 -11.531 1 97.5 112 PHE B C 1
ATOM 5763 O O . PHE B 1 112 ? 8.531 14.508 -10.414 1 97.5 112 PHE B O 1
ATOM 5770 N N . THR B 1 113 ? 8.258 15.414 -12.414 1 97.62 113 THR B N 1
ATOM 5771 C CA . THR B 1 113 ? 9.094 16.562 -12.109 1 97.62 113 THR B CA 1
ATOM 5772 C C . THR B 1 113 ? 8.242 17.781 -11.758 1 97.62 113 THR B C 1
ATOM 5774 O O . THR B 1 113 ? 7.453 18.25 -12.586 1 97.62 113 THR B O 1
ATOM 5777 N N . TYR B 1 114 ? 8.359 18.266 -10.547 1 97.69 114 TYR B N 1
ATOM 5778 C CA . TYR B 1 114 ? 7.746 19.516 -10.117 1 97.69 114 TYR B CA 1
ATOM 5779 C C . TYR B 1 114 ? 8.633 20.703 -10.453 1 97.69 114 TYR B C 1
ATOM 5781 O O . TYR B 1 114 ? 9.859 20.641 -10.32 1 97.69 114 TYR B O 1
ATOM 5789 N N . LYS B 1 115 ? 8.07 21.75 -10.898 1 97.44 115 LYS B N 1
ATOM 5790 C CA . LYS B 1 115 ? 8.758 23 -11.203 1 97.44 115 LYS B CA 1
ATOM 5791 C C . LYS B 1 115 ? 7.91 24.203 -10.805 1 97.44 115 LYS B C 1
ATOM 5793 O O . LYS B 1 115 ? 6.801 24.375 -11.305 1 97.44 115 LYS B O 1
ATOM 5798 N N . PHE B 1 116 ? 8.367 25.031 -9.914 1 96.94 116 PHE B N 1
ATOM 5799 C CA . PHE B 1 116 ? 7.652 26.203 -9.414 1 96.94 116 PHE B CA 1
ATOM 5800 C C . PHE B 1 116 ? 8.617 27.219 -8.805 1 96.94 116 PHE B C 1
ATOM 5802 O O . PHE B 1 116 ? 9.82 26.938 -8.703 1 96.94 116 PHE B O 1
ATOM 5809 N N . GLN B 1 117 ? 8.109 28.375 -8.391 1 96.25 117 GLN B N 1
ATOM 5810 C CA . GLN B 1 117 ? 8.922 29.406 -7.77 1 96.25 117 GLN B CA 1
ATOM 5811 C C . GLN B 1 117 ? 8.828 29.344 -6.25 1 96.25 117 GLN B C 1
ATOM 5813 O O . GLN B 1 117 ? 7.738 29.172 -5.695 1 96.25 117 GLN B O 1
ATOM 5818 N N . ALA B 1 118 ? 9.969 29.516 -5.625 1 96.12 118 ALA B N 1
ATOM 5819 C CA . ALA B 1 118 ? 10 29.547 -4.164 1 96.12 118 ALA B CA 1
ATOM 5820 C C . ALA B 1 118 ? 9.586 30.922 -3.641 1 96.12 118 ALA B C 1
ATOM 5822 O O . ALA B 1 118 ? 10.398 31.844 -3.594 1 96.12 118 ALA B O 1
ATOM 5823 N N . TYR B 1 119 ? 8.422 31.016 -3.244 1 94.31 119 TYR B N 1
ATOM 5824 C CA . TYR B 1 119 ? 7.875 32.25 -2.699 1 94.31 119 TYR B CA 1
ATOM 5825 C C . TYR B 1 119 ? 6.598 31.984 -1.91 1 94.31 119 TYR B C 1
ATOM 5827 O O . TYR B 1 119 ? 5.77 31.156 -2.318 1 94.31 119 TYR B O 1
ATOM 5835 N N . PRO B 1 120 ? 6.445 32.719 -0.77 1 94.38 120 PRO B N 1
ATOM 5836 C CA . PRO B 1 120 ? 7.309 33.656 -0.06 1 94.38 120 PRO B CA 1
ATOM 5837 C C . PRO B 1 120 ? 8.305 32.969 0.871 1 94.38 120 PRO B C 1
ATOM 5839 O O . PRO B 1 120 ? 8.281 31.75 1.005 1 94.38 120 PRO B O 1
ATOM 5842 N N . GLN B 1 121 ? 9.125 33.75 1.462 1 95.19 121 GLN B N 1
ATOM 5843 C CA . GLN B 1 121 ? 10 33.188 2.486 1 95.19 121 GLN B CA 1
ATOM 5844 C C . GLN B 1 121 ? 9.203 32.656 3.662 1 95.19 121 GLN B C 1
ATOM 5846 O O . GLN B 1 121 ? 8.117 33.156 3.973 1 95.19 121 GLN B O 1
ATOM 5851 N N . GLY B 1 122 ? 9.727 31.625 4.328 1 96.62 122 GLY B N 1
ATOM 5852 C CA . GLY B 1 122 ? 9.055 31.078 5.492 1 96.62 122 GLY B CA 1
ATOM 5853 C C . GLY B 1 122 ? 9.383 29.609 5.73 1 96.62 122 GLY B C 1
ATOM 5854 O O . GLY B 1 122 ? 10.211 29.031 5.023 1 96.62 122 GLY B O 1
ATOM 5855 N N . THR B 1 123 ? 8.828 29.078 6.793 1 98.25 123 THR B N 1
ATOM 5856 C CA . THR B 1 123 ? 8.914 27.656 7.125 1 98.25 123 THR B CA 1
ATOM 5857 C C . THR B 1 123 ? 7.75 26.891 6.5 1 98.25 123 THR B C 1
ATOM 5859 O O . THR B 1 123 ? 6.594 27.062 6.895 1 98.25 123 THR B O 1
ATOM 5862 N N . PHE B 1 124 ? 8.094 26.094 5.535 1 98.62 124 PHE B N 1
ATOM 5863 C CA . PHE B 1 124 ? 7.133 25.219 4.867 1 98.62 124 PHE B CA 1
ATOM 5864 C C . PHE B 1 124 ? 7.574 23.766 4.938 1 98.62 124 PHE B C 1
ATOM 5866 O O . PHE B 1 124 ? 8.516 23.438 5.66 1 98.62 124 PHE B O 1
ATOM 5873 N N . TRP B 1 125 ? 6.793 22.875 4.371 1 98.69 125 TRP B N 1
ATOM 5874 C CA . TRP B 1 125 ? 7.137 21.453 4.352 1 98.69 125 TRP B CA 1
ATOM 5875 C C . TRP B 1 125 ? 6.434 20.75 3.203 1 98.69 125 TRP B C 1
ATOM 5877 O O . TRP B 1 125 ? 5.625 21.344 2.49 1 98.69 125 TRP B O 1
ATOM 5887 N N . TYR B 1 126 ? 6.871 19.625 2.861 1 98.62 126 TYR B N 1
ATOM 5888 C CA . TYR B 1 126 ? 6.258 18.828 1.814 1 98.62 126 TYR B CA 1
ATOM 5889 C C . TYR B 1 126 ? 5.891 17.438 2.34 1 98.62 126 TYR B C 1
ATOM 5891 O O . TYR B 1 126 ? 6.5 16.953 3.291 1 98.62 126 TYR B O 1
ATOM 5899 N N . HIS B 1 127 ? 4.852 16.875 1.819 1 98.12 127 HIS B N 1
ATOM 5900 C CA . HIS B 1 127 ? 4.398 15.547 2.225 1 98.12 127 HIS B CA 1
ATOM 5901 C C . HIS B 1 127 ? 3.51 14.922 1.156 1 98.12 127 HIS B C 1
ATOM 5903 O O . HIS B 1 127 ? 3.031 15.609 0.254 1 98.12 127 HIS B O 1
ATOM 5909 N N . SER B 1 128 ? 3.363 13.641 1.275 1 96.62 128 SER B N 1
ATOM 5910 C CA . SER B 1 128 ? 2.438 12.922 0.403 1 96.62 128 SER B CA 1
ATOM 5911 C C . SER B 1 128 ? 0.989 13.273 0.727 1 96.62 128 SER B C 1
ATOM 5913 O O . SER B 1 128 ? 0.633 13.445 1.895 1 96.62 128 SER B O 1
ATOM 5915 N N . HIS B 1 129 ? 0.179 13.383 -0.291 1 95.06 129 HIS B N 1
ATOM 5916 C CA . HIS B 1 129 ? -1.264 13.531 -0.137 1 95.06 129 HIS B CA 1
ATOM 5917 C C . HIS B 1 129 ? -1.994 12.242 -0.494 1 95.06 129 HIS B C 1
ATOM 5919 O O . HIS B 1 129 ? -3.195 12.258 -0.771 1 95.06 129 HIS B O 1
ATOM 5925 N N . SER B 1 130 ? -1.282 11.094 -0.533 1 92.75 130 SER B N 1
ATOM 5926 C CA . SER B 1 130 ? -1.857 9.805 -0.919 1 92.75 130 SER B CA 1
ATOM 5927 C C . SER B 1 130 ? -1.982 8.875 0.28 1 92.75 130 SER B C 1
ATOM 5929 O O . SER B 1 130 ? -0.979 8.516 0.9 1 92.75 130 SER B O 1
ATOM 5931 N N . GLY B 1 131 ? -3.205 8.5 0.541 1 88.62 131 GLY B N 1
ATOM 5932 C CA . GLY B 1 131 ? -3.445 7.539 1.606 1 88.62 131 GLY B CA 1
ATOM 5933 C C . GLY B 1 131 ? -2.875 7.977 2.943 1 88.62 131 GLY B C 1
ATOM 5934 O O . GLY B 1 131 ? -3.094 9.109 3.375 1 88.62 131 GLY B O 1
ATOM 5935 N N . SER B 1 132 ? -2.229 7.02 3.629 1 88.38 132 SER B N 1
ATOM 5936 C CA . SER B 1 132 ? -1.659 7.27 4.949 1 88.38 132 SER B CA 1
ATOM 5937 C C . SER B 1 132 ? -0.138 7.363 4.887 1 88.38 132 SER B C 1
ATOM 5939 O O . SER B 1 132 ? 0.548 7.07 5.867 1 88.38 132 SER B O 1
ATOM 5941 N N . GLN B 1 133 ? 0.311 7.77 3.789 1 92.56 133 GLN B N 1
ATOM 5942 C CA . GLN B 1 133 ? 1.752 7.754 3.562 1 92.56 133 GLN B CA 1
ATOM 5943 C C . GLN B 1 133 ? 2.457 8.797 4.422 1 92.56 133 GLN B C 1
ATOM 5945 O O . GLN B 1 133 ? 3.607 8.609 4.824 1 92.56 133 GLN B O 1
ATOM 5950 N N . ARG B 1 134 ? 1.758 9.898 4.766 1 93 134 ARG B N 1
ATOM 5951 C CA . ARG B 1 134 ? 2.34 10.914 5.633 1 93 134 ARG B CA 1
ATOM 5952 C C . ARG B 1 134 ? 2.645 10.352 7.016 1 93 134 ARG B C 1
ATOM 5954 O O . ARG B 1 134 ? 3.758 10.508 7.523 1 93 134 ARG B O 1
ATOM 5961 N N . SER B 1 135 ? 1.713 9.609 7.594 1 89.19 135 SER B N 1
ATOM 5962 C CA . SER B 1 135 ? 1.898 9.047 8.93 1 89.19 135 SER B CA 1
ATOM 5963 C C . SER B 1 135 ? 2.93 7.926 8.914 1 89.19 135 SER B C 1
ATOM 5965 O O . SER B 1 135 ? 3.457 7.547 9.961 1 89.19 135 SER B O 1
ATOM 5967 N N . ASN B 1 136 ? 3.215 7.434 7.719 1 90.12 136 ASN B N 1
ATOM 5968 C CA . ASN B 1 136 ? 4.219 6.383 7.598 1 90.12 136 ASN B CA 1
ATOM 5969 C C . ASN B 1 136 ? 5.617 6.961 7.402 1 90.12 136 ASN B C 1
ATOM 5971 O O . ASN B 1 136 ? 6.605 6.227 7.395 1 90.12 136 ASN B O 1
ATOM 5975 N N . GLY B 1 137 ? 5.711 8.273 7.215 1 91.31 137 GLY B N 1
ATOM 5976 C CA . GLY B 1 137 ? 7.043 8.852 7.211 1 91.31 137 GLY B CA 1
ATOM 5977 C C . GLY B 1 137 ? 7.293 9.781 6.039 1 91.31 137 GLY B C 1
ATOM 5978 O O . GLY B 1 137 ? 8.336 10.438 5.969 1 91.31 137 GLY B O 1
ATOM 5979 N N . LEU B 1 138 ? 6.344 9.945 5.117 1 94.88 138 LEU B N 1
ATOM 5980 C CA . LEU B 1 138 ? 6.598 10.68 3.883 1 94.88 138 LEU B CA 1
ATOM 5981 C C . LEU B 1 138 ? 6.332 12.172 4.078 1 94.88 138 LEU B C 1
ATOM 5983 O O . LEU B 1 138 ? 5.391 12.719 3.498 1 94.88 138 LEU B O 1
ATOM 5987 N N . ALA B 1 139 ? 7.195 12.859 4.781 1 97.31 139 ALA B N 1
ATOM 5988 C CA . ALA B 1 139 ? 7.121 14.297 5.027 1 97.31 139 ALA B CA 1
ATOM 5989 C C . ALA B 1 139 ? 8.508 14.875 5.324 1 97.31 139 ALA B C 1
ATOM 5991 O O . ALA B 1 139 ? 9.328 14.227 5.977 1 97.31 139 ALA B O 1
ATOM 5992 N N . GLY B 1 140 ? 8.789 16.016 4.801 1 98.06 140 GLY B N 1
ATOM 5993 C CA . GLY B 1 140 ? 10.039 16.719 5.023 1 98.06 140 GLY B CA 1
ATOM 5994 C C . GLY B 1 140 ? 9.883 18.234 5.047 1 98.06 140 GLY B C 1
ATOM 5995 O O . GLY B 1 140 ? 8.852 18.75 4.621 1 98.06 140 GLY B O 1
ATOM 5996 N N . ALA B 1 141 ? 10.906 18.875 5.555 1 98.62 141 ALA B N 1
ATOM 5997 C CA . ALA B 1 141 ? 10.875 20.328 5.656 1 98.62 141 ALA B CA 1
ATOM 5998 C C . ALA B 1 141 ? 11.195 20.984 4.316 1 98.62 141 ALA B C 1
ATOM 6000 O O . ALA B 1 141 ? 11.984 20.453 3.529 1 98.62 141 ALA B O 1
ATOM 6001 N N . PHE B 1 142 ? 10.562 22.094 4.027 1 98.62 142 PHE B N 1
ATOM 6002 C CA . PHE B 1 142 ? 10.836 22.984 2.906 1 98.62 142 PHE B CA 1
ATOM 6003 C C . PHE B 1 142 ? 11.008 24.422 3.389 1 98.62 142 PHE B C 1
ATOM 6005 O O . PHE B 1 142 ? 10.023 25.109 3.656 1 98.62 142 PHE B O 1
ATOM 6012 N N . ILE B 1 143 ? 12.219 24.844 3.477 1 98.12 143 ILE B N 1
ATOM 6013 C CA . ILE B 1 143 ? 12.516 26.156 4.051 1 98.12 143 ILE B CA 1
ATOM 6014 C C . ILE B 1 143 ? 12.906 27.125 2.941 1 98.12 143 ILE B C 1
ATOM 6016 O O . ILE B 1 143 ? 13.781 26.828 2.123 1 98.12 143 ILE B O 1
ATOM 6020 N N . ILE B 1 144 ? 12.227 28.234 2.896 1 97.44 144 ILE B N 1
ATOM 6021 C CA . ILE B 1 144 ? 12.586 29.312 1.98 1 97.44 144 ILE B CA 1
ATOM 6022 C C . ILE B 1 144 ? 13.211 30.469 2.76 1 97.44 144 ILE B C 1
ATOM 6024 O O . ILE B 1 144 ? 12.531 31.141 3.543 1 97.44 144 ILE B O 1
ATOM 6028 N N . ARG B 1 145 ? 14.445 30.75 2.502 1 94.69 145 ARG B N 1
ATOM 6029 C CA . ARG B 1 145 ? 15.195 31.812 3.158 1 94.69 145 ARG B CA 1
ATOM 6030 C C . ARG B 1 145 ? 15.227 33.062 2.297 1 94.69 145 ARG B C 1
ATOM 6032 O O . ARG B 1 145 ? 15.125 33 1.071 1 94.69 145 ARG B O 1
ATOM 6039 N N . LYS B 1 146 ? 15.352 34.125 3.074 1 90.56 146 LYS B N 1
ATOM 6040 C CA . LYS B 1 146 ? 15.711 35.344 2.348 1 90.56 146 LYS B CA 1
ATOM 6041 C C . LYS B 1 146 ? 17.172 35.281 1.895 1 90.56 146 LYS B C 1
ATOM 6043 O O . LYS B 1 146 ? 18 34.625 2.523 1 90.56 146 LYS B O 1
ATOM 6048 N N . ARG B 1 147 ? 17.453 35.906 0.836 1 84.81 147 ARG B N 1
ATOM 6049 C CA . ARG B 1 147 ? 18.812 35.875 0.305 1 84.81 147 ARG B CA 1
ATOM 6050 C C . ARG B 1 147 ? 19.766 36.594 1.257 1 84.81 147 ARG B C 1
ATOM 6052 O O . ARG B 1 147 ? 20.938 36.188 1.366 1 84.81 147 ARG B O 1
ATOM 6059 N N . GLU B 1 148 ? 19.219 37.531 1.901 1 80 148 GLU B N 1
ATOM 6060 C CA . GLU B 1 148 ? 20.094 38.219 2.85 1 80 148 GLU B CA 1
ATOM 6061 C C . GLU B 1 148 ? 20.406 37.344 4.051 1 80 148 GLU B C 1
ATOM 6063 O O . GLU B 1 148 ? 19.531 36.625 4.547 1 80 148 GLU B O 1
ATOM 6068 N N . ARG B 1 149 ? 21.688 37.156 4.246 1 65.75 149 ARG B N 1
ATOM 6069 C CA . ARG B 1 149 ? 22.141 36.219 5.273 1 65.75 149 ARG B CA 1
ATOM 6070 C C . ARG B 1 149 ? 21.609 36.625 6.648 1 65.75 149 ARG B C 1
ATOM 6072 O O . ARG B 1 149 ? 21.703 37.781 7.039 1 65.75 149 ARG B O 1
ATOM 6079 N N . ASP B 1 150 ? 20.734 35.844 7.258 1 68.94 150 ASP B N 1
ATOM 6080 C CA . ASP B 1 150 ? 20.375 35.938 8.672 1 68.94 150 ASP B CA 1
ATOM 6081 C C . ASP B 1 150 ? 21.469 35.281 9.539 1 68.94 150 ASP B C 1
ATOM 6083 O O . ASP B 1 150 ? 21.781 34.094 9.367 1 68.94 150 ASP B O 1
ATOM 6087 N N . PRO B 1 151 ? 22.016 36.062 10.359 1 76.38 151 PRO B N 1
ATOM 6088 C CA . PRO B 1 151 ? 23.125 35.562 11.172 1 76.38 151 PRO B CA 1
ATOM 6089 C C . PRO B 1 151 ? 22.688 34.531 12.211 1 76.38 151 PRO B C 1
ATOM 6091 O O . PRO B 1 151 ? 23.516 33.844 12.781 1 76.38 151 PRO B O 1
ATOM 6094 N N . ILE B 1 152 ? 21.484 34.406 12.32 1 86.88 152 ILE B N 1
ATOM 6095 C CA . ILE B 1 152 ? 21.031 33.531 13.391 1 86.88 152 ILE B CA 1
ATOM 6096 C C . ILE B 1 152 ? 21.031 32.094 12.906 1 86.88 152 ILE B C 1
ATOM 6098 O O . ILE B 1 152 ? 20.516 31.781 11.836 1 86.88 152 ILE B O 1
ATOM 6102 N N . GLU B 1 153 ? 21.688 31.281 13.68 1 93.31 153 GLU B N 1
ATOM 6103 C CA . GLU B 1 153 ? 21.688 29.859 13.383 1 93.31 153 GLU B CA 1
ATOM 6104 C C . GLU B 1 153 ? 20.312 29.25 13.594 1 93.31 153 GLU B C 1
ATOM 6106 O O . GLU B 1 153 ? 19.531 29.75 14.414 1 93.31 153 GLU B O 1
ATOM 6111 N N . GLU B 1 154 ? 20.047 28.25 12.781 1 95.31 154 GLU B N 1
ATOM 6112 C CA . GLU B 1 154 ? 18.703 27.703 12.867 1 95.31 154 GLU B CA 1
ATOM 6113 C C . GLU B 1 154 ? 18.719 26.188 13.07 1 95.31 154 GLU B C 1
ATOM 6115 O O . GLU B 1 154 ? 19.688 25.531 12.703 1 95.31 154 GLU B O 1
ATOM 6120 N N . HIS B 1 155 ? 17.766 25.703 13.703 1 98.19 155 HIS B N 1
ATOM 6121 C CA . HIS B 1 155 ? 17.438 24.297 13.828 1 98.19 155 HIS B CA 1
ATOM 6122 C C . HIS B 1 155 ? 16.047 24 13.281 1 98.19 155 HIS B C 1
ATOM 6124 O O . HIS B 1 155 ? 15.117 24.797 13.469 1 98.19 155 HIS B O 1
ATOM 6130 N N . ILE B 1 156 ? 15.938 22.922 12.531 1 98.44 156 ILE B N 1
ATOM 6131 C CA . ILE B 1 156 ? 14.641 22.438 12.086 1 98.44 156 ILE B CA 1
ATOM 6132 C C . ILE B 1 156 ? 14.18 21.297 13 1 98.44 156 ILE B C 1
ATOM 6134 O O . ILE B 1 156 ? 14.938 20.375 13.273 1 98.44 156 ILE B O 1
ATOM 6138 N N . MET B 1 157 ? 12.992 21.422 13.484 1 98.69 157 MET B N 1
ATOM 6139 C CA . MET B 1 157 ? 12.414 20.438 14.398 1 98.69 157 MET B CA 1
ATOM 6140 C C . MET B 1 157 ? 11.07 19.922 13.867 1 98.69 157 MET B C 1
ATOM 6142 O O . MET B 1 157 ? 10.07 20.641 13.914 1 98.69 157 MET B O 1
ATOM 6146 N N . ASN B 1 158 ? 11.078 18.734 13.414 1 98.38 158 ASN B N 1
ATOM 6147 C CA . ASN B 1 158 ? 9.859 18.047 12.977 1 98.38 158 ASN B CA 1
ATOM 6148 C C . ASN B 1 158 ? 9.281 17.172 14.086 1 98.38 158 ASN B C 1
ATOM 6150 O O . ASN B 1 158 ? 10 16.359 14.672 1 98.38 158 ASN B O 1
ATOM 6154 N N . VAL B 1 159 ? 7.988 17.328 14.359 1 98.12 159 VAL B N 1
ATOM 6155 C CA . VAL B 1 159 ? 7.344 16.547 15.414 1 98.12 159 VAL B CA 1
ATOM 6156 C C . VAL B 1 159 ? 6.172 15.758 14.836 1 98.12 159 VAL B C 1
ATOM 6158 O O . VAL B 1 159 ? 5.363 16.297 14.078 1 98.12 159 VAL B O 1
ATOM 6161 N N . MET B 1 160 ? 6.066 14.492 15.227 1 95.62 160 MET B N 1
ATOM 6162 C CA . MET B 1 160 ? 4.957 13.648 14.781 1 95.62 160 MET B CA 1
ATOM 6163 C C . MET B 1 160 ? 4.703 12.516 15.758 1 95.62 160 MET B C 1
ATOM 6165 O O . MET B 1 160 ? 5.613 12.086 16.469 1 95.62 160 MET B O 1
ATOM 6169 N N . GLU B 1 161 ? 3.488 12.023 15.797 1 91.44 161 GLU B N 1
ATOM 6170 C CA . GLU B 1 161 ? 3.236 10.781 16.516 1 91.44 161 GLU B CA 1
ATOM 6171 C C . GLU B 1 161 ? 3.725 9.57 15.734 1 91.44 161 GLU B C 1
ATOM 6173 O O . GLU B 1 161 ? 3.943 9.656 14.523 1 91.44 161 GLU B O 1
ATOM 6178 N N . TRP B 1 162 ? 3.928 8.484 16.453 1 91.38 162 TRP B N 1
ATOM 6179 C CA . TRP B 1 162 ? 4.434 7.273 15.812 1 91.38 162 TRP B CA 1
ATOM 6180 C C . TRP B 1 162 ? 3.762 6.035 16.391 1 91.38 162 TRP B C 1
ATOM 6182 O O . TRP B 1 162 ? 3.639 5.898 17.609 1 91.38 162 TRP B O 1
ATOM 6192 N N . ASN B 1 163 ? 3.244 5.207 15.508 1 82.94 163 ASN B N 1
ATOM 6193 C CA . ASN B 1 163 ? 2.734 3.889 15.875 1 82.94 163 ASN B CA 1
ATOM 6194 C C . ASN B 1 163 ? 3.582 2.771 15.281 1 82.94 163 ASN B C 1
ATOM 6196 O O . ASN B 1 163 ? 3.795 2.729 14.062 1 82.94 163 ASN B O 1
ATOM 6200 N N . HIS B 1 164 ? 4.062 1.913 16.094 1 75.19 164 HIS B N 1
ATOM 6201 C CA . HIS B 1 164 ? 5.008 0.914 15.609 1 75.19 164 HIS B CA 1
ATOM 6202 C C . HIS B 1 164 ? 4.285 -0.287 15.016 1 75.19 164 HIS B C 1
ATOM 6204 O O . HIS B 1 164 ? 4.902 -1.111 14.336 1 75.19 164 HIS B O 1
ATOM 6210 N N . ASP B 1 165 ? 2.975 -0.493 15.188 1 70.88 165 ASP B N 1
ATOM 6211 C CA . ASP B 1 165 ? 2.287 -1.688 14.711 1 70.88 165 ASP B CA 1
ATOM 6212 C C . ASP B 1 165 ? 1.45 -1.383 13.469 1 70.88 165 ASP B C 1
ATOM 6214 O O . ASP B 1 165 ? 1.156 -2.279 12.672 1 70.88 165 ASP B O 1
ATOM 6218 N N . HIS B 1 166 ? 1.018 -0.167 13.461 1 66.69 166 HIS B N 1
ATOM 6219 C CA . HIS B 1 166 ? 0.047 0.118 12.406 1 66.69 166 HIS B CA 1
ATOM 6220 C C . HIS B 1 166 ? 0.29 1.491 11.789 1 66.69 166 HIS B C 1
ATOM 6222 O O . HIS B 1 166 ? 0.868 2.371 12.438 1 66.69 166 HIS B O 1
ATOM 6228 N N . ASP B 1 167 ? -0.083 1.548 10.516 1 63.09 167 ASP B N 1
ATOM 6229 C CA . ASP B 1 167 ? -0.179 2.875 9.914 1 63.09 167 ASP B CA 1
ATOM 6230 C C . ASP B 1 167 ? -1.59 3.443 10.062 1 63.09 167 ASP B C 1
ATOM 6232 O O . ASP B 1 167 ? -2.428 2.865 10.758 1 63.09 167 ASP B O 1
ATOM 6236 N N . SER B 1 168 ? -1.753 4.594 9.539 1 62.97 168 SER B N 1
ATOM 6237 C CA . SER B 1 168 ? -3.027 5.289 9.695 1 62.97 168 SER B CA 1
ATOM 6238 C C . SER B 1 168 ? -4.164 4.516 9.031 1 62.97 168 SER B C 1
ATOM 6240 O O . SER B 1 168 ? -5.309 4.586 9.477 1 62.97 168 SER B O 1
ATOM 6242 N N . LEU B 1 169 ? -3.82 3.768 8.023 1 68.12 169 LEU B N 1
ATOM 6243 C CA . LEU B 1 169 ? -4.867 2.99 7.371 1 68.12 169 LEU B CA 1
ATOM 6244 C C . LEU B 1 169 ? -5.387 1.891 8.289 1 68.12 169 LEU B C 1
ATOM 6246 O O . LEU B 1 169 ? -6.598 1.725 8.445 1 68.12 169 LEU B O 1
ATOM 6250 N N . ALA B 1 170 ? -4.492 1.239 8.906 1 71.88 170 ALA B N 1
ATOM 6251 C CA . ALA B 1 170 ? -4.879 0.208 9.859 1 71.88 170 ALA B CA 1
ATOM 6252 C C . ALA B 1 170 ? -5.645 0.812 11.039 1 71.88 170 ALA B C 1
ATOM 6254 O O . ALA B 1 170 ? -6.621 0.231 11.516 1 71.88 170 ALA B O 1
ATOM 6255 N N . GLN B 1 171 ? -5.219 1.98 11.344 1 69.94 171 GLN B N 1
ATOM 6256 C CA . GLN B 1 171 ? -5.879 2.654 12.461 1 69.94 171 GLN B CA 1
ATOM 6257 C C . GLN B 1 171 ? -7.309 3.041 12.094 1 69.94 171 GLN B C 1
ATOM 6259 O O . GLN B 1 171 ? -8.211 2.977 12.938 1 69.94 171 GLN B O 1
ATOM 6264 N N . THR B 1 172 ? -7.461 3.461 10.883 1 66.56 172 THR B N 1
ATOM 6265 C CA . THR B 1 172 ? -8.797 3.832 10.414 1 66.56 172 THR B CA 1
ATOM 6266 C C . THR B 1 172 ? -9.742 2.639 10.484 1 66.56 172 THR B C 1
ATOM 6268 O O . THR B 1 172 ? -10.891 2.775 10.922 1 66.56 172 THR B O 1
ATOM 6271 N N . LEU B 1 173 ? -9.227 1.562 10.078 1 68.19 173 LEU B N 1
ATOM 6272 C CA . LEU B 1 173 ? -10.062 0.366 10.125 1 68.19 173 LEU B CA 1
ATOM 6273 C C . LEU B 1 173 ? -10.43 0.019 11.562 1 68.19 173 LEU B C 1
ATOM 6275 O O . LEU B 1 173 ? -11.555 -0.409 11.836 1 68.19 173 LEU B O 1
ATOM 6279 N N . HIS B 1 174 ? -9.523 0.35 12.375 1 65.5 174 HIS B N 1
ATOM 6280 C CA . HIS B 1 174 ? -9.789 0.107 13.789 1 65.5 174 HIS B CA 1
ATOM 6281 C C . HIS B 1 174 ? -10.836 1.073 14.32 1 65.5 174 HIS B C 1
ATOM 6283 O O . HIS B 1 174 ? -11.672 0.695 15.156 1 65.5 174 HIS B O 1
ATOM 6289 N N . TYR B 1 175 ? -10.766 2.197 13.711 1 63.41 175 TYR B N 1
ATOM 6290 C CA . TYR B 1 175 ? -11.703 3.234 14.133 1 63.41 175 TYR B CA 1
ATOM 6291 C C . TYR B 1 175 ? -13.133 2.865 13.742 1 63.41 175 TYR B C 1
ATOM 6293 O O . TYR B 1 175 ? -14.062 3.031 14.531 1 63.41 175 TYR B O 1
ATOM 6301 N N . GLU B 1 176 ? -13.18 2.381 12.57 1 66.75 176 GLU B N 1
ATOM 6302 C CA . GLU B 1 176 ? -14.508 2.064 12.047 1 66.75 176 GLU B CA 1
ATOM 6303 C C . GLU B 1 176 ? -15.133 0.9 12.812 1 66.75 176 GLU B C 1
ATOM 6305 O O . GLU B 1 176 ? -16.359 0.843 12.977 1 66.75 176 GLU B O 1
ATOM 6310 N N . HIS B 1 177 ? -14.289 0.032 13.352 1 69.62 177 HIS B N 1
ATOM 6311 C CA . HIS B 1 177 ? -14.828 -1.173 13.969 1 69.62 177 HIS B CA 1
ATOM 6312 C C . HIS B 1 177 ? -14.477 -1.234 15.453 1 69.62 177 HIS B C 1
ATOM 6314 O O . HIS B 1 177 ? -14.719 -2.248 16.109 1 69.62 177 HIS B O 1
ATOM 6320 N N . LYS B 1 178 ? -14.086 -0.237 16.125 1 68.81 178 LYS B N 1
ATOM 6321 C CA . LYS B 1 178 ? -13.625 -0.199 17.5 1 68.81 178 LYS B CA 1
ATOM 6322 C C . LYS B 1 178 ? -12.305 -0.95 17.672 1 68.81 178 LYS B C 1
ATOM 6324 O O . LYS B 1 178 ? -12.133 -2.041 17.125 1 68.81 178 LYS B O 1
ATOM 6329 N N . VAL B 1 179 ? -11.43 -0.38 18.328 1 69.81 179 VAL B N 1
ATOM 6330 C CA . VAL B 1 179 ? -10.133 -0.989 18.562 1 69.81 179 VAL B CA 1
ATOM 6331 C C . VAL B 1 179 ? -10.219 -1.974 19.734 1 69.81 179 VAL B C 1
ATOM 6333 O O . VAL B 1 179 ? -10.602 -1.597 20.844 1 69.81 179 VAL B O 1
ATOM 6336 N N . VAL B 1 180 ? -10.109 -3.24 19.438 1 75.69 180 VAL B N 1
ATOM 6337 C CA . VAL B 1 180 ? -10.109 -4.293 20.438 1 75.69 180 VAL B CA 1
ATOM 6338 C C . VAL B 1 180 ? -8.742 -4.984 20.469 1 75.69 180 VAL B C 1
ATOM 6340 O O . VAL B 1 180 ? -8.258 -5.453 19.438 1 75.69 180 VAL B O 1
ATOM 6343 N N . VAL B 1 181 ? -8.047 -4.82 21.594 1 72.88 181 VAL B N 1
ATOM 6344 C CA . VAL B 1 181 ? -6.777 -5.512 21.797 1 72.88 181 VAL B CA 1
ATOM 6345 C C . VAL B 1 181 ? -6.934 -6.574 22.891 1 72.88 181 VAL B C 1
ATOM 6347 O O . VAL B 1 181 ? -7.383 -6.277 24 1 72.88 181 VAL B O 1
ATOM 6350 N N . ASP B 1 182 ? -6.562 -7.781 22.594 1 78.44 182 ASP B N 1
ATOM 6351 C CA . ASP B 1 182 ? -6.676 -8.898 23.516 1 78.44 182 ASP B CA 1
ATOM 6352 C C . ASP B 1 182 ? -8.094 -9.016 24.062 1 78.44 182 ASP B C 1
ATOM 6354 O O . ASP B 1 182 ? -8.297 -9.18 25.266 1 78.44 182 ASP B O 1
ATOM 6358 N N . ARG B 1 183 ? -9.023 -8.672 23.203 1 81.38 183 ARG B N 1
ATOM 6359 C CA . ARG B 1 183 ? -10.453 -8.812 23.453 1 81.38 183 ARG B CA 1
ATOM 6360 C C . ARG B 1 183 ? -10.93 -7.766 24.453 1 81.38 183 ARG B C 1
ATOM 6362 O O . ARG B 1 183 ? -11.945 -7.965 25.125 1 81.38 183 ARG B O 1
ATOM 6369 N N . ILE B 1 184 ? -10.172 -6.77 24.594 1 81.56 184 ILE B N 1
ATOM 6370 C CA . ILE B 1 184 ? -10.531 -5.633 25.438 1 81.56 184 ILE B CA 1
ATOM 6371 C C . ILE B 1 184 ? -10.664 -4.379 24.578 1 81.56 184 ILE B C 1
ATOM 6373 O O . ILE B 1 184 ? -9.711 -3.982 23.891 1 81.56 184 ILE B O 1
ATOM 6377 N N . PRO B 1 185 ? -11.836 -3.842 24.578 1 78.31 185 PRO B N 1
ATOM 6378 C CA . PRO B 1 185 ? -11.961 -2.58 23.844 1 78.31 185 PRO B CA 1
ATOM 6379 C C . PRO B 1 185 ? -11.039 -1.489 24.391 1 78.31 185 PRO B C 1
ATOM 6381 O O . PRO B 1 185 ? -10.922 -1.327 25.609 1 78.31 185 PRO B O 1
ATOM 6384 N N . GLN B 1 186 ? -10.336 -0.927 23.469 1 73.31 186 GLN B N 1
ATOM 6385 C CA . GLN B 1 186 ? -9.469 0.174 23.875 1 73.31 186 GLN B CA 1
ATOM 6386 C C . GLN B 1 186 ? -10.242 1.488 23.938 1 73.31 186 GLN B C 1
ATOM 6388 O O . GLN B 1 186 ? -11.078 1.766 23.078 1 73.31 186 GLN B O 1
ATOM 6393 N N . PRO B 1 187 ? -10.039 2.17 25.031 1 68.56 187 PRO B N 1
ATOM 6394 C CA . PRO B 1 187 ? -10.758 3.443 25.141 1 68.56 187 PRO B CA 1
ATOM 6395 C C . PRO B 1 187 ? -10.258 4.484 24.141 1 68.56 187 PRO B C 1
ATOM 6397 O O . PRO B 1 187 ? -9.109 4.414 23.688 1 68.56 187 PRO B O 1
ATOM 6400 N N . SER B 1 188 ? -11.211 5.332 23.797 1 65.06 188 SER B N 1
ATOM 6401 C CA . SER B 1 188 ? -10.828 6.473 22.969 1 65.06 188 SER B CA 1
ATOM 6402 C C . SER B 1 188 ? -9.875 7.395 23.719 1 65.06 188 SER B C 1
ATOM 6404 O O . SER B 1 188 ? -9.875 7.441 24.953 1 65.06 188 SER B O 1
ATOM 6406 N N . SER B 1 189 ? -8.93 7.906 22.922 1 66 189 SER B N 1
ATOM 6407 C CA . SER B 1 189 ? -8.031 8.891 23.516 1 66 189 SER B CA 1
ATOM 6408 C C . SER B 1 189 ? -8.758 10.195 23.812 1 66 189 SER B C 1
ATOM 6410 O O . SER B 1 189 ? -9.594 10.641 23.016 1 66 189 SER B O 1
ATOM 6412 N N . MET B 1 190 ? -8.648 10.555 25.125 1 64.38 190 MET B N 1
ATOM 6413 C CA . MET B 1 190 ? -9.266 11.805 25.547 1 64.38 190 MET B CA 1
ATOM 6414 C C . MET B 1 190 ? -8.195 12.828 25.938 1 64.38 190 MET B C 1
ATOM 6416 O O . MET B 1 190 ? -7.125 12.453 26.422 1 64.38 190 MET B O 1
ATOM 6420 N N . SER B 1 191 ? -8.477 13.969 25.547 1 61.12 191 SER B N 1
ATOM 6421 C CA . SER B 1 191 ? -7.613 15.047 26.031 1 61.12 191 SER B CA 1
ATOM 6422 C C . SER B 1 191 ? -7.863 15.32 27.516 1 61.12 191 SER B C 1
ATOM 6424 O O . SER B 1 191 ? -8.875 14.883 28.078 1 61.12 191 SER B O 1
ATOM 6426 N N . HIS B 1 192 ? -6.789 15.805 28.156 1 54.97 192 HIS B N 1
ATOM 6427 C CA . HIS B 1 192 ? -6.879 16.188 29.562 1 54.97 192 HIS B CA 1
ATOM 6428 C C . HIS B 1 192 ? -8.148 16.969 29.844 1 54.97 192 HIS B C 1
ATOM 6430 O O . HIS B 1 192 ? -8.641 17 30.969 1 54.97 192 HIS B O 1
ATOM 6436 N N . ASP B 1 193 ? -8.57 17.5 28.719 1 49.66 193 ASP B N 1
ATOM 6437 C CA . ASP B 1 193 ? -9.727 18.359 28.938 1 49.66 193 ASP B CA 1
ATOM 6438 C C . ASP B 1 193 ? -11.023 17.641 28.578 1 49.66 193 ASP B C 1
ATOM 6440 O O . ASP B 1 193 ? -12.086 18.281 28.5 1 49.66 193 ASP B O 1
ATOM 6444 N N . GLY B 1 194 ? -10.836 16.406 28.438 1 53.12 194 GLY B N 1
ATOM 6445 C CA . GLY B 1 194 ? -12.023 15.594 28.219 1 53.12 194 GLY B CA 1
ATOM 6446 C C . GLY B 1 194 ? -12.422 15.5 26.75 1 53.12 194 GLY B C 1
ATOM 6447 O O . GLY B 1 194 ? -13.422 14.859 26.422 1 53.12 194 GLY B O 1
ATOM 6448 N N . MET B 1 195 ? -11.602 16.188 26.031 1 55.78 195 MET B N 1
ATOM 6449 C CA . MET B 1 195 ? -11.922 16.156 24.609 1 55.78 195 MET B CA 1
ATOM 6450 C C . MET B 1 195 ? -11.484 14.828 23.984 1 55.78 195 MET B C 1
ATOM 6452 O O . MET B 1 195 ? -10.422 14.305 24.328 1 55.78 195 MET B O 1
ATOM 6456 N N . ILE B 1 196 ? -12.438 14.328 23.234 1 60.34 196 ILE B N 1
ATOM 6457 C CA . ILE B 1 196 ? -12.148 13.078 22.547 1 60.34 196 ILE B CA 1
ATOM 6458 C C . ILE B 1 196 ? -11.227 13.352 21.359 1 60.34 196 ILE B C 1
ATOM 6460 O O . ILE B 1 196 ? -11.516 14.211 20.531 1 60.34 196 ILE B O 1
ATOM 6464 N N . PHE B 1 197 ? -9.938 13.039 21.406 1 62.22 197 PHE B N 1
ATOM 6465 C CA . PHE B 1 197 ? -9.055 13.172 20.25 1 62.22 197 PHE B CA 1
ATOM 6466 C C . PHE B 1 197 ? -9.383 12.125 19.203 1 62.22 197 PHE B C 1
ATOM 6468 O O . PHE B 1 197 ? -9.383 12.43 18 1 62.22 197 PHE B O 1
ATOM 6475 N N . GLY B 1 198 ? -9.656 10.992 19.641 1 62.44 198 GLY B N 1
ATOM 6476 C CA . GLY B 1 198 ? -9.961 9.938 18.688 1 62.44 198 GLY B CA 1
ATOM 6477 C C . GLY B 1 198 ? -9.766 8.547 19.266 1 62.44 198 GLY B C 1
ATOM 6478 O O . GLY B 1 198 ? -9.422 8.398 20.438 1 62.44 198 GLY B O 1
ATOM 6479 N N . ASN B 1 199 ? -10.172 7.66 18.469 1 64.5 199 ASN B N 1
ATOM 6480 C CA . ASN B 1 199 ? -9.984 6.262 18.828 1 64.5 199 ASN B CA 1
ATOM 6481 C C . ASN B 1 199 ? -8.602 5.762 18.438 1 64.5 199 ASN B C 1
ATOM 6483 O O . ASN B 1 199 ? -8.352 4.555 18.406 1 64.5 199 ASN B O 1
ATOM 6487 N N . MET B 1 200 ? -7.73 6.895 18.234 1 71.19 200 MET B N 1
ATOM 6488 C CA . MET B 1 200 ? -6.367 6.492 17.906 1 71.19 200 MET B CA 1
ATOM 6489 C C . MET B 1 200 ? -5.547 6.273 19.172 1 71.19 200 MET B C 1
ATOM 6491 O O . MET B 1 200 ? -5.66 7.039 20.125 1 71.19 200 MET B O 1
ATOM 6495 N N . ILE B 1 201 ? -4.801 5.258 19.125 1 74.75 201 ILE B N 1
ATOM 6496 C CA . ILE B 1 201 ? -3.938 4.949 20.266 1 74.75 201 ILE B CA 1
ATOM 6497 C C . ILE B 1 201 ? -2.574 5.605 20.062 1 74.75 201 ILE B C 1
ATOM 6499 O O . ILE B 1 201 ? -1.972 5.496 19 1 74.75 201 ILE B O 1
ATOM 6503 N N . PHE B 1 202 ? -2.193 6.375 21.062 1 82.31 202 PHE B N 1
ATOM 6504 C CA . PHE B 1 202 ? -0.863 6.977 21.047 1 82.31 202 PHE B CA 1
ATOM 6505 C C . PHE B 1 202 ? 0.182 5.977 21.531 1 82.31 202 PHE B C 1
ATOM 6507 O O . PHE B 1 202 ? 0.115 5.504 22.672 1 82.31 202 PHE B O 1
ATOM 6514 N N . HIS B 1 203 ? 1.146 5.625 20.719 1 83.75 203 HIS B N 1
ATOM 6515 C CA . HIS B 1 203 ? 2.236 4.746 21.125 1 83.75 203 HIS B CA 1
ATOM 6516 C C . HIS B 1 203 ? 3.475 5.547 21.516 1 83.75 203 HIS B C 1
ATOM 6518 O O . HIS B 1 203 ? 4.066 5.309 22.562 1 83.75 203 HIS B O 1
ATOM 6524 N N . SER B 1 204 ? 3.848 6.387 20.688 1 90.75 204 SER B N 1
ATOM 6525 C CA . SER B 1 204 ? 5.02 7.234 20.891 1 90.75 204 SER B CA 1
ATOM 6526 C C . SER B 1 204 ? 5.008 8.43 19.938 1 90.75 204 SER B C 1
ATOM 6528 O O . SER B 1 204 ? 4.051 8.617 19.188 1 90.75 204 SER B O 1
ATOM 6530 N N . ALA B 1 205 ? 5.996 9.203 20.062 1 94.38 205 ALA B N 1
ATOM 6531 C CA . ALA B 1 205 ? 6.188 10.344 19.172 1 94.38 205 ALA B CA 1
ATOM 6532 C C . ALA B 1 205 ? 7.664 10.531 18.828 1 94.38 205 ALA B C 1
ATOM 6534 O O . ALA B 1 205 ? 8.539 9.961 19.484 1 94.38 205 ALA B O 1
ATOM 6535 N N . LEU B 1 206 ? 7.848 11.266 17.766 1 96.81 206 LEU B N 1
ATOM 6536 C CA . LEU B 1 206 ? 9.195 11.453 17.234 1 96.81 206 LEU B CA 1
ATOM 6537 C C . LEU B 1 206 ? 9.523 12.938 17.094 1 96.81 206 LEU B C 1
ATOM 6539 O O . LEU B 1 206 ? 8.656 13.734 16.734 1 96.81 206 LEU B O 1
ATOM 6543 N N . ILE B 1 207 ? 10.719 13.273 17.359 1 98.31 207 ILE B N 1
ATOM 6544 C CA . ILE B 1 207 ? 11.328 14.539 16.969 1 98.31 207 ILE B CA 1
ATOM 6545 C C . ILE B 1 207 ? 12.469 14.289 15.984 1 98.31 207 ILE B C 1
ATOM 6547 O O . ILE B 1 207 ? 13.461 13.641 16.328 1 98.31 207 ILE B O 1
ATOM 6551 N N . ASN B 1 208 ? 12.32 14.805 14.812 1 98.06 208 ASN B N 1
ATOM 6552 C CA . ASN B 1 208 ? 13.25 14.578 13.719 1 98.06 208 ASN B CA 1
ATOM 6553 C C . ASN B 1 208 ? 13.523 13.094 13.508 1 98.06 208 ASN B C 1
ATOM 6555 O O . ASN B 1 208 ? 14.68 12.68 13.375 1 98.06 208 ASN B O 1
ATOM 6559 N N . GLY B 1 209 ? 12.453 12.305 13.57 1 96.12 209 GLY B N 1
ATOM 6560 C CA . GLY B 1 209 ? 12.508 10.898 13.227 1 96.12 209 GLY B CA 1
ATOM 6561 C C . GLY B 1 209 ? 13.023 10.031 14.359 1 96.12 209 GLY B C 1
ATOM 6562 O O . GLY B 1 209 ? 13.188 8.82 14.195 1 96.12 209 GLY B O 1
ATOM 6563 N N . ARG B 1 210 ? 13.219 10.625 15.547 1 96.69 210 ARG B N 1
ATOM 6564 C CA . ARG B 1 210 ? 13.781 9.875 16.656 1 96.69 210 ARG B CA 1
ATOM 6565 C C . ARG B 1 210 ? 12.938 10.062 17.922 1 96.69 210 ARG B C 1
ATOM 6567 O O . ARG B 1 210 ? 12.469 11.164 18.203 1 96.69 210 ARG B O 1
ATOM 6574 N N . GLY B 1 211 ? 12.656 9.008 18.578 1 95.56 211 GLY B N 1
ATOM 6575 C CA . GLY B 1 211 ? 11.922 8.961 19.844 1 95.56 211 GLY B CA 1
ATOM 6576 C C . GLY B 1 211 ? 12.125 7.664 20.594 1 95.56 211 GLY B C 1
ATOM 6577 O O . GLY B 1 211 ? 12.977 6.852 20.234 1 95.56 211 GLY B O 1
ATOM 6578 N N . ARG B 1 212 ? 11.406 7.516 21.734 1 93.62 212 ARG B N 1
ATOM 6579 C CA . ARG B 1 212 ? 11.516 6.32 22.562 1 93.62 212 ARG B CA 1
ATOM 6580 C C . ARG B 1 212 ? 10.141 5.727 22.844 1 93.62 212 ARG B C 1
ATOM 6582 O O . ARG B 1 212 ? 9.141 6.449 22.891 1 93.62 212 ARG B O 1
ATOM 6589 N N . TYR B 1 213 ? 10.18 4.457 22.906 1 89.88 213 TYR B N 1
ATOM 6590 C CA . TYR B 1 213 ? 8.984 3.75 23.344 1 89.88 213 TYR B CA 1
ATOM 6591 C C . TYR B 1 213 ? 9.039 3.434 24.828 1 89.88 213 TYR B C 1
ATOM 6593 O O . TYR B 1 213 ? 10.023 2.867 25.312 1 89.88 213 TYR B O 1
ATOM 6601 N N . TYR B 1 214 ? 7.945 3.854 25.5 1 86.31 214 TYR B N 1
ATOM 6602 C CA . TYR B 1 214 ? 7.84 3.613 26.938 1 86.31 214 TYR B CA 1
ATOM 6603 C C . TYR B 1 214 ? 6.887 2.459 27.234 1 86.31 214 TYR B C 1
ATOM 6605 O O . TYR B 1 214 ? 5.812 2.369 26.641 1 86.31 214 TYR B O 1
ATOM 6613 N N . ASP B 1 215 ? 7.391 1.477 27.922 1 75.06 215 ASP B N 1
ATOM 6614 C CA . ASP B 1 215 ? 6.543 0.365 28.344 1 75.06 215 ASP B CA 1
ATOM 6615 C C . ASP B 1 215 ? 5.48 0.829 29.344 1 75.06 215 ASP B C 1
ATOM 6617 O O . ASP B 1 215 ? 5.797 1.459 30.344 1 75.06 215 ASP B O 1
ATOM 6621 N N . ASP B 1 216 ? 4.234 0.613 29.141 1 63.25 216 ASP B N 1
ATOM 6622 C CA . ASP B 1 216 ? 3.123 1.081 29.953 1 63.25 216 ASP B CA 1
ATOM 6623 C C . ASP B 1 216 ? 3.207 0.507 31.375 1 63.25 216 ASP B C 1
ATOM 6625 O O . ASP B 1 216 ? 2.666 1.086 32.312 1 63.25 216 ASP B O 1
ATOM 6629 N N . ARG B 1 217 ? 3.838 -0.697 31.531 1 59.47 217 ARG B N 1
ATOM 6630 C CA . ARG B 1 217 ? 3.855 -1.358 32.844 1 59.47 217 ARG B CA 1
ATOM 6631 C C . ARG B 1 217 ? 4.891 -0.725 33.75 1 59.47 217 ARG B C 1
ATOM 6633 O O . ARG B 1 217 ? 4.902 -0.987 34.969 1 59.47 217 ARG B O 1
ATOM 6640 N N . SER B 1 218 ? 5.82 0.146 33.156 1 59.75 218 SER B N 1
ATOM 6641 C CA . SER B 1 218 ? 6.832 0.822 33.969 1 59.75 218 SER B CA 1
ATOM 6642 C C . SER B 1 218 ? 6.949 2.295 33.594 1 59.75 218 SER B C 1
ATOM 6644 O O . SER B 1 218 ? 6.867 2.646 32.406 1 59.75 218 SER B O 1
ATOM 6646 N N . ARG B 1 219 ? 6.77 3.201 34.562 1 51.88 219 ARG B N 1
ATOM 6647 C CA . ARG B 1 219 ? 6.91 4.645 34.406 1 51.88 219 ARG B CA 1
ATOM 6648 C C . ARG B 1 219 ? 8.305 5.004 33.906 1 51.88 219 ARG B C 1
ATOM 6650 O O . ARG B 1 219 ? 8.516 6.086 33.344 1 51.88 219 ARG B O 1
ATOM 6657 N N . MET B 1 220 ? 9.219 4.348 34.031 1 56.94 220 MET B N 1
ATOM 6658 C CA . MET B 1 220 ? 10.602 4.777 33.875 1 56.94 220 MET B CA 1
ATOM 6659 C C . MET B 1 220 ? 11.305 3.984 32.781 1 56.94 220 MET B C 1
ATOM 6661 O O . MET B 1 220 ? 12.414 4.328 32.375 1 56.94 220 MET B O 1
ATOM 6665 N N . HIS B 1 221 ? 10.531 3.145 32.188 1 76.19 221 HIS B N 1
ATOM 6666 C CA . HIS B 1 221 ? 11.375 2.264 31.391 1 76.19 221 HIS B CA 1
ATOM 6667 C C . HIS B 1 221 ? 11.078 2.426 29.906 1 76.19 221 HIS B C 1
ATOM 6669 O O . HIS B 1 221 ? 9.945 2.225 29.453 1 76.19 221 HIS B O 1
ATOM 6675 N N . HIS B 1 222 ? 11.914 3.244 29.312 1 87.69 222 HIS B N 1
ATOM 6676 C CA . HIS B 1 222 ? 11.922 3.303 27.844 1 87.69 222 HIS B CA 1
ATOM 6677 C C . HIS B 1 222 ? 13 2.389 27.266 1 87.69 222 HIS B C 1
ATOM 6679 O O . HIS B 1 222 ? 13.812 1.83 28.016 1 87.69 222 HIS B O 1
ATOM 6685 N N . ASN B 1 223 ? 13.039 2.146 26.016 1 89.94 223 ASN B N 1
ATOM 6686 C CA . ASN B 1 223 ? 13.914 1.19 25.359 1 89.94 223 ASN B CA 1
ATOM 6687 C C . ASN B 1 223 ? 15.281 1.803 25.031 1 89.94 223 ASN B C 1
ATOM 6689 O O . ASN B 1 223 ? 16.047 1.258 24.234 1 89.94 223 ASN B O 1
ATOM 6693 N N . ASP B 1 224 ? 15.609 2.984 25.453 1 92.31 224 ASP B N 1
ATOM 6694 C CA . ASP B 1 224 ? 16.906 3.648 25.406 1 92.31 224 ASP B CA 1
ATOM 6695 C C . ASP B 1 224 ? 17.281 4.02 23.969 1 92.31 224 ASP B C 1
ATOM 6697 O O . ASP B 1 224 ? 18.469 4.117 23.641 1 92.31 224 ASP B O 1
ATOM 6701 N N . ALA B 1 225 ? 16.328 4.176 23.109 1 94.31 225 ALA B N 1
ATOM 6702 C CA . ALA B 1 225 ? 16.625 4.562 21.719 1 94.31 225 ALA B CA 1
ATOM 6703 C C . ALA B 1 225 ? 17.312 5.922 21.672 1 94.31 225 ALA B C 1
ATOM 6705 O O . ALA B 1 225 ? 17.109 6.758 22.562 1 94.31 225 ALA B O 1
ATOM 6706 N N . PRO B 1 226 ? 18.172 6.129 20.641 1 95.44 226 PRO B N 1
ATOM 6707 C CA . PRO B 1 226 ? 18.797 7.441 20.516 1 95.44 226 PRO B CA 1
ATOM 6708 C C . PRO B 1 226 ? 17.797 8.562 20.25 1 95.44 226 PRO B C 1
ATOM 6710 O O . PRO B 1 226 ? 16.781 8.336 19.594 1 95.44 226 PRO B O 1
ATOM 6713 N N . LEU B 1 227 ? 18.156 9.703 20.75 1 97.5 227 LEU B N 1
ATOM 6714 C CA . LEU B 1 227 ? 17.297 10.875 20.594 1 97.5 227 LEU B CA 1
ATOM 6715 C C . LEU B 1 227 ? 17.969 11.93 19.719 1 97.5 227 LEU B C 1
ATOM 6717 O O . LEU B 1 227 ? 19.188 11.883 19.516 1 97.5 227 LEU B O 1
ATOM 6721 N N . GLU B 1 228 ? 17.156 12.781 19.094 1 97.81 228 GLU B N 1
ATOM 6722 C CA . GLU B 1 228 ? 17.703 13.953 18.406 1 97.81 228 GLU B CA 1
ATOM 6723 C C . GLU B 1 228 ? 18.406 14.883 19.391 1 97.81 228 GLU B C 1
ATOM 6725 O O . GLU B 1 228 ? 17.953 15.078 20.516 1 97.81 228 GLU B O 1
ATOM 6730 N N . ILE B 1 229 ? 19.531 15.398 18.984 1 97.88 229 ILE B N 1
ATOM 6731 C CA . ILE B 1 229 ? 20.297 16.344 19.781 1 97.88 229 ILE B CA 1
ATOM 6732 C C . ILE B 1 229 ? 20.438 17.656 19.016 1 97.88 229 ILE B C 1
ATOM 6734 O O . ILE B 1 229 ? 20.906 17.672 17.875 1 97.88 229 ILE B O 1
ATOM 6738 N N . PHE B 1 230 ? 20 18.672 19.641 1 98.62 230 PHE B N 1
ATOM 6739 C CA . PHE B 1 230 ? 20.219 20.031 19.125 1 98.62 230 PHE B CA 1
ATOM 6740 C C . PHE B 1 230 ? 21.359 20.719 19.875 1 98.62 230 PHE B C 1
ATOM 6742 O O . PHE B 1 230 ? 21.25 20.984 21.062 1 98.62 230 PHE B O 1
ATOM 6749 N N . ASN B 1 231 ? 22.375 21.031 19.172 1 98.31 231 ASN B N 1
ATOM 6750 C CA . ASN B 1 231 ? 23.531 21.688 19.797 1 98.31 231 ASN B CA 1
ATOM 6751 C C . ASN B 1 231 ? 23.406 23.203 19.766 1 98.31 231 ASN B C 1
ATOM 6753 O O . ASN B 1 231 ? 22.938 23.781 18.781 1 98.31 231 ASN B O 1
ATOM 6757 N N . VAL B 1 232 ? 23.766 23.812 20.906 1 98.62 232 VAL B N 1
ATOM 6758 C CA . VAL B 1 232 ? 23.766 25.266 20.984 1 98.62 232 VAL B CA 1
ATOM 6759 C C . VAL B 1 232 ? 25.016 25.734 21.703 1 98.62 232 VAL B C 1
ATOM 6761 O O . VAL B 1 232 ? 25.688 24.969 22.406 1 98.62 232 VAL B O 1
ATOM 6764 N N . ARG B 1 233 ? 25.344 26.969 21.469 1 97.88 233 ARG B N 1
ATOM 6765 C CA . ARG B 1 233 ? 26.438 27.641 22.141 1 97.88 233 ARG B CA 1
ATOM 6766 C C . ARG B 1 233 ? 25.938 28.688 23.125 1 97.88 233 ARG B C 1
ATOM 6768 O O . ARG B 1 233 ? 25.109 29.531 22.766 1 97.88 233 ARG B O 1
ATOM 6775 N N . LYS B 1 234 ? 26.5 28.641 24.344 1 97.75 234 LYS B N 1
ATOM 6776 C CA . LYS B 1 234 ? 26.078 29.609 25.344 1 97.75 234 LYS B CA 1
ATOM 6777 C C . LYS B 1 234 ? 26.281 31.047 24.844 1 97.75 234 LYS B C 1
ATOM 6779 O O . LYS B 1 234 ? 27.312 31.344 24.234 1 97.75 234 LYS B O 1
ATOM 6784 N N . GLY B 1 235 ? 25.312 31.906 25 1 97 235 GLY B N 1
ATOM 6785 C CA . GLY B 1 235 ? 25.422 33.312 24.641 1 97 235 GLY B CA 1
ATOM 6786 C C . GLY B 1 235 ? 24.859 33.594 23.25 1 97 235 GLY B C 1
ATOM 6787 O O . GLY B 1 235 ? 24.734 34.75 22.859 1 97 235 GLY B O 1
ATOM 6788 N N . PHE B 1 236 ? 24.484 32.594 22.578 1 97.25 236 PHE B N 1
ATOM 6789 C CA . PHE B 1 236 ? 23.984 32.781 21.219 1 97.25 236 PHE B CA 1
ATOM 6790 C C . PHE B 1 236 ? 22.469 32.531 21.172 1 97.25 236 PHE B C 1
ATOM 6792 O O . PHE B 1 236 ? 21.906 31.922 22.078 1 97.25 236 PHE B O 1
ATOM 6799 N N . THR B 1 237 ? 21.859 33.125 20.172 1 97.44 237 THR B N 1
ATOM 6800 C CA . THR B 1 237 ? 20.438 32.906 19.906 1 97.44 237 THR B CA 1
ATOM 6801 C C . THR B 1 237 ? 20.234 32 18.703 1 97.44 237 THR B C 1
ATOM 6803 O O . THR B 1 237 ? 20.953 32.094 17.703 1 97.44 237 THR B O 1
ATOM 6806 N N . TYR B 1 238 ? 19.312 31.094 18.812 1 98.12 238 TYR B N 1
ATOM 6807 C CA . TYR B 1 238 ? 19.016 30.141 17.75 1 98.12 238 TYR B CA 1
ATOM 6808 C C . TYR B 1 238 ? 17.547 30.25 17.328 1 98.12 238 TYR B C 1
ATOM 6810 O O . TYR B 1 238 ? 16.672 30.438 18.156 1 98.12 238 TYR B O 1
ATOM 6818 N N . ARG B 1 239 ? 17.328 30.172 16.062 1 97.75 239 ARG B N 1
ATOM 6819 C CA . ARG B 1 239 ? 15.969 30.031 15.539 1 97.75 239 ARG B CA 1
ATOM 6820 C C . ARG B 1 239 ? 15.578 28.578 15.406 1 97.75 239 ARG B C 1
ATOM 6822 O O . ARG B 1 239 ? 16.297 27.781 14.781 1 97.75 239 ARG B O 1
ATOM 6829 N N . PHE B 1 240 ? 14.523 28.203 15.992 1 98.69 240 PHE B N 1
ATOM 6830 C CA . PHE B 1 240 ? 13.938 26.875 15.812 1 98.69 240 PHE B CA 1
ATOM 6831 C C . PHE B 1 240 ? 12.727 26.938 14.883 1 98.69 240 PHE B C 1
ATOM 6833 O O . PHE B 1 240 ? 11.805 27.719 15.117 1 98.69 240 PHE B O 1
ATOM 6840 N N . ARG B 1 241 ? 12.766 26.188 13.82 1 98.62 241 ARG B N 1
ATOM 6841 C CA . ARG B 1 241 ? 11.625 26 12.922 1 98.62 241 ARG B CA 1
ATOM 6842 C C . ARG B 1 241 ? 10.891 24.703 13.227 1 98.62 241 ARG B C 1
ATOM 6844 O O . ARG B 1 241 ? 11.352 23.625 12.852 1 98.62 241 ARG B O 1
ATOM 6851 N N . VAL B 1 242 ? 9.727 24.859 13.836 1 98.81 242 VAL B N 1
ATOM 6852 C CA . VAL B 1 242 ? 8.984 23.688 14.297 1 98.81 242 VAL B CA 1
ATOM 6853 C C . VAL B 1 242 ? 7.879 23.344 13.297 1 98.81 242 VAL B C 1
ATOM 6855 O O . VAL B 1 242 ? 7.098 24.219 12.906 1 98.81 242 VAL B O 1
ATOM 6858 N N . ILE B 1 243 ? 7.863 22.109 12.891 1 98.75 243 ILE B N 1
ATOM 6859 C CA . ILE B 1 243 ? 6.883 21.594 11.945 1 98.75 243 ILE B CA 1
ATOM 6860 C C . ILE B 1 243 ? 6.117 20.422 12.562 1 98.75 243 ILE B C 1
ATOM 6862 O O . ILE B 1 243 ? 6.723 19.469 13.039 1 98.75 243 ILE B O 1
ATOM 6866 N N . ALA B 1 244 ? 4.809 20.531 12.578 1 98.25 244 ALA B N 1
ATOM 6867 C CA . ALA B 1 244 ? 3.98 19.422 13.039 1 98.25 244 ALA B CA 1
ATOM 6868 C C . ALA B 1 244 ? 3.504 18.562 11.867 1 98.25 244 ALA B C 1
ATOM 6870 O O . ALA B 1 244 ? 2.424 18.797 11.312 1 98.25 244 ALA B O 1
ATOM 6871 N N . SER B 1 245 ? 4.191 17.5 11.602 1 97.12 245 SER B N 1
ATOM 6872 C CA . SER B 1 245 ? 3.889 16.656 10.453 1 97.12 245 SER B CA 1
ATOM 6873 C C . SER B 1 245 ? 3.008 15.477 10.844 1 97.12 245 SER B C 1
ATOM 6875 O O . SER B 1 245 ? 2.77 14.578 10.031 1 97.12 245 SER B O 1
ATOM 6877 N N . GLY B 1 246 ? 2.543 15.508 12.039 1 92.44 246 GLY B N 1
ATOM 6878 C CA . GLY B 1 246 ? 1.77 14.398 12.562 1 92.44 246 GLY B CA 1
ATOM 6879 C C . GLY B 1 246 ? 0.413 14.25 11.898 1 92.44 246 GLY B C 1
ATOM 6880 O O . GLY B 1 246 ? 0.041 15.055 11.047 1 92.44 246 GLY B O 1
ATOM 6881 N N . ALA B 1 247 ? -0.3 13.195 12.367 1 89.62 247 ALA B N 1
ATOM 6882 C CA . ALA B 1 247 ? -1.551 12.836 11.703 1 89.62 247 ALA B CA 1
ATOM 6883 C C . ALA B 1 247 ? -2.752 13.164 12.586 1 89.62 247 ALA B C 1
ATOM 6885 O O . ALA B 1 247 ? -3.873 13.305 12.086 1 89.62 247 ALA B O 1
ATOM 6886 N N . ASN B 1 248 ? -2.518 13.312 13.836 1 87.62 248 ASN B N 1
ATOM 6887 C CA . ASN B 1 248 ? -3.709 13.367 14.672 1 87.62 248 ASN B CA 1
ATOM 6888 C C . ASN B 1 248 ? -3.494 14.258 15.898 1 87.62 248 ASN B C 1
ATOM 6890 O O . ASN B 1 248 ? -4.336 15.094 16.203 1 87.62 248 ASN B O 1
ATOM 6894 N N . PHE B 1 249 ? -2.428 14.172 16.547 1 88.44 249 PHE B N 1
ATOM 6895 C CA . PHE B 1 249 ? -2.291 14.719 17.891 1 88.44 249 PHE B CA 1
ATOM 6896 C C . PHE B 1 249 ? -1.641 16.094 17.844 1 88.44 249 PHE B C 1
ATOM 6898 O O . PHE B 1 249 ? -0.652 16.297 17.141 1 88.44 249 PHE B O 1
ATOM 6905 N N . PRO B 1 250 ? -2.17 17 18.609 1 92.12 250 PRO B N 1
ATOM 6906 C CA . PRO B 1 250 ? -1.402 18.203 18.906 1 92.12 250 PRO B CA 1
ATOM 6907 C C . PRO B 1 250 ? -0.302 17.969 19.938 1 92.12 250 PRO B C 1
ATOM 6909 O O . PRO B 1 250 ? -0.422 17.078 20.781 1 92.12 250 PRO B O 1
ATOM 6912 N N . PHE B 1 251 ? 0.69 18.797 19.875 1 94.38 251 PHE B N 1
ATOM 6913 C CA . PHE B 1 251 ? 1.799 18.688 20.812 1 94.38 251 PHE B CA 1
ATOM 6914 C C . PHE B 1 251 ? 2.045 20.031 21.5 1 94.38 251 PHE B C 1
ATOM 6916 O O . PHE B 1 251 ? 1.968 21.078 20.875 1 94.38 251 PHE B O 1
ATOM 6923 N N . ARG B 1 252 ? 2.24 19.953 22.781 1 94.12 252 ARG B N 1
ATOM 6924 C CA . ARG B 1 252 ? 2.762 21.094 23.531 1 94.12 252 ARG B CA 1
ATOM 6925 C C . ARG B 1 252 ? 4.285 21.047 23.609 1 94.12 252 ARG B C 1
ATOM 6927 O O . ARG B 1 252 ? 4.848 20.156 24.25 1 94.12 252 ARG B O 1
ATOM 6934 N N . ILE B 1 253 ? 4.926 22 23 1 97.38 253 ILE B N 1
ATOM 6935 C CA . ILE B 1 253 ? 6.379 22.016 22.891 1 97.38 253 ILE B CA 1
ATOM 6936 C C . ILE B 1 253 ? 6.957 22.938 23.969 1 97.38 253 ILE B C 1
ATOM 6938 O O . ILE B 1 253 ? 6.535 24.078 24.109 1 97.38 253 ILE B O 1
ATOM 6942 N N . SER B 1 254 ? 7.906 22.422 24.703 1 96.94 254 SER B N 1
ATOM 6943 C CA . SER B 1 254 ? 8.625 23.203 25.703 1 96.94 254 SER B CA 1
ATOM 6944 C C . SER B 1 254 ? 10.094 22.797 25.781 1 96.94 254 SER B C 1
ATOM 6946 O O . SER B 1 254 ? 10.461 21.703 25.312 1 96.94 254 SER B O 1
ATOM 6948 N N . ILE B 1 255 ? 10.906 23.672 26.188 1 98.06 255 ILE B N 1
ATOM 6949 C CA . ILE B 1 255 ? 12.312 23.391 26.484 1 98.06 255 ILE B CA 1
ATOM 6950 C C . ILE B 1 255 ? 12.609 23.75 27.938 1 98.06 255 ILE B C 1
ATOM 6952 O O . ILE B 1 255 ? 12.445 24.906 28.344 1 98.06 255 ILE B O 1
ATOM 6956 N N . ASP B 1 256 ? 13.102 22.734 28.641 1 97.5 256 ASP B N 1
ATOM 6957 C CA . ASP B 1 256 ? 13.305 22.922 30.078 1 97.5 256 ASP B CA 1
ATOM 6958 C C . ASP B 1 256 ? 14.242 24.094 30.359 1 97.5 256 ASP B C 1
ATOM 6960 O O . ASP B 1 256 ? 15.32 24.188 29.766 1 97.5 256 ASP B O 1
ATOM 6964 N N . GLY B 1 257 ? 13.781 24.953 31.266 1 95.5 257 GLY B N 1
ATOM 6965 C CA . GLY B 1 257 ? 14.625 26.047 31.734 1 95.5 257 GLY B CA 1
ATOM 6966 C C . GLY B 1 257 ? 14.719 27.188 30.734 1 95.5 257 GLY B C 1
ATOM 6967 O O . GLY B 1 257 ? 15.453 28.156 30.969 1 95.5 257 GLY B O 1
ATOM 6968 N N . HIS B 1 258 ? 14.07 27.141 29.688 1 96.94 258 HIS B N 1
ATOM 6969 C CA . HIS B 1 258 ? 14.164 28.156 28.656 1 96.94 258 HIS B CA 1
ATOM 6970 C C . HIS B 1 258 ? 12.789 28.719 28.297 1 96.94 258 HIS B C 1
ATOM 6972 O O . HIS B 1 258 ? 11.781 28.016 28.438 1 96.94 258 HIS B O 1
ATOM 6978 N N . PHE B 1 259 ? 12.781 29.953 27.891 1 95.94 259 PHE B N 1
ATOM 6979 C CA . PHE B 1 259 ? 11.594 30.547 27.266 1 95.94 259 PHE B CA 1
ATOM 6980 C C . PHE B 1 259 ? 11.719 30.562 25.75 1 95.94 259 PHE B C 1
ATOM 6982 O O . PHE B 1 259 ? 12.828 30.547 25.219 1 95.94 259 PHE B O 1
ATOM 6989 N N . LEU B 1 260 ? 10.602 30.547 25.125 1 98.06 260 LEU B N 1
ATOM 6990 C CA . LEU B 1 260 ? 10.508 30.594 23.672 1 98.06 260 LEU B CA 1
ATOM 6991 C C . LEU B 1 260 ? 9.938 31.938 23.203 1 98.06 260 LEU B C 1
ATOM 6993 O O . LEU B 1 260 ? 8.852 32.344 23.641 1 98.06 260 LEU B O 1
ATOM 6997 N N . THR B 1 261 ? 10.656 32.594 22.359 1 98.5 261 THR B N 1
ATOM 6998 C CA . THR B 1 261 ? 10.117 33.812 21.75 1 98.5 261 THR B CA 1
ATOM 6999 C C . THR B 1 261 ? 9.594 33.5 20.344 1 98.5 261 THR B C 1
ATOM 7001 O O . THR B 1 261 ? 10.367 33.438 19.391 1 98.5 261 THR B O 1
ATOM 7004 N N . VAL B 1 262 ? 8.289 33.375 20.219 1 98.56 262 VAL B N 1
ATOM 7005 C CA . VAL B 1 262 ? 7.676 33.062 18.938 1 98.56 262 VAL B CA 1
ATOM 7006 C C . VAL B 1 262 ? 7.715 34.25 18.016 1 98.56 262 VAL B C 1
ATOM 7008 O O . VAL B 1 262 ? 7.332 35.375 18.406 1 98.56 262 VAL B O 1
ATOM 7011 N N . ILE B 1 263 ? 8.164 34.031 16.734 1 97.88 263 ILE B N 1
ATOM 7012 C CA . ILE B 1 263 ? 8.367 35.156 15.859 1 97.88 263 ILE B CA 1
ATOM 7013 C C . ILE B 1 263 ? 7.66 34.938 14.531 1 97.88 263 ILE B C 1
ATOM 7015 O O . ILE B 1 263 ? 7.52 35.844 13.719 1 97.88 263 ILE B O 1
ATOM 7019 N N . GLU B 1 264 ? 7.25 33.75 14.25 1 97.81 264 GLU B N 1
ATOM 7020 C CA . GLU B 1 264 ? 6.602 33.406 12.984 1 97.81 264 GLU B CA 1
ATOM 7021 C C . GLU B 1 264 ? 5.605 32.281 13.148 1 97.81 264 GLU B C 1
ATOM 7023 O O . GLU B 1 264 ? 5.785 31.406 14.008 1 97.81 264 GLU B O 1
ATOM 7028 N N . SER B 1 265 ? 4.559 32.25 12.352 1 98.06 265 SER B N 1
ATOM 7029 C CA . SER B 1 265 ? 3.6 31.172 12.227 1 98.06 265 SER B CA 1
ATOM 7030 C C . SER B 1 265 ? 3.262 30.891 10.766 1 98.06 265 SER B C 1
ATOM 7032 O O . SER B 1 265 ? 2.861 31.812 10.031 1 98.06 265 SER B O 1
ATOM 7034 N N . ASP B 1 266 ? 3.393 29.656 10.352 1 98.38 266 ASP B N 1
ATOM 7035 C CA . ASP B 1 266 ? 3.074 29.188 9.008 1 98.38 266 ASP B CA 1
ATOM 7036 C C . ASP B 1 266 ? 3.789 30.016 7.945 1 98.38 266 ASP B C 1
ATOM 7038 O O . ASP B 1 266 ? 3.229 30.297 6.879 1 98.38 266 ASP B O 1
ATOM 7042 N N . GLY B 1 267 ? 4.953 30.547 8.305 1 96.69 267 GLY B N 1
ATOM 7043 C CA . GLY B 1 267 ? 5.785 31.25 7.344 1 96.69 267 GLY B CA 1
ATOM 7044 C C . GLY B 1 267 ? 5.59 32.75 7.383 1 96.69 267 GLY B C 1
ATOM 7045 O O . GLY B 1 267 ? 6.246 33.5 6.645 1 96.69 267 GLY B O 1
ATOM 7046 N N . PHE B 1 268 ? 4.793 33.25 8.273 1 96.88 268 PHE B N 1
ATOM 7047 C CA . PHE B 1 268 ? 4.504 34.688 8.32 1 96.88 268 PHE B CA 1
ATOM 7048 C C . PHE B 1 268 ? 4.918 35.281 9.664 1 96.88 268 PHE B C 1
ATOM 7050 O O . PHE B 1 268 ? 4.688 34.688 10.711 1 96.88 268 PHE B O 1
ATOM 7057 N N . SER B 1 269 ? 5.438 36.438 9.609 1 96.25 269 SER B N 1
ATOM 7058 C CA . SER B 1 269 ? 6.059 37.062 10.781 1 96.25 269 SER B CA 1
ATOM 7059 C C . SER B 1 269 ? 5.008 37.562 11.766 1 96.25 269 SER B C 1
ATOM 7061 O O . SER B 1 269 ? 3.938 38 11.359 1 96.25 269 SER B O 1
ATOM 7063 N N . LEU B 1 270 ? 5.352 37.5 13.016 1 97.81 270 LEU B N 1
ATOM 7064 C CA . LEU B 1 270 ? 4.523 37.938 14.133 1 97.81 270 LEU B CA 1
ATOM 7065 C C . LEU B 1 270 ? 5.277 38.906 15.016 1 97.81 270 LEU B C 1
ATOM 7067 O O . LEU B 1 270 ? 6.512 38.906 15.039 1 97.81 270 LEU B O 1
ATOM 7071 N N . GLU B 1 271 ? 4.43 39.781 15.68 1 97.44 271 GLU B N 1
ATOM 7072 C CA . GLU B 1 271 ? 5.039 40.438 16.844 1 97.44 271 GLU B CA 1
ATOM 7073 C C . GLU B 1 271 ? 5.551 39.438 17.844 1 97.44 271 GLU B C 1
ATOM 7075 O O . GLU B 1 271 ? 4.809 38.531 18.266 1 97.44 271 GLU B O 1
ATOM 7080 N N . PRO B 1 272 ? 6.809 39.562 18.172 1 97.81 272 PRO B N 1
ATOM 7081 C CA . PRO B 1 272 ? 7.391 38.562 19.047 1 97.81 272 PRO B CA 1
ATOM 7082 C C . PRO B 1 272 ? 6.594 38.344 20.344 1 97.81 272 PRO B C 1
ATOM 7084 O O . PRO B 1 272 ? 6.117 39.344 20.938 1 97.81 272 PRO B O 1
ATOM 7087 N N . MET B 1 273 ? 6.461 37.156 20.719 1 97.38 273 MET B N 1
ATOM 7088 C CA . MET B 1 273 ? 5.758 36.781 21.953 1 97.38 273 MET B CA 1
ATOM 7089 C C . MET B 1 273 ? 6.574 35.781 22.75 1 97.38 273 MET B C 1
ATOM 7091 O O . MET B 1 273 ? 6.914 34.688 22.266 1 97.38 273 MET B O 1
ATOM 7095 N N . VAL B 1 274 ? 6.875 36.125 24.047 1 97.06 274 VAL B N 1
ATOM 7096 C CA . VAL B 1 274 ? 7.629 35.219 24.922 1 97.06 274 VAL B CA 1
ATOM 7097 C C . VAL B 1 274 ? 6.676 34.281 25.641 1 97.06 274 VAL B C 1
ATOM 7099 O O . VAL B 1 274 ? 5.727 34.719 26.297 1 97.06 274 VAL B O 1
ATOM 7102 N N . ILE B 1 275 ? 6.957 33.031 25.5 1 96.75 275 ILE B N 1
ATOM 7103 C CA . ILE B 1 275 ? 6.07 32.031 26.078 1 96.75 275 ILE B CA 1
ATOM 7104 C C . ILE B 1 275 ? 6.902 30.922 26.734 1 96.75 275 ILE B C 1
ATOM 7106 O O . ILE B 1 275 ? 8.109 30.812 26.5 1 96.75 275 ILE B O 1
ATOM 7110 N N . GLU B 1 276 ? 6.168 30.172 27.594 1 95.69 276 GLU B N 1
ATOM 7111 C CA . GLU B 1 276 ? 6.773 28.984 28.188 1 95.69 276 GLU B CA 1
ATOM 7112 C C . GLU B 1 276 ? 6.648 27.781 27.266 1 95.69 276 GLU B C 1
ATOM 7114 O O . GLU B 1 276 ? 7.559 26.953 27.188 1 95.69 276 GLU B O 1
ATOM 7119 N N . SER B 1 277 ? 5.52 27.641 26.672 1 95.56 277 SER B N 1
ATOM 7120 C CA . SER B 1 277 ? 5.297 26.516 25.766 1 95.56 277 SER B CA 1
ATOM 7121 C C . SER B 1 277 ? 4.312 26.891 24.656 1 95.56 277 SER B C 1
ATOM 7123 O O . SER B 1 277 ? 3.623 27.906 24.75 1 95.56 277 SER B O 1
ATOM 7125 N N . LEU B 1 278 ? 4.359 26.078 23.625 1 96.31 278 LEU B N 1
ATOM 7126 C CA . LEU B 1 278 ? 3.588 26.281 22.406 1 96.31 278 LEU B CA 1
ATOM 7127 C C . LEU B 1 278 ? 2.816 25.016 22.031 1 96.31 278 LEU B C 1
ATOM 7129 O O . LEU B 1 278 ? 3.387 23.922 22 1 96.31 278 LEU B O 1
ATOM 7133 N N . ILE B 1 279 ? 1.486 25.156 21.875 1 95.44 279 ILE B N 1
ATOM 7134 C CA . ILE B 1 279 ? 0.725 24.031 21.328 1 95.44 279 ILE B CA 1
ATOM 7135 C C . ILE B 1 279 ? 0.7 24.109 19.812 1 95.44 279 ILE B C 1
ATOM 7137 O O . ILE B 1 279 ? 0.369 25.156 19.234 1 95.44 279 ILE B O 1
ATOM 7141 N N . ILE B 1 280 ? 1.09 23.047 19.188 1 97.25 280 ILE B N 1
ATOM 7142 C CA . ILE B 1 280 ? 1.148 23 17.734 1 97.25 280 ILE B CA 1
ATOM 7143 C C . ILE B 1 280 ? 0.284 21.844 17.234 1 97.25 280 ILE B C 1
ATOM 7145 O O . ILE B 1 280 ? 0.35 20.734 17.766 1 97.25 280 ILE B O 1
ATOM 7149 N N . ASN B 1 281 ? -0.59 22.125 16.281 1 96 281 ASN B N 1
ATOM 7150 C CA . ASN B 1 281 ? -1.488 21.125 15.703 1 96 281 ASN B CA 1
ATOM 7151 C C . ASN B 1 281 ? -0.938 20.562 14.398 1 96 281 ASN B C 1
ATOM 7153 O O . ASN B 1 281 ? -0.082 21.172 13.766 1 96 281 ASN B O 1
ATOM 7157 N N . PRO B 1 282 ? -1.465 19.375 13.992 1 95.62 282 PRO B N 1
ATOM 7158 C CA . PRO B 1 282 ? -1.011 18.828 12.711 1 95.62 282 PRO B CA 1
ATOM 7159 C C . PRO B 1 282 ? -1.156 19.828 11.562 1 95.62 282 PRO B C 1
ATOM 7161 O O . PRO B 1 282 ? -2.229 20.406 11.375 1 95.62 282 PRO B O 1
ATOM 7164 N N . GLY B 1 283 ? -0.028 19.969 10.867 1 98.06 283 GLY B N 1
ATOM 7165 C CA . GLY B 1 283 ? -0.045 20.844 9.703 1 98.06 283 GLY B CA 1
ATOM 7166 C C . GLY B 1 283 ? 0.476 22.234 10 1 98.06 283 GLY B C 1
ATOM 7167 O O . GLY B 1 283 ? 0.835 22.969 9.078 1 98.06 283 GLY B O 1
ATOM 7168 N N . GLU B 1 284 ? 0.556 22.641 11.266 1 98.56 284 GLU B N 1
ATOM 7169 C CA . GLU B 1 284 ? 1.009 23.984 11.641 1 98.56 284 GLU B CA 1
ATOM 7170 C C . GLU B 1 284 ? 2.531 24.047 11.711 1 98.56 284 GLU B C 1
ATOM 7172 O O . GLU B 1 284 ? 3.199 23.016 11.812 1 98.56 284 GLU B O 1
ATOM 7177 N N . ARG B 1 285 ? 2.994 25.25 11.625 1 98.75 285 ARG B N 1
ATOM 7178 C CA . ARG B 1 285 ? 4.402 25.562 11.844 1 98.75 285 ARG B CA 1
ATOM 7179 C C . ARG B 1 285 ? 4.562 26.812 12.703 1 98.75 285 ARG B C 1
ATOM 7181 O O . ARG B 1 285 ? 3.764 27.75 12.602 1 98.75 285 ARG B O 1
ATOM 7188 N N . TYR B 1 286 ? 5.598 26.797 13.477 1 98.69 286 TYR B N 1
ATOM 7189 C CA . TYR B 1 286 ? 6 27.969 14.258 1 98.69 286 TYR B CA 1
ATOM 7190 C C . TYR B 1 286 ? 7.516 28.094 14.305 1 98.69 286 TYR B C 1
ATOM 7192 O O . TYR B 1 286 ? 8.227 27.078 14.359 1 98.69 286 TYR B O 1
ATOM 7200 N N . ASP B 1 287 ? 7.926 29.312 14.258 1 98.5 287 ASP B N 1
ATOM 7201 C CA . ASP B 1 287 ? 9.328 29.594 14.547 1 98.5 287 ASP B CA 1
ATOM 7202 C C . ASP B 1 287 ? 9.477 30.359 15.867 1 98.5 287 ASP B C 1
ATOM 7204 O O . ASP B 1 287 ? 8.727 31.297 16.125 1 98.5 287 ASP B O 1
ATOM 7208 N N . PHE B 1 288 ? 10.445 29.953 16.625 1 98.69 288 PHE B N 1
ATOM 7209 C CA . PHE B 1 288 ? 10.766 30.719 17.828 1 98.69 288 PHE B CA 1
ATOM 7210 C C . PHE B 1 288 ? 12.266 30.891 17.969 1 98.69 288 PHE B C 1
ATOM 7212 O O . PHE B 1 288 ? 13.047 30.141 17.391 1 98.69 288 PHE B O 1
ATOM 7219 N N . LEU B 1 289 ? 12.609 31.906 18.703 1 98.31 289 LEU B N 1
ATOM 7220 C CA . LEU B 1 289 ? 14 32.156 19.078 1 98.31 289 LEU B CA 1
ATOM 7221 C C . LEU B 1 289 ? 14.289 31.609 20.469 1 98.31 289 LEU B C 1
ATOM 7223 O O . LEU B 1 289 ? 13.453 31.734 21.375 1 98.31 289 LEU B O 1
ATOM 7227 N N . LEU B 1 290 ? 15.352 30.969 20.547 1 98.44 290 LEU B N 1
ATOM 7228 C CA . LEU B 1 290 ? 15.859 30.484 21.828 1 98.44 290 LEU B CA 1
ATOM 7229 C C . LEU B 1 290 ? 17.172 31.172 22.188 1 98.44 290 LEU B C 1
ATOM 7231 O O . LEU B 1 290 ? 18.141 31.078 21.422 1 98.44 290 LEU B O 1
ATOM 7235 N N . GLU B 1 291 ? 17.188 31.812 23.312 1 97.94 291 GLU B N 1
ATOM 7236 C CA . GLU B 1 291 ? 18.438 32.344 23.828 1 97.94 291 GLU B CA 1
ATOM 7237 C C . GLU B 1 291 ? 19.156 31.344 24.719 1 97.94 291 GLU B C 1
ATOM 7239 O O . GLU B 1 291 ? 18.625 30.922 25.75 1 97.94 291 GLU B O 1
ATOM 7244 N N . ALA B 1 292 ? 20.312 31.016 24.266 1 97.94 292 ALA B N 1
ATOM 7245 C CA . ALA B 1 292 ? 21.094 30.047 25.047 1 97.94 292 ALA B CA 1
ATOM 7246 C C . ALA B 1 292 ? 21.812 30.734 26.203 1 97.94 292 ALA B C 1
ATOM 7248 O O . ALA B 1 292 ? 23.031 30.922 26.172 1 97.94 292 ALA B O 1
ATOM 7249 N N . ILE B 1 293 ? 21.094 30.844 27.328 1 97.25 293 ILE B N 1
ATOM 7250 C CA . ILE B 1 293 ? 21.641 31.656 28.406 1 97.25 293 ILE B CA 1
ATOM 7251 C C . ILE B 1 293 ? 21.766 30.812 29.672 1 97.25 293 ILE B C 1
ATOM 7253 O O . ILE B 1 293 ? 22.172 31.312 30.719 1 97.25 293 ILE B O 1
ATOM 7257 N N . ARG B 1 294 ? 21.422 29.594 29.656 1 97.12 294 ARG B N 1
ATOM 7258 C CA . ARG B 1 294 ? 21.469 28.719 30.828 1 97.12 294 ARG B CA 1
ATOM 7259 C C . ARG B 1 294 ? 22.875 28.141 31.016 1 97.12 294 ARG B C 1
ATOM 7261 O O . ARG B 1 294 ? 23.719 28.234 30.125 1 97.12 294 ARG B O 1
ATOM 7268 N N . PRO B 1 295 ? 23.141 27.547 32.188 1 97.75 295 PRO B N 1
ATOM 7269 C CA . PRO B 1 295 ? 24.438 26.906 32.406 1 97.75 295 PRO B CA 1
ATOM 7270 C C . PRO B 1 295 ? 24.703 25.781 31.391 1 97.75 295 PRO B C 1
ATOM 7272 O O . PRO B 1 295 ? 23.766 25.125 30.953 1 97.75 295 PRO B O 1
ATOM 7275 N N . ILE B 1 296 ? 26.016 25.672 31.078 1 98.25 296 ILE B N 1
ATOM 7276 C CA . ILE B 1 296 ? 26.422 24.609 30.156 1 98.25 296 ILE B CA 1
ATOM 7277 C C . ILE B 1 296 ? 25.938 23.266 30.688 1 98.25 296 ILE B C 1
ATOM 7279 O O . ILE B 1 296 ? 26.266 22.891 31.828 1 98.25 296 ILE B O 1
ATOM 7283 N N . GLY B 1 297 ? 25.109 22.594 29.938 1 98.19 297 GLY B N 1
ATOM 7284 C CA . GLY B 1 297 ? 24.5 21.344 30.312 1 98.19 297 GLY B CA 1
ATOM 7285 C C . GLY B 1 297 ? 23.547 20.781 29.266 1 98.19 297 GLY B C 1
ATOM 7286 O O . GLY B 1 297 ? 23.641 21.156 28.094 1 98.19 297 GLY B O 1
ATOM 7287 N N . ASN B 1 298 ? 22.875 19.766 29.688 1 98.38 298 ASN B N 1
ATOM 7288 C CA . ASN B 1 298 ? 21.859 19.141 28.859 1 98.38 298 ASN B CA 1
ATOM 7289 C C . ASN B 1 298 ? 20.453 19.422 29.375 1 98.38 298 ASN B C 1
ATOM 7291 O O . ASN B 1 298 ? 20.203 19.375 30.578 1 98.38 298 ASN B O 1
ATOM 7295 N N . TYR B 1 299 ? 19.562 19.797 28.422 1 98.5 299 TYR B N 1
ATOM 7296 C CA . TYR B 1 299 ? 18.188 20.141 28.781 1 98.5 299 TYR B CA 1
ATOM 7297 C C . TYR B 1 299 ? 17.188 19.359 27.922 1 98.5 299 TYR B C 1
ATOM 7299 O O . TYR B 1 299 ? 17.438 19.125 26.734 1 98.5 299 TYR B O 1
ATOM 7307 N N . TRP B 1 300 ? 16.062 19.016 28.5 1 98.12 300 TRP B N 1
ATOM 7308 C CA . TRP B 1 300 ? 15.039 18.312 27.75 1 98.12 300 TRP B CA 1
ATOM 7309 C C . TRP B 1 300 ? 14.266 19.25 26.844 1 98.12 300 TRP B C 1
ATOM 7311 O O . TRP B 1 300 ? 13.891 20.359 27.266 1 98.12 300 TRP B O 1
ATOM 7321 N N . ILE B 1 301 ? 14.094 18.844 25.672 1 98.31 301 ILE B N 1
ATOM 7322 C CA . ILE B 1 301 ? 13.016 19.344 24.812 1 98.31 301 ILE B CA 1
ATOM 7323 C C . ILE B 1 301 ? 11.844 18.375 24.844 1 98.31 301 ILE B C 1
ATOM 7325 O O . ILE B 1 301 ? 12.016 17.172 24.656 1 98.31 301 ILE B O 1
ATOM 7329 N N . ARG B 1 302 ? 10.633 18.938 25.062 1 96.44 302 ARG B N 1
ATOM 7330 C CA . ARG B 1 302 ? 9.469 18.062 25.234 1 96.44 302 ARG B CA 1
ATOM 7331 C C . ARG B 1 302 ? 8.359 18.438 24.25 1 96.44 302 ARG B C 1
ATOM 7333 O O . ARG B 1 302 ? 8.062 19.609 24.062 1 96.44 302 ARG B O 1
ATOM 7340 N N . ALA B 1 303 ? 7.883 17.438 23.578 1 96.69 303 ALA B N 1
ATOM 7341 C CA . ALA B 1 303 ? 6.629 17.516 22.828 1 96.69 303 ALA B CA 1
ATOM 7342 C C . ALA B 1 303 ? 5.574 16.594 23.438 1 96.69 303 ALA B C 1
ATOM 7344 O O . ALA B 1 303 ? 5.523 15.406 23.094 1 96.69 303 ALA B O 1
ATOM 7345 N N . LYS B 1 304 ? 4.73 17.172 24.219 1 91.75 304 LYS B N 1
ATOM 7346 C CA . LYS B 1 304 ? 3.727 16.391 24.922 1 91.75 304 LYS B CA 1
ATOM 7347 C C . LYS B 1 304 ? 2.355 16.516 24.266 1 91.75 304 LYS B C 1
ATOM 7349 O O . LYS B 1 304 ? 1.915 17.625 23.953 1 91.75 304 LYS B O 1
ATOM 7354 N N . THR B 1 305 ? 1.748 15.359 24.047 1 89.38 305 THR B N 1
ATOM 7355 C CA . THR B 1 305 ? 0.389 15.453 23.531 1 89.38 305 THR B CA 1
ATOM 7356 C C . THR B 1 305 ? -0.559 16.016 24.594 1 89.38 305 THR B C 1
ATOM 7358 O O . THR B 1 305 ? -0.172 16.172 25.75 1 89.38 305 THR B O 1
ATOM 7361 N N . LEU B 1 306 ? -1.753 16.297 24.203 1 84 306 LEU B N 1
ATOM 7362 C CA . LEU B 1 306 ? -2.727 16.844 25.141 1 84 306 LEU B CA 1
ATOM 7363 C C . LEU B 1 306 ? -3.59 15.742 25.734 1 84 306 LEU B C 1
ATOM 7365 O O . LEU B 1 306 ? -4.559 16.016 26.438 1 84 306 LEU B O 1
ATOM 7369 N N . GLU B 1 307 ? -3.164 14.555 25.469 1 76.94 307 GLU B N 1
ATOM 7370 C CA . GLU B 1 307 ? -3.891 13.414 26.031 1 76.94 307 GLU B CA 1
ATOM 7371 C C . GLU B 1 307 ? -3.641 13.281 27.531 1 76.94 307 GLU B C 1
ATOM 7373 O O . GLU B 1 307 ? -2.688 13.859 28.062 1 76.94 307 GLU B O 1
ATOM 7378 N N . GLU B 1 308 ? -4.641 12.57 28.094 1 71.81 308 GLU B N 1
ATOM 7379 C CA . GLU B 1 308 ? -4.469 12.242 29.5 1 71.81 308 GLU B CA 1
ATOM 7380 C C . GLU B 1 308 ? -4.059 10.781 29.672 1 71.81 308 GLU B C 1
ATOM 7382 O O . GLU B 1 308 ? -4.91 9.914 29.859 1 71.81 308 GLU B O 1
ATOM 7387 N N . LYS B 1 309 ? -2.826 10.445 29.344 1 71.19 309 LYS B N 1
ATOM 7388 C CA . LYS B 1 309 ? -2.279 9.102 29.516 1 71.19 309 LYS B CA 1
ATOM 7389 C C . LYS B 1 309 ? -0.802 9.156 29.891 1 71.19 309 LYS B C 1
ATOM 7391 O O . LYS B 1 309 ? -0.212 10.242 29.953 1 71.19 309 LYS B O 1
ATOM 7396 N N . ARG B 1 310 ? -0.429 7.969 30.281 1 64.94 310 ARG B N 1
ATOM 7397 C CA . ARG B 1 310 ? 1.001 7.859 30.547 1 64.94 310 ARG B CA 1
ATOM 7398 C C . ARG B 1 310 ? 1.806 7.84 29.25 1 64.94 310 ARG B C 1
ATOM 7400 O O . ARG B 1 310 ? 1.294 7.438 28.203 1 64.94 310 ARG B O 1
ATOM 7407 N N . HIS B 1 311 ? 2.996 8.375 29.234 1 72.06 311 HIS B N 1
ATOM 7408 C CA . HIS B 1 311 ? 4.008 8.305 28.188 1 72.06 311 HIS B CA 1
ATOM 7409 C C . HIS B 1 311 ? 3.506 8.945 26.891 1 72.06 311 HIS B C 1
ATOM 7411 O O . HIS B 1 311 ? 3.559 8.328 25.828 1 72.06 311 HIS B O 1
ATOM 7417 N N . ILE B 1 312 ? 3.146 10.125 26.984 1 81.5 312 ILE B N 1
ATOM 7418 C CA . ILE B 1 312 ? 2.469 10.844 25.922 1 81.5 312 ILE B CA 1
ATOM 7419 C C . ILE B 1 312 ? 3.41 11.891 25.328 1 81.5 312 ILE B C 1
ATOM 7421 O O . ILE B 1 312 ? 2.963 12.945 24.859 1 81.5 312 ILE B O 1
ATOM 7425 N N . GLU B 1 313 ? 4.715 11.664 25.469 1 87 313 GLU B N 1
ATOM 7426 C CA . GLU B 1 313 ? 5.566 12.742 24.984 1 87 313 GLU B CA 1
ATOM 7427 C C . GLU B 1 313 ? 6.723 12.203 24.141 1 87 313 GLU B C 1
ATOM 7429 O O . GLU B 1 313 ? 7.117 11.039 24.297 1 87 313 GLU B O 1
ATOM 7434 N N . ALA B 1 314 ? 7.133 13.023 23.219 1 93.5 314 ALA B N 1
ATOM 7435 C CA . ALA B 1 314 ? 8.422 12.883 22.547 1 93.5 314 ALA B CA 1
ATOM 7436 C C . ALA B 1 314 ? 9.477 13.781 23.188 1 93.5 314 ALA B C 1
ATOM 7438 O O . ALA B 1 314 ? 9.172 14.898 23.609 1 93.5 314 ALA B O 1
ATOM 7439 N N . GLU B 1 315 ? 10.711 13.258 23.25 1 96 315 GLU B N 1
ATOM 7440 C CA . GLU B 1 315 ? 11.789 14.008 23.875 1 96 315 GLU B CA 1
ATOM 7441 C C . GLU B 1 315 ? 12.969 14.18 22.938 1 96 315 GLU B C 1
ATOM 7443 O O . GLU B 1 315 ? 13.219 13.32 22.078 1 96 315 GLU B O 1
ATOM 7448 N N . ALA B 1 316 ? 13.633 15.234 23.031 1 98.31 316 ALA B N 1
ATOM 7449 C CA . ALA B 1 316 ? 14.93 15.523 22.438 1 98.31 316 ALA B CA 1
ATOM 7450 C C . ALA B 1 316 ? 15.852 16.219 23.438 1 98.31 316 ALA B C 1
ATOM 7452 O O . ALA B 1 316 ? 15.445 16.516 24.562 1 98.31 316 ALA B O 1
ATOM 7453 N N . ILE B 1 317 ? 17.125 16.391 23.078 1 98.5 317 ILE B N 1
ATOM 7454 C CA . ILE B 1 317 ? 18.094 16.969 24 1 98.5 317 ILE B CA 1
ATOM 7455 C C . ILE B 1 317 ? 18.641 18.266 23.422 1 98.5 317 ILE B C 1
ATOM 7457 O O . ILE B 1 317 ? 19.094 18.312 22.266 1 98.5 317 ILE B O 1
ATOM 7461 N N . LEU B 1 318 ? 18.453 19.297 24.141 1 98.75 318 LEU B N 1
ATOM 7462 C CA . LEU B 1 318 ? 19.219 20.516 23.906 1 98.75 318 LEU B CA 1
ATOM 7463 C C . LEU B 1 318 ? 20.578 20.453 24.609 1 98.75 318 LEU B C 1
ATOM 7465 O O . LEU B 1 318 ? 20.641 20.453 25.844 1 98.75 318 LEU B O 1
ATOM 7469 N N . ARG B 1 319 ? 21.609 20.469 23.828 1 98.69 319 ARG B N 1
ATOM 7470 C CA . ARG B 1 319 ? 22.938 20.281 24.406 1 98.69 319 ARG B CA 1
ATOM 7471 C C . ARG B 1 319 ? 23.797 21.516 24.188 1 98.69 319 ARG B C 1
ATOM 7473 O O . ARG B 1 319 ? 24.031 21.922 23.047 1 98.69 319 ARG B O 1
ATOM 7480 N N . TYR B 1 320 ? 24.266 22.062 25.281 1 98.56 320 TYR B N 1
ATOM 7481 C CA . TYR B 1 320 ? 25.203 23.172 25.203 1 98.56 320 TYR B CA 1
ATOM 7482 C C . TYR B 1 320 ? 26.609 22.672 24.891 1 98.56 320 TYR B C 1
ATOM 7484 O O . TYR B 1 320 ? 27.047 21.656 25.438 1 98.56 320 TYR B O 1
ATOM 7492 N N . ASN B 1 321 ? 27.234 23.375 23.953 1 98 321 ASN B N 1
ATOM 7493 C CA . ASN B 1 321 ? 28.625 23.016 23.672 1 98 321 ASN B CA 1
ATOM 7494 C C . ASN B 1 321 ? 29.469 22.969 24.938 1 98 321 ASN B C 1
ATOM 7496 O O . ASN B 1 321 ? 29.453 23.906 25.734 1 98 321 ASN B O 1
ATOM 7500 N N . GLY B 1 322 ? 30.172 21.875 25.078 1 97.38 322 GLY B N 1
ATOM 7501 C CA . GLY B 1 322 ? 31 21.688 26.25 1 97.38 322 GLY B CA 1
ATOM 7502 C C . GLY B 1 322 ? 30.344 20.797 27.297 1 97.38 322 GLY B C 1
ATOM 7503 O O . GLY B 1 322 ? 31.016 20.344 28.234 1 97.38 322 GLY B O 1
ATOM 7504 N N . ALA B 1 323 ? 29.094 20.578 27.172 1 98.06 323 ALA B N 1
ATOM 7505 C CA . ALA B 1 323 ? 28.391 19.734 28.125 1 98.06 323 ALA B CA 1
ATOM 7506 C C . ALA B 1 323 ? 28.781 18.266 27.953 1 98.06 323 ALA B C 1
ATOM 7508 O O . ALA B 1 323 ? 29.188 17.859 26.859 1 98.06 323 ALA B O 1
ATOM 7509 N N . GLU B 1 324 ? 28.625 17.484 28.984 1 95.88 324 GLU B N 1
ATOM 7510 C CA . GLU B 1 324 ? 28.828 16.047 28.906 1 95.88 324 GLU B CA 1
ATOM 7511 C C . GLU B 1 324 ? 27.75 15.383 28.062 1 95.88 324 GLU B C 1
ATOM 7513 O O . GLU B 1 324 ? 26.625 15.875 27.969 1 95.88 324 GLU B O 1
ATOM 7518 N N . HIS B 1 325 ? 28.141 14.32 27.5 1 93.19 325 HIS B N 1
ATOM 7519 C CA . HIS B 1 325 ? 27.203 13.586 26.656 1 93.19 325 HIS B CA 1
ATOM 7520 C C . HIS B 1 325 ? 26.344 12.641 27.5 1 93.19 325 HIS B C 1
ATOM 7522 O O . HIS B 1 325 ? 26.438 11.422 27.359 1 93.19 325 HIS B O 1
ATOM 7528 N N . ILE B 1 326 ? 25.469 13.211 28.281 1 94.38 326 ILE B N 1
ATOM 7529 C CA . ILE B 1 326 ? 24.562 12.453 29.141 1 94.38 326 ILE B CA 1
ATOM 7530 C C . ILE B 1 326 ? 23.125 12.945 28.953 1 94.38 326 ILE B C 1
ATOM 7532 O O . ILE B 1 326 ? 22.906 14.008 28.375 1 94.38 326 ILE B O 1
ATOM 7536 N N . GLU B 1 327 ? 22.234 12.211 29.422 1 94.19 327 GLU B N 1
ATOM 7537 C CA . GLU B 1 327 ? 20.828 12.609 29.375 1 94.19 327 GLU B CA 1
ATOM 7538 C C . GLU B 1 327 ? 20.516 13.703 30.391 1 94.19 327 GLU B C 1
ATOM 7540 O O . GLU B 1 327 ? 21.125 13.742 31.469 1 94.19 327 GLU B O 1
ATOM 7545 N N . PRO B 1 328 ? 19.578 14.523 30.031 1 96.56 328 PRO B N 1
ATOM 7546 C CA . PRO B 1 328 ? 19.219 15.602 30.953 1 96.56 328 PRO B CA 1
ATOM 7547 C C . PRO B 1 328 ? 18.547 15.102 32.219 1 96.56 328 PRO B C 1
ATOM 7549 O O . PRO B 1 328 ? 17.922 14.039 32.219 1 96.56 328 PRO B O 1
ATOM 7552 N N . THR B 1 329 ? 18.688 15.844 33.25 1 95.19 329 THR B N 1
ATOM 7553 C CA . THR B 1 329 ? 17.953 15.617 34.5 1 95.19 329 THR B CA 1
ATOM 7554 C C . THR B 1 329 ? 17.062 16.812 34.812 1 95.19 329 THR B C 1
ATOM 7556 O O . THR B 1 329 ? 16.609 16.953 35.969 1 95.19 329 THR B O 1
ATOM 7559 N N . THR B 1 330 ? 16.859 17.578 33.875 1 95.75 330 THR B N 1
ATOM 7560 C CA . THR B 1 330 ? 16.094 18.797 34.062 1 95.75 330 THR B CA 1
ATOM 7561 C C . THR B 1 330 ? 14.594 18.5 34.094 1 95.75 330 THR B C 1
ATOM 7563 O O . THR B 1 330 ? 14.172 17.422 33.688 1 95.75 330 THR B O 1
ATOM 7566 N N . GLU B 1 331 ? 13.844 19.453 34.594 1 91.5 331 GLU B N 1
ATOM 7567 C CA . GLU B 1 331 ? 12.383 19.391 34.625 1 91.5 331 GLU B CA 1
ATOM 7568 C C . GLU B 1 331 ? 11.766 20.672 34.094 1 91.5 331 GLU B C 1
ATOM 7570 O O . GLU B 1 331 ? 12.422 21.719 34.031 1 91.5 331 GLU B O 1
ATOM 7575 N N . ARG B 1 332 ? 10.555 20.453 33.688 1 86.5 332 ARG B N 1
ATOM 7576 C CA . ARG B 1 332 ? 9.828 21.625 33.219 1 86.5 332 ARG B CA 1
ATOM 7577 C C . ARG B 1 332 ? 9.578 22.609 34.344 1 86.5 332 ARG B C 1
ATOM 7579 O O . ARG B 1 332 ? 9.445 22.219 35.5 1 86.5 332 ARG B O 1
ATOM 7586 N N . GLY B 1 333 ? 9.5 23.812 33.938 1 76.81 333 GLY B N 1
ATOM 7587 C CA . GLY B 1 333 ? 9.227 24.844 34.938 1 76.81 333 GLY B CA 1
ATOM 7588 C C . GLY B 1 333 ? 7.871 24.672 35.594 1 76.81 333 GLY B C 1
ATOM 7589 O O . GLY B 1 333 ? 6.934 24.156 34.969 1 76.81 333 GLY B O 1
ATOM 7590 N N . HIS B 1 334 ? 7.852 25.047 36.844 1 80.56 334 HIS B N 1
ATOM 7591 C CA . HIS B 1 334 ? 6.621 24.969 37.625 1 80.56 334 HIS B CA 1
ATOM 7592 C C . HIS B 1 334 ? 5.684 26.125 37.312 1 80.56 334 HIS B C 1
ATOM 7594 O O . HIS B 1 334 ? 6.121 27.266 37.188 1 80.56 334 HIS B O 1
ATOM 7600 N N . CYS B 1 335 ? 4.512 25.734 36.875 1 86.56 335 CYS B N 1
ATOM 7601 C CA . CYS B 1 335 ? 3.467 26.734 36.625 1 86.56 335 CYS B CA 1
ATOM 7602 C C . CYS B 1 335 ? 2.506 26.797 37.812 1 86.56 335 CYS B C 1
ATOM 7604 O O . CYS B 1 335 ? 2.146 25.781 38.375 1 86.56 335 CYS B O 1
ATOM 7606 N N . SER B 1 336 ? 2.174 28.078 38.281 1 84.25 336 SER B N 1
ATOM 7607 C CA . SER B 1 336 ? 1.225 28.25 39.375 1 84.25 336 SER B CA 1
ATOM 7608 C C . SER B 1 336 ? 0.267 29.406 39.094 1 84.25 336 SER B C 1
ATOM 7610 O O . SER B 1 336 ? 0.458 30.156 38.125 1 84.25 336 SER B O 1
ATOM 7612 N N . GLU B 1 337 ? -0.736 29.375 39.906 1 80.94 337 GLU B N 1
ATOM 7613 C CA . GLU B 1 337 ? -1.697 30.469 39.781 1 80.94 337 GLU B CA 1
ATOM 7614 C C . GLU B 1 337 ? -1.021 31.828 39.969 1 80.94 337 GLU B C 1
ATOM 7616 O O . GLU B 1 337 ? -1.418 32.812 39.375 1 80.94 337 GLU B O 1
ATOM 7621 N N . PHE B 1 338 ? -0.031 31.844 40.844 1 83.25 338 PHE B N 1
ATOM 7622 C CA . PHE B 1 338 ? 0.635 33.094 41.188 1 83.25 338 PHE B CA 1
ATOM 7623 C C . PHE B 1 338 ? 1.739 33.406 40.188 1 83.25 338 PHE B C 1
ATOM 7625 O O . PHE B 1 338 ? 2.148 34.562 40.031 1 83.25 338 PHE B O 1
ATOM 7632 N N . ASP B 1 339 ? 2.162 32.406 39.5 1 87.56 339 ASP B N 1
ATOM 7633 C CA . ASP B 1 339 ? 3.164 32.531 38.469 1 87.56 339 ASP B CA 1
ATOM 7634 C C . ASP B 1 339 ? 2.836 31.625 37.281 1 87.56 339 ASP B C 1
ATOM 7636 O O . ASP B 1 339 ? 3.459 30.578 37.094 1 87.56 339 ASP B O 1
ATOM 7640 N N . PRO B 1 340 ? 1.932 32.125 36.469 1 90.31 340 PRO B N 1
ATOM 7641 C CA . PRO B 1 340 ? 1.421 31.25 35.406 1 90.31 340 PRO B CA 1
ATOM 7642 C C . PRO B 1 340 ? 2.398 31.094 34.25 1 90.31 340 PRO B C 1
ATOM 7644 O O . PRO B 1 340 ? 3.182 32 33.969 1 90.31 340 PRO B O 1
ATOM 7647 N N . CYS B 1 341 ? 2.34 29.984 33.688 1 92.56 341 CYS B N 1
ATOM 7648 C CA . CYS B 1 341 ? 3.057 29.734 32.438 1 92.56 341 CYS B CA 1
ATOM 7649 C C . CYS B 1 341 ? 2.221 30.156 31.219 1 92.56 341 CYS B C 1
ATOM 7651 O O . CYS B 1 341 ? 1.065 29.75 31.094 1 92.56 341 CYS B O 1
ATOM 7653 N N . ARG B 1 342 ? 2.834 30.969 30.406 1 93.62 342 ARG B N 1
ATOM 7654 C CA . ARG B 1 342 ? 2.158 31.375 29.172 1 93.62 342 ARG B CA 1
ATOM 7655 C C . ARG B 1 342 ? 2.223 30.281 28.125 1 93.62 342 ARG B C 1
ATOM 7657 O O . ARG B 1 342 ? 3.311 29.828 27.75 1 93.62 342 ARG B O 1
ATOM 7664 N N . VAL B 1 343 ? 1.083 29.859 27.719 1 94.25 343 VAL B N 1
ATOM 7665 C CA . VAL B 1 343 ? 0.967 28.828 26.672 1 94.25 343 VAL B CA 1
ATOM 7666 C C . VAL B 1 343 ? 0.266 29.406 25.453 1 94.25 343 VAL B C 1
ATOM 7668 O O . VAL B 1 343 ? -0.839 29.953 25.562 1 94.25 343 VAL B O 1
ATOM 7671 N N . LEU B 1 344 ? 0.943 29.328 24.344 1 96.31 344 LEU B N 1
ATOM 7672 C CA . LEU B 1 344 ? 0.396 29.875 23.109 1 96.31 344 LEU B CA 1
ATOM 7673 C C . LEU B 1 344 ? -0.403 28.828 22.359 1 96.31 344 LEU B C 1
ATOM 7675 O O . LEU B 1 344 ? -0.017 27.656 22.328 1 96.31 344 LEU B O 1
ATOM 7679 N N . ASN B 1 345 ? -1.5 29.281 21.641 1 95.25 345 ASN B N 1
ATOM 7680 C CA . ASN B 1 345 ? -2.293 28.469 20.719 1 95.25 345 ASN B CA 1
ATOM 7681 C C . ASN B 1 345 ? -3.041 27.359 21.453 1 95.25 345 ASN B C 1
ATOM 7683 O O . ASN B 1 345 ? -3.084 26.219 20.984 1 95.25 345 ASN B O 1
ATOM 7687 N N . CYS B 1 346 ? -3.564 27.719 22.594 1 88.12 346 CYS B N 1
ATOM 7688 C CA . CYS B 1 346 ? -4.375 26.797 23.375 1 88.12 346 CYS B CA 1
ATOM 7689 C C . CYS B 1 346 ? -5.707 26.516 22.688 1 88.12 346 CYS B C 1
ATOM 7691 O O . CYS B 1 346 ? -6.219 27.359 21.953 1 88.12 346 CYS B O 1
ATOM 7693 N N . PRO B 1 347 ? -6.25 25.344 22.906 1 80.38 347 PRO B N 1
ATOM 7694 C CA . PRO B 1 347 ? -7.48 24.969 22.203 1 80.38 347 PRO B CA 1
ATOM 7695 C C . PRO B 1 347 ? -8.68 25.812 22.641 1 80.38 347 PRO B C 1
ATOM 7697 O O . PRO B 1 347 ? -9.617 26 21.859 1 80.38 347 PRO B O 1
ATOM 7700 N N . PHE B 1 348 ? -8.695 26.234 23.891 1 77.44 348 PHE B N 1
ATOM 7701 C CA . PHE B 1 348 ? -9.742 27.109 24.391 1 77.44 348 PHE B CA 1
ATOM 7702 C C . PHE B 1 348 ? -9.195 28.016 25.5 1 77.44 348 PHE B C 1
ATOM 7704 O O . PHE B 1 348 ? -8.133 27.75 26.047 1 77.44 348 PHE B O 1
ATOM 7711 N N . SER B 1 349 ? -9.93 29.047 25.812 1 72.12 349 SER B N 1
ATOM 7712 C CA . SER B 1 349 ? -9.422 30.141 26.625 1 72.12 349 SER B CA 1
ATOM 7713 C C . SER B 1 349 ? -9.133 29.672 28.047 1 72.12 349 SER B C 1
ATOM 7715 O O . SER B 1 349 ? -8.188 30.141 28.688 1 72.12 349 SER B O 1
ATOM 7717 N N . SER B 1 350 ? -9.867 28.719 28.562 1 73.5 350 SER B N 1
ATOM 7718 C CA . SER B 1 350 ? -9.695 28.312 29.953 1 73.5 350 SER B CA 1
ATOM 7719 C C . SER B 1 350 ? -8.805 27.078 30.047 1 73.5 350 SER B C 1
ATOM 7721 O O . SER B 1 350 ? -8.789 26.406 31.094 1 73.5 350 SER B O 1
ATOM 7723 N N . PHE B 1 351 ? -8.125 26.875 29 1 78.81 351 PHE B N 1
ATOM 7724 C CA . PHE B 1 351 ? -7.266 25.703 29 1 78.81 351 PHE B CA 1
ATOM 7725 C C . PHE B 1 351 ? -6.266 25.75 30.141 1 78.81 351 PHE B C 1
ATOM 7727 O O . PHE B 1 351 ? -5.492 26.703 30.25 1 78.81 351 PHE B O 1
ATOM 7734 N N . GLY B 1 352 ? -6.273 24.734 31.016 1 72.75 352 GLY B N 1
ATOM 7735 C CA . GLY B 1 352 ? -5.301 24.547 32.094 1 72.75 352 GLY B CA 1
ATOM 7736 C C . GLY B 1 352 ? -5.324 25.641 33.125 1 72.75 352 GLY B C 1
ATOM 7737 O O . GLY B 1 352 ? -4.324 25.891 33.812 1 72.75 352 GLY B O 1
ATOM 7738 N N . PHE B 1 353 ? -6.32 26.359 33.188 1 67.75 353 PHE B N 1
ATOM 7739 C CA . PHE B 1 353 ? -6.398 27.5 34.125 1 67.75 353 PHE B CA 1
ATOM 7740 C C . PHE B 1 353 ? -6.109 27.062 35.562 1 67.75 353 PHE B C 1
ATOM 7742 O O . PHE B 1 353 ? -5.285 27.672 36.25 1 67.75 353 PHE B O 1
ATOM 7749 N N . ILE B 1 354 ? -6.625 25.938 35.875 1 68.56 354 ILE B N 1
ATOM 7750 C CA . ILE B 1 354 ? -6.477 25.469 37.25 1 68.56 354 ILE B CA 1
ATOM 7751 C C . ILE B 1 354 ? -5.039 25.016 37.5 1 68.56 354 ILE B C 1
ATOM 7753 O O . ILE B 1 354 ? -4.578 24.953 38.625 1 68.56 354 ILE B O 1
ATOM 7757 N N . LYS B 1 355 ? -4.363 24.812 36.438 1 77.19 355 LYS B N 1
ATOM 7758 C CA . LYS B 1 355 ? -3.002 24.297 36.531 1 77.19 355 LYS B CA 1
ATOM 7759 C C . LYS B 1 355 ? -1.972 25.406 36.344 1 77.19 355 LYS B C 1
ATOM 7761 O O . LYS B 1 355 ? -0.787 25.125 36.156 1 77.19 355 LYS B O 1
ATOM 7766 N N . GLY B 1 356 ? -2.445 26.609 36.406 1 83.81 356 GLY B N 1
ATOM 7767 C CA . GLY B 1 356 ? -1.533 27.75 36.312 1 83.81 356 GLY B CA 1
ATOM 7768 C C . GLY B 1 356 ? -1.11 28.062 34.906 1 83.81 356 GLY B C 1
ATOM 7769 O O . GLY B 1 356 ? 0.03 28.469 34.656 1 83.81 356 GLY B O 1
ATOM 7770 N N . ILE B 1 357 ? -1.916 27.844 34 1 87.88 357 ILE B N 1
ATOM 7771 C CA . ILE B 1 357 ? -1.631 28.141 32.625 1 87.88 357 ILE B CA 1
ATOM 7772 C C . ILE B 1 357 ? -2.338 29.438 32.219 1 87.88 357 ILE B C 1
ATOM 7774 O O . ILE B 1 357 ? -3.518 29.625 32.531 1 87.88 357 ILE B O 1
ATOM 7778 N N . GLU B 1 358 ? -1.575 30.344 31.719 1 90.75 358 GLU B N 1
ATOM 7779 C CA . GLU B 1 358 ? -2.145 31.469 31 1 90.75 358 GLU B CA 1
ATOM 7780 C C . GLU B 1 358 ? -2.23 31.188 29.5 1 90.75 358 GLU B C 1
ATOM 7782 O O . GLU B 1 358 ? -1.218 31.219 28.797 1 90.75 358 GLU B O 1
ATOM 7787 N N . CYS B 1 359 ? -3.426 31 29.062 1 90.56 359 CYS B N 1
ATOM 7788 C CA . CYS B 1 359 ? -3.645 30.625 27.656 1 90.56 359 CYS B CA 1
ATOM 7789 C C . CYS B 1 359 ? -3.658 31.875 26.781 1 90.56 359 CYS B C 1
ATOM 7791 O O . CYS B 1 359 ? -4.426 32.812 27.016 1 90.56 359 CYS B O 1
ATOM 7793 N N . ILE B 1 360 ? -2.855 31.859 25.75 1 93.5 360 ILE B N 1
ATOM 7794 C CA . ILE B 1 360 ? -2.875 32.875 24.719 1 93.5 360 ILE B CA 1
ATOM 7795 C C . ILE B 1 360 ? -3.42 32.281 23.422 1 93.5 360 ILE B C 1
ATOM 7797 O O . ILE B 1 360 ? -2.678 31.672 22.641 1 93.5 360 ILE B O 1
ATOM 7801 N N . PRO B 1 361 ? -4.695 32.562 23.125 1 92.38 361 PRO B N 1
ATOM 7802 C CA . PRO B 1 361 ? -5.23 32.062 21.844 1 92.38 361 PRO B CA 1
ATOM 7803 C C . PRO B 1 361 ? -4.539 32.688 20.641 1 92.38 361 PRO B C 1
ATOM 7805 O O . PRO B 1 361 ? -3.965 33.781 20.75 1 92.38 361 PRO B O 1
ATOM 7808 N N . PHE B 1 362 ? -4.613 32.062 19.562 1 94 362 PHE B N 1
ATOM 7809 C CA . PHE B 1 362 ? -3.859 32.5 18.406 1 94 362 PHE B CA 1
ATOM 7810 C C . PHE B 1 362 ? -4.328 33.875 17.938 1 94 362 PHE B C 1
ATOM 7812 O O . PHE B 1 362 ? -3.521 34.688 17.484 1 94 362 PHE B O 1
ATOM 7819 N N . ASP B 1 363 ? -5.656 34.125 17.922 1 91.56 363 ASP B N 1
ATOM 7820 C CA . ASP B 1 363 ? -6.184 35.344 17.344 1 91.56 363 ASP B CA 1
ATOM 7821 C C . ASP B 1 363 ? -5.773 36.562 18.188 1 91.56 363 ASP B C 1
ATOM 7823 O O . ASP B 1 363 ? -6.066 37.688 17.812 1 91.56 363 ASP B O 1
ATOM 7827 N N . HIS B 1 364 ? -5.062 36.344 19.312 1 92.44 364 HIS B N 1
ATOM 7828 C CA . HIS B 1 364 ? -4.527 37.438 20.094 1 92.44 364 HIS B CA 1
ATOM 7829 C C . HIS B 1 364 ? -3.162 37.875 19.578 1 92.44 364 HIS B C 1
ATOM 7831 O O . HIS B 1 364 ? -2.666 38.938 19.953 1 92.44 364 HIS B O 1
ATOM 7837 N N . LEU B 1 365 ? -2.639 37.094 18.766 1 95.81 365 LEU B N 1
ATOM 7838 C CA . LEU B 1 365 ? -1.366 37.469 18.156 1 95.81 365 LEU B CA 1
ATOM 7839 C C . LEU B 1 365 ? -1.567 38.562 17.109 1 95.81 365 LEU B C 1
ATOM 7841 O O . LEU B 1 365 ? -2.678 38.75 16.609 1 95.81 365 LEU B O 1
ATOM 7845 N N . ARG B 1 366 ? -0.462 39.312 16.859 1 97.38 366 ARG B N 1
ATOM 7846 C CA . ARG B 1 366 ? -0.472 40.375 15.859 1 97.38 366 ARG B CA 1
ATOM 7847 C C . ARG B 1 366 ? 0.684 40.188 14.883 1 97.38 366 ARG B C 1
ATOM 7849 O O . ARG B 1 366 ? 1.776 39.781 15.258 1 97.38 366 ARG B O 1
ATOM 7856 N N . SER B 1 367 ? 0.371 40.5 13.633 1 96.94 367 SER B N 1
ATOM 7857 C CA . SER B 1 367 ? 1.439 40.594 12.641 1 96.94 367 SER B CA 1
ATOM 7858 C C . SER B 1 367 ? 2.424 41.688 12.977 1 96.94 367 SER B C 1
ATOM 7860 O O . SER B 1 367 ? 2.035 42.719 13.523 1 96.94 367 SER B O 1
ATOM 7862 N N . ASP B 1 368 ? 3.666 41.469 12.695 1 95 368 ASP B N 1
ATOM 7863 C CA . ASP B 1 368 ? 4.656 42.531 12.914 1 95 368 ASP B CA 1
ATOM 7864 C C . ASP B 1 368 ? 4.77 43.438 11.703 1 95 368 ASP B C 1
ATOM 7866 O O . ASP B 1 368 ? 5.539 44.406 11.711 1 95 368 ASP B O 1
ATOM 7870 N N . ARG B 1 369 ? 4.047 43.094 10.703 1 91.38 369 ARG B N 1
ATOM 7871 C CA . ARG B 1 369 ? 4.074 43.875 9.484 1 91.38 369 ARG B CA 1
ATOM 7872 C C . ARG B 1 369 ? 2.902 44.875 9.438 1 91.38 369 ARG B C 1
ATOM 7874 O O . ARG B 1 369 ? 1.742 44.438 9.5 1 91.38 369 ARG B O 1
ATOM 7881 N N . GLU B 1 370 ? 3.178 46.094 9.227 1 87.06 370 GLU B N 1
ATOM 7882 C CA . GLU B 1 370 ? 2.135 47.125 9.195 1 87.06 370 GLU B CA 1
ATOM 7883 C C . GLU B 1 370 ? 1.496 47.219 7.809 1 87.06 370 GLU B C 1
ATOM 7885 O O . GLU B 1 370 ? 0.367 47.688 7.668 1 87.06 370 GLU B O 1
ATOM 7890 N N . ASP B 1 371 ? 2.17 46.656 6.883 1 87.88 371 ASP B N 1
ATOM 7891 C CA . ASP B 1 371 ? 1.704 46.812 5.508 1 87.88 371 ASP B CA 1
ATOM 7892 C C . ASP B 1 371 ? 0.962 45.562 5.047 1 87.88 371 ASP B C 1
ATOM 7894 O O . ASP B 1 371 ? 0.735 45.375 3.852 1 87.88 371 ASP B O 1
ATOM 7898 N N . ASP B 1 372 ? 0.632 44.75 5.914 1 92.31 372 ASP B N 1
ATOM 7899 C CA . ASP B 1 372 ? -0.038 43.5 5.551 1 92.31 372 ASP B CA 1
ATOM 7900 C C . ASP B 1 372 ? -1.405 43.406 6.223 1 92.31 372 ASP B C 1
ATOM 7902 O O . ASP B 1 372 ? -1.69 42.406 6.914 1 92.31 372 ASP B O 1
ATOM 7906 N N . GLU B 1 373 ? -2.252 44.344 5.902 1 95.62 373 GLU B N 1
ATOM 7907 C CA . GLU B 1 373 ? -3.598 44.375 6.469 1 95.62 373 GLU B CA 1
ATOM 7908 C C . GLU B 1 373 ? -4.504 43.344 5.785 1 95.62 373 GLU B C 1
ATOM 7910 O O . GLU B 1 373 ? -4.293 43 4.617 1 95.62 373 GLU B O 1
ATOM 7915 N N . ALA B 1 374 ? -5.465 42.812 6.566 1 97.38 374 ALA B N 1
ATOM 7916 C CA . ALA B 1 374 ? -6.473 41.969 5.961 1 97.38 374 ALA B CA 1
ATOM 7917 C C . ALA B 1 374 ? -7.25 42.688 4.875 1 97.38 374 ALA B C 1
ATOM 7919 O O . ALA B 1 374 ? -7.531 43.906 5.008 1 97.38 374 ALA B O 1
ATOM 7920 N N . PRO B 1 375 ? -7.598 42.031 3.777 1 97 375 PRO B N 1
ATOM 7921 C CA . PRO B 1 375 ? -8.391 42.688 2.744 1 97 375 PRO B CA 1
ATOM 7922 C C . PRO B 1 375 ? -9.703 43.25 3.277 1 97 375 PRO B C 1
ATOM 7924 O O . PRO B 1 375 ? -10.414 42.562 4.023 1 97 375 PRO B O 1
ATOM 7927 N N . PRO B 1 376 ? -10.031 44.438 2.867 1 94.75 376 PRO B N 1
ATOM 7928 C CA . PRO B 1 376 ? -11.234 45.062 3.402 1 94.75 376 PRO B CA 1
ATOM 7929 C C . PRO B 1 376 ? -12.508 44.625 2.707 1 94.75 376 PRO B C 1
ATOM 7931 O O . PRO B 1 376 ? -12.445 43.969 1.653 1 94.75 376 PRO B O 1
ATOM 7934 N N . PHE B 1 377 ? -13.539 44.906 3.375 1 95.56 377 PHE B N 1
ATOM 7935 C CA . PHE B 1 377 ? -14.828 44.781 2.719 1 95.56 377 PHE B CA 1
ATOM 7936 C C . PHE B 1 377 ? -14.977 45.781 1.604 1 95.56 377 PHE B C 1
ATOM 7938 O O . PHE B 1 377 ? -14.797 47 1.83 1 95.56 377 PHE B O 1
ATOM 7945 N N . VAL B 1 378 ? -15.289 45.344 0.41 1 94.25 378 VAL B N 1
ATOM 7946 C CA . VAL B 1 378 ? -15.625 46.188 -0.729 1 94.25 378 VAL B CA 1
ATOM 7947 C C . VAL B 1 378 ? -16.969 45.781 -1.305 1 94.25 378 VAL B C 1
ATOM 7949 O O . VAL B 1 378 ? -17.125 44.625 -1.771 1 94.25 378 VAL B O 1
ATOM 7952 N N . PRO B 1 379 ? -17.938 46.75 -1.336 1 93.94 379 PRO B N 1
ATOM 7953 C CA . PRO B 1 379 ? -19.25 46.406 -1.869 1 93.94 379 PRO B CA 1
ATOM 7954 C C . PRO B 1 379 ? -19.172 45.844 -3.285 1 93.94 379 PRO B C 1
ATOM 7956 O O . PRO B 1 379 ? -18.5 46.406 -4.148 1 93.94 379 PRO B O 1
ATOM 7959 N N . GLY B 1 380 ? -19.797 44.719 -3.486 1 94.19 380 GLY B N 1
ATOM 7960 C CA . GLY B 1 380 ? -19.828 44.094 -4.797 1 94.19 380 GLY B CA 1
ATOM 7961 C C . GLY B 1 380 ? -18.641 43.188 -5.047 1 94.19 380 GLY B C 1
ATOM 7962 O O . GLY B 1 380 ? -18.641 42.438 -6.023 1 94.19 380 GLY B O 1
ATOM 7963 N N . GLN B 1 381 ? -17.656 43.25 -4.18 1 96.75 381 GLN B N 1
ATOM 7964 C CA . GLN B 1 381 ? -16.469 42.406 -4.324 1 96.75 381 GLN B CA 1
ATOM 7965 C C . GLN B 1 381 ? -16.141 41.688 -3.014 1 96.75 381 GLN B C 1
ATOM 7967 O O . GLN B 1 381 ? -14.984 41.688 -2.586 1 96.75 381 GLN B O 1
ATOM 7972 N N . PHE B 1 382 ? -17.125 41.344 -2.324 1 97.56 382 PHE B N 1
ATOM 7973 C CA . PHE B 1 382 ? -16.984 40.625 -1.051 1 97.56 382 PHE B CA 1
ATOM 7974 C C . PHE B 1 382 ? -17.875 39.406 -1.018 1 97.56 382 PHE B C 1
ATOM 7976 O O . PHE B 1 382 ? -19.031 39.438 -1.402 1 97.56 382 PHE B O 1
ATOM 7983 N N . GLN B 1 383 ? -17.297 38.281 -0.66 1 97.69 383 GLN B N 1
ATOM 7984 C CA . GLN B 1 383 ? -18.031 37.031 -0.471 1 97.69 383 GLN B CA 1
ATOM 7985 C C . GLN B 1 383 ? -17.797 36.469 0.929 1 97.69 383 GLN B C 1
ATOM 7987 O O . GLN B 1 383 ? -16.656 36.406 1.398 1 97.69 383 GLN B O 1
ATOM 7992 N N . GLU B 1 384 ? -18.906 36.156 1.57 1 97.38 384 GLU B N 1
ATOM 7993 C CA . GLU B 1 384 ? -18.859 35.531 2.887 1 97.38 384 GLU B CA 1
ATOM 7994 C C . GLU B 1 384 ? -19.516 34.156 2.861 1 97.38 384 GLU B C 1
ATOM 7996 O O . GLU B 1 384 ? -20.641 34 2.363 1 97.38 384 GLU B O 1
ATOM 8001 N N . HIS B 1 385 ? -18.797 33.156 3.314 1 97.38 385 HIS B N 1
ATOM 8002 C CA . HIS B 1 385 ? -19.312 31.797 3.342 1 97.38 385 HIS B CA 1
ATOM 8003 C C . HIS B 1 385 ? -19.125 31.172 4.723 1 97.38 385 HIS B C 1
ATOM 8005 O O . HIS B 1 385 ? -18.125 31.438 5.402 1 97.38 385 HIS B O 1
ATOM 8011 N N . PHE B 1 386 ? -20.109 30.391 5.125 1 97.25 386 PHE B N 1
ATOM 8012 C CA . PHE B 1 386 ? -20.047 29.625 6.359 1 97.25 386 PHE B CA 1
ATOM 8013 C C . PHE B 1 386 ? -19.766 28.156 6.062 1 97.25 386 PHE B C 1
ATOM 8015 O O . PHE B 1 386 ? -20.5 27.516 5.312 1 97.25 386 PHE B O 1
ATOM 8022 N N . LEU B 1 387 ? -18.688 27.625 6.609 1 97.38 387 LEU B N 1
ATOM 8023 C CA . LEU B 1 387 ? -18.297 26.234 6.445 1 97.38 387 LEU B CA 1
ATOM 8024 C C . LEU B 1 387 ? -18.219 25.531 7.797 1 97.38 387 LEU B C 1
ATOM 8026 O O . LEU B 1 387 ? -17.328 25.797 8.602 1 97.38 387 LEU B O 1
ATOM 8030 N N . ASN B 1 388 ? -19.109 24.609 8.016 1 96.25 388 ASN B N 1
ATOM 8031 C CA . ASN B 1 388 ? -19.109 23.844 9.258 1 96.25 388 ASN B CA 1
ATOM 8032 C C . ASN B 1 388 ? -18.391 22.5 9.102 1 96.25 388 ASN B C 1
ATOM 8034 O O . ASN B 1 388 ? -18.766 21.688 8.266 1 96.25 388 ASN B O 1
ATOM 8038 N N . PHE B 1 389 ? -17.391 22.328 9.828 1 96 389 PHE B N 1
ATOM 8039 C CA . PHE B 1 389 ? -16.641 21.078 9.883 1 96 389 PHE B CA 1
ATOM 8040 C C . PHE B 1 389 ? -17.109 20.203 11.039 1 96 389 PHE B C 1
ATOM 8042 O O . PHE B 1 389 ? -16.797 20.484 12.203 1 96 389 PHE B O 1
ATOM 8049 N N . ALA B 1 390 ? -17.828 19.219 10.711 1 92.19 390 ALA B N 1
ATOM 8050 C CA . ALA B 1 390 ? -18.469 18.375 11.719 1 92.19 390 ALA B CA 1
ATOM 8051 C C . ALA B 1 390 ? -18.766 16.984 11.164 1 92.19 390 ALA B C 1
ATOM 8053 O O . ALA B 1 390 ? -18.438 16.672 10.016 1 92.19 390 ALA B O 1
ATOM 8054 N N . PHE B 1 391 ? -19.266 16.156 12.047 1 87.81 391 PHE B N 1
ATOM 8055 C CA . PHE B 1 391 ? -19.562 14.781 11.656 1 87.81 391 PHE B CA 1
ATOM 8056 C C . PHE B 1 391 ? -21.047 14.609 11.359 1 87.81 391 PHE B C 1
ATOM 8058 O O . PHE B 1 391 ? -21.906 15.109 12.094 1 87.81 391 PHE B O 1
ATOM 8065 N N . THR B 1 392 ? -21.375 14.117 10.242 1 84 392 THR B N 1
ATOM 8066 C CA . THR B 1 392 ? -22.703 13.617 9.938 1 84 392 THR B CA 1
ATOM 8067 C C . THR B 1 392 ? -22.781 12.109 10.164 1 84 392 THR B C 1
ATOM 8069 O O . THR B 1 392 ? -22.266 11.328 9.359 1 84 392 THR B O 1
ATOM 8072 N N . GLY B 1 393 ? -23.406 11.781 11.188 1 76.12 393 GLY B N 1
ATOM 8073 C CA . GLY B 1 393 ? -23.219 10.406 11.617 1 76.12 393 GLY B CA 1
ATOM 8074 C C . GLY B 1 393 ? -21.781 10.094 12.008 1 76.12 393 GLY B C 1
ATOM 8075 O O . GLY B 1 393 ? -21.219 10.75 12.891 1 76.12 393 GLY B O 1
ATOM 8076 N N . ARG B 1 394 ? -21.188 9.148 11.219 1 75.56 394 ARG B N 1
ATOM 8077 C CA . ARG B 1 394 ? -19.812 8.781 11.516 1 75.56 394 ARG B CA 1
ATOM 8078 C C . ARG B 1 394 ? -18.844 9.391 10.508 1 75.56 394 ARG B C 1
ATOM 8080 O O . ARG B 1 394 ? -17.625 9.258 10.648 1 75.56 394 ARG B O 1
ATOM 8087 N N . ASN B 1 395 ? -19.406 10.172 9.641 1 85.75 395 ASN B N 1
ATOM 8088 C CA . ASN B 1 395 ? -18.562 10.625 8.539 1 85.75 395 ASN B CA 1
ATOM 8089 C C . ASN B 1 395 ? -18.156 12.086 8.719 1 85.75 395 ASN B C 1
ATOM 8091 O O . ASN B 1 395 ? -19 12.953 8.93 1 85.75 395 ASN B O 1
ATOM 8095 N N . PRO B 1 396 ? -16.891 12.328 8.695 1 91.38 396 PRO B N 1
ATOM 8096 C CA . PRO B 1 396 ? -16.453 13.727 8.648 1 91.38 396 PRO B CA 1
ATOM 8097 C C . PRO B 1 396 ? -16.922 14.461 7.395 1 91.38 396 PRO B C 1
ATOM 8099 O O . PRO B 1 396 ? -16.875 13.898 6.297 1 91.38 396 PRO B O 1
ATOM 8102 N N . SER B 1 397 ? -17.406 15.68 7.531 1 93.69 397 SER B N 1
ATOM 8103 C CA . SER B 1 397 ? -18.016 16.375 6.41 1 93.69 397 SER B CA 1
ATOM 8104 C C . SER B 1 397 ? -17.844 17.891 6.539 1 93.69 397 SER B C 1
ATOM 8106 O O . SER B 1 397 ? -17.391 18.375 7.574 1 93.69 397 SER B O 1
ATOM 8108 N N . VAL B 1 398 ? -18.078 18.562 5.508 1 96 398 VAL B N 1
ATOM 8109 C CA . VAL B 1 398 ? -18.203 20.031 5.484 1 96 398 VAL B CA 1
ATOM 8110 C C . VAL B 1 398 ? -19.609 20.422 5.055 1 96 398 VAL B C 1
ATOM 8112 O O . VAL B 1 398 ? -20.031 20.125 3.934 1 96 398 VAL B O 1
ATOM 8115 N N . ASN B 1 399 ? -20.344 21.125 5.938 1 93.75 399 ASN B N 1
ATOM 8116 C CA . ASN B 1 399 ? -21.734 21.469 5.695 1 93.75 399 ASN B CA 1
ATOM 8117 C C . ASN B 1 399 ? -22.562 20.25 5.285 1 93.75 399 ASN B C 1
ATOM 8119 O O . ASN B 1 399 ? -23.344 20.312 4.34 1 93.75 399 ASN B O 1
ATOM 8123 N N . GLY B 1 400 ? -22.188 19.141 5.879 1 91.94 400 GLY B N 1
ATOM 8124 C CA . GLY B 1 400 ? -22.953 17.922 5.672 1 91.94 400 GLY B CA 1
ATOM 8125 C C . GLY B 1 400 ? -22.5 17.109 4.473 1 91.94 400 GLY B C 1
ATOM 8126 O O . GLY B 1 400 ? -22.953 15.992 4.262 1 91.94 400 GLY B O 1
ATOM 8127 N N . ASN B 1 401 ? -21.625 17.656 3.676 1 94.12 401 ASN B N 1
ATOM 8128 C CA . ASN B 1 401 ? -21.141 16.953 2.49 1 94.12 401 ASN B CA 1
ATOM 8129 C C . ASN B 1 401 ? -19.859 16.172 2.785 1 94.12 401 ASN B C 1
ATOM 8131 O O . ASN B 1 401 ? -18.859 16.75 3.223 1 94.12 401 ASN B O 1
ATOM 8135 N N . VAL B 1 402 ? -19.938 14.844 2.564 1 94.62 402 VAL B N 1
ATOM 8136 C CA . VAL B 1 402 ? -18.734 14.008 2.59 1 94.62 402 VAL B CA 1
ATOM 8137 C C . VAL B 1 402 ? -18 14.109 1.251 1 94.62 402 VAL B C 1
ATOM 8139 O O . VAL B 1 402 ? -18.547 13.719 0.213 1 94.62 402 VAL B O 1
ATOM 8142 N N . PHE B 1 403 ? -16.844 14.586 1.278 1 96.31 403 PHE B N 1
ATOM 8143 C CA . PHE B 1 403 ? -16.109 14.867 0.052 1 96.31 403 PHE B CA 1
ATOM 8144 C C . PHE B 1 403 ? -15.703 13.57 -0.643 1 96.31 403 PHE B C 1
ATOM 8146 O O . PHE B 1 403 ? -15.078 12.695 -0.032 1 96.31 403 PHE B O 1
ATOM 8153 N N . ARG B 1 404 ? -15.984 13.492 -1.838 1 95.25 404 ARG B N 1
ATOM 8154 C CA . ARG B 1 404 ? -15.547 12.383 -2.68 1 95.25 404 ARG B CA 1
ATOM 8155 C C . ARG B 1 404 ? -14.461 12.836 -3.65 1 95.25 404 ARG B C 1
ATOM 8157 O O . ARG B 1 404 ? -14.688 13.711 -4.488 1 95.25 404 ARG B O 1
ATOM 8164 N N . MET B 1 405 ? -13.289 12.219 -3.516 1 95.12 405 MET B N 1
ATOM 8165 C CA . MET B 1 405 ? -12.219 12.516 -4.469 1 95.12 405 MET B CA 1
ATOM 8166 C C . MET B 1 405 ? -12.617 12.094 -5.879 1 95.12 405 MET B C 1
ATOM 8168 O O . MET B 1 405 ? -13.211 11.031 -6.074 1 95.12 405 MET B O 1
ATOM 8172 N N . PRO B 1 406 ? -12.406 12.969 -6.859 1 95.88 406 PRO B N 1
ATOM 8173 C CA . PRO B 1 406 ? -12.656 12.539 -8.234 1 95.88 406 PRO B CA 1
ATOM 8174 C C . PRO B 1 406 ? -11.727 11.414 -8.68 1 95.88 406 PRO B C 1
ATOM 8176 O O . PRO B 1 406 ? -10.766 11.094 -7.98 1 95.88 406 PRO B O 1
ATOM 8179 N N . SER B 1 407 ? -12.016 10.844 -9.859 1 94 407 SER B N 1
ATOM 8180 C CA . SER B 1 407 ? -11.188 9.773 -10.406 1 94 407 SER B CA 1
ATOM 8181 C C . SER B 1 407 ? -10.273 10.297 -11.508 1 94 407 SER B C 1
ATOM 8183 O O . SER B 1 407 ? -9.555 9.523 -12.148 1 94 407 SER B O 1
ATOM 8185 N N . VAL B 1 408 ? -10.375 11.57 -11.812 1 95.5 408 VAL B N 1
ATOM 8186 C CA . VAL B 1 408 ? -9.531 12.273 -12.773 1 95.5 408 VAL B CA 1
ATOM 8187 C C . VAL B 1 408 ? -9.016 13.57 -12.156 1 95.5 408 VAL B C 1
ATOM 8189 O O . VAL B 1 408 ? -9.438 13.953 -11.062 1 95.5 408 VAL B O 1
ATOM 8192 N N . SER B 1 409 ? -8.07 14.211 -12.766 1 95.75 409 SER B N 1
ATOM 8193 C CA . SER B 1 409 ? -7.594 15.508 -12.297 1 95.75 409 SER B CA 1
ATOM 8194 C C . SER B 1 409 ? -8.633 16.594 -12.539 1 95.75 409 SER B C 1
ATOM 8196 O O . SER B 1 409 ? -8.766 17.094 -13.664 1 95.75 409 SER B O 1
ATOM 8198 N N . ALA B 1 410 ? -9.234 17.047 -11.539 1 97 410 ALA B N 1
ATOM 8199 C CA . ALA B 1 410 ? -10.32 18 -11.656 1 97 410 ALA B CA 1
ATOM 8200 C C . ALA B 1 410 ? -9.844 19.312 -12.289 1 97 410 ALA B C 1
ATOM 8202 O O . ALA B 1 410 ? -10.586 19.969 -13.008 1 97 410 ALA B O 1
ATOM 8203 N N . LEU B 1 411 ? -8.633 19.672 -12.016 1 97.31 411 LEU B N 1
ATOM 8204 C CA . LEU B 1 411 ? -8.07 20.922 -12.531 1 97.31 411 LEU B CA 1
ATOM 8205 C C . LEU B 1 411 ? -7.855 20.828 -14.039 1 97.31 411 LEU B C 1
ATOM 8207 O O . LEU B 1 411 ? -8.172 21.766 -14.773 1 97.31 411 LEU B O 1
ATOM 8211 N N . THR B 1 412 ? -7.336 19.672 -14.562 1 95 412 THR B N 1
ATOM 8212 C CA . THR B 1 412 ? -6.91 19.578 -15.961 1 95 412 THR B CA 1
ATOM 8213 C C . THR B 1 412 ? -7.934 18.812 -16.781 1 95 412 THR B C 1
ATOM 8215 O O . THR B 1 412 ? -7.902 18.844 -18.016 1 95 412 THR B O 1
ATOM 8218 N N . GLN B 1 413 ? -8.828 18.094 -16.125 1 94.44 413 GLN B N 1
ATOM 8219 C CA . GLN B 1 413 ? -9.883 17.328 -16.797 1 94.44 413 GLN B CA 1
ATOM 8220 C C . GLN B 1 413 ? -11.25 17.656 -16.203 1 94.44 413 GLN B C 1
ATOM 8222 O O . GLN B 1 413 ? -12 16.75 -15.812 1 94.44 413 GLN B O 1
ATOM 8227 N N . PRO B 1 414 ? -11.617 18.922 -16.156 1 94.75 414 PRO B N 1
ATOM 8228 C CA . PRO B 1 414 ? -12.836 19.328 -15.453 1 94.75 414 PRO B CA 1
ATOM 8229 C C . PRO B 1 414 ? -14.102 18.688 -16.031 1 94.75 414 PRO B C 1
ATOM 8231 O O . PRO B 1 414 ? -15.039 18.391 -15.297 1 94.75 414 PRO B O 1
ATOM 8234 N N . GLN B 1 415 ? -14.188 18.422 -17.312 1 94.25 415 GLN B N 1
ATOM 8235 C CA . GLN B 1 415 ? -15.391 17.906 -17.969 1 94.25 415 GLN B CA 1
ATOM 8236 C C . GLN B 1 415 ? -15.602 16.438 -17.641 1 94.25 415 GLN B C 1
ATOM 8238 O O . GLN B 1 415 ? -16.688 15.898 -17.859 1 94.25 415 GLN B O 1
ATOM 8243 N N . GLU B 1 416 ? -14.578 15.82 -17.141 1 93.81 416 GLU B N 1
ATOM 8244 C CA . GLU B 1 416 ? -14.641 14.383 -16.922 1 93.81 416 GLU B CA 1
ATOM 8245 C C . GLU B 1 416 ? -14.914 14.062 -15.453 1 93.81 416 GLU B C 1
ATOM 8247 O O . GLU B 1 416 ? -14.984 12.891 -15.062 1 93.81 416 GLU B O 1
ATOM 8252 N N . VAL B 1 417 ? -15.078 15.062 -14.625 1 95.31 417 VAL B N 1
ATOM 8253 C CA . VAL B 1 417 ? -15.398 14.844 -13.219 1 95.31 417 VAL B CA 1
ATOM 8254 C C . VAL B 1 417 ? -16.859 14.414 -13.078 1 95.31 417 VAL B C 1
ATOM 8256 O O . VAL B 1 417 ? -17.766 15.234 -13.234 1 95.31 417 VAL B O 1
ATOM 8259 N N . GLU B 1 418 ? -17.078 13.211 -12.672 1 92 418 GLU B N 1
ATOM 8260 C CA . GLU B 1 418 ? -18.422 12.648 -12.609 1 92 418 GLU B CA 1
ATOM 8261 C C . GLU B 1 418 ? -19 12.766 -11.195 1 92 418 GLU B C 1
ATOM 8263 O O . GLU B 1 418 ? -20.219 12.625 -11 1 92 418 GLU B O 1
ATOM 8268 N N . SER B 1 419 ? -18.234 13.094 -10.266 1 93.06 419 SER B N 1
ATOM 8269 C CA . SER B 1 419 ? -18.656 13.023 -8.867 1 93.06 419 SER B CA 1
ATOM 8270 C C . SER B 1 419 ? -19.062 14.398 -8.344 1 93.06 419 SER B C 1
ATOM 8272 O O . SER B 1 419 ? -19.172 14.602 -7.137 1 93.06 419 SER B O 1
ATOM 8274 N N . ARG B 1 420 ? -19.375 15.398 -9.188 1 93 420 ARG B N 1
ATOM 8275 C CA . ARG B 1 420 ? -19.75 16.734 -8.758 1 93 420 ARG B CA 1
ATOM 8276 C C . ARG B 1 420 ? -21.078 16.719 -8.008 1 93 420 ARG B C 1
ATOM 8278 O O . ARG B 1 420 ? -21.938 15.883 -8.281 1 93 420 ARG B O 1
ATOM 8285 N N . CYS B 1 421 ? -21.141 17.672 -7.004 1 90.69 421 CYS B N 1
ATOM 8286 C CA . CYS B 1 421 ? -22.391 17.781 -6.277 1 90.69 421 CYS B CA 1
ATOM 8287 C C . CYS B 1 421 ? -23.484 18.359 -7.168 1 90.69 421 CYS B C 1
ATOM 8289 O O . CYS B 1 421 ? -23.234 19.25 -7.984 1 90.69 421 CYS B O 1
ATOM 8291 N N . HIS B 1 422 ? -24.672 17.688 -7.02 1 83.62 422 HIS B N 1
ATOM 8292 C CA . HIS B 1 422 ? -25.859 18.234 -7.676 1 83.62 422 HIS B CA 1
ATOM 8293 C C . HIS B 1 422 ? -26.719 19.047 -6.699 1 83.62 422 HIS B C 1
ATOM 8295 O O . HIS B 1 422 ? -27.719 18.531 -6.191 1 83.62 422 HIS B O 1
ATOM 8301 N N . GLY B 1 423 ? -26.25 20.188 -6.156 1 77.5 423 GLY B N 1
ATOM 8302 C CA . GLY B 1 423 ? -26.953 21.016 -5.191 1 77.5 423 GLY B CA 1
ATOM 8303 C C . GLY B 1 423 ? -26.438 20.844 -3.771 1 77.5 423 GLY B C 1
ATOM 8304 O O . GLY B 1 423 ? -25.422 20.172 -3.545 1 77.5 423 GLY B O 1
ATOM 8305 N N . GLY B 1 424 ? -27.016 21.469 -2.898 1 74.94 424 GLY B N 1
ATOM 8306 C CA . GLY B 1 424 ? -26.641 21.344 -1.497 1 74.94 424 GLY B CA 1
ATOM 8307 C C . GLY B 1 424 ? -27.125 20.062 -0.855 1 74.94 424 GLY B C 1
ATOM 8308 O O . GLY B 1 424 ? -28.047 19.422 -1.366 1 74.94 424 GLY B O 1
ATOM 8309 N N . CYS B 1 425 ? -26.422 19.703 0.175 1 78.88 425 CYS B N 1
ATOM 8310 C CA . CYS B 1 425 ? -26.828 18.5 0.902 1 78.88 425 CYS B CA 1
ATOM 8311 C C . CYS B 1 425 ? -28.031 18.781 1.787 1 78.88 425 CYS B C 1
ATOM 8313 O O . CYS B 1 425 ? -28.031 19.75 2.555 1 78.88 425 CYS B O 1
ATOM 8315 N N . ARG B 1 426 ? -29.109 17.953 1.621 1 74.25 426 ARG B N 1
ATOM 8316 C CA . ARG B 1 426 ? -30.297 18.078 2.463 1 74.25 426 ARG B CA 1
ATOM 8317 C C . ARG B 1 426 ? -30.078 17.438 3.826 1 74.25 426 ARG B C 1
ATOM 8319 O O . ARG B 1 426 ? -29.406 16.406 3.93 1 74.25 426 ARG B O 1
ATOM 8326 N N . VAL B 1 427 ? -30.625 18.188 4.723 1 68.06 427 VAL B N 1
ATOM 8327 C CA . VAL B 1 427 ? -30.484 17.688 6.09 1 68.06 427 VAL B CA 1
ATOM 8328 C C . VAL B 1 427 ? -31 16.25 6.172 1 68.06 427 VAL B C 1
ATOM 8330 O O . VAL B 1 427 ? -32.094 15.938 5.68 1 68.06 427 VAL B O 1
ATOM 8333 N N . GLY B 1 428 ? -30.219 15.461 6.797 1 64.88 428 GLY B N 1
ATOM 8334 C CA . GLY B 1 428 ? -30.594 14.062 6.965 1 64.88 428 GLY B CA 1
ATOM 8335 C C . GLY B 1 428 ? -30.078 13.172 5.84 1 64.88 428 GLY B C 1
ATOM 8336 O O . GLY B 1 428 ? -30.109 11.945 5.953 1 64.88 428 GLY B O 1
ATOM 8337 N N . ALA B 1 429 ? -29.656 13.844 4.758 1 73.62 429 ALA B N 1
ATOM 8338 C CA . ALA B 1 429 ? -29.188 13.047 3.627 1 73.62 429 ALA B CA 1
ATOM 8339 C C . ALA B 1 429 ? -27.688 12.773 3.742 1 73.62 429 ALA B C 1
ATOM 8341 O O . ALA B 1 429 ? -26.969 13.469 4.465 1 73.62 429 ALA B O 1
ATOM 8342 N N . SER B 1 430 ? -27.391 11.602 3.316 1 72.81 430 SER B N 1
ATOM 8343 C CA . SER B 1 430 ? -25.969 11.312 3.145 1 72.81 430 SER B CA 1
ATOM 8344 C C . SER B 1 430 ? -25.453 11.836 1.809 1 72.81 430 SER B C 1
ATOM 8346 O O . SER B 1 430 ? -25.875 11.367 0.748 1 72.81 430 SER B O 1
ATOM 8348 N N . CYS B 1 431 ? -24.797 12.922 1.825 1 88.44 431 CYS B N 1
ATOM 8349 C CA . CYS B 1 431 ? -24.281 13.508 0.597 1 88.44 431 CYS B CA 1
ATOM 8350 C C . CYS B 1 431 ? -22.797 13.211 0.436 1 88.44 431 CYS B C 1
ATOM 8352 O O . CYS B 1 431 ? -22 13.539 1.312 1 88.44 431 CYS B O 1
ATOM 8354 N N . LYS B 1 432 ? -22.5 12.469 -0.567 1 93.25 432 LYS B N 1
ATOM 8355 C CA . LYS B 1 432 ? -21.109 12.188 -0.912 1 93.25 432 LYS B CA 1
ATOM 8356 C C . LYS B 1 432 ? -20.812 12.609 -2.35 1 93.25 432 LYS B C 1
ATOM 8358 O O . LYS B 1 432 ? -21.312 12 -3.295 1 93.25 432 LYS B O 1
ATOM 8363 N N . CYS B 1 433 ? -20.047 13.664 -2.508 1 95.31 433 CYS B N 1
ATOM 8364 C CA . CYS B 1 433 ? -19.719 14.211 -3.82 1 95.31 433 CYS B CA 1
ATOM 8365 C C . CYS B 1 433 ? -18.484 15.102 -3.754 1 95.31 433 CYS B C 1
ATOM 8367 O O . CYS B 1 433 ? -17.969 15.367 -2.67 1 95.31 433 CYS B O 1
ATOM 8369 N N . THR B 1 434 ? -17.984 15.484 -4.91 1 96.38 434 THR B N 1
ATOM 8370 C CA . THR B 1 434 ? -16.906 16.453 -4.969 1 96.38 434 THR B CA 1
ATOM 8371 C C . THR B 1 434 ? -17.438 17.875 -4.766 1 96.38 434 THR B C 1
ATOM 8373 O O . THR B 1 434 ? -17.656 18.594 -5.738 1 96.38 434 THR B O 1
ATOM 8376 N N . HIS B 1 435 ? -17.594 18.219 -3.5 1 95 435 HIS B N 1
ATOM 8377 C CA . HIS B 1 435 ? -18.172 19.5 -3.129 1 95 435 HIS B CA 1
ATOM 8378 C C . HIS B 1 435 ? -17.188 20.641 -3.381 1 95 435 HIS B C 1
ATOM 8380 O O . HIS B 1 435 ? -15.992 20.5 -3.092 1 95 435 HIS B O 1
ATOM 8386 N N . SER B 1 436 ? -17.719 21.703 -4.004 1 95.75 436 SER B N 1
ATOM 8387 C CA . SER B 1 436 ? -16.875 22.844 -4.324 1 95.75 436 SER B CA 1
ATOM 8388 C C . SER B 1 436 ? -17.578 24.172 -4.016 1 95.75 436 SER B C 1
ATOM 8390 O O . SER B 1 436 ? -18.797 24.266 -4.094 1 95.75 436 SER B O 1
ATOM 8392 N N . LEU B 1 437 ? -16.828 25.078 -3.549 1 95.81 437 LEU B N 1
ATOM 8393 C CA . LEU B 1 437 ? -17.25 26.453 -3.328 1 95.81 437 LEU B CA 1
ATOM 8394 C C . LEU B 1 437 ? -16.719 27.359 -4.43 1 95.81 437 LEU B C 1
ATOM 8396 O O . LEU B 1 437 ? -15.516 27.375 -4.711 1 95.81 437 LEU B O 1
ATOM 8400 N N . GLN B 1 438 ? -17.594 28.141 -5.051 1 96 438 GLN B N 1
ATOM 8401 C CA . GLN B 1 438 ? -17.188 29.047 -6.121 1 96 438 GLN B CA 1
ATOM 8402 C C . GLN B 1 438 ? -16.797 30.422 -5.562 1 96 438 GLN B C 1
ATOM 8404 O O . GLN B 1 438 ? -17.547 31.016 -4.789 1 96 438 GLN B O 1
ATOM 8409 N N . ILE B 1 439 ? -15.641 30.875 -5.883 1 96.69 439 ILE B N 1
ATOM 8410 C CA . ILE B 1 439 ? -15.266 32.25 -5.523 1 96.69 439 ILE B CA 1
ATOM 8411 C C . ILE B 1 439 ? -14.828 33 -6.77 1 96.69 439 ILE B C 1
ATOM 8413 O O . ILE B 1 439 ? -14.195 32.438 -7.664 1 96.69 439 ILE B O 1
ATOM 8417 N N . ASP B 1 440 ? -15.078 34.281 -6.785 1 96.44 440 ASP B N 1
ATOM 8418 C CA . ASP B 1 440 ? -14.867 35.094 -7.98 1 96.44 440 ASP B CA 1
ATOM 8419 C C . ASP B 1 440 ? -13.578 35.906 -7.875 1 96.44 440 ASP B C 1
ATOM 8421 O O . ASP B 1 440 ? -13.164 36.281 -6.773 1 96.44 440 ASP B O 1
ATOM 8425 N N . LYS B 1 441 ? -13.078 36.156 -9.016 1 94.94 441 LYS B N 1
ATOM 8426 C CA . LYS B 1 441 ? -11.805 36.875 -9.133 1 94.94 441 LYS B CA 1
ATOM 8427 C C . LYS B 1 441 ? -11.859 38.219 -8.422 1 94.94 441 LYS B C 1
ATOM 8429 O O . LYS B 1 441 ? -12.844 38.969 -8.555 1 94.94 441 LYS B O 1
ATOM 8434 N N . ARG B 1 442 ? -10.906 38.562 -7.609 1 94.19 442 ARG B N 1
ATOM 8435 C CA . ARG B 1 442 ? -10.617 39.844 -6.984 1 94.19 442 ARG B CA 1
ATOM 8436 C C . ARG B 1 442 ? -11.523 40.062 -5.781 1 94.19 442 ARG B C 1
ATOM 8438 O O . ARG B 1 442 ? -11.391 41.094 -5.086 1 94.19 442 ARG B O 1
ATOM 8445 N N . ASN B 1 443 ? -12.328 39.188 -5.457 1 97.31 443 ASN B N 1
ATOM 8446 C CA . ASN B 1 443 ? -13.156 39.344 -4.27 1 97.31 443 ASN B CA 1
ATOM 8447 C C . ASN B 1 443 ? -12.344 39.188 -2.988 1 97.31 443 ASN B C 1
ATOM 8449 O O . ASN B 1 443 ? -11.359 38.438 -2.959 1 97.31 443 ASN B O 1
ATOM 8453 N N . THR B 1 444 ? -12.727 40.031 -2.018 1 98.06 444 THR B N 1
ATOM 8454 C CA . THR B 1 444 ? -12.391 39.656 -0.649 1 98.06 444 THR B CA 1
ATOM 8455 C C . THR B 1 444 ? -13.273 38.5 -0.18 1 98.06 444 THR B C 1
ATOM 8457 O O . THR B 1 444 ? -14.5 38.594 -0.188 1 98.06 444 THR B O 1
ATOM 8460 N N . VAL B 1 445 ? -12.633 37.438 0.161 1 98.44 445 VAL B N 1
ATOM 8461 C CA . VAL B 1 445 ? -13.367 36.25 0.589 1 98.44 445 VAL B CA 1
ATOM 8462 C C . VAL B 1 445 ? -13.219 36.062 2.098 1 98.44 445 VAL B C 1
ATOM 8464 O O . VAL B 1 445 ? -12.102 36.031 2.621 1 98.44 445 VAL B O 1
ATOM 8467 N N . GLN B 1 446 ? -14.359 36.031 2.771 1 98.5 446 GLN B N 1
ATOM 8468 C CA . GLN B 1 446 ? -14.406 35.719 4.191 1 98.5 446 GLN B CA 1
ATOM 8469 C C . GLN B 1 446 ? -15.023 34.344 4.426 1 98.5 446 GLN B C 1
ATOM 8471 O O . GLN B 1 446 ? -16.141 34.062 3.979 1 98.5 446 GLN B O 1
ATOM 8476 N N . LEU B 1 447 ? -14.273 33.469 5.008 1 98.62 447 LEU B N 1
ATOM 8477 C CA . LEU B 1 447 ? -14.789 32.156 5.414 1 98.62 447 LEU B CA 1
ATOM 8478 C C . LEU B 1 447 ? -14.977 32.094 6.926 1 98.62 447 LEU B C 1
ATOM 8480 O O . LEU B 1 447 ? -14.078 32.469 7.684 1 98.62 447 LEU B O 1
ATOM 8484 N N . VAL B 1 448 ? -16.125 31.734 7.324 1 98.5 448 VAL B N 1
ATOM 8485 C CA . VAL B 1 448 ? -16.391 31.406 8.719 1 98.5 448 VAL B CA 1
ATOM 8486 C C . VAL B 1 448 ? -16.328 29.891 8.922 1 98.5 448 VAL B C 1
ATOM 8488 O O . VAL B 1 448 ? -17.297 29.188 8.641 1 98.5 448 VAL B O 1
ATOM 8491 N N . LEU B 1 449 ? -15.227 29.469 9.438 1 98.44 449 LEU B N 1
ATOM 8492 C CA . LEU B 1 449 ? -15.023 28.047 9.734 1 98.44 449 LEU B CA 1
ATOM 8493 C C . LEU B 1 449 ? -15.57 27.703 11.117 1 98.44 449 LEU B C 1
ATOM 8495 O O . LEU B 1 449 ? -15.195 28.312 12.117 1 98.44 449 LEU B O 1
ATOM 8499 N N . SER B 1 450 ? -16.453 26.734 11.156 1 97.44 450 SER B N 1
ATOM 8500 C CA . SER B 1 450 ? -17.078 26.438 12.445 1 97.44 450 SER B CA 1
ATOM 8501 C C . SER B 1 450 ? -17.062 24.938 12.734 1 97.44 450 SER B C 1
ATOM 8503 O O . SER B 1 450 ? -16.828 24.125 11.836 1 97.44 450 SER B O 1
ATOM 8505 N N . ASN B 1 451 ? -17.141 24.578 13.914 1 94.88 451 ASN B N 1
ATOM 8506 C CA . ASN B 1 451 ? -17.328 23.25 14.508 1 94.88 451 ASN B CA 1
ATOM 8507 C C . ASN B 1 451 ? -18.469 23.266 15.523 1 94.88 451 ASN B C 1
ATOM 8509 O O . ASN B 1 451 ? -18.219 23.297 16.734 1 94.88 451 ASN B O 1
ATOM 8513 N N . LEU B 1 452 ? -19.641 23.297 14.953 1 94.69 452 LEU B N 1
ATOM 8514 C CA . LEU B 1 452 ? -20.844 23.516 15.727 1 94.69 452 LEU B CA 1
ATOM 8515 C C . LEU B 1 452 ? -21.906 22.469 15.398 1 94.69 452 LEU B C 1
ATOM 8517 O O . LEU B 1 452 ? -21.797 21.75 14.406 1 94.69 452 LEU B O 1
ATOM 8521 N N . GLY B 1 453 ? -22.859 22.438 16.266 1 92.56 453 GLY B N 1
ATOM 8522 C CA . GLY B 1 453 ? -24.031 21.594 16.047 1 92.56 453 GLY B CA 1
ATOM 8523 C C . GLY B 1 453 ? -23.891 20.203 16.641 1 92.56 453 GLY B C 1
ATOM 8524 O O . GLY B 1 453 ? -22.984 19.953 17.438 1 92.56 453 GLY B O 1
ATOM 8525 N N . MET B 1 454 ? -24.781 19.297 16.188 1 88.69 454 MET B N 1
ATOM 8526 C CA . MET B 1 454 ? -24.859 17.953 16.734 1 88.69 454 MET B CA 1
ATOM 8527 C C . MET B 1 454 ? -23.625 17.141 16.359 1 88.69 454 MET B C 1
ATOM 8529 O O . MET B 1 454 ? -23.219 16.25 17.094 1 88.69 454 MET B O 1
ATOM 8533 N N . GLY B 1 455 ? -23.078 17.484 15.305 1 87.12 455 GLY B N 1
ATOM 8534 C CA . GLY B 1 455 ? -21.922 16.734 14.82 1 87.12 455 GLY B CA 1
ATOM 8535 C C . GLY B 1 455 ? -20.594 17.312 15.273 1 87.12 455 GLY B C 1
ATOM 8536 O O . GLY B 1 455 ? -19.531 16.812 14.898 1 87.12 455 GLY B O 1
ATOM 8537 N N . ALA B 1 456 ? -20.672 18.312 16.125 1 88.69 456 ALA B N 1
ATOM 8538 C CA . ALA B 1 456 ? -19.453 18.969 16.578 1 88.69 456 ALA B CA 1
ATOM 8539 C C . ALA B 1 456 ? -18.625 18.016 17.453 1 88.69 456 ALA B C 1
ATOM 8541 O O . ALA B 1 456 ? -19.172 17.094 18.062 1 88.69 456 ALA B O 1
ATOM 8542 N N . GLY B 1 457 ? -17.375 18.188 17.359 1 81.69 457 GLY B N 1
ATOM 8543 C CA . GLY B 1 457 ? -16.438 17.406 18.156 1 81.69 457 GLY B CA 1
ATOM 8544 C C . GLY B 1 457 ? -15.008 17.484 17.641 1 81.69 457 GLY B C 1
ATOM 8545 O O . GLY B 1 457 ? -14.766 17.953 16.531 1 81.69 457 GLY B O 1
ATOM 8546 N N . TRP B 1 458 ? -14.234 17.203 18.484 1 78.25 458 TRP B N 1
ATOM 8547 C CA . TRP B 1 458 ? -12.812 17.188 18.125 1 78.25 458 TRP B CA 1
ATOM 8548 C C . TRP B 1 458 ? -12.375 18.562 17.609 1 78.25 458 TRP B C 1
ATOM 8550 O O . TRP B 1 458 ? -13.211 19.438 17.375 1 78.25 458 TRP B O 1
ATOM 8560 N N . PHE B 1 459 ? -11.109 18.922 17.578 1 84.56 459 PHE B N 1
ATOM 8561 C CA . PHE B 1 459 ? -10.539 20.109 16.953 1 84.56 459 PHE B CA 1
ATOM 8562 C C . PHE B 1 459 ? -10.086 19.812 15.531 1 84.56 459 PHE B C 1
ATOM 8564 O O . PHE B 1 459 ? -9.633 18.719 15.242 1 84.56 459 PHE B O 1
ATOM 8571 N N . HIS B 1 460 ? -10.398 20.75 14.68 1 92.94 460 HIS B N 1
ATOM 8572 C CA . HIS B 1 460 ? -10.07 20.531 13.273 1 92.94 460 HIS B CA 1
ATOM 8573 C C . HIS B 1 460 ? -9.047 21.547 12.773 1 92.94 460 HIS B C 1
ATOM 8575 O O . HIS B 1 460 ? -9.391 22.688 12.492 1 92.94 460 HIS B O 1
ATOM 8581 N N . PRO B 1 461 ? -7.762 21.156 12.703 1 96.56 461 PRO B N 1
ATOM 8582 C CA . PRO B 1 461 ? -6.836 22.031 11.984 1 96.56 461 PRO B CA 1
ATOM 8583 C C . PRO B 1 461 ? -7.117 22.094 10.484 1 96.56 461 PRO B C 1
ATOM 8585 O O . PRO B 1 461 ? -6.852 21.125 9.766 1 96.56 461 PRO B O 1
ATOM 8588 N N . ILE B 1 462 ? -7.594 23.188 10.031 1 98.31 462 ILE B N 1
ATOM 8589 C CA . ILE B 1 462 ? -8.039 23.328 8.648 1 98.31 462 ILE B CA 1
ATOM 8590 C C . ILE B 1 462 ? -6.945 24.016 7.824 1 98.31 462 ILE B C 1
ATOM 8592 O O . ILE B 1 462 ? -6.453 25.078 8.195 1 98.31 462 ILE B O 1
ATOM 8596 N N . HIS B 1 463 ? -6.598 23.391 6.777 1 98.62 463 HIS B N 1
ATOM 8597 C CA . HIS B 1 463 ? -5.594 23.891 5.848 1 98.62 463 HIS B CA 1
ATOM 8598 C C . HIS B 1 463 ? -6.227 24.344 4.539 1 98.62 463 HIS B C 1
ATOM 8600 O O . HIS B 1 463 ? -7.117 23.672 4.008 1 98.62 463 HIS B O 1
ATOM 8606 N N . LEU B 1 464 ? -5.832 25.484 4.074 1 98.69 464 LEU B N 1
ATOM 8607 C CA . LEU B 1 464 ? -6.242 26.016 2.779 1 98.69 464 LEU B CA 1
ATOM 8608 C C . LEU B 1 464 ? -5.078 26 1.793 1 98.69 464 LEU B C 1
ATOM 8610 O O . LEU B 1 464 ? -4.055 26.656 2.023 1 98.69 464 LEU B O 1
ATOM 8614 N N . HIS B 1 465 ? -5.25 25.234 0.698 1 98.56 465 HIS B N 1
ATOM 8615 C CA . HIS B 1 465 ? -4.273 25.25 -0.385 1 98.56 465 HIS B CA 1
ATOM 8616 C C . HIS B 1 465 ? -4.352 26.547 -1.188 1 98.56 465 HIS B C 1
ATOM 8618 O O . HIS B 1 465 ? -5.414 27.172 -1.261 1 98.56 465 HIS B O 1
ATOM 8624 N N . GLY B 1 466 ? -3.219 27.016 -1.746 1 98 466 GLY B N 1
ATOM 8625 C CA . GLY B 1 466 ? -3.193 28.062 -2.75 1 98 466 GLY B CA 1
ATOM 8626 C C . GLY B 1 466 ? -3.168 29.453 -2.154 1 98 466 GLY B C 1
ATOM 8627 O O . GLY B 1 466 ? -2.877 30.422 -2.852 1 98 466 GLY B O 1
ATOM 8628 N N . HIS B 1 467 ? -3.465 29.516 -0.825 1 98 467 HIS B N 1
ATOM 8629 C CA . HIS B 1 467 ? -3.514 30.828 -0.178 1 98 467 HIS B CA 1
ATOM 8630 C C . HIS B 1 467 ? -2.975 30.766 1.247 1 98 467 HIS B C 1
ATOM 8632 O O . HIS B 1 467 ? -2.881 29.672 1.827 1 98 467 HIS B O 1
ATOM 8638 N N . SER B 1 468 ? -2.541 31.875 1.669 1 98 468 SER B N 1
ATOM 8639 C CA . SER B 1 468 ? -2.584 32.188 3.092 1 98 468 SER B CA 1
ATOM 8640 C C . SER B 1 468 ? -3.756 33.125 3.416 1 98 468 SER B C 1
ATOM 8642 O O . SER B 1 468 ? -4.355 33.719 2.518 1 98 468 SER B O 1
ATOM 8644 N N . PHE B 1 469 ? -4.133 33.156 4.637 1 98.62 469 PHE B N 1
ATOM 8645 C CA . PHE B 1 469 ? -5.273 33.969 5.039 1 98.62 469 PHE B CA 1
ATOM 8646 C C . PHE B 1 469 ? -4.965 34.75 6.324 1 98.62 469 PHE B C 1
ATOM 8648 O O . PHE B 1 469 ? -4.098 34.344 7.098 1 98.62 469 PHE B O 1
ATOM 8655 N N . HIS B 1 470 ? -5.676 35.812 6.465 1 98.25 470 HIS B N 1
ATOM 8656 C CA . HIS B 1 470 ? -5.652 36.562 7.719 1 98.25 470 HIS B CA 1
ATOM 8657 C C . HIS B 1 470 ? -6.66 36 8.711 1 98.25 470 HIS B C 1
ATOM 8659 O O . HIS B 1 470 ? -7.797 35.719 8.344 1 98.25 470 HIS B O 1
ATOM 8665 N N . VAL B 1 471 ? -6.195 35.781 9.922 1 98.25 471 VAL B N 1
ATOM 8666 C CA . VAL B 1 471 ? -7.102 35.375 10.992 1 98.25 471 VAL B CA 1
ATOM 8667 C C . VAL B 1 471 ? -7.73 36.625 11.633 1 98.25 471 VAL B C 1
ATOM 8669 O O . VAL B 1 471 ? -7.07 37.344 12.375 1 98.25 471 VAL B O 1
ATOM 8672 N N . ILE B 1 472 ? -9.07 36.75 11.461 1 97.38 472 ILE B N 1
ATOM 8673 C CA . ILE B 1 472 ? -9.781 37.969 11.789 1 97.38 472 ILE B CA 1
ATOM 8674 C C . ILE B 1 472 ? -10.344 37.906 13.211 1 97.38 472 ILE B C 1
ATOM 8676 O O . ILE B 1 472 ? -10.336 38.875 13.953 1 97.38 472 ILE B O 1
ATOM 8680 N N . LYS B 1 473 ? -10.836 36.781 13.453 1 96.88 473 LYS B N 1
ATOM 8681 C CA . LYS B 1 473 ? -11.492 36.562 14.742 1 96.88 473 LYS B CA 1
ATOM 8682 C C . LYS B 1 473 ? -11.688 35.062 15.008 1 96.88 473 LYS B C 1
ATOM 8684 O O . LYS B 1 473 ? -11.914 34.312 14.086 1 96.88 473 LYS B O 1
ATOM 8689 N N . MET B 1 474 ? -11.531 34.75 16.266 1 96.19 474 MET B N 1
ATOM 8690 C CA . MET B 1 474 ? -11.914 33.406 16.703 1 96.19 474 MET B CA 1
ATOM 8691 C C . MET B 1 474 ? -12.914 33.469 17.859 1 96.19 474 MET B C 1
ATOM 8693 O O . MET B 1 474 ? -12.859 34.406 18.672 1 96.19 474 MET B O 1
ATOM 8697 N N . GLY B 1 475 ? -13.875 32.625 17.812 1 94.81 475 GLY B N 1
ATOM 8698 C CA . GLY B 1 475 ? -14.836 32.469 18.891 1 94.81 475 GLY B CA 1
ATOM 8699 C C . GLY B 1 475 ? -14.781 31.078 19.531 1 94.81 475 GLY B C 1
ATOM 8700 O O . GLY B 1 475 ? -14.57 30.078 18.828 1 94.81 475 GLY B O 1
ATOM 8701 N N . TYR B 1 476 ? -14.945 31.078 20.812 1 92.25 476 TYR B N 1
ATOM 8702 C CA . TYR B 1 476 ? -14.797 29.828 21.547 1 92.25 476 TYR B CA 1
ATOM 8703 C C . TYR B 1 476 ? -16.078 29.484 22.297 1 92.25 476 TYR B C 1
ATOM 8705 O O . TYR B 1 476 ? -16.875 30.375 22.625 1 92.25 476 TYR B O 1
ATOM 8713 N N . GLY B 1 477 ? -16.266 28.203 22.422 1 89.38 477 GLY B N 1
ATOM 8714 C CA . GLY B 1 477 ? -17.297 27.766 23.344 1 89.38 477 GLY B CA 1
ATOM 8715 C C . GLY B 1 477 ? -16.922 27.969 24.797 1 89.38 477 GLY B C 1
ATOM 8716 O O . GLY B 1 477 ? -15.844 28.469 25.109 1 89.38 477 GLY B O 1
ATOM 8717 N N . ILE B 1 478 ? -17.922 27.656 25.625 1 87.75 478 ILE B N 1
ATOM 8718 C CA . ILE B 1 478 ? -17.672 27.703 27.062 1 87.75 478 ILE B CA 1
ATOM 8719 C C . ILE B 1 478 ? -17.281 26.312 27.562 1 87.75 478 ILE B C 1
ATOM 8721 O O . ILE B 1 478 ? -18 25.328 27.312 1 87.75 478 ILE B O 1
ATOM 8725 N N . PHE B 1 479 ? -16.125 26.312 28.188 1 83.69 479 PHE B N 1
ATOM 8726 C CA . PHE B 1 479 ? -15.609 25.047 28.672 1 83.69 479 PHE B CA 1
ATOM 8727 C C . PHE B 1 479 ? -15.539 25.031 30.203 1 83.69 479 PHE B C 1
ATOM 8729 O O . PHE B 1 479 ? -15.352 26.078 30.828 1 83.69 479 PHE B O 1
ATOM 8736 N N . ASP B 1 480 ? -15.711 23.766 30.656 1 79.06 480 ASP B N 1
ATOM 8737 C CA . ASP B 1 480 ? -15.547 23.578 32.094 1 79.06 480 ASP B CA 1
ATOM 8738 C C . ASP B 1 480 ? -14.109 23.859 32.531 1 79.06 480 ASP B C 1
ATOM 8740 O O . ASP B 1 480 ? -13.172 23.328 31.922 1 79.06 480 ASP B O 1
ATOM 8744 N N . GLU B 1 481 ? -13.969 24.641 33.531 1 72.38 481 GLU B N 1
ATOM 8745 C CA . GLU B 1 481 ? -12.641 25.078 33.969 1 72.38 481 GLU B CA 1
ATOM 8746 C C . GLU B 1 481 ? -11.867 23.922 34.625 1 72.38 481 GLU B C 1
ATOM 8748 O O . GLU B 1 481 ? -10.641 23.891 34.562 1 72.38 481 GLU B O 1
ATOM 8753 N N . LYS B 1 482 ? -12.656 23.031 35.25 1 68.12 482 LYS B N 1
ATOM 8754 C CA . LYS B 1 482 ? -12.008 21.953 36.031 1 68.12 482 LYS B CA 1
ATOM 8755 C C . LYS B 1 482 ? -11.719 20.75 35.125 1 68.12 482 LYS B C 1
ATOM 8757 O O . LYS B 1 482 ? -10.641 20.172 35.188 1 68.12 482 LYS B O 1
ATOM 8762 N N . TYR B 1 483 ? -12.711 20.438 34.25 1 66.75 483 TYR B N 1
ATOM 8763 C CA . TYR B 1 483 ? -12.594 19.172 33.531 1 66.75 483 TYR B CA 1
ATOM 8764 C C . TYR B 1 483 ? -12.375 19.391 32.031 1 66.75 483 TYR B C 1
ATOM 8766 O O . TYR B 1 483 ? -11.969 18.469 31.312 1 66.75 483 TYR B O 1
ATOM 8774 N N . GLY B 1 484 ? -12.578 20.594 31.562 1 71.5 484 GLY B N 1
ATOM 8775 C CA . GLY B 1 484 ? -12.227 20.953 30.203 1 71.5 484 GLY B CA 1
ATOM 8776 C C . GLY B 1 484 ? -13.25 20.484 29.172 1 71.5 484 GLY B C 1
ATOM 8777 O O . GLY B 1 484 ? -13.016 20.578 27.969 1 71.5 484 GLY B O 1
ATOM 8778 N N . PHE B 1 485 ? -14.375 19.922 29.641 1 75.12 485 PHE B N 1
ATOM 8779 C CA . PHE B 1 485 ? -15.383 19.516 28.656 1 75.12 485 PHE B CA 1
ATOM 8780 C C . PHE B 1 485 ? -16.203 20.703 28.188 1 75.12 485 PHE B C 1
ATOM 8782 O O . PHE B 1 485 ? -16.344 21.688 28.906 1 75.12 485 PHE B O 1
ATOM 8789 N N . LEU B 1 486 ? -16.719 20.578 27.016 1 81.38 486 LEU B N 1
ATOM 8790 C CA . LEU B 1 486 ? -17.516 21.641 26.406 1 81.38 486 LEU B CA 1
ATOM 8791 C C . LEU B 1 486 ? -18.859 21.766 27.109 1 81.38 486 LEU B C 1
ATOM 8793 O O . LEU B 1 486 ? -19.625 20.797 27.172 1 81.38 486 LEU B O 1
ATOM 8797 N N . LEU B 1 487 ? -19.188 22.938 27.672 1 85.44 487 LEU B N 1
ATOM 8798 C CA . LEU B 1 487 ? -20.453 23.188 28.359 1 85.44 487 LEU B CA 1
ATOM 8799 C C . LEU B 1 487 ? -21.469 23.766 27.391 1 85.44 487 LEU B C 1
ATOM 8801 O O . LEU B 1 487 ? -22.625 23.328 27.375 1 85.44 487 LEU B O 1
ATOM 8805 N N . GLU B 1 488 ? -21.031 24.797 26.703 1 89.81 488 GLU B N 1
ATOM 8806 C CA . GLU B 1 488 ? -21.922 25.484 25.766 1 89.81 488 GLU B CA 1
ATOM 8807 C C . GLU B 1 488 ? -21.172 25.891 24.5 1 89.81 488 GLU B C 1
ATOM 8809 O O . GLU B 1 488 ? -20.062 26.422 24.578 1 89.81 488 GLU B O 1
ATOM 8814 N N . GLN B 1 489 ? -21.812 25.609 23.359 1 92.56 489 GLN B N 1
ATOM 8815 C CA . GLN B 1 489 ? -21.25 26.062 22.094 1 92.56 489 GLN B CA 1
ATOM 8816 C C . GLN B 1 489 ? -21.359 27.578 21.953 1 92.56 489 GLN B C 1
ATOM 8818 O O . GLN B 1 489 ? -22.219 28.203 22.578 1 92.56 489 GLN B O 1
ATOM 8823 N N . ASN B 1 490 ? -20.469 28.109 21.203 1 93.56 490 ASN B N 1
ATOM 8824 C CA . ASN B 1 490 ? -20.516 29.547 20.938 1 93.56 490 ASN B CA 1
ATOM 8825 C C . ASN B 1 490 ? -21.859 29.953 20.312 1 93.56 490 ASN B C 1
ATOM 8827 O O . ASN B 1 490 ? -22.391 29.25 19.453 1 93.56 490 ASN B O 1
ATOM 8831 N N . LYS B 1 491 ? -22.344 31.156 20.625 1 94.12 491 LYS B N 1
ATOM 8832 C CA . LYS B 1 491 ? -23.688 31.531 20.25 1 94.12 491 LYS B CA 1
ATOM 8833 C C . LYS B 1 491 ? -23.688 32.594 19.141 1 94.12 491 LYS B C 1
ATOM 8835 O O . LYS B 1 491 ? -24.734 33 18.656 1 94.12 491 LYS B O 1
ATOM 8840 N N . ASP B 1 492 ? -22.531 33 18.734 1 96.31 492 ASP B N 1
ATOM 8841 C CA . ASP B 1 492 ? -22.453 34.031 17.719 1 96.31 492 ASP B CA 1
ATOM 8842 C C . ASP B 1 492 ? -23.047 33.562 16.391 1 96.31 492 ASP B C 1
ATOM 8844 O O . ASP B 1 492 ? -23.594 34.344 15.625 1 96.31 492 ASP B O 1
ATOM 8848 N N . ILE B 1 493 ? -22.875 32.25 16.156 1 97.06 493 ILE B N 1
ATOM 8849 C CA . ILE B 1 493 ? -23.344 31.656 14.906 1 97.06 493 ILE B CA 1
ATOM 8850 C C . ILE B 1 493 ? -24.688 30.969 15.148 1 97.06 493 ILE B C 1
ATOM 8852 O O . ILE B 1 493 ? -24.859 30.281 16.156 1 97.06 493 ILE B O 1
ATOM 8856 N N . ASP B 1 494 ? -25.625 31.25 14.266 1 96.25 494 ASP B N 1
ATOM 8857 C CA . ASP B 1 494 ? -26.922 30.578 14.266 1 96.25 494 ASP B CA 1
ATOM 8858 C C . ASP B 1 494 ? -26.938 29.422 13.281 1 96.25 494 ASP B C 1
ATOM 8860 O O . ASP B 1 494 ? -27.031 29.625 12.07 1 96.25 494 ASP B O 1
ATOM 8864 N N . CYS B 1 495 ? -26.969 28.203 13.805 1 94 495 CYS B N 1
ATOM 8865 C CA . CYS B 1 495 ? -26.922 27 12.984 1 94 495 CYS B CA 1
ATOM 8866 C C . CYS B 1 495 ? -28.266 26.734 12.312 1 94 495 CYS B C 1
ATOM 8868 O O . CYS B 1 495 ? -28.359 25.938 11.383 1 94 495 CYS B O 1
ATOM 8870 N N . SER B 1 496 ? -29.297 27.422 12.695 1 88.81 496 SER B N 1
ATOM 8871 C CA . SER B 1 496 ? -30.641 27.188 12.164 1 88.81 496 SER B CA 1
ATOM 8872 C C . SER B 1 496 ? -30.938 28.094 10.977 1 88.81 496 SER B C 1
ATOM 8874 O O . SER B 1 496 ? -32.062 28.156 10.5 1 88.81 496 SER B O 1
ATOM 8876 N N . GLY B 1 497 ? -29.953 28.797 10.539 1 86.69 497 GLY B N 1
ATOM 8877 C CA . GLY B 1 497 ? -30.141 29.641 9.359 1 86.69 497 GLY B CA 1
ATOM 8878 C C . GLY B 1 497 ? -30.984 30.875 9.633 1 86.69 497 GLY B C 1
ATOM 8879 O O . GLY B 1 497 ? -31.797 31.266 8.797 1 86.69 497 GLY B O 1
ATOM 8880 N N . GLY B 1 498 ? -30.969 31.375 10.789 1 83.19 498 GLY B N 1
ATOM 8881 C CA . GLY B 1 498 ? -31.672 32.594 11.117 1 83.19 498 GLY B CA 1
ATOM 8882 C C . GLY B 1 498 ? -32.875 32.375 12 1 83.19 498 GLY B C 1
ATOM 8883 O O . GLY B 1 498 ? -33.562 33.344 12.398 1 83.19 498 GLY B O 1
ATOM 8884 N N . LYS B 1 499 ? -33.125 31.172 12.305 1 83.81 499 LYS B N 1
ATOM 8885 C CA . LYS B 1 499 ? -34.312 30.875 13.117 1 83.81 499 LYS B CA 1
ATOM 8886 C C . LYS B 1 499 ? -34 31.047 14.602 1 83.81 499 LYS B C 1
ATOM 8888 O O . LYS B 1 499 ? -34.906 31.062 15.438 1 83.81 499 LYS B O 1
ATOM 8893 N N . LYS B 1 500 ? -32.812 31.234 14.891 1 84.56 500 LYS B N 1
ATOM 8894 C CA . LYS B 1 500 ? -32.344 31.531 16.234 1 84.56 500 LYS B CA 1
ATOM 8895 C C . LYS B 1 500 ? -32.688 30.406 17.203 1 84.56 500 LYS B C 1
ATOM 8897 O O . LYS B 1 500 ? -33.125 30.672 18.328 1 84.56 500 LYS B O 1
ATOM 8902 N N . LEU B 1 501 ? -32.594 29.172 16.656 1 84.75 501 LEU B N 1
ATOM 8903 C CA . LEU B 1 501 ? -32.75 27.984 17.484 1 84.75 501 LEU B CA 1
ATOM 8904 C C . LEU B 1 501 ? -31.406 27.547 18.078 1 84.75 501 LEU B C 1
ATOM 8906 O O . LEU B 1 501 ? -30.344 28.062 17.672 1 84.75 501 LEU B O 1
ATOM 8910 N N . SER B 1 502 ? -31.547 26.703 19.047 1 86.31 502 SER B N 1
ATOM 8911 C CA . SER B 1 502 ? -30.328 26.188 19.656 1 86.31 502 SER B CA 1
ATOM 8912 C C . SER B 1 502 ? -29.484 25.406 18.656 1 86.31 502 SER B C 1
ATOM 8914 O O . SER B 1 502 ? -30.016 24.656 17.844 1 86.31 502 SER B O 1
ATOM 8916 N N . ASN B 1 503 ? -28.156 25.641 18.703 1 90.06 503 ASN B N 1
ATOM 8917 C CA . ASN B 1 503 ? -27.234 24.953 17.797 1 90.06 503 ASN B CA 1
ATOM 8918 C C . ASN B 1 503 ? -27.156 23.469 18.109 1 90.06 503 ASN B C 1
ATOM 8920 O O . ASN B 1 503 ? -26.797 22.672 17.234 1 90.06 503 ASN B O 1
ATOM 8924 N N . ASP B 1 504 ? -27.594 23.047 19.312 1 83.56 504 ASP B N 1
ATOM 8925 C CA . ASP B 1 504 ? -27.391 21.688 19.797 1 83.56 504 ASP B CA 1
ATOM 8926 C C . ASP B 1 504 ? -28.297 20.703 19.062 1 83.56 504 ASP B C 1
ATOM 8928 O O . ASP B 1 504 ? -28.078 19.5 19.125 1 83.56 504 ASP B O 1
ATOM 8932 N N . TYR B 1 505 ? -29.281 21.25 18.391 1 84.81 505 TYR B N 1
ATOM 8933 C CA . TYR B 1 505 ? -30.219 20.359 17.719 1 84.81 505 TYR B CA 1
ATOM 8934 C C . TYR B 1 505 ? -30.125 20.5 16.203 1 84.81 505 TYR B C 1
ATOM 8936 O O . TYR B 1 505 ? -31.016 20.047 15.477 1 84.81 505 TYR B O 1
ATOM 8944 N N . SER B 1 506 ? -29.094 21.188 15.805 1 88.62 506 SER B N 1
ATOM 8945 C CA . SER B 1 506 ? -28.922 21.422 14.375 1 88.62 506 SER B CA 1
ATOM 8946 C C . SER B 1 506 ? -27.641 20.766 13.852 1 88.62 506 SER B C 1
ATOM 8948 O O . SER B 1 506 ? -26.656 20.625 14.586 1 88.62 506 SER B O 1
ATOM 8950 N N . LEU B 1 507 ? -27.656 20.391 12.578 1 88.62 507 LEU B N 1
ATOM 8951 C CA . LEU B 1 507 ? -26.453 19.875 11.945 1 88.62 507 LEU B CA 1
ATOM 8952 C C . LEU B 1 507 ? -25.625 21 11.344 1 88.62 507 LEU B C 1
ATOM 8954 O O . LEU B 1 507 ? -24.5 20.766 10.898 1 88.62 507 LEU B O 1
ATOM 8958 N N . CYS B 1 508 ? -26.156 22.234 11.375 1 92.25 508 CYS B N 1
ATOM 8959 C CA . CYS B 1 508 ? -25.453 23.469 11.078 1 92.25 508 CYS B CA 1
ATOM 8960 C C . CYS B 1 508 ? -25.031 23.516 9.609 1 92.25 508 CYS B C 1
ATOM 8962 O O . CYS B 1 508 ? -23.922 23.969 9.297 1 92.25 508 CYS B O 1
ATOM 8964 N N . TYR B 1 509 ? -25.859 23 8.68 1 88.88 509 TYR B N 1
ATOM 8965 C CA . TYR B 1 509 ? -25.547 22.969 7.254 1 88.88 509 TYR B CA 1
ATOM 8966 C C . TYR B 1 509 ? -25.734 24.344 6.621 1 88.88 509 TYR B C 1
ATOM 8968 O O . TYR B 1 509 ? -25.141 24.625 5.578 1 88.88 509 TYR B O 1
ATOM 8976 N N . ASN B 1 510 ? -26.625 25.203 7.227 1 88.31 510 ASN B N 1
ATOM 8977 C CA . ASN B 1 510 ? -26.953 26.516 6.684 1 88.31 510 ASN B CA 1
ATOM 8978 C C . ASN B 1 510 ? -26.781 27.625 7.727 1 88.31 510 ASN B C 1
ATOM 8980 O O . ASN B 1 510 ? -27.703 28.391 7.984 1 88.31 510 ASN B O 1
ATOM 8984 N N . ALA B 1 511 ? -25.609 27.703 8.195 1 94.31 511 ALA B N 1
ATOM 8985 C CA . ALA B 1 511 ? -25.328 28.609 9.305 1 94.31 511 ALA B CA 1
ATOM 8986 C C . ALA B 1 511 ? -25.203 30.047 8.82 1 94.31 511 ALA B C 1
ATOM 8988 O O . ALA B 1 511 ? -24.922 30.297 7.645 1 94.31 511 ALA B O 1
ATOM 8989 N N . THR B 1 512 ? -25.516 30.938 9.695 1 96.19 512 THR B N 1
ATOM 8990 C CA . THR B 1 512 ? -25.312 32.375 9.531 1 96.19 512 THR B CA 1
ATOM 8991 C C . THR B 1 512 ? -25 33.031 10.867 1 96.19 512 THR B C 1
ATOM 8993 O O . THR B 1 512 ? -24.953 32.375 11.898 1 96.19 512 THR B O 1
ATOM 8996 N N . TRP B 1 513 ? -24.703 34.25 10.844 1 97.25 513 TRP B N 1
ATOM 8997 C CA . TRP B 1 513 ? -24.531 34.969 12.109 1 97.25 513 TRP B CA 1
ATOM 8998 C C . TRP B 1 513 ? -25.859 35.094 12.852 1 97.25 513 TRP B C 1
ATOM 9000 O O . TRP B 1 513 ? -26.906 35.344 12.234 1 97.25 513 TRP B O 1
ATOM 9010 N N . ARG B 1 514 ? -25.766 34.875 14.141 1 96.25 514 ARG B N 1
ATOM 9011 C CA . ARG B 1 514 ? -26.969 35.094 14.938 1 96.25 514 ARG B CA 1
ATOM 9012 C C . ARG B 1 514 ? -27.406 36.562 14.914 1 96.25 514 ARG B C 1
ATOM 9014 O O . ARG B 1 514 ? -28.594 36.844 14.836 1 96.25 514 ARG B O 1
ATOM 9021 N N . ASP B 1 515 ? -26.469 37.469 15.141 1 96.12 515 ASP B N 1
ATOM 9022 C CA . ASP B 1 515 ? -26.688 38.875 14.883 1 96.12 515 ASP B CA 1
ATOM 9023 C C . ASP B 1 515 ? -26.438 39.219 13.414 1 96.12 515 ASP B C 1
ATOM 9025 O O . ASP B 1 515 ? -25.297 39.375 12.992 1 96.12 515 ASP B O 1
ATOM 9029 N N . GLN B 1 516 ? -27.453 39.469 12.688 1 94.81 516 GLN B N 1
ATOM 9030 C CA . GLN B 1 516 ? -27.391 39.656 11.234 1 94.81 516 GLN B CA 1
ATOM 9031 C C . GLN B 1 516 ? -26.625 40.906 10.867 1 94.81 516 GLN B C 1
ATOM 9033 O O . GLN B 1 516 ? -26.188 41.062 9.719 1 94.81 516 GLN B O 1
ATOM 9038 N N . SER B 1 517 ? -26.469 41.781 11.773 1 95.38 517 SER B N 1
ATOM 9039 C CA . SER B 1 517 ? -25.719 43 11.492 1 95.38 517 SER B CA 1
ATOM 9040 C C . SER B 1 517 ? -24.234 42.688 11.281 1 95.38 517 SER B C 1
ATOM 9042 O O . SER B 1 517 ? -23.484 43.531 10.773 1 95.38 517 SER B O 1
ATOM 9044 N N . TRP B 1 518 ? -23.766 41.5 11.672 1 96.5 518 TRP B N 1
ATOM 9045 C CA . TRP B 1 518 ? -22.375 41.094 11.531 1 96.5 518 TRP B CA 1
ATOM 9046 C C . TRP B 1 518 ? -22.047 40.719 10.086 1 96.5 518 TRP B C 1
ATOM 9048 O O . TRP B 1 518 ? -20.875 40.656 9.703 1 96.5 518 TRP B O 1
ATOM 9058 N N . LEU B 1 519 ? -23.078 40.562 9.242 1 95.12 519 LEU B N 1
ATOM 9059 C CA . LEU B 1 519 ? -22.875 40.188 7.848 1 95.12 519 LEU B CA 1
ATOM 9060 C C . LEU B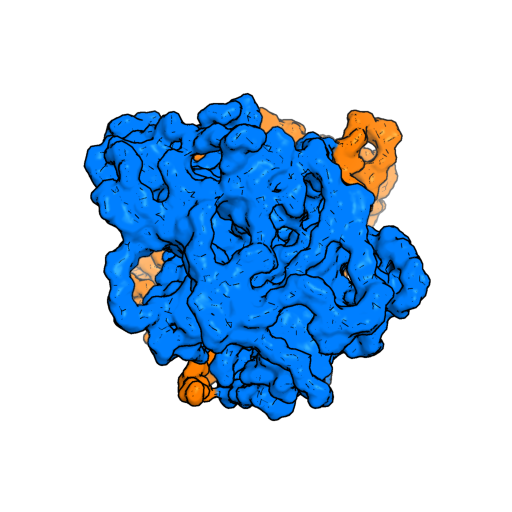 1 519 ? -22.047 41.219 7.109 1 95.12 519 LEU B C 1
ATOM 9062 O O . LEU B 1 519 ? -21.953 42.375 7.555 1 95.12 519 LEU B O 1
ATOM 9066 N N . ASN B 1 520 ? -21.406 40.812 6.105 1 93.31 520 ASN B N 1
ATOM 9067 C CA . ASN B 1 520 ? -20.625 41.688 5.238 1 93.31 520 ASN B CA 1
ATOM 9068 C C . ASN B 1 520 ? -19.406 42.25 5.961 1 93.31 520 ASN B C 1
ATOM 9070 O O . ASN B 1 520 ? -19.062 43.438 5.781 1 93.31 520 ASN B O 1
ATOM 9074 N N . GLY B 1 521 ? -18.906 41.438 6.82 1 91.44 521 GLY B N 1
ATOM 9075 C CA . GLY B 1 521 ? -17.625 41.719 7.434 1 91.44 521 GLY B CA 1
ATOM 9076 C C . GLY B 1 521 ? -17.734 42.656 8.633 1 91.44 521 GLY B C 1
ATOM 9077 O O . GLY B 1 521 ? -16.734 43.188 9.109 1 91.44 521 GLY B O 1
ATOM 9078 N N . ASN B 1 522 ? -18.922 42.844 9.125 1 93.75 522 ASN B N 1
ATOM 9079 C CA . ASN B 1 522 ? -19.125 43.781 10.242 1 93.75 522 ASN B CA 1
ATOM 9080 C C . ASN B 1 522 ? -19.109 43.031 11.586 1 93.75 522 ASN B C 1
ATOM 9082 O O . ASN B 1 522 ? -20.031 43.156 12.383 1 93.75 522 ASN B O 1
ATOM 9086 N N . ILE B 1 523 ? -18.125 42.281 11.766 1 96.19 523 ILE B N 1
ATOM 9087 C CA . ILE B 1 523 ? -18.016 41.469 12.977 1 96.19 523 ILE B CA 1
ATOM 9088 C C . ILE B 1 523 ? -17.375 42.312 14.086 1 96.19 523 ILE B C 1
ATOM 9090 O O . ILE B 1 523 ? -16.281 42.844 13.922 1 96.19 523 ILE B O 1
ATOM 9094 N N . PRO B 1 524 ? -18.062 42.438 15.227 1 95.75 524 PRO B N 1
ATOM 9095 C CA . PRO B 1 524 ? -17.438 43.156 16.328 1 95.75 524 PRO B CA 1
ATOM 9096 C C . PRO B 1 524 ? -16.141 42.531 16.812 1 95.75 524 PRO B C 1
ATOM 9098 O O . PRO B 1 524 ? -16.047 41.281 16.875 1 95.75 524 PRO B O 1
ATOM 9101 N N . GLY B 1 525 ? -15.18 43.312 17.109 1 93.38 525 GLY B N 1
ATOM 9102 C CA . GLY B 1 525 ? -13.945 42.844 17.688 1 93.38 525 GLY B CA 1
ATOM 9103 C C . GLY B 1 525 ? -13.008 42.219 16.672 1 93.38 525 GLY B C 1
ATOM 9104 O O . GLY B 1 525 ? -12.008 41.594 17.031 1 93.38 525 GLY B O 1
ATOM 9105 N N . GLN B 1 526 ? -13.297 42.312 15.391 1 95.19 526 GLN B N 1
ATOM 9106 C CA . GLN B 1 526 ? -12.414 41.781 14.359 1 95.19 526 GLN B CA 1
ATOM 9107 C C . GLN B 1 526 ? -11.102 42.531 14.297 1 95.19 526 GLN B C 1
ATOM 9109 O O . GLN B 1 526 ? -11.055 43.719 14.641 1 95.19 526 GLN B O 1
ATOM 9114 N N . GLU B 1 527 ? -10.07 41.875 14.023 1 95.75 527 GLU B N 1
ATOM 9115 C CA . GLU B 1 527 ? -8.766 42.469 13.797 1 95.75 527 GLU B CA 1
ATOM 9116 C C . GLU B 1 527 ? -8.43 42.5 12.312 1 95.75 527 GLU B C 1
ATOM 9118 O O . GLU B 1 527 ? -8.266 41.469 11.672 1 95.75 527 GLU B O 1
ATOM 9123 N N . LEU B 1 528 ? -8.25 43.719 11.719 1 96 528 LEU B N 1
ATOM 9124 C CA . LEU B 1 528 ? -7.984 43.844 10.281 1 96 528 LEU B CA 1
ATOM 9125 C C . LEU B 1 528 ? -6.602 44.438 10.031 1 96 528 LEU B C 1
ATOM 9127 O O . LEU B 1 528 ? -5.969 44.125 9.016 1 96 528 LEU B O 1
ATOM 9131 N N . LYS B 1 529 ? -6.141 45.25 10.922 1 95.69 529 LYS B N 1
ATOM 9132 C CA . LYS B 1 529 ? -4.934 46.062 10.672 1 95.69 529 LYS B CA 1
ATOM 9133 C C . LYS B 1 529 ? -3.68 45.188 10.844 1 95.69 529 LYS B C 1
ATOM 9135 O O . LYS B 1 529 ? -2.756 45.281 10.031 1 95.69 529 LYS B O 1
ATOM 9140 N N . ARG B 1 530 ? -3.598 44.406 11.922 1 96.81 530 ARG B N 1
ATOM 9141 C CA . ARG B 1 530 ? -2.428 43.594 12.195 1 96.81 530 ARG B CA 1
ATOM 9142 C C . ARG B 1 530 ? -2.828 42.125 12.406 1 96.81 530 ARG B C 1
ATOM 9144 O O . ARG B 1 530 ? -2.32 41.469 13.312 1 96.81 530 ARG B O 1
ATOM 9151 N N . ALA B 1 531 ? -3.814 41.719 11.641 1 97.25 531 ALA B N 1
ATOM 9152 C CA . ALA B 1 531 ? -4.246 40.312 11.742 1 97.25 531 ALA B CA 1
ATOM 9153 C C . ALA B 1 531 ? -3.123 39.375 11.336 1 97.25 531 ALA B C 1
ATOM 9155 O O . ALA B 1 531 ? -2.479 39.562 10.297 1 97.25 531 ALA B O 1
ATOM 9156 N N . PRO B 1 532 ? -2.84 38.375 12.148 1 97.25 532 PRO B N 1
ATOM 9157 C CA . PRO B 1 532 ? -1.811 37.406 11.766 1 97.25 532 PRO B CA 1
ATOM 9158 C C . PRO B 1 532 ? -2.24 36.531 10.594 1 97.25 532 PRO B C 1
ATOM 9160 O O . PRO B 1 532 ? -3.436 36.281 10.398 1 97.25 532 PRO B O 1
ATOM 9163 N N . ARG B 1 533 ? -1.295 36.031 9.82 1 97.31 533 ARG B N 1
ATOM 9164 C CA . ARG B 1 533 ? -1.563 35.156 8.672 1 97.31 533 ARG B CA 1
ATOM 9165 C C . ARG B 1 533 ? -1.218 33.719 8.977 1 97.31 533 ARG B C 1
ATOM 9167 O O . ARG B 1 533 ? -0.287 33.438 9.734 1 97.31 533 ARG B O 1
ATOM 9174 N N . LYS B 1 534 ? -1.942 32.875 8.422 1 98.06 534 LYS B N 1
ATOM 9175 C CA . LYS B 1 534 ? -1.733 31.422 8.477 1 98.06 534 LYS B CA 1
ATOM 9176 C C . LYS B 1 534 ? -2.203 30.734 7.191 1 98.06 534 LYS B C 1
ATOM 9178 O O . LYS B 1 534 ? -2.791 31.391 6.32 1 98.06 534 LYS B O 1
ATOM 9183 N N . ASP B 1 535 ? -1.834 29.5 7.062 1 98.5 535 ASP B N 1
ATOM 9184 C CA . ASP B 1 535 ? -2.469 28.656 6.055 1 98.5 535 ASP B CA 1
ATOM 9185 C C . ASP B 1 535 ? -3.15 27.453 6.695 1 98.5 535 ASP B C 1
ATOM 9187 O O . ASP B 1 535 ? -3.893 26.719 6.027 1 98.5 535 ASP B O 1
ATOM 9191 N N . THR B 1 536 ? -2.912 27.156 7.91 1 98.56 536 THR B N 1
ATOM 9192 C CA . THR B 1 536 ? -3.52 26.094 8.711 1 98.56 536 THR B CA 1
ATOM 9193 C C . THR B 1 536 ? -3.951 26.641 10.07 1 98.56 536 THR B C 1
ATOM 9195 O O . THR B 1 536 ? -3.131 27.156 10.828 1 98.56 536 THR B O 1
ATOM 9198 N N . LEU B 1 537 ? -5.184 26.516 10.391 1 97.94 537 LEU B N 1
ATOM 9199 C CA . LEU B 1 537 ? -5.707 27.094 11.633 1 97.94 537 LEU B CA 1
ATOM 9200 C C . LEU B 1 537 ? -6.605 26.078 12.344 1 97.94 537 LEU B C 1
ATOM 9202 O O . LEU B 1 537 ? -7.441 25.438 11.719 1 97.94 537 LEU B O 1
ATOM 9206 N N . ILE B 1 538 ? -6.41 25.984 13.633 1 95.12 538 ILE B N 1
ATOM 9207 C CA . ILE B 1 538 ? -7.242 25.094 14.438 1 95.12 538 ILE B CA 1
ATOM 9208 C C . ILE B 1 538 ? -8.633 25.703 14.609 1 95.12 538 ILE B C 1
ATOM 9210 O O . ILE B 1 538 ? -8.766 26.859 15.016 1 95.12 538 ILE B O 1
ATOM 9214 N N . VAL B 1 539 ? -9.648 25.031 14.242 1 95.38 539 VAL B N 1
ATOM 9215 C CA . VAL B 1 539 ? -11.031 25.406 14.531 1 95.38 539 VAL B CA 1
ATOM 9216 C C . VAL B 1 539 ? -11.484 24.75 15.836 1 95.38 539 VAL B C 1
ATOM 9218 O O . VAL B 1 539 ? -11.516 23.516 15.945 1 95.38 539 VAL B O 1
ATOM 9221 N N . PRO B 1 540 ? -11.789 25.578 16.812 1 91.62 540 PRO B N 1
ATOM 9222 C CA . PRO B 1 540 ? -12.086 25.016 18.125 1 91.62 540 PRO B CA 1
ATOM 9223 C C . PRO B 1 540 ? -13.398 24.234 18.156 1 91.62 540 PRO B C 1
ATOM 9225 O O . PRO B 1 540 ? -14.352 24.594 17.469 1 91.62 540 PRO B O 1
ATOM 9228 N N . ASP B 1 541 ? -13.422 23.25 19.016 1 89 541 ASP B N 1
ATOM 9229 C CA . ASP B 1 541 ? -14.672 22.547 19.297 1 89 541 ASP B CA 1
ATOM 9230 C C . ASP B 1 541 ? -15.719 23.5 19.875 1 89 541 ASP B C 1
ATOM 9232 O O . ASP B 1 541 ? -15.438 24.25 20.812 1 89 541 ASP B O 1
ATOM 9236 N N . GLY B 1 542 ? -16.891 23.5 19.25 1 90.75 542 GLY B N 1
ATOM 9237 C CA . GLY B 1 542 ? -17.953 24.359 19.719 1 90.75 542 GLY B CA 1
ATOM 9238 C C . GLY B 1 542 ? -17.719 25.828 19.391 1 90.75 542 GLY B C 1
ATOM 9239 O O . GLY B 1 542 ? -18.375 26.703 19.953 1 90.75 542 GLY B O 1
ATOM 9240 N N . GLY B 1 543 ? -16.844 26.094 18.578 1 93.94 543 GLY B N 1
ATOM 9241 C CA . GLY B 1 543 ? -16.5 27.469 18.25 1 93.94 543 GLY B CA 1
ATOM 9242 C C . GLY B 1 543 ? -16.328 27.703 16.766 1 93.94 543 GLY B C 1
ATOM 9243 O O . GLY B 1 543 ? -16.953 27.031 15.953 1 93.94 543 GLY B O 1
ATOM 9244 N N . TYR B 1 544 ? -15.602 28.812 16.484 1 96.31 544 TYR B N 1
ATOM 9245 C CA . TYR B 1 544 ? -15.422 29.156 15.07 1 96.31 544 TYR B CA 1
ATOM 9246 C C . TYR B 1 544 ? -14.164 30 14.875 1 96.31 544 TYR B C 1
ATOM 9248 O O . TYR B 1 544 ? -13.562 30.453 15.852 1 96.31 544 TYR B O 1
ATOM 9256 N N . ALA B 1 545 ? -13.727 30.125 13.703 1 97.5 545 ALA B N 1
ATOM 9257 C CA . ALA B 1 545 ? -12.648 31.016 13.266 1 97.5 545 ALA B CA 1
ATOM 9258 C C . ALA B 1 545 ? -13.023 31.734 11.969 1 97.5 545 ALA B C 1
ATOM 9260 O O . ALA B 1 545 ? -13.555 31.109 11.047 1 97.5 545 ALA B O 1
ATOM 9261 N N . VAL B 1 546 ? -12.812 33.031 11.945 1 98.44 546 VAL B N 1
ATOM 9262 C CA . VAL B 1 546 ? -13.07 33.844 10.758 1 98.44 546 VAL B CA 1
ATOM 9263 C C . VAL B 1 546 ? -11.75 34.156 10.055 1 98.44 546 VAL B C 1
ATOM 9265 O O . VAL B 1 546 ? -10.836 34.719 10.656 1 98.44 546 VAL B O 1
ATOM 9268 N N . ILE B 1 547 ? -11.703 33.75 8.805 1 98.56 547 ILE B N 1
ATOM 9269 C CA . ILE B 1 547 ? -10.492 34 8.031 1 98.56 547 ILE B CA 1
ATOM 9270 C C . ILE B 1 547 ? -10.844 34.812 6.781 1 98.56 547 ILE B C 1
ATOM 9272 O O . ILE B 1 547 ? -11.977 34.75 6.297 1 98.56 547 ILE B O 1
ATOM 9276 N N . ARG B 1 548 ? -9.867 35.594 6.312 1 98.31 548 ARG B N 1
ATOM 9277 C CA . ARG B 1 548 ? -10.078 36.438 5.148 1 98.31 548 ARG B CA 1
ATOM 9278 C C . ARG B 1 548 ? -8.883 36.406 4.203 1 98.31 548 ARG B C 1
ATOM 9280 O O . ARG B 1 548 ? -7.734 36.344 4.652 1 98.31 548 ARG B O 1
ATOM 9287 N N . PHE B 1 549 ? -9.133 36.375 2.904 1 98.06 549 PHE B N 1
ATOM 9288 C CA . PHE B 1 549 ? -8.094 36.438 1.886 1 98.06 549 PHE B CA 1
ATOM 9289 C C . PHE B 1 549 ? -8.633 37.062 0.599 1 98.06 549 PHE B C 1
ATOM 9291 O O . PHE B 1 549 ? -9.852 37.219 0.455 1 98.06 549 PHE B O 1
ATOM 9298 N N . ARG B 1 550 ? -7.754 37.438 -0.268 1 97.62 550 ARG B N 1
ATOM 9299 C CA . ARG B 1 550 ? -8.125 37.938 -1.583 1 97.62 550 ARG B CA 1
ATOM 9300 C C . ARG B 1 550 ? -8.125 36.844 -2.625 1 97.62 550 ARG B C 1
ATOM 9302 O O . ARG B 1 550 ? -7.195 36.031 -2.686 1 97.62 550 ARG B O 1
ATOM 9309 N N . ALA B 1 551 ? -9.18 36.75 -3.395 1 97.81 551 ALA B N 1
ATOM 9310 C CA . ALA B 1 551 ? -9.227 35.812 -4.5 1 97.81 551 ALA B CA 1
ATOM 9311 C C . ALA B 1 551 ? -8.375 36.281 -5.672 1 97.81 551 ALA B C 1
ATOM 9313 O O . ALA B 1 551 ? -8.898 36.75 -6.676 1 97.81 551 ALA B O 1
ATOM 9314 N N . ASP B 1 552 ? -7.09 36.031 -5.598 1 97.38 552 ASP B N 1
ATOM 9315 C CA . ASP B 1 552 ? -6.168 36.562 -6.613 1 97.38 552 ASP B CA 1
ATOM 9316 C C . ASP B 1 552 ? -5.242 35.438 -7.117 1 97.38 552 ASP B C 1
ATOM 9318 O O . ASP B 1 552 ? -4.176 35.719 -7.664 1 97.38 552 ASP B O 1
ATOM 9322 N N . ASN B 1 553 ? -5.57 34.219 -6.879 1 97.69 553 ASN B N 1
ATOM 9323 C CA . ASN B 1 553 ? -4.785 33.094 -7.309 1 97.69 553 ASN B CA 1
ATOM 9324 C C . ASN B 1 553 ? -5.66 32 -7.953 1 97.69 553 ASN B C 1
ATOM 9326 O O . ASN B 1 553 ? -5.902 30.953 -7.363 1 97.69 553 ASN B O 1
ATOM 9330 N N . PRO B 1 554 ? -6.086 32.312 -9.188 1 97.88 554 PRO B N 1
ATOM 9331 C CA . PRO B 1 554 ? -6.98 31.359 -9.844 1 97.88 554 PRO B CA 1
ATOM 9332 C C . PRO B 1 554 ? -6.461 29.922 -9.773 1 97.88 554 PRO B C 1
ATOM 9334 O O . PRO B 1 554 ? -5.273 29.688 -10.008 1 97.88 554 PRO B O 1
ATOM 9337 N N . GLY B 1 555 ? -7.301 28.984 -9.398 1 97.62 555 GLY B N 1
ATOM 9338 C CA . GLY B 1 555 ? -6.953 27.578 -9.211 1 97.62 555 GLY B CA 1
ATOM 9339 C C . GLY B 1 555 ? -8.07 26.766 -8.602 1 97.62 555 GLY B C 1
ATOM 9340 O O . GLY B 1 555 ? -9.172 27.266 -8.375 1 97.62 555 GLY B O 1
ATOM 9341 N N . LEU B 1 556 ? -7.879 25.516 -8.547 1 97.81 556 LEU B N 1
ATOM 9342 C CA . LEU B 1 556 ? -8.695 24.594 -7.762 1 97.81 556 LEU B CA 1
ATOM 9343 C C . LEU B 1 556 ? -7.945 24.141 -6.516 1 97.81 556 LEU B C 1
ATOM 9345 O O . LEU B 1 556 ? -6.996 23.359 -6.609 1 97.81 556 LEU B O 1
ATOM 9349 N N . TRP B 1 557 ? -8.43 24.672 -5.395 1 98.5 557 TRP B N 1
ATOM 9350 C CA . TRP B 1 557 ? -7.668 24.5 -4.16 1 98.5 557 TRP B CA 1
ATOM 9351 C C . TRP B 1 557 ? -8.461 23.688 -3.137 1 98.5 557 TRP B C 1
ATOM 9353 O O . TRP B 1 557 ? -9.672 23.875 -3.004 1 98.5 557 TRP B O 1
ATOM 9363 N N . LEU B 1 558 ? -7.77 22.844 -2.479 1 98.38 558 LEU B N 1
ATOM 9364 C CA . LEU B 1 558 ? -8.406 22.016 -1.456 1 98.38 558 LEU B CA 1
ATOM 9365 C C . LEU B 1 558 ? -8.398 22.719 -0.105 1 98.38 558 LEU B C 1
ATOM 9367 O O . LEU B 1 558 ? -7.395 23.328 0.28 1 98.38 558 LEU B O 1
ATOM 9371 N N . ILE B 1 559 ? -9.492 22.75 0.601 1 98.56 559 ILE B N 1
ATOM 9372 C CA . ILE B 1 559 ? -9.617 23.047 2.021 1 98.56 559 ILE B CA 1
ATOM 9373 C C . ILE B 1 559 ? -9.93 21.781 2.795 1 98.56 559 ILE B C 1
ATOM 9375 O O . ILE B 1 559 ? -10.883 21.062 2.469 1 98.56 559 ILE B O 1
ATOM 9379 N N . HIS B 1 560 ? -9.156 21.5 3.764 1 98 560 HIS B N 1
ATOM 9380 C CA . HIS B 1 560 ? -9.414 20.219 4.426 1 98 560 HIS B CA 1
ATOM 9381 C C . HIS B 1 560 ? -8.852 20.219 5.84 1 98 560 HIS B C 1
ATOM 9383 O O . HIS B 1 560 ? -8.016 21.047 6.188 1 98 560 HIS B O 1
ATOM 9389 N N . CYS B 1 561 ? -9.367 19.297 6.664 1 96.88 561 CYS B N 1
ATOM 9390 C CA . CYS B 1 561 ? -8.812 19.016 7.988 1 96.88 561 CYS B CA 1
ATOM 9391 C C . CYS B 1 561 ? -7.488 18.281 7.887 1 96.88 561 CYS B C 1
ATOM 9393 O O . CYS B 1 561 ? -7.355 17.344 7.105 1 96.88 561 CYS B O 1
ATOM 9395 N N . HIS B 1 562 ? -6.535 18.688 8.641 1 96.38 562 HIS B N 1
ATOM 9396 C CA . HIS B 1 562 ? -5.207 18.094 8.562 1 96.38 562 HIS B CA 1
ATOM 9397 C C . HIS B 1 562 ? -5.082 16.891 9.484 1 96.38 562 HIS B C 1
ATOM 9399 O O . HIS B 1 562 ? -4.023 16.266 9.555 1 96.38 562 HIS B O 1
ATOM 9405 N N . ILE B 1 563 ? -6.16 16.594 10.195 1 91.62 563 ILE B N 1
ATOM 9406 C CA . ILE B 1 563 ? -6.25 15.25 10.75 1 91.62 563 ILE B CA 1
ATOM 9407 C C . ILE B 1 563 ? -6.418 14.234 9.625 1 91.62 563 ILE B C 1
ATOM 9409 O O . ILE B 1 563 ? -7.422 14.25 8.906 1 91.62 563 ILE B O 1
ATOM 9413 N N . GLU B 1 564 ? -5.457 13.391 9.539 1 89.94 564 GLU B N 1
ATOM 9414 C CA . GLU B 1 564 ? -5.32 12.547 8.352 1 89.94 564 GLU B CA 1
ATOM 9415 C C . GLU B 1 564 ? -6.57 11.703 8.125 1 89.94 564 GLU B C 1
ATOM 9417 O O . GLU B 1 564 ? -7.082 11.625 7.008 1 89.94 564 GLU B O 1
ATOM 9422 N N . LEU B 1 565 ? -7.129 11.102 9.148 1 84.62 565 LEU B N 1
ATOM 9423 C CA . LEU B 1 565 ? -8.305 10.242 9.031 1 84.62 565 LEU B CA 1
ATOM 9424 C C . LEU B 1 565 ? -9.516 11.055 8.586 1 84.62 565 LEU B C 1
ATOM 9426 O O . LEU B 1 565 ? -10.328 10.57 7.781 1 84.62 565 LEU B O 1
ATOM 9430 N N . HIS B 1 566 ? -9.664 12.258 9.125 1 89.88 566 HIS B N 1
ATOM 9431 C CA . HIS B 1 566 ? -10.805 13.102 8.773 1 89.88 566 HIS B CA 1
ATOM 9432 C C . HIS B 1 566 ? -10.758 13.5 7.297 1 89.88 566 HIS B C 1
ATOM 9434 O O . HIS B 1 566 ? -11.781 13.477 6.613 1 89.88 566 HIS B O 1
ATOM 9440 N N . SER B 1 567 ? -9.625 13.828 6.91 1 91.75 567 SER B N 1
ATOM 9441 C CA . SER B 1 567 ? -9.461 14.203 5.508 1 91.75 567 SER B CA 1
ATOM 9442 C C . SER B 1 567 ? -9.703 13.016 4.582 1 91.75 567 SER B C 1
ATOM 9444 O O . SER B 1 567 ? -10.398 13.141 3.572 1 91.75 567 SER B O 1
ATOM 9446 N N . MET B 1 568 ? -9.164 11.891 4.91 1 87.44 568 MET B N 1
ATOM 9447 C CA . MET B 1 568 ? -9.305 10.688 4.09 1 87.44 568 MET B CA 1
ATOM 9448 C C . MET B 1 568 ? -10.766 10.258 3.996 1 87.44 568 MET B C 1
ATOM 9450 O O . MET B 1 568 ? -11.195 9.719 2.975 1 87.44 568 MET B O 1
ATOM 9454 N N . GLN B 1 569 ? -11.492 10.57 5.051 1 87.88 569 GLN B N 1
ATOM 9455 C CA . GLN B 1 569 ? -12.875 10.117 5.098 1 87.88 569 GLN B CA 1
ATOM 9456 C C . GLN B 1 569 ? -13.828 11.18 4.562 1 87.88 569 GLN B C 1
ATOM 9458 O O . GLN B 1 569 ? -15.039 10.953 4.477 1 87.88 569 GLN B O 1
ATOM 9463 N N . GLY B 1 570 ? -13.297 12.391 4.25 1 92.69 570 GLY B N 1
ATOM 9464 C CA . GLY B 1 570 ? -14.18 13.234 3.463 1 92.69 570 GLY B CA 1
ATOM 9465 C C . GLY B 1 570 ? -14.32 14.641 4.031 1 92.69 570 GLY B C 1
ATOM 9466 O O . GLY B 1 570 ? -15.109 15.438 3.527 1 92.69 570 GLY B O 1
ATOM 9467 N N . MET B 1 571 ? -13.586 15 5.039 1 95.25 571 MET B N 1
ATOM 9468 C CA . MET B 1 571 ? -13.695 16.359 5.578 1 95.25 571 MET B CA 1
ATOM 9469 C C . MET B 1 571 ? -12.867 17.328 4.754 1 95.25 571 MET B C 1
ATOM 9471 O O . MET B 1 571 ? -11.828 17.797 5.207 1 95.25 571 MET B O 1
ATOM 9475 N N . ALA B 1 572 ? -13.375 17.656 3.666 1 97.62 572 ALA B N 1
ATOM 9476 C CA . ALA B 1 572 ? -12.711 18.531 2.701 1 97.62 572 ALA B CA 1
ATOM 9477 C C . ALA B 1 572 ? -13.727 19.219 1.787 1 97.62 572 ALA B C 1
ATOM 9479 O O . ALA B 1 572 ? -14.891 18.797 1.723 1 97.62 572 ALA B O 1
ATOM 9480 N N . ILE B 1 573 ? -13.32 20.266 1.165 1 97.38 573 ILE B N 1
ATOM 9481 C CA . ILE B 1 573 ? -14.094 20.984 0.156 1 97.38 573 ILE B CA 1
ATOM 9482 C C . ILE B 1 573 ? -13.148 21.641 -0.845 1 97.38 573 ILE B C 1
ATOM 9484 O O . ILE B 1 573 ? -12.008 21.969 -0.506 1 97.38 573 ILE B O 1
ATOM 9488 N N . LEU B 1 574 ? -13.586 21.766 -2.109 1 97.62 574 LEU B N 1
ATOM 9489 C CA . LEU B 1 574 ? -12.781 22.422 -3.129 1 97.62 574 LEU B CA 1
ATOM 9490 C C . LEU B 1 574 ? -13.133 23.906 -3.211 1 97.62 574 LEU B C 1
ATOM 9492 O O . LEU B 1 574 ? -14.305 24.281 -3.133 1 97.62 574 LEU B O 1
ATOM 9496 N N . LEU B 1 575 ? -12.109 24.688 -3.236 1 97.81 575 LEU B N 1
ATOM 9497 C CA . LEU B 1 575 ? -12.25 26.094 -3.592 1 97.81 575 LEU B CA 1
ATOM 9498 C C . LEU B 1 575 ? -12.023 26.297 -5.086 1 97.81 575 LEU B C 1
ATOM 9500 O O . LEU B 1 575 ? -10.891 26.203 -5.562 1 97.81 575 LEU B O 1
ATOM 9504 N N . ASN B 1 576 ? -13.086 26.484 -5.797 1 97.69 576 ASN B N 1
ATOM 9505 C CA . ASN B 1 576 ? -13.016 26.797 -7.223 1 97.69 576 ASN B CA 1
ATOM 9506 C C . ASN B 1 576 ? -12.859 28.281 -7.469 1 97.69 576 ASN B C 1
ATOM 9508 O O . ASN B 1 576 ? -13.852 29.016 -7.512 1 97.69 576 ASN B O 1
ATOM 9512 N N . GLU B 1 577 ? -11.625 28.688 -7.688 1 97.88 577 GLU B N 1
ATOM 9513 C CA . GLU B 1 577 ? -11.32 30.125 -7.785 1 97.88 577 GLU B CA 1
ATOM 9514 C C . GLU B 1 577 ? -11.148 30.547 -9.234 1 97.88 577 GLU B C 1
ATOM 9516 O O . GLU B 1 577 ? -10.117 30.266 -9.859 1 97.88 577 GLU B O 1
ATOM 9521 N N . SER B 1 578 ? -12.117 31.297 -9.781 1 94.12 578 SER B N 1
ATOM 9522 C CA . SER B 1 578 ? -12.016 31.938 -11.086 1 94.12 578 SER B CA 1
ATOM 9523 C C . SER B 1 578 ? -11.508 30.953 -12.148 1 94.12 578 SER B C 1
ATOM 9525 O O . SER B 1 578 ? -10.523 31.219 -12.836 1 94.12 578 SER B O 1
ATOM 9527 N N . PHE B 1 579 ? -12.211 29.891 -12.32 1 93.06 579 PHE B N 1
ATOM 9528 C CA . PHE B 1 579 ? -11.766 28.75 -13.109 1 93.06 579 PHE B CA 1
ATOM 9529 C C . PHE B 1 579 ? -11.336 29.172 -14.5 1 93.06 579 PHE B C 1
ATOM 9531 O O . PHE B 1 579 ? -10.312 28.719 -15.008 1 93.06 579 PHE B O 1
ATOM 9538 N N . PRO B 1 580 ? -12.031 30.141 -15.195 1 93.06 580 PRO B N 1
ATOM 9539 C CA . PRO B 1 580 ? -11.641 30.531 -16.562 1 93.06 580 PRO B CA 1
ATOM 9540 C C . PRO B 1 580 ? -10.258 31.172 -16.609 1 93.06 580 PRO B C 1
ATOM 9542 O O . PRO B 1 580 ? -9.664 31.281 -17.688 1 93.06 580 PRO B O 1
ATOM 9545 N N . PHE B 1 581 ? -9.812 31.625 -15.492 1 94.56 581 PHE B N 1
ATOM 9546 C CA . PHE B 1 581 ? -8.562 32.375 -15.461 1 94.56 581 PHE B CA 1
ATOM 9547 C C . PHE B 1 581 ? -7.414 31.484 -15.008 1 94.56 581 PHE B C 1
ATOM 9549 O O . PHE B 1 581 ? -6.293 31.953 -14.812 1 94.56 581 PHE B O 1
ATOM 9556 N N . ILE B 1 582 ? -7.648 30.234 -14.805 1 94.81 582 ILE B N 1
ATOM 9557 C CA . ILE B 1 582 ? -6.605 29.312 -14.375 1 94.81 582 ILE B CA 1
ATOM 9558 C C . ILE B 1 582 ? -5.578 29.141 -15.492 1 94.81 582 ILE B C 1
ATOM 9560 O O . ILE B 1 582 ? -5.945 28.922 -16.656 1 94.81 582 ILE B O 1
ATOM 9564 N N . PRO B 1 583 ? -4.32 29.266 -15.148 1 92.38 583 PRO B N 1
ATOM 9565 C CA . PRO B 1 583 ? -3.295 29 -16.156 1 92.38 583 PRO B CA 1
ATOM 9566 C C . PRO B 1 583 ? -3.416 27.594 -16.766 1 92.38 583 PRO B C 1
ATOM 9568 O O . PRO B 1 583 ? -3.707 26.641 -16.047 1 92.38 583 PRO B O 1
ATOM 9571 N N . ARG B 1 584 ? -3.164 27.484 -18.062 1 89.75 584 ARG B N 1
ATOM 9572 C CA . ARG B 1 584 ? -3.236 26.188 -18.734 1 89.75 584 ARG B CA 1
ATOM 9573 C C . ARG B 1 584 ? -2.08 25.297 -18.312 1 89.75 584 ARG B C 1
ATOM 9575 O O . ARG B 1 584 ? -0.948 25.75 -18.156 1 89.75 584 ARG B O 1
ATOM 9582 N N . PRO B 1 585 ? -2.406 24.047 -18.109 1 91.12 585 PRO B N 1
ATOM 9583 C CA . PRO B 1 585 ? -1.301 23.125 -17.859 1 91.12 585 PRO B CA 1
ATOM 9584 C C . PRO B 1 585 ? -0.414 22.906 -19.078 1 91.12 585 PRO B C 1
ATOM 9586 O O . PRO B 1 585 ? -0.833 23.188 -20.203 1 91.12 585 PRO B O 1
ATOM 9589 N N . PRO B 1 586 ? 0.777 22.422 -18.828 1 91.31 586 PRO B N 1
ATOM 9590 C CA . PRO B 1 586 ? 1.626 22.109 -19.984 1 91.31 586 PRO B CA 1
ATOM 9591 C C . PRO B 1 586 ? 1.021 21.047 -20.891 1 91.31 586 PRO B C 1
ATOM 9593 O O . PRO B 1 586 ? 0.193 20.25 -20.453 1 91.31 586 PRO B O 1
ATOM 9596 N N . GLN B 1 587 ? 1.433 20.984 -22.141 1 86.75 587 GLN B N 1
ATOM 9597 C CA . GLN B 1 587 ? 0.847 20.125 -23.156 1 86.75 587 GLN B CA 1
ATOM 9598 C C . GLN B 1 587 ? 1.06 18.656 -22.812 1 86.75 587 GLN B C 1
ATOM 9600 O O . GLN B 1 587 ? 0.205 17.812 -23.109 1 86.75 587 GLN B O 1
ATOM 9605 N N . ASN B 1 588 ? 2.107 18.375 -22.234 1 87.5 588 ASN B N 1
ATOM 9606 C CA . ASN B 1 588 ? 2.451 16.984 -21.953 1 87.5 588 ASN B CA 1
ATOM 9607 C C . ASN B 1 588 ? 2.029 16.562 -20.547 1 87.5 588 ASN B C 1
ATOM 9609 O O . ASN B 1 588 ? 2.541 15.586 -20 1 87.5 588 ASN B O 1
ATOM 9613 N N . PHE B 1 589 ? 1.126 17.375 -20 1 91.88 589 PHE B N 1
ATOM 9614 C CA . PHE B 1 589 ? 0.759 17.078 -18.609 1 91.88 589 PHE B CA 1
ATOM 9615 C C . PHE B 1 589 ? 0.03 15.742 -18.531 1 91.88 589 PHE B C 1
ATOM 9617 O O . PHE B 1 589 ? -0.617 15.312 -19.484 1 91.88 589 PHE B O 1
ATOM 9624 N N . ASP B 1 590 ? 0.124 15.117 -17.469 1 88.56 590 ASP B N 1
ATOM 9625 C CA . ASP B 1 590 ? -0.385 13.766 -17.266 1 88.56 590 ASP B CA 1
ATOM 9626 C C . ASP B 1 590 ? -1.907 13.727 -17.375 1 88.56 590 ASP B C 1
ATOM 9628 O O . ASP B 1 590 ? -2.578 14.727 -17.109 1 88.56 590 ASP B O 1
ATOM 9632 N N . TYR B 1 591 ? -2.357 12.641 -17.781 1 90.06 591 TYR B N 1
ATOM 9633 C CA . TYR B 1 591 ? -3.775 12.344 -17.938 1 90.06 591 TYR B CA 1
ATOM 9634 C C . TYR B 1 591 ? -4.145 11.023 -17.281 1 90.06 591 TYR B C 1
ATOM 9636 O O . TYR B 1 591 ? -3.367 10.07 -17.312 1 90.06 591 TYR B O 1
ATOM 9644 N N . CYS B 1 592 ? -5.25 10.969 -16.531 1 91.25 592 CYS B N 1
ATOM 9645 C CA . CYS B 1 592 ? -5.742 9.742 -15.93 1 91.25 592 CYS B CA 1
ATOM 9646 C C . CYS B 1 592 ? -7.258 9.641 -16.047 1 91.25 592 CYS B C 1
ATOM 9648 O O . CYS B 1 592 ? -7.961 10.648 -15.938 1 91.25 592 CYS B O 1
ATOM 9650 N N . ASN B 1 593 ? -7.746 8.445 -16.344 1 90.12 593 ASN B N 1
ATOM 9651 C CA . ASN B 1 593 ? -9.188 8.273 -16.531 1 90.12 593 ASN B CA 1
ATOM 9652 C C . ASN B 1 593 ? -9.617 6.832 -16.281 1 90.12 593 ASN B C 1
ATOM 9654 O O . ASN B 1 593 ? -8.773 5.941 -16.156 1 90.12 593 ASN B O 1
ATOM 9658 N N . ASN B 1 594 ? -10.945 6.637 -16.156 1 89.19 594 ASN B N 1
ATOM 9659 C CA . ASN B 1 594 ? -11.555 5.312 -16.219 1 89.19 594 ASN B CA 1
ATOM 9660 C C . ASN B 1 594 ? -11.469 4.719 -17.625 1 89.19 594 ASN B C 1
ATOM 9662 O O . ASN B 1 594 ? -11.43 5.453 -18.609 1 89.19 594 ASN B O 1
ATOM 9666 N N . PHE B 1 595 ? -11.305 3.492 -17.656 1 92.44 595 PHE B N 1
ATOM 9667 C CA . PHE B 1 595 ? -11.383 2.82 -18.953 1 92.44 595 PHE B CA 1
ATOM 9668 C C . PHE B 1 595 ? -12.672 2.014 -19.062 1 92.44 595 PHE B C 1
ATOM 9670 O O . PHE B 1 595 ? -12.945 1.145 -18.234 1 92.44 595 PHE B O 1
ATOM 9677 N N . ASP B 1 596 ? -13.367 2.375 -20.094 1 90.12 596 ASP B N 1
ATOM 9678 C CA . ASP B 1 596 ? -14.57 1.622 -20.422 1 90.12 596 ASP B CA 1
ATOM 9679 C C . ASP B 1 596 ? -14.375 0.765 -21.672 1 90.12 596 ASP B C 1
ATOM 9681 O O . ASP B 1 596 ? -13.664 1.158 -22.594 1 90.12 596 ASP B O 1
ATOM 9685 N N . ALA B 1 597 ? -14.656 -0.443 -21.75 1 87.94 597 ALA B N 1
ATOM 9686 C CA . ALA B 1 597 ? -14.391 -1.406 -22.812 1 87.94 597 ALA B CA 1
ATOM 9687 C C . ALA B 1 597 ? -15.43 -1.297 -23.922 1 87.94 597 ALA B C 1
ATOM 9689 O O . ALA B 1 597 ? -15.711 -2.275 -24.625 1 87.94 597 ALA B O 1
ATOM 9690 N N . SER B 1 598 ? -16.016 -0.114 -24.094 1 81.62 598 SER B N 1
ATOM 9691 C CA . SER B 1 598 ? -17.062 0.082 -25.109 1 81.62 598 SER B CA 1
ATOM 9692 C C . SER B 1 598 ? -16.5 -0.096 -26.516 1 81.62 598 SER B C 1
ATOM 9694 O O . SER B 1 598 ? -17.219 -0.562 -27.406 1 81.62 598 SER B O 1
ATOM 9696 N N . ASP B 1 599 ? -15.18 0.174 -26.719 1 82 599 ASP B N 1
ATOM 9697 C CA . ASP B 1 599 ? -14.586 0.11 -28.062 1 82 599 ASP B CA 1
ATOM 9698 C C . ASP B 1 599 ? -13.805 -1.188 -28.25 1 82 599 ASP B C 1
ATOM 9700 O O . ASP B 1 599 ? -12.992 -1.302 -29.172 1 82 599 ASP B O 1
ATOM 9704 N N . VAL B 1 600 ? -13.992 -2.062 -27.344 1 85.69 600 VAL B N 1
ATOM 9705 C CA . VAL B 1 600 ? -13.359 -3.371 -27.5 1 85.69 600 VAL B CA 1
ATOM 9706 C C . VAL B 1 600 ? -14.273 -4.293 -28.297 1 85.69 600 VAL B C 1
ATOM 9708 O O . VAL B 1 600 ? -15.383 -4.609 -27.859 1 85.69 600 VAL B O 1
ATOM 9711 N N . TYR B 1 601 ? -13.836 -4.75 -29.469 1 82.62 601 TYR B N 1
ATOM 9712 C CA . TYR B 1 601 ? -14.586 -5.645 -30.344 1 82.62 601 TYR B CA 1
ATOM 9713 C C . TYR B 1 601 ? -13.953 -7.031 -30.391 1 82.62 601 TYR B C 1
ATOM 9715 O O . TYR B 1 601 ? -12.758 -7.168 -30.672 1 82.62 601 TYR B O 1
ATOM 9723 N N . LEU B 1 602 ? -14.719 -7.984 -29.984 1 83 602 LEU B N 1
ATOM 9724 C CA . LEU B 1 602 ? -14.234 -9.359 -29.938 1 83 602 LEU B CA 1
ATOM 9725 C C . LEU B 1 602 ? -14.477 -10.062 -31.266 1 83 602 LEU B C 1
ATOM 9727 O O . LEU B 1 602 ? -15.555 -9.938 -31.844 1 83 602 LEU B O 1
ATOM 9731 N N . HIS B 1 603 ? -13.414 -10.414 -31.984 1 70.94 603 HIS B N 1
ATOM 9732 C CA . HIS B 1 603 ? -13.547 -11.125 -33.25 1 70.94 603 HIS B CA 1
ATOM 9733 C C . HIS B 1 603 ? -13.43 -12.633 -33.062 1 70.94 603 HIS B C 1
ATOM 9735 O O . HIS B 1 603 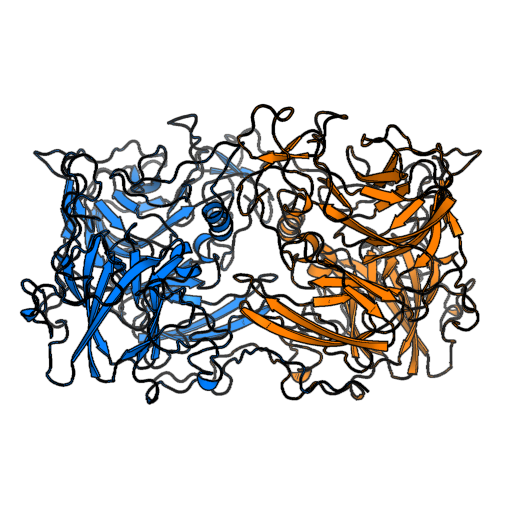? -12.766 -13.094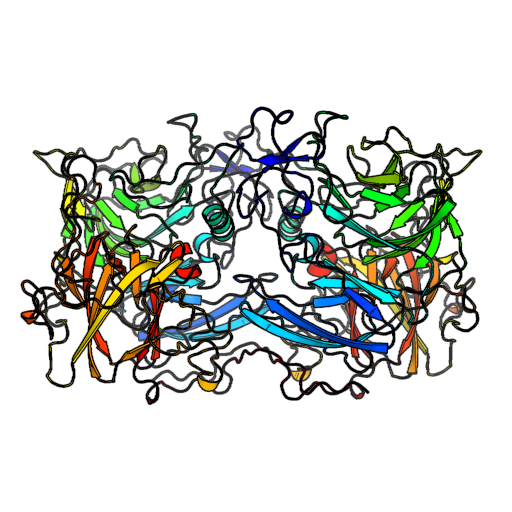 -32.125 1 70.94 603 HIS B O 1
#

InterPro domains:
  IPR001117 Multicopper oxidase, second cupredoxin domain [PF00394] (199-323)
  IPR002355 Multicopper oxidase, copper-binding site [PS00080] (560-571)
  IPR008972 Cupredoxin [G3DSA:2.60.40.420] (2-146)
  IPR008972 Cupredoxin [G3DSA:2.60.40.420] (150-340)
  IPR008972 Cupredoxin [G3DSA:2.60.40.420] (391-600)
  IPR008972 Cupredoxin [SSF49503] (34-150)
  IPR008972 Cupredoxin [SSF49503] (206-331)
  IPR008972 Cupredoxin [SSF49503] (371-587)
  IPR011706 Multicopper oxidase, C-terminal [PF07731] (429-576)
  IPR011707 Multicopper oxidase-like, N-terminal [PF07732] (44-148)
  IPR033138 Multicopper oxidases, conserved site [PS00079] (122-142)
  IPR045087 Multicopper oxidase [PTHR11709] (44-576)

Sequence (1206 aa):
MIHERFSAVFASKGKLFRYNVKNTTSAKPIPVNEVITADGWEKPRIVTVINRTLPAPDIIVYEGQTVIVHVINKMHSDSVTMHWHGLHQRNTPYMDGVPFITQCPIFPGQKFTYKFQAYPQGTFWYHSHSGSQRSNGLAGAFIIRKRERDPIEEHIMNVMEWNHDHDSLAQTLHYEHKVVVDRIPQPSSMSHDGMIFGNMIFHSALINGRGRYYDDRSRMHHNDAPLEIFNVRKGFTYRFRVIASGANFPFRISIDGHFLTVIESDGFSLEPMVIESLIINPGERYDFLLEAIRPIGNYWIRAKTLEEKRHIEAEAILRYNGAEHIEPTTERGHCSEFDPCRVLNCPFSSFGFIKGIECIPFDHLRSDREDDEAPPFVPGQFQEHFLNFAFTGRNPSVNGNVFRMPSVSALTQPQEVESRCHGGCRVGASCKCTHSLQIDKRNTVQLVLSNLGMGAGWFHPIHLHGHSFHVIKMGYGIFDEKYGFLLEQNKDIDCSGGKKLSNDYSLCYNATWRDQSWLNGNIPGQELKRAPRKDTLIVPDGGYAVIRFRADNPGLWLIHCHIELHSMQGMAILLNESFPFIPRPPQNFDYCNNFDASDVYLHMIHERFSAVFASKGKLFRYNVKNTTSAKPIPVNEVITADGWEKPRIVTVINRTLPAPDIIVYEGQTVIVHVINKMHSDSVTMHWHGLHQRNTPYMDGVPFITQCPIFPGQKFTYKFQAYPQGTFWYHSHSGSQRSNGLAGAFIIRKRERDPIEEHIMNVMEWNHDHDSLAQTLHYEHKVVVDRIPQPSSMSHDGMIFGNMIFHSALINGRGRYYDDRSRMHHNDAPLEIFNVRKGFTYRFRVIASGANFPFRISIDGHFLTVIESDGFSLEPMVIESLIINPGERYDFLLEAIRPIGNYWIRAKTLEEKRHIEAEAILRYNGAEHIEPTTERGHCSEFDPCRVLNCPFSSFGFIKGIECIPFDHLRSDREDDEAPPFVPGQFQEHFLNFAFTGRNPSVNGNVFRMPSVSALTQPQEVESRCHGGCRVGASCKCTHSLQIDKRNTVQLVLSNLGMGAGWFHPIHLHGHSFHVIKMGYGIFDEKYGFLLEQNKDIDCSGGKKLSNDYSLCYNATWRDQSWLNGNIPGQELKRAPRKDTLIVPDGGYAVIRFRADNPGLWLIHCHIELHSMQGMAILLNESFPFIPRPPQNFDYCNNFDASDVYLH

Secondary structure (DSSP, 8-state):
-EETTTEEEEEETTEEEETT-S-TTTSPPBPGGGS--BT---S------BTTBSSEEEEEEETTPEEEEEEE---SSB-B--EEET---TT-GGGS--BTTTBPPBPTT-EEEEEEE--S-EEEEEE--STTTTTTT-EEEEEEE-SS---SEEEEEEEEEE-SS--HHHHHHHHHH--EETTEEPPPEEBTTS-EEESPPP-EEEETTB--PBPTT-SS-B------EEEE-TT-EEEEEEEE--SS--EEEEETT--EEEEEETTEEEEEEEESEEEE-TT-EEEEEEE--SPSSEEEEEEEESBSSSS-EEEEEEEETT--SS-----PPPP-SSSPEEEES-SSTTTTGGGTEEEE-GGG--BS-TT-PPPPP-TTSEEEEEEEEEEETTEEEETTEEE---SS-TTT-GGG---B--SPPPTT--EEEB-EEEE-TT-EEEEEEE--STT--S-EEEEETT--EEEEEEE--EE-TTT--EEE--SSEETTSSS---GGG---TT-EESSGGGTTT--TT---SS--EESEEEEPTT-EEEEEEE--S-EEEEEEESSHHHHHHT-EEEEEE-GGGSPPPPTT------B-GGG----/-EETTTEEEEEETTEEEETT-S-TTTSPPBPGGGS--BT---S------BTTBSSEEEEEEETTPEEEEEEE---SSB-B-EEEET---TT-GGGS--BTTTBPPBPTT-EEEEEEE--S-EEEEEEE-STTTTTTT-EEEEEEE-SS---SEEEEEEEEEE-SS--HHHHHHHHHH--EETTEEPPPEEBTTS-EEESPPP-EEEETTB--PBPTT-SS-B------EEEE-TT-EEEEEEEE--SS--EEEEETT--EEEEEETTEEEEEEEESEEEE-TT-EEEEEEE--SPSSEEEEEEEESBSSSS-EEEEEEEETT--SS-----PPPP-SSSPEEEES-SSTTTTGGGTEEEE-GGG--BS-TT-PPPPP-TTSEEEEEEEEEEETTEEEETTEEE---SS-TTT-GGG---B--SPPPTT--EEEB-EEEE-TT-EEEEEEE--STT--S-EEEEETT--EEEEEEE--EE-TTT--EEE--SSEETTSSS---GGG---TT-EESSGGGTTT--TT---SS--EESEEEEPTT-EEEEEEE--S-EEEEEEESSHHHHHHT-EEEEEE-GGGSPPPPTT------B-GGG----

Organism: Crassostrea virginica (NCBI:txid6565)

Foldseek 3Di:
DQAPVQGFWAADQQFIDRPPDPDPVPDDTDDPQRDLCQARDRDDDDFQAEPRFFQHDEAEEAAFDKDKDKDAAQDDFDWWWKAWALDQQFQRQLLRTADQASAPTAGHGGIDIHIGGDDDFFKTKMAINGDQNLLRRGIYIYGYHHPPDDPAAEAEKEKAFHDRPDTVVVVLVCQVVFPADPNRGDDFWAFQLRARQGSDDGQAMAIRSYFWGDDQVDLPDTRNHHHAEDEDEAQGKYKYKYAYSYFGFKWKKAKFPWWWWWADKSTAGFDTDIFGIEIDDHSIITMTMTHRHDPQEKIKIWTATRTDGRRRIGIHIYGYPPYDPHHDPTDHDQADLVRAGEYEQDLDCLPCVHRRYHYHHPQNIFGPDQPDFFDAQDVPQAEEEEWEFFDDVNFTAILQEFEDRFQWHCLQPVVAGPFADPDADDPPDNHYGQAADEHEAFHKYKYKYAQFAQGRGHKFWKFKHSDKWFWWDKWAADADNPNNHGDAADQQKDLVQAPSDGRHHHPSSRIDGPPNVPPSPNNPPTGGRGGHIHRIGIHHGSIIIMIIDTLHRAGWMKMATSNNSNRVRGRIHIYHGNSVPRNHDDPPGDTGDDDDCPVPDDD/DQAPVLGFWAFDQQFIDRPPDPDPVPDDTDDPQRDLCQARDRDDDDFQAEPRFFQHDEAEEAAFDKDKDKDAAQDDFDWWWKAWALDQQFQRQLLRTADQASAPTAGHGGIDIHIGGHDDFFKTKMAINGAQNLLRRGIYIYGYHHPPDDPAAEAEKEKAFHDRPDTVVVVLVCQVVAPADPNRGDDFWAFLLRFGQGSDDGQAMAIRSYFWGDDQVDLPDTRNHHHAEDEDAAQGKYKYKYAYSYFTFKWKKAKAPWWWWWADKSTAGFDTDIFGIEIDDHSIITMTMTHRHDPQEKIKIWTATRTDGRRRIGIHIYGYPPYDPHHDPTDHDQADLVRAGEYEQDLDQLPCVHRRHHYHHPQNIFGPDQPDFFDAQDVPQAEEEEWEFFDDDNATAILQEFEDRFQWHCLQPVVAGPFADPDADDPPDRHYGQAADEHEAFHKYKYKYAQFAQGRGHKFWKFKHSDKWFWWDKWAADADNPNNHGDAADQQKDLVQAPSDGRHHHPSSRIDGPPNVPPSPNNPPTGGRGGHIHRIGIHHGSIIIMIIDTLHRAGWMKMATSNNSNRVRGRIHIYHGNSVPRNHDDPPGDTGDDDDCPVPDDD

Solvent-accessible surface area (backbone atoms only — not comparable to full-atom values): 60875 Å² total; per-residue (Å²): 43,64,25,87,86,63,12,38,40,42,43,53,83,48,36,33,32,53,40,80,63,85,55,72,88,78,48,79,64,48,69,66,90,67,35,65,50,38,38,40,59,59,70,77,65,90,68,43,56,44,94,83,30,49,42,19,68,73,43,78,48,42,46,70,37,78,45,76,48,80,46,69,35,80,48,66,28,42,33,41,35,57,20,51,47,78,43,36,43,79,83,35,49,62,57,43,21,39,59,21,37,29,29,53,58,39,46,41,61,19,38,43,38,42,62,51,67,38,50,72,47,30,58,36,28,34,30,39,62,28,59,43,34,33,58,35,30,26,34,25,46,32,35,28,34,62,79,67,85,68,87,58,47,72,44,80,42,39,35,30,63,41,51,83,86,47,45,53,59,57,47,46,56,27,52,76,32,53,42,56,58,96,58,35,74,55,75,60,33,32,24,63,31,57,39,56,74,35,69,58,79,84,51,27,18,23,34,59,31,12,6,41,36,56,45,87,92,40,96,79,42,53,56,34,24,41,56,40,72,46,78,44,51,75,78,40,56,34,35,37,42,37,35,25,64,19,39,70,61,38,28,39,38,36,41,37,88,45,58,36,32,36,37,30,30,49,35,33,60,32,46,72,42,81,26,45,30,37,44,43,43,24,66,30,32,40,29,27,39,36,68,33,75,65,79,76,32,43,25,39,30,36,36,30,41,57,53,65,63,83,68,49,46,19,46,33,36,39,34,26,65,88,35,72,97,60,80,52,84,63,59,69,74,83,44,30,82,91,48,54,33,36,30,35,42,40,81,42,77,54,43,51,42,83,59,7,33,40,44,37,47,60,69,73,47,36,26,61,45,79,86,51,49,44,70,62,82,38,93,95,33,57,46,78,46,68,43,24,45,28,30,55,84,90,37,30,8,38,31,51,26,23,32,35,82,44,50,25,18,42,64,84,38,56,89,69,47,79,43,57,54,90,66,80,57,53,88,92,51,88,30,72,20,35,44,66,45,80,44,55,71,68,16,22,38,34,40,38,39,28,12,42,30,60,27,33,57,46,72,41,27,33,32,42,50,47,41,64,29,22,41,30,37,67,45,61,36,43,58,38,58,88,50,39,37,80,74,40,60,39,68,63,53,10,24,55,51,67,67,72,46,70,35,72,81,22,73,22,58,51,46,39,52,53,58,64,74,33,56,87,77,46,47,84,86,54,41,43,59,36,20,29,49,31,31,46,45,73,27,26,48,24,13,26,32,32,34,32,32,66,38,76,60,45,29,69,24,52,32,29,32,36,34,45,68,40,34,75,55,5,18,33,39,31,39,39,25,30,65,93,65,34,69,80,75,43,89,72,53,77,66,54,68,62,34,72,48,81,66,62,76,88,128,42,64,25,87,87,63,12,38,39,42,43,52,85,48,35,33,32,53,40,81,62,85,55,70,87,80,47,79,66,47,66,66,90,68,36,64,50,38,37,40,59,58,70,77,66,90,67,43,56,43,94,83,30,49,42,19,67,72,43,78,49,42,46,72,37,78,44,77,46,80,47,69,35,82,47,65,28,42,32,42,34,57,21,50,48,79,42,36,42,80,84,35,50,63,54,44,22,38,59,20,37,28,29,55,58,39,46,41,62,20,39,43,38,43,63,51,68,38,52,72,48,30,57,35,30,34,32,38,61,27,61,43,35,34,62,35,29,26,34,23,46,32,35,27,34,63,78,66,83,68,87,58,48,72,46,79,42,40,35,30,63,40,53,82,87,46,49,51,59,56,47,48,56,27,51,75,31,53,41,56,58,96,58,36,76,55,75,60,33,32,25,63,29,58,40,53,75,34,68,59,78,85,51,26,18,22,32,57,32,12,5,41,36,55,45,88,93,40,96,79,42,54,55,33,24,41,57,39,71,46,78,43,49,73,81,40,55,34,35,38,41,36,35,26,64,18,39,70,64,39,29,40,37,36,41,38,86,45,58,36,33,35,36,30,31,49,35,33,60,31,47,72,42,78,25,46,31,38,44,44,42,24,66,30,32,40,29,29,39,36,67,33,74,64,79,76,30,42,26,39,30,38,36,29,40,58,53,67,63,82,68,49,46,18,48,32,37,40,33,26,66,88,34,72,97,60,82,52,85,61,59,70,74,82,46,29,81,93,48,51,33,34,30,35,43,40,80,41,76,54,44,52,42,82,59,6,33,39,44,37,47,60,69,74,47,37,25,61,45,78,86,51,48,43,69,63,81,39,94,95,33,56,44,78,46,67,42,24,46,27,30,55,83,91,36,30,10,38,30,52,26,21,32,36,81,45,50,25,17,42,62,84,39,56,91,69,49,82,43,56,54,90,70,79,57,51,89,91,51,88,33,73,20,36,42,66,46,81,44,56,72,68,17,23,38,34,41,38,38,28,12,41,30,60,27,34,56,46,70,41,30,34,32,41,50,47,40,64,30,21,41,31,38,66,45,61,34,43,56,38,57,87,50,40,36,81,74,39,60,40,69,62,53,10,24,54,51,68,67,72,46,69,37,73,83,22,72,22,58,51,45,39,53,52,57,66,75,33,55,86,76,47,49,84,84,55,40,44,60,36,21,31,47,32,33,44,47,72,28,25,48,26,13,25,33,33,34,32,32,67,38,78,58,46,28,70,23,52,34,30,33,36,33,46,68,41,33,75,56,5,18,33,39,32,38,38,25,30,66,92,66,35,68,79,73,43,89,72,54,76,66,53,68,62,34,71,47,83,66,61,76,87,127

Nearest PDB structures (foldseek):
  5a7e-assembly1_A  TM=8.448E-01  e=3.059E-45  Coriolopsis gallica
  4a2h-assembly1_A  TM=8.480E-01  e=2.573E-44  Coriolopsis gallica
  3div-assembly1_A  TM=8.382E-01  e=3.220E-44  Cerrena
  2h5u-assembly1_A  TM=8.368E-01  e=1.935E-43  Trametes maxima
  6h5y-assembly2_B  TM=8.497E-01  e=5.305E-43  Aspergillus oryzae

pLDDT: mean 90.48, std 9.89, range [49.5, 98.81]

Radius of gyration: 32.74 Å; Cα contacts (8 Å, |Δi|>4): 3477; chains: 2; bounding box: 67×100×83 Å